Protein AF-A0A177NKU0-F1 (afdb_monomer_lite)

Organism: NCBI:txid980561

Secondary structure (DSSP, 8-state):
--------------SEEBTTBTT--EEEESS--SS-SSTTS--EEEEEEEEE-SS-EE-B-TTSPBTT--S-GGG-TTEEEETTS-EEEE-SEE--EEEEEEEE-EE--TTS----EE--EEEEEEEBSTTSS-EEEES---TT--S-SSSS---B-TT-GGGGGGTTB----EEEEEEEEETTEEEEEEEES--S-S--GGGTS-TT--HHHHHHHHHHHHHHT--TTS--GGGGGT--SS---S---EEEHHHH-SSGGGGGG-EEEPPEEEEEEEEEEES--TT-SSS--SEEEEEPPPEE---SSSEEEEEEEEEETTTEEEEEEEEETT-PPPP--SSTT-STTTSS--TT-EEEEEEEEGGGTTEEE-TT-TT--SEEEHHHHHHHHTTT--SPPPBSSPPPPPEE----SPP-SSS--GGG--GGGTTTS-GGGSPP-SSTT--GGGGT---TTSEEEEEEE-SSS-EEEEEEE-TTS-B-----EEEEEEEEEEEE-TT---TT----EEEEEEEEEEE-TTTT-EEETTS-B---STT--TTEEESS-SEEEEEEEEESSTT---TT-GGGSGGGGSS---EE-SPPPB-TTTSSBPPPEEGGGTT--EETTEE---EE----EEEEEE--B--GGGT-TTT---SS-EEE--EEEEESSSSSS-BEEEE--EE-GGGG---HHHH--TT-GGGB--S-EE-TT-TTSTT-EE-SPPEESS--EEEEEEETTT--EEPPP-EE-SSSTT-EESS-S---STTS----EEEEEEE-SS--EEEEEE-TTPPP--TTT-S-SS---GGG--TTSSTT-EEEEEEEEEETTEEEEEEEEES-HHHHTTTSS-PEEEEEEESSTTS--BSPPTTEE---SS--PEE----EEEEEE---SS--SSS-----EEEEEE-TT-B---EE-S--S-TTEEEEEEEEEESS-TT-------TTSS-S-SSSTTS--TT-EEEEEEEEEGGGTTTSSPEEEEEEEEEEETTTTEEESS--S-GGG-TBTS-TT---TTTS--TTTTTS-BBB--EESS---TTEEEEEEEEEE-TTSSEEEEEEEEEEE-TTT--EEEEEEEEEEEE--TT---TTTTT--TTTTSSSS----

Radius of gyration: 29.18 Å; chains: 1; bounding box: 82×63×85 Å

Sequence (1133 aa):
MTTALALGINQALADDGSNGEAGKPILKSTSKLPSPTVAGYLDEAEHAFIGQMKFYVPMQAASGAESGTDPDANSDGSLYFDIDGNKKDTRTLAKPLVDVHMYGPMIEVPGVGFIGHGKRDAYASVSLDDGITWKKTNLSDSASETSCDNANCNVTRTDVPLFANTAYKYPGDVTNLFHSIMGNKVLVAWQSRYCGSGQPNYSLDNPQASDEQKARRAAIAAFLGIDLTTATPDDLYLIDMYGVGGSQGSVNYAEEDDYEPNQAVGEVPYNCLWTARGVLNKGDDPRTTDVTESSYMRWFNPERLTSGVRDVNRIETVCVAGAGCGITWQEDPDGLRGGQGEGPGEGWSGAVANSQTDVWYTYIDAEHFDVVQDPSKEDGSLPMTLANYELAATGDITQKPKPFVPFAMPMQLTDNAKCNVTNPKPYCYGSAILGTVAEENKPVFPVANATPMSYGLKDMCKYTVTVMTGKQNPKETVLCVTQDGLPLVGNTAATRPRLAMYGYDSTGKVRDAVIDSAFVAVVAEEDKGLGAFTFDANGQSCVQENNSDPDCFTFDEGKNIKYFTFSMSIKDTVGGKSQDGLLANLTQPGHQLNQPEVDWQSGDFYPARNTSEFWNFVDDSGNYNFNIYNTEIARRGSWLGQDIYKVHLATSKAAFGLLALPTWKQGIMNQGGPADVMSRRIVIPNRGNWSLTNDGNPYAFRNMACNNLAEKDNPYYPGGLCMDSAINLSATIPDTCTDSDSGEAVDCPMVTIGSTPFGTTTTNPVLQGSSVEPNKTKVLSWHQCPASFSTVKSTDGTVLYNCDNDTRTNDASTLADQSWYNPLDVAKGHRGFLDGDMVMMLYAWSPNWRLNVKGNDRYELYIRRSFAGATSWTTLPAKYKYWDSNDRNRYVGDGTVTCETFRSAETQASGDLLEPRVCNKYAAGAAEQARNVTQHQSMRITTLDPRFAITGSPQGVGNTLNPFGYGINPYGEDVRNPSRFFVVYETGDNTTAAEGEPEPLDLFYSRAVNFGDDYQVWAENDLSTCYPSDPHEDTDPDKGVPAEHIGSGFCNEFDQFDQGTPGLEASEASLAANPGGQFLYGVWAQLEHDKDSGELLGSDAMARRVWWIDGYISDTWGWDFGQGSGDGTPATP

InterPro domains:
  IPR061494 Choice-of-anchor O protein [NF040591] (119-1086)

Foldseek 3Di:
DDDDDPDDDQFWFFFFAQLLDARDFLWDFQDDDPDAPDPPFFKFKAQKFKDWAQAKDFAAALLQHGAPPDPDSSLRLQFTGTNRSHTDGGHGIDIKMKMKIKMHGFDDQPPAPDPGQTLIFIKMWIGGSHRSHTHIDGQGVWSQAAPCPVFFRPDFCPVGPSCVNVVRGRTKDWDHKDWEDARQKIKIKTKILHQHDFLALVQLQDPPRDPLSVLLLVLLCVVVVHDLQAQALQCLQRHQQPCLDDGWAKAACLPPPPDNSSNSVGIGIAIWMKMKMKGKDAWAQLLDDPHTHRIDIAIARMHTQGRNCWHWDQKDKYAYHQFWIKMKTKTANNHQHAAPFLDDCRGSNSQDGAFPIFMKMWTDGPVQRQWFFDPVDPSSSDIDGNVVVSVVSNPDDVDHTYRSRHIGRIFTLAQRHFADLAQGRQLQQADANVPVHDPVRDDDGSHPPDGNVSHVAWRQQPDWFWWFDDDPDTDTDIFGATPLLRTNPRQKHKHNKDKDKFFAALVFDLPVGSGNWIKMKIKIKMFFSQQSWKAFPLRHGDDDDVVPDPRIGGFAGAIFIFMDMAIRDQPRDQLPPVCRHPRVSTHANGATDFAADADQAFRHGDDWDKCCVPTQRDDPRGGSIDTDGGGFHKDDKDKAFFYLLQQAPVFWPQQFQFGIKIWTWTDNENDLFFTFIFTWTQGAPPRRPDTRNPHTDSRDPLRIDAPDFADCSGRNRPNGGGNAFTFTQGFKDQDWKAQQPPLHTDDAWAWAPDPHPQTHTPDPLHQDDPVDDHRRIDGFDIDFPDFDWDWPFWDPPDDDDHLVPPPRPHDRGRRRHDSSRLSAKHKAQWHWYDGRQKTKIKIWMWSGSVCLLQLNIATFIWIWMTSGSPPATFAAAQFRARIGSLDRDTFGFAWAKAKDFGADSDRPPDAFDATIMIIITDGHGTGHRTGGQLNQGGSQKHWDNKDKEFQDDSNSDQQPDHVPPPDSCPPVQQRADRQKMKIKIWMFGSNCSNVHPGHTAFMKMWIGGRNNSATDSFDAPDLCCAPPCNQPVQPDPQWGRDPRSHVSSHHRDMATPDGQDPQKGWDDKHWYAHRNNFKIKIWTKIWHADPPPRDTPHIGIMMGIHGHDHPDADPVSGSLGQSIGSPSHGPDD

pLDDT: mean 86.44, std 13.09, range [23.44, 98.56]

Structure (mmCIF, N/CA/C/O backbone):
data_AF-A0A177NKU0-F1
#
_entry.id   AF-A0A177NKU0-F1
#
loop_
_atom_site.group_PDB
_atom_site.id
_atom_site.type_symbol
_atom_site.label_atom_id
_atom_site.label_alt_id
_atom_site.label_comp_id
_atom_site.label_asym_id
_atom_site.label_entity_id
_atom_site.label_seq_id
_atom_site.pdbx_PDB_ins_code
_atom_site.Cartn_x
_atom_site.Cartn_y
_atom_site.Cartn_z
_atom_site.occupancy
_atom_site.B_iso_or_equiv
_atom_site.auth_seq_id
_atom_site.auth_comp_id
_atom_site.auth_asym_id
_atom_site.auth_atom_id
_atom_site.pdbx_PDB_model_num
ATOM 1 N N . MET A 1 1 ? -22.211 30.690 -26.805 1.00 26.36 1 MET A N 1
ATOM 2 C CA . MET A 1 1 ? -21.938 31.037 -28.216 1.00 26.36 1 MET A CA 1
ATOM 3 C C . MET A 1 1 ? -20.813 30.124 -28.649 1.00 26.36 1 MET A C 1
ATOM 5 O O . MET A 1 1 ? -19.789 30.106 -27.989 1.00 26.36 1 MET A O 1
ATOM 9 N N . THR A 1 2 ? -21.083 29.290 -29.643 1.00 29.88 2 THR A N 1
ATOM 10 C CA . THR A 1 2 ? -20.203 28.267 -30.213 1.00 29.88 2 THR A CA 1
ATOM 11 C C . THR A 1 2 ? -18.952 28.874 -30.842 1.00 29.88 2 THR A C 1
ATOM 13 O O . THR A 1 2 ? -19.068 29.618 -31.816 1.00 29.88 2 THR A O 1
ATOM 16 N N . THR A 1 3 ? -17.780 28.478 -30.355 1.00 23.44 3 THR A N 1
ATOM 17 C CA . THR A 1 3 ? -16.523 28.550 -31.106 1.00 23.44 3 THR A CA 1
ATOM 18 C C . THR A 1 3 ? -15.827 27.211 -30.942 1.00 23.44 3 THR A C 1
ATOM 20 O O . THR A 1 3 ? -15.314 26.891 -29.878 1.00 23.44 3 THR A O 1
ATOM 23 N N . ALA A 1 4 ? -15.916 26.408 -31.998 1.00 28.75 4 ALA A N 1
ATOM 24 C CA . ALA A 1 4 ? -15.155 25.188 -32.168 1.00 28.75 4 ALA A CA 1
ATOM 25 C C . ALA A 1 4 ? -13.670 25.552 -32.299 1.00 28.75 4 ALA A C 1
ATOM 27 O O . ALA A 1 4 ? -13.295 26.238 -33.252 1.00 28.75 4 ALA A O 1
ATOM 28 N N . LEU A 1 5 ? -12.843 25.094 -31.360 1.00 23.44 5 LEU A N 1
ATOM 29 C CA . LEU A 1 5 ? -11.432 24.840 -31.622 1.00 23.44 5 LEU A CA 1
ATOM 30 C C . LEU A 1 5 ? -11.332 23.385 -32.082 1.00 23.44 5 LEU A C 1
ATOM 32 O O . LEU A 1 5 ? -11.406 22.463 -31.281 1.00 23.44 5 LEU A O 1
ATOM 36 N N . ALA A 1 6 ? -11.217 23.193 -33.392 1.00 26.83 6 ALA A N 1
ATOM 37 C CA . ALA A 1 6 ? -10.617 21.994 -33.952 1.00 26.83 6 ALA A CA 1
ATOM 38 C C . ALA A 1 6 ? -9.125 22.307 -34.126 1.00 26.83 6 ALA A C 1
ATOM 40 O O . ALA A 1 6 ? -8.731 22.919 -35.118 1.00 26.83 6 ALA A O 1
ATOM 41 N N . LEU A 1 7 ? -8.322 21.963 -33.123 1.00 25.45 7 LEU A N 1
ATOM 42 C CA . LEU A 1 7 ? -6.893 21.723 -33.295 1.00 25.45 7 LEU A CA 1
ATOM 43 C C . LEU A 1 7 ? -6.747 20.204 -33.271 1.00 25.45 7 LEU A C 1
ATOM 45 O O . LEU A 1 7 ? -7.183 19.567 -32.317 1.00 25.45 7 LEU A O 1
ATOM 49 N N . GLY A 1 8 ? -6.250 19.634 -34.369 1.00 28.80 8 GLY A N 1
ATOM 50 C CA . GLY A 1 8 ? -5.916 18.218 -34.430 1.00 28.80 8 GLY A CA 1
ATOM 51 C C . GLY A 1 8 ? -4.759 17.966 -33.478 1.00 28.80 8 GLY A C 1
ATOM 52 O O . GLY A 1 8 ? -3.640 18.379 -33.760 1.00 28.80 8 GLY A O 1
ATOM 53 N N . ILE A 1 9 ? -5.075 17.368 -32.337 1.00 34.44 9 ILE A N 1
ATOM 54 C CA . ILE A 1 9 ? -4.122 16.732 -31.438 1.00 34.44 9 ILE A CA 1
ATOM 55 C C . ILE A 1 9 ? -4.230 15.256 -31.821 1.00 34.44 9 ILE A C 1
ATOM 57 O O . ILE A 1 9 ? -5.325 14.696 -31.709 1.00 34.44 9 ILE A O 1
ATOM 61 N N . ASN A 1 10 ? -3.169 14.665 -32.377 1.00 38.34 10 ASN A N 1
ATOM 62 C CA . ASN A 1 10 ? -3.115 13.213 -32.532 1.00 38.34 10 ASN A CA 1
ATOM 63 C C . ASN A 1 10 ? -3.112 12.649 -31.112 1.00 38.34 10 ASN A C 1
ATOM 65 O O . ASN A 1 10 ? -2.172 12.869 -30.356 1.00 38.34 10 ASN A O 1
ATOM 69 N N . GLN A 1 11 ? -4.228 12.048 -30.712 1.00 43.56 11 GLN A N 1
ATOM 70 C CA . GLN A 1 11 ? -4.292 11.311 -29.460 1.00 43.56 11 GLN A CA 1
ATOM 71 C C . GLN A 1 11 ? -3.530 10.003 -29.666 1.00 43.56 11 GLN A C 1
ATOM 73 O O . GLN A 1 11 ? -3.563 9.449 -30.759 1.00 43.56 11 GLN A O 1
ATOM 78 N N . ALA A 1 12 ? -2.851 9.544 -28.625 1.00 44.62 12 ALA A N 1
ATOM 79 C CA . ALA A 1 12 ? -2.280 8.210 -28.513 1.00 44.62 12 ALA A CA 1
ATOM 80 C C . ALA A 1 12 ? -3.390 7.158 -28.369 1.00 44.62 12 ALA A C 1
ATOM 82 O O . ALA A 1 12 ? -4.335 7.344 -27.588 1.00 44.62 12 ALA A O 1
ATOM 83 N N . LEU A 1 13 ? -3.321 6.076 -29.144 1.00 57.19 13 LEU A N 1
ATOM 84 C CA . LEU A 1 13 ? -4.451 5.176 -29.362 1.00 57.19 13 LEU A CA 1
ATOM 85 C C . LEU A 1 13 ? -4.054 3.716 -29.140 1.00 57.19 13 LEU A C 1
ATOM 87 O O . LEU A 1 13 ? -3.010 3.257 -29.581 1.00 57.19 13 LEU A O 1
ATOM 91 N N . ALA A 1 14 ? -4.944 2.970 -28.490 1.00 60.09 14 ALA A N 1
ATOM 92 C CA . ALA A 1 14 ? -4.985 1.516 -28.612 1.00 60.09 14 ALA A CA 1
ATOM 93 C C . ALA A 1 14 ? -6.001 1.139 -29.694 1.00 60.09 14 ALA A C 1
ATOM 95 O O . ALA A 1 14 ? -6.596 2.002 -30.340 1.00 60.09 14 ALA A O 1
ATOM 96 N N . ASP A 1 15 ? -6.287 -0.154 -29.834 1.00 65.56 15 ASP A N 1
ATOM 97 C CA . ASP A 1 15 ? -7.324 -0.634 -30.742 1.00 65.56 15 ASP A CA 1
ATOM 98 C C . ASP A 1 15 ? -8.742 -0.148 -30.388 1.00 65.56 15 ASP A C 1
ATOM 100 O O . ASP A 1 15 ? -9.665 -0.434 -31.148 1.00 65.56 15 ASP A O 1
ATOM 104 N N . ASP A 1 16 ? -8.971 0.547 -29.266 1.00 72.75 16 ASP A N 1
ATOM 105 C CA . ASP A 1 16 ? -10.307 0.919 -28.795 1.00 72.75 16 ASP A CA 1
ATOM 106 C C . ASP A 1 16 ? -10.824 2.247 -29.374 1.00 72.75 16 ASP A C 1
ATOM 108 O O . ASP A 1 16 ? -10.216 3.303 -29.226 1.00 72.75 16 ASP A O 1
ATOM 112 N N . GLY A 1 17 ? -11.998 2.201 -30.013 1.00 68.88 17 GLY A N 1
ATOM 113 C CA . GLY A 1 17 ? -12.690 3.390 -30.516 1.00 68.88 17 GLY A CA 1
ATOM 114 C C . GLY A 1 17 ? -13.842 3.845 -29.620 1.00 68.88 17 GLY A C 1
ATOM 115 O O . GLY A 1 17 ? -14.653 3.042 -29.148 1.00 68.88 17 GLY A O 1
ATOM 116 N N . SER A 1 18 ? -13.978 5.159 -29.449 1.00 69.88 18 SER A N 1
ATOM 117 C CA . SER A 1 18 ? -15.042 5.821 -28.694 1.00 69.88 18 SER A CA 1
ATOM 118 C C . SER A 1 18 ? -16.351 5.777 -29.463 1.00 69.88 18 SER A C 1
ATOM 120 O O . SER A 1 18 ? -16.693 6.705 -30.198 1.00 69.88 18 SER A O 1
ATOM 122 N N . ASN A 1 19 ? -17.120 4.714 -29.244 1.00 70.56 19 ASN A N 1
ATOM 123 C CA . ASN A 1 19 ? -18.510 4.593 -29.681 1.00 70.56 19 ASN A CA 1
ATOM 124 C C . ASN A 1 19 ? -18.723 4.946 -31.173 1.00 70.56 19 ASN A C 1
ATOM 126 O O . ASN A 1 19 ? -19.717 5.568 -31.534 1.00 70.56 19 ASN A O 1
ATOM 130 N N . GLY A 1 20 ? -17.773 4.561 -32.037 1.00 70.38 20 GLY A N 1
ATOM 131 C CA . GLY A 1 20 ? -17.830 4.766 -33.491 1.00 70.38 20 GLY A CA 1
ATOM 132 C C . GLY A 1 20 ? -17.175 6.053 -34.002 1.00 70.38 20 GLY A C 1
ATOM 133 O O . GLY A 1 20 ? -17.142 6.272 -35.214 1.00 70.38 20 GLY A O 1
ATOM 134 N N . GLU A 1 21 ? -16.627 6.894 -33.122 1.00 79.38 21 GLU A N 1
ATOM 135 C CA . GLU A 1 21 ? -15.802 8.040 -33.509 1.00 79.38 21 GLU A CA 1
ATOM 136 C C . GLU A 1 21 ? -14.347 7.598 -33.708 1.00 79.38 21 GLU A C 1
ATOM 138 O O . GLU A 1 21 ? -13.652 7.270 -32.747 1.00 79.38 21 GLU A O 1
ATOM 143 N N . ALA A 1 22 ? -13.895 7.581 -34.965 1.00 81.69 22 ALA A N 1
ATOM 144 C CA . ALA A 1 22 ? -12.527 7.203 -35.307 1.00 81.69 22 ALA A CA 1
ATOM 145 C C . ALA A 1 22 ? -11.497 8.127 -34.633 1.00 81.69 22 ALA A C 1
ATOM 147 O O . ALA A 1 22 ? -11.677 9.349 -34.625 1.00 81.69 22 ALA A O 1
ATOM 148 N N . GLY A 1 23 ? -10.417 7.543 -34.109 1.00 76.62 23 GLY A N 1
ATOM 149 C CA . GLY A 1 23 ? -9.308 8.279 -33.494 1.00 76.62 23 GLY A CA 1
ATOM 150 C C . GLY A 1 23 ? -9.604 8.867 -32.111 1.00 76.62 23 GLY A C 1
ATOM 151 O O . GLY A 1 23 ? -8.924 9.802 -31.701 1.00 76.62 23 GLY A O 1
ATOM 152 N N . LYS A 1 24 ? -10.636 8.385 -31.406 1.00 80.62 24 LYS A N 1
ATOM 153 C CA . LYS A 1 24 ? -10.955 8.831 -30.042 1.00 80.62 24 LYS A CA 1
ATOM 154 C C . LYS A 1 24 ? -11.041 7.644 -29.085 1.00 80.62 24 LYS A C 1
ATOM 156 O O . LYS A 1 24 ? -11.804 6.733 -29.390 1.00 80.62 24 LYS A O 1
ATOM 161 N N . PRO A 1 25 ? -10.366 7.661 -27.926 1.00 83.12 25 PRO A N 1
ATOM 162 C CA . PRO A 1 25 ? -10.441 6.592 -26.936 1.00 83.12 25 PRO A CA 1
ATOM 163 C C . PRO A 1 25 ? -11.687 6.717 -26.052 1.00 83.12 25 PRO A C 1
ATOM 165 O O . PRO A 1 25 ? -12.302 7.786 -25.937 1.00 83.12 25 PRO A O 1
ATOM 168 N N . ILE A 1 26 ? -12.047 5.636 -25.355 1.00 85.44 26 ILE A N 1
ATOM 169 C CA . ILE A 1 26 ? -13.112 5.687 -24.344 1.00 85.44 26 ILE A CA 1
ATOM 170 C C . ILE A 1 26 ? -12.566 6.318 -23.071 1.00 85.44 26 ILE A C 1
ATOM 172 O O . ILE A 1 26 ? -11.995 5.646 -22.215 1.00 85.44 26 ILE A O 1
ATOM 176 N N . LEU A 1 27 ? -12.790 7.624 -22.961 1.00 87.75 27 LEU A N 1
ATOM 177 C CA . LEU A 1 27 ? -12.349 8.460 -21.855 1.00 87.75 27 LEU A CA 1
ATOM 178 C C . LEU A 1 27 ? -13.533 9.251 -21.281 1.00 87.75 27 LEU A C 1
ATOM 180 O O . LEU A 1 27 ? -14.187 10.011 -22.002 1.00 87.75 27 LEU A O 1
ATOM 184 N N . LYS A 1 28 ? -13.852 9.049 -19.997 1.00 90.75 28 LYS A N 1
ATOM 185 C CA . LYS A 1 28 ? -15.054 9.601 -19.345 1.00 90.75 28 LYS A CA 1
ATOM 186 C C . LYS A 1 28 ? -14.740 10.230 -17.991 1.00 90.75 28 LYS A C 1
ATOM 188 O O . LYS A 1 28 ? -14.015 9.653 -17.195 1.00 90.75 28 LYS A O 1
ATOM 193 N N . SER A 1 29 ? -15.380 11.362 -17.709 1.00 92.56 29 SER A N 1
ATOM 194 C CA . SER A 1 29 ? -15.417 11.952 -16.367 1.00 92.56 29 SER A CA 1
ATOM 195 C C . SER A 1 29 ? -16.260 11.100 -15.419 1.00 92.56 29 SER A C 1
ATOM 197 O O . SER A 1 29 ? -17.422 10.789 -15.719 1.00 92.56 29 SER A O 1
ATOM 199 N N . THR A 1 30 ? -15.713 10.789 -14.247 1.00 94.25 30 THR A N 1
ATOM 200 C CA . THR A 1 30 ? -16.402 10.071 -13.173 1.00 94.25 30 THR A CA 1
ATOM 201 C C . THR A 1 30 ? -16.742 10.950 -11.977 1.00 94.25 30 THR A C 1
ATOM 203 O O . THR A 1 30 ? -17.599 10.522 -11.201 1.00 94.25 30 THR A O 1
ATOM 206 N N . SER A 1 31 ? -16.213 12.179 -11.859 1.00 94.06 31 SER A N 1
ATOM 207 C CA . SER A 1 31 ? -16.513 13.078 -10.728 1.00 94.06 31 SER A CA 1
ATOM 208 C C . SER A 1 31 ? -17.337 14.319 -11.089 1.00 94.06 31 SER A C 1
ATOM 210 O O . SER A 1 31 ? -18.283 14.619 -10.360 1.00 94.06 31 SER A O 1
ATOM 212 N N . LYS A 1 32 ? -17.098 14.988 -12.234 1.00 88.12 32 LYS A N 1
ATOM 213 C CA . LYS A 1 32 ? -17.721 16.301 -12.540 1.00 88.12 32 LYS A CA 1
ATOM 214 C C . LYS A 1 32 ? -19.227 16.364 -12.292 1.00 88.12 32 LYS A C 1
ATOM 216 O O . LYS A 1 32 ? -20.013 15.596 -12.863 1.00 88.12 32 LYS A O 1
ATOM 221 N N . LEU A 1 33 ? -19.639 17.336 -11.484 1.00 88.69 33 LEU A N 1
ATOM 222 C CA . LEU A 1 33 ? -21.040 17.634 -11.202 1.00 88.69 33 LEU A CA 1
ATOM 223 C C . LEU A 1 33 ? -21.579 18.725 -12.149 1.00 88.69 33 LEU A C 1
ATOM 225 O O . LEU A 1 33 ? -20.802 19.492 -12.714 1.00 88.69 33 LEU A O 1
ATOM 229 N N . PRO A 1 34 ? -22.911 18.838 -12.336 1.00 87.81 34 PRO A N 1
ATOM 230 C CA . PRO A 1 34 ? -23.496 19.870 -13.203 1.00 87.81 34 PRO A CA 1
ATOM 231 C C . PRO A 1 34 ? -23.235 21.313 -12.747 1.00 87.81 34 PRO A C 1
ATOM 233 O O . PRO A 1 34 ? -23.345 22.239 -13.549 1.00 87.81 34 PRO A O 1
ATOM 236 N N . SER A 1 35 ? -22.938 21.495 -11.460 1.00 88.25 35 SER A N 1
ATOM 237 C CA . SER A 1 35 ? -22.634 22.773 -10.822 1.00 88.25 35 SER A CA 1
ATOM 238 C C . SER A 1 35 ? -21.567 22.548 -9.749 1.00 88.25 35 SER A C 1
ATOM 240 O O . SER A 1 35 ? -21.592 21.476 -9.138 1.00 88.25 35 SER A O 1
ATOM 242 N N . PRO A 1 36 ? -20.718 23.551 -9.456 1.00 89.44 36 PRO A N 1
ATOM 243 C CA . PRO A 1 36 ? -19.782 23.478 -8.340 1.00 89.44 36 PRO A CA 1
ATOM 244 C C . PRO A 1 36 ? -20.495 23.228 -7.008 1.00 89.44 36 PRO A C 1
ATOM 246 O O . PRO A 1 36 ? -21.583 23.775 -6.778 1.00 89.44 36 PRO A O 1
ATOM 249 N N . THR A 1 37 ? -19.881 22.455 -6.111 1.00 90.88 37 THR A N 1
ATOM 250 C CA . THR A 1 37 ? -20.449 22.162 -4.785 1.00 90.88 37 THR A CA 1
ATOM 251 C C . THR A 1 37 ? -20.535 23.415 -3.908 1.00 90.88 37 THR A C 1
ATOM 253 O O . THR A 1 37 ? -21.469 23.560 -3.112 1.00 90.88 37 THR A O 1
ATOM 256 N N . VAL A 1 38 ? -19.618 24.372 -4.096 1.00 91.69 38 VAL A N 1
ATOM 257 C CA . VAL A 1 38 ? -19.664 25.701 -3.477 1.00 91.69 38 VAL A CA 1
ATOM 258 C C . VAL A 1 38 ? -19.522 26.773 -4.552 1.00 91.69 38 VAL A C 1
ATOM 260 O O . VAL A 1 38 ? -18.535 26.843 -5.276 1.00 91.69 38 VAL A O 1
ATOM 263 N N . ALA A 1 39 ? -20.519 27.654 -4.652 1.00 90.50 39 ALA A N 1
ATOM 264 C CA . ALA A 1 39 ? -20.524 28.708 -5.660 1.00 90.50 39 ALA A CA 1
ATOM 265 C C . ALA A 1 39 ? -19.298 29.634 -5.530 1.00 90.50 39 ALA A C 1
ATOM 267 O O . ALA A 1 39 ? -19.070 30.215 -4.469 1.00 90.50 39 ALA A O 1
ATOM 268 N N . GLY A 1 40 ? -18.568 29.815 -6.634 1.00 89.31 40 GLY A N 1
ATOM 269 C CA . GLY A 1 40 ? -17.377 30.669 -6.700 1.00 89.31 40 GLY A CA 1
ATOM 270 C C . GLY A 1 40 ? -16.059 29.965 -6.372 1.00 89.31 40 GLY A C 1
ATOM 271 O O . GLY A 1 40 ? -15.026 30.622 -6.428 1.00 89.31 40 GLY A O 1
ATOM 272 N N . TYR A 1 41 ? -16.094 28.666 -6.071 1.00 91.81 41 TYR A N 1
ATOM 273 C CA . TYR A 1 41 ? -14.914 27.827 -5.873 1.00 91.81 41 TYR A CA 1
ATOM 274 C C . TYR A 1 41 ? -14.892 26.706 -6.913 1.00 91.81 41 TYR A C 1
ATOM 276 O O . TYR A 1 41 ? -15.952 26.265 -7.368 1.00 91.81 41 TYR A O 1
ATOM 284 N N . LEU A 1 42 ? -13.691 26.284 -7.305 1.00 91.75 42 LEU A N 1
ATOM 285 C CA . LEU A 1 42 ? -13.483 25.114 -8.149 1.00 91.75 42 LEU A CA 1
ATOM 286 C C . LEU A 1 42 ? -13.527 23.858 -7.273 1.00 91.75 42 LEU A C 1
ATOM 288 O O . LEU A 1 42 ? -12.977 23.866 -6.176 1.00 91.75 42 LEU A O 1
ATOM 292 N N . ASP A 1 43 ? -14.200 22.809 -7.743 1.00 93.50 43 ASP A N 1
ATOM 293 C CA . ASP A 1 43 ? -14.154 21.500 -7.095 1.00 93.50 43 ASP A CA 1
ATOM 294 C C . ASP A 1 43 ? -12.967 20.704 -7.636 1.00 93.50 43 ASP A C 1
ATOM 296 O O . ASP A 1 43 ? -12.784 20.621 -8.853 1.00 93.50 43 ASP A O 1
ATOM 300 N N . GLU A 1 44 ? -12.220 20.076 -6.735 1.00 92.00 44 GLU A N 1
ATOM 301 C CA . GLU A 1 44 ? -11.049 19.267 -7.049 1.00 92.00 44 GLU A CA 1
ATOM 302 C C . GLU A 1 44 ? -11.319 17.790 -6.790 1.00 92.00 44 GLU A C 1
ATOM 304 O O . GLU A 1 44 ? -11.960 17.428 -5.799 1.00 92.00 44 GLU A O 1
ATOM 309 N N . ALA A 1 45 ? -10.863 16.945 -7.713 1.00 92.19 45 ALA A N 1
ATOM 310 C CA . ALA A 1 45 ? -10.896 15.499 -7.609 1.00 92.19 45 ALA A CA 1
ATOM 311 C C . ALA A 1 45 ? -9.502 14.960 -7.295 1.00 92.19 45 ALA A C 1
ATOM 313 O O . ALA A 1 45 ? -8.551 15.252 -8.011 1.00 92.19 45 ALA A O 1
ATOM 314 N N . GLU A 1 46 ? -9.404 14.118 -6.273 1.00 90.75 46 GLU A N 1
ATOM 315 C CA . GLU A 1 46 ? -8.159 13.452 -5.882 1.00 90.75 46 GLU A CA 1
ATOM 316 C C . GLU A 1 46 ? -8.449 12.014 -5.430 1.00 90.75 46 GLU A C 1
ATOM 318 O O . GLU A 1 46 ? -9.611 11.628 -5.234 1.00 90.75 46 GLU A O 1
ATOM 323 N N . HIS A 1 47 ? -7.389 11.220 -5.234 1.00 90.00 47 HIS A N 1
ATOM 324 C CA . HIS A 1 47 ? -7.470 9.863 -4.683 1.00 90.00 47 HIS A CA 1
ATOM 325 C C . HIS A 1 47 ? -8.515 8.986 -5.397 1.00 90.00 47 HIS A C 1
ATOM 327 O O . HIS A 1 47 ? -9.399 8.398 -4.767 1.00 90.00 47 HIS A O 1
ATOM 333 N N . ALA A 1 48 ? -8.431 8.941 -6.729 1.00 93.81 48 ALA A N 1
ATOM 334 C CA . ALA A 1 48 ? -9.364 8.208 -7.571 1.00 93.81 48 ALA A CA 1
ATOM 335 C C . ALA A 1 48 ? -8.937 6.736 -7.732 1.00 93.81 48 ALA A C 1
ATOM 337 O O . ALA A 1 48 ? -7.826 6.432 -8.172 1.00 93.81 48 ALA A O 1
ATOM 338 N N . PHE A 1 49 ? -9.817 5.798 -7.375 1.00 95.25 49 PHE A N 1
ATOM 339 C CA . PHE A 1 49 ? -9.515 4.367 -7.367 1.00 95.25 49 PHE A CA 1
ATOM 340 C C . PHE A 1 49 ? -10.594 3.531 -8.049 1.00 95.25 49 PHE A C 1
ATOM 342 O O . PHE A 1 49 ? -11.769 3.624 -7.709 1.00 95.25 49 PHE A O 1
ATOM 349 N N . ILE A 1 50 ? -10.185 2.600 -8.918 1.00 95.62 50 ILE A N 1
ATOM 350 C CA . ILE A 1 50 ? -11.097 1.693 -9.626 1.00 95.62 50 ILE A CA 1
ATOM 351 C C . ILE A 1 50 ? -11.048 0.260 -9.088 1.00 95.62 50 ILE A C 1
ATOM 353 O O . ILE A 1 50 ? -10.004 -0.264 -8.709 1.00 95.62 50 ILE A O 1
ATOM 357 N N . GLY A 1 51 ? -12.199 -0.411 -9.098 1.00 94.00 51 GLY A N 1
ATOM 358 C CA . GLY A 1 51 ? -12.322 -1.849 -8.891 1.00 94.00 51 GLY A CA 1
ATOM 359 C C . GLY A 1 51 ? -13.359 -2.466 -9.829 1.00 94.00 51 GLY A C 1
ATOM 360 O O . GLY A 1 51 ? -14.381 -1.855 -10.133 1.00 94.00 51 GLY A O 1
ATOM 361 N N . GLN A 1 52 ? -13.114 -3.701 -10.272 1.00 92.31 52 GLN A N 1
ATOM 362 C CA . GLN A 1 52 ? -14.037 -4.463 -11.117 1.00 92.31 52 GLN A CA 1
ATOM 363 C C . GLN A 1 52 ? -14.673 -5.614 -10.325 1.00 92.31 52 GLN A C 1
ATOM 365 O O . GLN A 1 52 ? -13.979 -6.441 -9.723 1.00 92.31 52 GLN A O 1
ATOM 370 N N . MET A 1 53 ? -16.001 -5.719 -10.368 1.00 92.06 53 MET A N 1
ATOM 371 C CA . MET A 1 53 ? -16.708 -6.894 -9.861 1.00 92.06 53 MET A CA 1
ATOM 372 C C . MET A 1 53 ? -16.501 -8.093 -10.789 1.00 92.06 53 MET A C 1
ATOM 374 O O . MET A 1 53 ? -16.574 -7.997 -12.010 1.00 92.06 53 MET A O 1
ATOM 378 N N . LYS A 1 54 ? -16.286 -9.275 -10.209 1.00 87.44 54 LYS A N 1
ATOM 379 C CA . LYS A 1 54 ? -15.922 -10.484 -10.964 1.00 87.44 54 LYS A CA 1
ATOM 380 C C . LYS A 1 54 ? -17.132 -11.245 -11.541 1.00 87.44 54 LYS A C 1
ATOM 382 O O . LYS A 1 54 ? -17.034 -12.441 -11.733 1.00 87.44 54 LYS A O 1
ATOM 387 N N . PHE A 1 55 ? -18.278 -10.623 -11.809 1.00 90.56 55 PHE A N 1
ATOM 388 C CA . PHE A 1 55 ? -19.447 -11.306 -12.395 1.00 90.56 55 PHE A CA 1
ATOM 389 C C . PHE A 1 55 ? -20.181 -10.399 -13.381 1.00 90.56 55 PHE A C 1
ATOM 391 O O . PHE A 1 55 ? -20.016 -9.184 -13.345 1.00 90.56 55 PHE A O 1
ATOM 398 N N . TYR A 1 56 ? -21.003 -10.997 -14.243 1.00 92.69 56 TYR A N 1
ATOM 399 C CA . TYR A 1 56 ? -21.727 -10.274 -15.286 1.00 92.69 56 TYR A CA 1
ATOM 400 C C . TYR A 1 56 ? -23.124 -9.832 -14.844 1.00 92.69 56 TYR A C 1
ATOM 402 O O . TYR A 1 56 ? -23.863 -10.591 -14.204 1.00 92.69 56 TYR A O 1
ATOM 410 N N . VAL A 1 57 ? -23.498 -8.628 -15.270 1.00 93.75 57 VAL A N 1
ATOM 411 C CA . VAL A 1 57 ? -24.851 -8.060 -15.202 1.00 93.75 57 VAL A CA 1
ATOM 412 C C . VAL A 1 57 ? -25.294 -7.602 -16.594 1.00 93.75 57 VAL A C 1
ATOM 414 O O . VAL A 1 57 ? -24.432 -7.421 -17.456 1.00 93.75 57 VAL A O 1
ATOM 417 N N . PRO A 1 58 ? -26.603 -7.429 -16.856 1.00 92.69 58 PRO A N 1
ATOM 418 C CA . PRO A 1 58 ? -27.075 -6.804 -18.086 1.00 92.69 58 PRO A CA 1
ATOM 419 C C . PRO A 1 58 ? -26.526 -5.389 -18.212 1.00 92.69 58 PRO A C 1
ATOM 421 O O . PRO A 1 58 ? -26.447 -4.671 -17.215 1.00 92.69 58 PRO A O 1
ATOM 424 N N . MET A 1 59 ? -26.134 -5.011 -19.428 1.00 91.88 59 MET A N 1
ATOM 425 C CA . MET A 1 59 ? -25.608 -3.671 -19.664 1.00 91.88 59 MET A CA 1
ATOM 426 C C . MET A 1 59 ? -26.707 -2.630 -19.499 1.00 91.88 59 MET A C 1
ATOM 428 O O . MET A 1 59 ? -27.796 -2.756 -20.067 1.00 91.88 59 MET A O 1
ATOM 432 N N . GLN A 1 60 ? -26.404 -1.616 -18.700 1.00 89.00 60 GLN A N 1
ATOM 433 C CA . GLN A 1 60 ? -27.345 -0.570 -18.347 1.00 89.00 60 GLN A CA 1
ATOM 434 C C . GLN A 1 60 ? -26.602 0.753 -18.201 1.00 89.00 60 GLN A C 1
ATOM 436 O O . GLN A 1 60 ? -25.581 0.825 -17.514 1.00 89.00 60 GLN A O 1
ATOM 441 N N . ALA A 1 61 ? -27.140 1.801 -18.817 1.00 88.44 61 ALA A N 1
ATOM 442 C CA . ALA A 1 61 ? -26.622 3.148 -18.656 1.00 88.44 61 ALA A CA 1
ATOM 443 C C . ALA A 1 61 ? -26.865 3.666 -17.227 1.00 88.44 61 ALA A C 1
ATOM 445 O O . ALA A 1 61 ? -27.767 3.217 -16.514 1.00 88.44 61 ALA A O 1
ATOM 446 N N . ALA A 1 62 ? -26.123 4.696 -16.824 1.00 87.81 62 ALA A N 1
ATOM 447 C CA . ALA A 1 62 ? -26.253 5.361 -15.528 1.00 87.81 62 ALA A CA 1
ATOM 448 C C . ALA A 1 62 ? -27.659 5.941 -15.275 1.00 87.81 62 ALA A C 1
ATOM 450 O O . ALA A 1 62 ? -28.044 6.141 -14.123 1.00 87.81 62 ALA A O 1
ATOM 451 N N . SER A 1 63 ? -28.426 6.190 -16.343 1.00 83.75 63 SER A N 1
ATOM 452 C CA . SER A 1 63 ? -29.831 6.613 -16.301 1.00 83.75 63 SER A CA 1
ATOM 453 C C . SER A 1 63 ? -30.810 5.502 -15.913 1.00 83.75 63 SER A C 1
ATOM 455 O O . SER A 1 63 ? -31.971 5.798 -15.646 1.00 83.75 63 SER A O 1
ATOM 457 N N . GLY A 1 64 ? -30.374 4.242 -15.921 1.00 82.00 64 GLY A N 1
ATOM 458 C CA . GLY A 1 64 ? -31.241 3.083 -15.739 1.00 82.00 64 GLY A CA 1
ATOM 459 C C . GLY A 1 64 ? -31.619 2.367 -17.037 1.00 82.00 64 GLY A C 1
ATOM 460 O O . GLY A 1 64 ? -32.122 1.249 -16.989 1.00 82.00 64 GLY A O 1
ATOM 461 N N . ALA A 1 65 ? -31.388 2.988 -18.199 1.00 81.75 65 ALA A N 1
ATOM 462 C CA . ALA A 1 65 ? -31.827 2.450 -19.486 1.00 81.75 65 ALA A CA 1
ATOM 463 C C . ALA A 1 65 ? -31.001 1.226 -19.912 1.00 81.75 65 ALA A C 1
ATOM 465 O O . ALA A 1 65 ? -29.772 1.244 -19.825 1.00 81.75 65 ALA A O 1
ATOM 466 N N . GLU A 1 66 ? -31.668 0.179 -20.409 1.00 77.88 66 GLU A N 1
ATOM 467 C CA . GLU A 1 66 ? -30.990 -0.978 -21.005 1.00 77.88 66 GLU A CA 1
ATOM 468 C C . GLU A 1 66 ? -30.175 -0.545 -22.231 1.00 77.88 66 GLU A C 1
ATOM 470 O O . GLU A 1 66 ? -30.691 0.126 -23.137 1.00 77.88 66 GLU A O 1
ATOM 475 N N . SER A 1 67 ? -28.908 -0.960 -22.287 1.00 70.94 67 SER A N 1
ATOM 476 C CA . SER A 1 67 ? -28.068 -0.741 -23.468 1.00 70.94 67 SER A CA 1
ATOM 477 C C . SER A 1 67 ? -28.683 -1.438 -24.694 1.00 70.94 67 SER A C 1
ATOM 479 O O . SER A 1 67 ? -29.296 -2.500 -24.581 1.00 70.94 67 SER A O 1
ATOM 481 N N . GLY A 1 68 ? -28.564 -0.831 -25.875 1.00 64.38 68 GLY A N 1
ATOM 482 C CA . GLY A 1 68 ? -29.229 -1.272 -27.109 1.00 64.38 68 GLY A CA 1
ATOM 483 C C . GLY A 1 68 ? -30.596 -0.635 -27.379 1.00 64.38 68 GLY A C 1
ATOM 484 O O . GLY A 1 68 ? -31.183 -0.885 -28.435 1.00 64.38 68 GLY A O 1
ATOM 485 N N . THR A 1 69 ? -31.118 0.178 -26.453 1.00 63.06 69 THR A N 1
ATOM 486 C CA . THR A 1 69 ? -32.393 0.905 -26.623 1.00 63.06 69 THR A CA 1
ATOM 487 C C . THR A 1 69 ? -32.220 2.405 -26.866 1.00 63.06 69 THR A C 1
ATOM 489 O O . THR A 1 69 ? -33.196 3.076 -27.219 1.00 63.06 69 THR A O 1
ATOM 492 N N . ASP A 1 70 ? -30.994 2.922 -26.731 1.00 58.88 70 ASP A N 1
ATOM 493 C CA . ASP A 1 70 ? -30.687 4.328 -26.980 1.00 58.88 70 ASP A CA 1
ATOM 494 C C . ASP A 1 70 ? -30.707 4.621 -28.495 1.00 58.88 70 ASP A C 1
ATOM 496 O O . ASP A 1 70 ? -30.048 3.918 -29.269 1.00 58.88 70 ASP A O 1
ATOM 500 N N . PRO A 1 71 ? -31.479 5.618 -28.968 1.00 54.91 71 PRO A N 1
ATOM 501 C CA . PRO A 1 71 ? -31.439 6.034 -30.367 1.00 54.91 71 PRO A CA 1
ATOM 502 C C . PRO A 1 71 ? -30.080 6.612 -30.797 1.00 54.91 71 PRO A C 1
ATOM 504 O O . PRO A 1 71 ? -29.836 6.687 -32.005 1.00 54.91 71 PRO A O 1
ATOM 507 N N . ASP A 1 72 ? -29.219 7.022 -29.860 1.00 59.88 72 ASP A N 1
ATOM 508 C CA . ASP A 1 72 ? -27.850 7.448 -30.132 1.00 59.88 72 ASP A CA 1
ATOM 509 C C . ASP A 1 72 ? -26.856 6.292 -29.929 1.00 59.88 72 ASP A C 1
ATOM 511 O O . ASP A 1 72 ? -26.442 5.972 -28.810 1.00 59.88 72 ASP A O 1
ATOM 515 N N . ALA A 1 73 ? -26.421 5.698 -31.046 1.00 57.09 73 ALA A N 1
ATOM 516 C CA . ALA A 1 73 ? -25.404 4.646 -31.070 1.00 57.09 73 ALA A CA 1
ATOM 517 C C . ALA A 1 73 ? -24.084 5.073 -30.397 1.00 57.09 73 ALA A C 1
ATOM 519 O O . ALA A 1 73 ? -23.341 4.209 -29.934 1.00 57.09 73 ALA A O 1
ATOM 520 N N . ASN A 1 74 ? -23.820 6.383 -30.282 1.00 55.16 74 ASN A N 1
ATOM 521 C CA . ASN A 1 74 ? -22.619 6.921 -29.647 1.00 55.16 74 ASN A CA 1
ATOM 522 C C . ASN A 1 74 ? -22.684 6.893 -28.107 1.00 55.16 74 ASN A C 1
ATOM 524 O O . ASN A 1 74 ? -21.725 7.277 -27.436 1.00 55.16 74 ASN A O 1
ATOM 528 N N . SER A 1 75 ? -23.803 6.457 -27.529 1.00 64.75 75 SER A N 1
ATOM 529 C CA . SER A 1 75 ? -24.010 6.303 -26.081 1.00 64.75 75 SER A CA 1
ATOM 530 C C . SER A 1 75 ? -24.426 4.883 -25.683 1.00 64.75 75 SER A C 1
ATOM 532 O O . SER A 1 75 ? -24.599 4.584 -24.502 1.00 64.75 75 SER A O 1
ATOM 534 N N . ASP A 1 76 ? -24.534 3.986 -26.665 1.00 75.06 76 ASP A N 1
ATOM 535 C CA . ASP A 1 76 ? -24.917 2.602 -26.452 1.00 75.06 76 ASP A CA 1
ATOM 536 C C . ASP A 1 76 ? -23.710 1.748 -26.046 1.00 75.06 76 ASP A C 1
ATOM 538 O O . ASP A 1 76 ? -22.922 1.309 -26.887 1.00 75.06 76 ASP A O 1
ATOM 542 N N . GLY A 1 77 ? -23.602 1.448 -24.750 1.00 79.75 77 GLY A N 1
ATOM 543 C CA . GLY A 1 77 ? -22.537 0.590 -24.231 1.00 79.75 77 GLY A CA 1
ATOM 544 C C . GLY A 1 77 ? -22.506 -0.826 -24.810 1.00 79.75 77 GLY A C 1
ATOM 545 O O . GLY A 1 77 ? -21.486 -1.500 -24.697 1.00 79.75 77 GLY A O 1
ATOM 546 N N . SER A 1 78 ? -23.569 -1.288 -25.481 1.00 84.50 78 SER A N 1
ATOM 547 C CA . SER A 1 78 ? -23.577 -2.610 -26.111 1.00 84.50 78 SER A CA 1
ATOM 548 C C . SER A 1 78 ? -22.633 -2.718 -27.314 1.00 84.50 78 SER A C 1
ATOM 550 O O . SER A 1 78 ? -22.265 -3.829 -27.700 1.00 84.50 78 SER A O 1
ATOM 552 N N . LEU A 1 79 ? -22.226 -1.601 -27.922 1.00 86.88 79 LEU A N 1
ATOM 553 C CA . LEU A 1 79 ? -21.463 -1.574 -29.169 1.00 86.88 79 LEU A CA 1
ATOM 554 C C . LEU A 1 79 ? -19.970 -1.346 -28.907 1.00 86.88 79 LEU A C 1
ATOM 556 O O . LEU A 1 79 ? -19.578 -0.395 -28.241 1.00 86.88 79 LEU A O 1
ATOM 560 N N . TYR A 1 80 ? -19.126 -2.210 -29.473 1.00 88.69 80 TYR A N 1
ATOM 561 C CA . TYR A 1 80 ? -17.672 -2.146 -29.313 1.00 88.69 80 TYR A CA 1
ATOM 562 C C . TYR A 1 80 ? -17.036 -1.873 -30.669 1.00 88.69 80 TYR A C 1
ATOM 564 O O . TYR A 1 80 ? -17.289 -2.600 -31.637 1.00 88.69 80 TYR A O 1
ATOM 572 N N . PHE A 1 81 ? -16.218 -0.828 -30.735 1.00 88.00 81 PHE A N 1
ATOM 573 C CA . PHE A 1 81 ? -15.605 -0.332 -31.960 1.00 88.00 81 PHE A CA 1
ATOM 574 C C . PHE A 1 81 ? -14.088 -0.462 -31.890 1.00 88.00 81 PHE A C 1
ATOM 576 O O . PHE A 1 81 ? -13.515 -0.356 -30.805 1.00 88.00 81 PHE A O 1
ATOM 583 N N . ASP A 1 82 ? -13.467 -0.691 -33.046 1.00 89.31 82 ASP A N 1
ATOM 584 C CA . ASP A 1 82 ? -12.041 -0.430 -33.184 1.00 89.31 82 ASP A CA 1
ATOM 585 C C . ASP A 1 82 ? -11.765 1.072 -33.260 1.00 89.31 82 ASP A C 1
ATOM 587 O O . ASP A 1 82 ? -12.677 1.887 -33.448 1.00 89.31 82 ASP A O 1
ATOM 591 N N . ILE A 1 83 ? -10.491 1.427 -33.161 1.00 86.62 83 ILE A N 1
ATOM 592 C CA . ILE A 1 83 ? -10.031 2.805 -33.266 1.00 86.62 83 ILE A CA 1
ATOM 593 C C . ILE A 1 83 ? -10.354 3.480 -34.608 1.00 86.62 83 ILE A C 1
ATOM 595 O O . ILE A 1 83 ? -10.495 4.701 -34.678 1.00 86.62 83 ILE A O 1
ATOM 599 N N . ASP A 1 84 ? -10.550 2.700 -35.673 1.00 88.00 84 ASP A N 1
ATOM 600 C CA . ASP A 1 84 ? -10.970 3.195 -36.988 1.00 88.00 84 ASP A CA 1
ATOM 601 C C . ASP A 1 84 ? -12.481 3.522 -37.034 1.00 88.00 84 ASP A C 1
ATOM 603 O O . ASP A 1 84 ? -13.003 3.957 -38.065 1.00 88.00 84 ASP A O 1
ATOM 607 N N . GLY A 1 85 ? -13.209 3.321 -35.929 1.00 87.19 85 GLY A N 1
ATOM 608 C CA . GLY A 1 85 ? -14.650 3.554 -35.814 1.00 87.19 85 GLY A CA 1
ATOM 609 C C . GLY A 1 85 ? -15.507 2.419 -36.386 1.00 87.19 85 GLY A C 1
ATOM 610 O O . GLY A 1 85 ? -16.727 2.558 -36.518 1.00 87.19 85 GLY A O 1
ATOM 611 N N . ASN A 1 86 ? -14.914 1.273 -36.723 1.00 89.19 86 ASN A N 1
ATOM 612 C CA . ASN A 1 86 ? -15.635 0.101 -37.202 1.00 89.19 86 ASN A CA 1
ATOM 613 C C . ASN A 1 86 ? -16.111 -0.751 -36.032 1.00 89.19 86 ASN A C 1
ATOM 615 O O . ASN A 1 86 ? -15.349 -1.145 -35.153 1.00 89.19 86 ASN A O 1
ATOM 619 N N . LYS A 1 87 ? -17.386 -1.139 -36.058 1.00 89.81 87 LYS A N 1
ATOM 620 C CA . LYS A 1 87 ? -17.925 -2.044 -35.044 1.00 89.81 87 LYS A CA 1
ATOM 621 C C . LYS A 1 87 ? -17.272 -3.428 -35.141 1.00 89.81 87 LYS A C 1
ATOM 623 O O . LYS A 1 87 ? -17.361 -4.078 -36.185 1.00 89.81 87 LYS A O 1
ATOM 628 N N . LYS A 1 88 ? -16.705 -3.904 -34.033 1.00 90.56 88 LYS A N 1
ATOM 629 C CA . LYS A 1 88 ? -16.064 -5.221 -33.900 1.00 90.56 88 LYS A CA 1
ATOM 630 C C . LYS A 1 88 ? -16.896 -6.225 -33.129 1.00 90.56 88 LYS A C 1
ATOM 632 O O . LYS A 1 88 ? -16.880 -7.402 -33.476 1.00 90.56 88 LYS A O 1
ATOM 637 N N . ASP A 1 89 ? -17.638 -5.771 -32.124 1.00 88.88 89 ASP A N 1
ATOM 638 C CA . ASP A 1 89 ? -18.418 -6.664 -31.270 1.00 88.88 89 ASP A CA 1
ATOM 639 C C . ASP A 1 89 ? -19.728 -6.009 -30.801 1.00 88.88 89 ASP A C 1
ATOM 641 O O . ASP A 1 89 ? -19.964 -4.805 -30.961 1.00 88.88 89 ASP A O 1
ATOM 645 N N . THR A 1 90 ? -20.643 -6.825 -30.288 1.00 89.50 90 THR A N 1
ATOM 646 C CA . THR A 1 90 ? -21.872 -6.374 -29.636 1.00 89.50 90 THR A CA 1
ATOM 647 C C . THR A 1 90 ? -22.134 -7.234 -28.407 1.00 89.50 90 THR A C 1
ATOM 649 O O . THR A 1 90 ? -22.293 -8.450 -28.518 1.00 89.50 90 THR A O 1
ATOM 652 N N . ARG A 1 91 ? -22.208 -6.600 -27.236 1.00 90.25 91 ARG A N 1
ATOM 653 C CA . ARG A 1 91 ? -22.328 -7.256 -25.931 1.00 90.25 91 ARG A CA 1
ATOM 654 C C . ARG A 1 91 ? -23.601 -6.820 -25.224 1.00 90.25 91 ARG A C 1
ATOM 656 O O . ARG A 1 91 ? -24.024 -5.683 -25.335 1.00 90.25 91 ARG A O 1
ATOM 663 N N . THR A 1 92 ? -24.217 -7.723 -24.473 1.00 91.19 92 THR A N 1
ATOM 664 C CA . THR A 1 92 ? -25.445 -7.439 -23.703 1.00 91.19 92 THR A CA 1
ATOM 665 C C . THR A 1 92 ? -25.224 -7.514 -22.195 1.00 91.19 92 THR A C 1
ATOM 667 O O . THR A 1 92 ? -26.154 -7.351 -21.412 1.00 91.19 92 THR A O 1
ATOM 670 N N . LEU A 1 93 ? -23.998 -7.829 -21.784 1.00 92.56 93 LEU A N 1
ATOM 671 C CA . LEU A 1 93 ? -23.579 -8.032 -20.402 1.00 92.56 93 LEU A CA 1
ATOM 672 C C . LEU A 1 93 ? -22.233 -7.343 -20.185 1.00 92.56 93 LEU A C 1
ATOM 674 O O . LEU A 1 93 ? -21.378 -7.430 -21.066 1.00 92.56 93 LEU A O 1
ATOM 678 N N . ALA A 1 94 ? -22.028 -6.771 -19.004 1.00 92.62 94 ALA A N 1
ATOM 679 C CA . ALA A 1 94 ? -20.760 -6.190 -18.575 1.00 92.62 94 ALA A CA 1
ATOM 680 C C . ALA A 1 94 ? -20.422 -6.604 -17.142 1.00 92.62 94 ALA A C 1
ATOM 682 O O . ALA A 1 94 ? -21.280 -7.074 -16.387 1.00 92.62 94 ALA A O 1
ATOM 683 N N . LYS A 1 95 ? -19.155 -6.426 -16.772 1.00 93.12 95 LYS A N 1
ATOM 684 C CA . LYS A 1 95 ? -18.727 -6.498 -15.379 1.00 93.12 95 LYS A CA 1
ATOM 685 C C . LYS A 1 95 ? -18.858 -5.117 -14.743 1.00 93.12 95 LYS A C 1
ATOM 687 O O . LYS A 1 95 ? -18.308 -4.170 -15.298 1.00 93.12 95 LYS A O 1
ATOM 692 N N . PRO A 1 96 ? -19.538 -4.988 -13.593 1.00 95.44 96 PRO A N 1
ATOM 693 C CA . PRO A 1 96 ? -19.642 -3.709 -12.905 1.00 95.44 96 PRO A CA 1
ATOM 694 C C . PRO A 1 96 ? -18.266 -3.124 -12.568 1.00 95.44 96 PRO A C 1
ATOM 696 O O . PRO A 1 96 ? -17.417 -3.822 -12.001 1.00 95.44 96 PRO A O 1
ATOM 699 N N . LEU A 1 97 ? -18.079 -1.842 -12.872 1.00 96.88 97 LEU A N 1
ATOM 700 C CA . LEU A 1 97 ? -16.923 -1.049 -12.459 1.00 96.88 97 LEU A CA 1
ATOM 701 C C . LEU A 1 97 ? -17.343 -0.099 -11.339 1.00 96.88 97 LEU A C 1
ATOM 703 O O . LEU A 1 97 ? -18.433 0.476 -11.376 1.00 96.88 97 LEU A O 1
ATOM 707 N N . VAL A 1 98 ? -16.479 0.056 -10.342 1.00 97.56 98 VAL A N 1
ATOM 708 C CA . VAL A 1 98 ? -16.680 0.960 -9.210 1.00 97.56 98 VAL A CA 1
ATOM 709 C C . VAL A 1 98 ? -15.454 1.842 -9.078 1.00 97.56 98 VAL A C 1
ATOM 711 O O . VAL A 1 98 ? -14.368 1.347 -8.783 1.00 97.56 98 VAL A O 1
ATOM 714 N N . ASP A 1 99 ? -15.664 3.129 -9.298 1.00 97.19 99 ASP A N 1
ATOM 715 C CA . ASP A 1 99 ? -14.728 4.205 -9.024 1.00 97.19 99 ASP A CA 1
ATOM 716 C C . ASP A 1 99 ? -15.080 4.856 -7.678 1.00 97.19 99 ASP A C 1
ATOM 718 O O . ASP A 1 99 ? -16.260 5.023 -7.358 1.00 97.19 99 ASP A O 1
ATOM 722 N N . VAL A 1 100 ? -14.077 5.208 -6.884 1.00 97.31 100 VAL A N 1
ATOM 723 C CA . VAL A 1 100 ? -14.222 6.025 -5.676 1.00 97.31 100 VAL A CA 1
ATOM 724 C C . VAL A 1 100 ? -13.207 7.153 -5.719 1.00 97.31 100 VAL A C 1
ATOM 726 O O . VAL A 1 100 ? -12.070 6.934 -6.116 1.00 97.31 100 VAL A O 1
ATOM 729 N N . HIS A 1 101 ? -13.609 8.348 -5.309 1.00 96.31 101 HIS A N 1
ATOM 730 C CA . HIS A 1 101 ? -12.762 9.540 -5.350 1.00 96.31 101 HIS A CA 1
ATOM 731 C C . HIS A 1 101 ? -13.238 10.552 -4.307 1.00 96.31 101 HIS A C 1
ATOM 733 O O . HIS A 1 101 ? -14.384 10.489 -3.845 1.00 96.31 101 HIS A O 1
ATOM 739 N N . MET A 1 102 ? -12.371 11.490 -3.929 1.00 95.12 102 MET A N 1
ATOM 740 C CA . MET A 1 102 ? -12.807 12.665 -3.177 1.00 95.12 102 MET A CA 1
ATOM 741 C C . MET A 1 102 ? -13.144 13.778 -4.150 1.00 95.12 102 MET A C 1
ATOM 743 O O . MET A 1 102 ? -12.535 13.870 -5.213 1.00 95.12 102 MET A O 1
ATOM 747 N N . TYR A 1 103 ? -14.141 14.587 -3.808 1.00 95.81 103 TYR A N 1
ATOM 748 C CA . TYR A 1 103 ? -14.535 15.717 -4.637 1.00 95.81 103 TYR A CA 1
ATOM 749 C C . TYR A 1 103 ? -15.032 16.886 -3.797 1.00 95.81 103 TYR A C 1
ATOM 751 O O . TYR A 1 103 ? -15.865 16.708 -2.900 1.00 95.81 103 TYR A O 1
ATOM 759 N N . GLY A 1 104 ? -14.538 18.081 -4.098 1.00 95.31 104 GLY A N 1
ATOM 760 C CA . GLY A 1 104 ? -14.983 19.333 -3.493 1.00 95.31 104 GLY A CA 1
ATOM 761 C C . GLY A 1 104 ? -13.885 20.394 -3.499 1.00 95.31 104 GLY A C 1
ATOM 762 O O . GLY A 1 104 ? -12.760 20.110 -3.898 1.00 95.31 104 GLY A O 1
ATOM 763 N N . PRO A 1 105 ? -14.188 21.626 -3.073 1.00 94.69 105 PRO A N 1
ATOM 764 C CA . PRO A 1 105 ? -13.255 22.731 -3.151 1.00 94.69 105 PRO A CA 1
ATOM 765 C C . PRO A 1 105 ? -12.302 22.710 -1.966 1.00 94.69 105 PRO A C 1
ATOM 767 O O . PRO A 1 105 ? -12.671 22.304 -0.855 1.00 94.69 105 PRO A O 1
ATOM 770 N N . MET A 1 106 ? -11.110 23.252 -2.174 1.00 93.25 106 MET A N 1
ATOM 771 C CA . MET A 1 106 ? -10.158 23.523 -1.108 1.00 93.25 106 MET A CA 1
ATOM 772 C C . MET A 1 106 ? -9.502 24.894 -1.284 1.00 93.25 106 MET A C 1
ATOM 774 O O . MET A 1 106 ? -9.638 25.549 -2.317 1.00 93.25 106 MET A O 1
ATOM 778 N N . ILE A 1 107 ? -8.877 25.382 -0.215 1.00 91.88 107 ILE A N 1
ATOM 779 C CA . ILE A 1 107 ? -7.960 26.520 -0.271 1.00 91.88 107 ILE A CA 1
ATOM 780 C C . ILE A 1 107 ? -6.593 26.015 0.170 1.00 91.88 107 ILE A C 1
ATOM 782 O O . ILE A 1 107 ? -6.434 25.589 1.319 1.00 91.88 107 ILE A O 1
ATOM 786 N N . GLU A 1 108 ? -5.629 26.074 -0.742 1.00 88.31 108 GLU A N 1
ATOM 787 C CA . GLU A 1 108 ? -4.251 25.675 -0.486 1.00 88.31 108 GLU A CA 1
ATOM 788 C C . GLU A 1 108 ? -3.618 26.591 0.568 1.00 88.31 108 GLU A C 1
ATOM 790 O O . GLU A 1 108 ? -3.955 27.775 0.686 1.00 88.31 108 GLU A O 1
ATOM 795 N N . VAL A 1 109 ? -2.680 26.044 1.338 1.00 87.19 109 VAL A N 1
ATOM 796 C CA . VAL A 1 109 ? -1.797 26.831 2.198 1.00 87.19 109 VAL A CA 1
ATOM 797 C C . VAL A 1 109 ? -0.448 26.923 1.478 1.00 87.19 109 VAL A C 1
ATOM 799 O O . VAL A 1 109 ? 0.250 25.914 1.403 1.00 87.19 109 VAL A O 1
ATOM 802 N N . PRO A 1 110 ? -0.069 28.093 0.928 1.00 80.75 110 PRO A N 1
ATOM 803 C CA . PRO A 1 110 ? 1.108 28.193 0.073 1.00 80.75 110 PRO A CA 1
ATOM 804 C C . PRO A 1 110 ? 2.401 27.781 0.779 1.00 80.75 110 PRO A C 1
ATOM 806 O O . PRO A 1 110 ? 2.654 28.193 1.913 1.00 80.75 110 PRO A O 1
ATOM 809 N N . GLY A 1 111 ? 3.256 27.038 0.074 1.00 72.56 111 GLY A N 1
ATOM 810 C CA . GLY A 1 111 ? 4.607 26.705 0.537 1.00 72.56 111 GLY A CA 1
ATOM 811 C C . GLY A 1 111 ? 4.671 25.630 1.626 1.00 72.56 111 GLY A C 1
ATOM 812 O O . GLY A 1 111 ? 5.730 25.443 2.224 1.00 72.56 111 GLY A O 1
ATOM 813 N N . VAL A 1 112 ? 3.571 24.917 1.885 1.00 76.50 112 VAL A N 1
ATOM 814 C CA . VAL A 1 112 ? 3.547 23.737 2.757 1.00 76.50 112 VAL A CA 1
ATOM 815 C C . VAL A 1 112 ? 2.847 22.580 2.057 1.00 76.50 112 VAL A C 1
ATOM 817 O O . VAL A 1 112 ? 1.845 22.768 1.383 1.00 76.50 112 VAL A O 1
ATOM 820 N N . GLY A 1 113 ? 3.318 21.349 2.267 1.00 74.00 113 GLY A N 1
ATOM 821 C CA . GLY A 1 113 ? 2.691 20.147 1.694 1.00 74.00 113 GLY A CA 1
ATOM 822 C C . GLY A 1 113 ? 1.378 19.730 2.375 1.00 74.00 113 GLY A C 1
ATOM 823 O O . GLY A 1 113 ? 1.109 18.532 2.471 1.00 74.00 113 GLY A O 1
ATOM 824 N N . PHE A 1 114 ? 0.637 20.674 2.963 1.00 86.31 114 PHE A N 1
ATOM 825 C CA . PHE A 1 114 ? -0.661 20.432 3.590 1.00 86.31 114 PHE A CA 1
ATOM 826 C C . PHE A 1 114 ? -1.733 20.357 2.504 1.00 86.31 114 PHE A C 1
ATOM 828 O O . PHE A 1 114 ? -1.757 21.188 1.607 1.00 86.31 114 PHE A O 1
ATOM 835 N N . ILE A 1 115 ? -2.671 19.419 2.628 1.00 85.50 115 ILE A N 1
ATOM 836 C CA . ILE A 1 115 ? -3.710 19.119 1.621 1.00 85.50 115 ILE A CA 1
ATOM 837 C C . ILE A 1 115 ? -4.788 20.223 1.455 1.00 85.50 115 ILE A C 1
ATOM 839 O O . ILE A 1 115 ? -5.874 19.981 0.927 1.00 85.50 115 ILE A O 1
ATOM 843 N N . GLY A 1 116 ? -4.535 21.423 1.978 1.00 91.00 116 GLY A N 1
ATOM 844 C CA . GLY A 1 116 ? -5.452 22.556 1.960 1.00 91.00 116 GLY A CA 1
ATOM 845 C C . GLY A 1 116 ? -6.622 22.451 2.944 1.00 91.00 116 GLY A C 1
ATOM 846 O O . GLY A 1 116 ? -6.969 21.392 3.473 1.00 91.00 116 GLY A O 1
ATOM 847 N N . HIS A 1 117 ? -7.252 23.596 3.203 1.00 95.25 117 HIS A N 1
ATOM 848 C CA . HIS A 1 117 ? -8.490 23.683 3.971 1.00 95.25 117 HIS A CA 1
ATOM 849 C C . HIS A 1 117 ? -9.681 23.414 3.049 1.00 95.25 117 HIS A C 1
ATOM 851 O O . HIS A 1 117 ? -10.094 24.296 2.293 1.00 95.25 117 HIS A O 1
ATOM 857 N N . GLY A 1 118 ? -10.210 22.189 3.097 1.00 94.94 118 GLY A N 1
ATOM 858 C CA . GLY A 1 118 ? -11.204 21.702 2.147 1.00 94.94 118 GLY A CA 1
ATOM 859 C C . GLY A 1 118 ? -12.639 21.629 2.659 1.00 94.94 118 GLY A C 1
ATOM 860 O O . GLY A 1 118 ? -12.928 21.720 3.853 1.00 94.94 118 GLY A O 1
ATOM 861 N N . LYS A 1 119 ? -13.548 21.444 1.700 1.00 95.81 119 LYS A N 1
ATOM 862 C CA . LYS A 1 119 ? -14.933 20.991 1.876 1.00 95.81 119 LYS A CA 1
ATOM 863 C C . LYS A 1 119 ? -15.188 19.799 0.954 1.00 95.81 119 LYS A C 1
ATOM 865 O O . LYS A 1 119 ? -16.083 19.841 0.112 1.00 95.81 119 LYS A O 1
ATOM 870 N N . ARG A 1 120 ? -14.355 18.765 1.072 1.00 96.31 120 ARG A N 1
ATOM 871 C CA . ARG A 1 120 ? -14.407 17.579 0.210 1.00 96.31 120 ARG A CA 1
ATOM 872 C C . ARG A 1 120 ? -15.283 16.488 0.803 1.00 96.31 120 ARG A C 1
ATOM 874 O O . ARG A 1 120 ? -15.278 16.264 2.014 1.00 96.31 120 ARG A O 1
ATOM 881 N N . ASP A 1 121 ? -15.982 15.778 -0.072 1.00 97.62 121 ASP A N 1
ATOM 882 C CA . ASP A 1 121 ? -16.755 14.580 0.246 1.00 97.62 121 ASP A CA 1
ATOM 883 C C . ASP A 1 121 ? -16.174 13.338 -0.440 1.00 97.62 121 ASP A C 1
ATOM 885 O O . ASP A 1 121 ? -15.493 13.435 -1.459 1.00 97.62 121 ASP A O 1
ATOM 889 N N . ALA A 1 122 ? -16.474 12.161 0.110 1.00 97.75 122 ALA A N 1
ATOM 890 C CA . ALA A 1 122 ? -16.183 10.872 -0.501 1.00 97.75 122 ALA A CA 1
ATOM 891 C C . ALA A 1 122 ? -17.321 10.481 -1.454 1.00 97.75 122 ALA A C 1
ATOM 893 O O . ALA A 1 122 ? -18.482 10.381 -1.043 1.00 97.75 122 ALA A O 1
ATOM 894 N N . TYR A 1 123 ? -16.986 10.200 -2.709 1.00 97.75 123 TYR A N 1
ATOM 895 C CA . TYR A 1 123 ? -17.923 9.778 -3.745 1.00 97.75 123 TYR A CA 1
ATOM 896 C C . TYR A 1 123 ? -17.641 8.349 -4.210 1.00 97.75 123 TYR A C 1
ATOM 898 O O . TYR A 1 123 ? -16.515 7.858 -4.150 1.00 97.75 123 TYR A O 1
ATOM 906 N N . ALA A 1 124 ? -18.687 7.692 -4.708 1.00 97.69 124 ALA A N 1
ATOM 907 C CA . ALA A 1 124 ? -18.570 6.494 -5.528 1.00 97.69 124 ALA A CA 1
ATOM 908 C C . ALA A 1 124 ? -19.317 6.666 -6.850 1.00 97.69 124 ALA A C 1
ATOM 910 O O . ALA A 1 124 ? -20.470 7.106 -6.876 1.00 97.69 124 ALA A O 1
ATOM 911 N N . SER A 1 125 ? -18.686 6.229 -7.930 1.00 97.25 125 SER A N 1
ATOM 912 C CA . SER A 1 125 ? -19.216 6.202 -9.285 1.00 97.25 125 SER A CA 1
ATOM 913 C C . SER A 1 125 ? -19.279 4.761 -9.777 1.00 97.25 125 SER A C 1
ATOM 915 O O . SER A 1 125 ? -18.282 4.047 -9.782 1.00 97.25 125 SER A O 1
ATOM 917 N N . VAL A 1 126 ? -20.463 4.305 -10.188 1.00 97.12 126 VAL A N 1
ATOM 918 C CA . VAL A 1 126 ? -20.672 2.924 -10.659 1.00 97.12 126 VAL A CA 1
ATOM 919 C C . VAL A 1 126 ? -21.029 2.921 -12.139 1.00 97.12 126 VAL A C 1
ATOM 921 O O . VAL A 1 126 ? -21.956 3.626 -12.541 1.00 97.12 126 VAL A O 1
ATOM 924 N N . SER A 1 127 ? -20.340 2.098 -12.928 1.00 95.94 127 SER A N 1
ATOM 925 C CA . SER A 1 127 ? -20.699 1.806 -14.319 1.00 95.94 127 SER A CA 1
ATOM 926 C C . SER A 1 127 ? -21.167 0.358 -14.458 1.00 95.94 127 SER A C 1
ATOM 928 O O . SER A 1 127 ? -20.531 -0.572 -13.951 1.00 95.94 127 SER A O 1
ATOM 930 N N . LEU A 1 128 ? -22.296 0.175 -15.148 1.00 94.88 128 LEU A N 1
ATOM 931 C CA . LEU A 1 128 ? -22.876 -1.128 -15.498 1.00 94.88 128 LEU A CA 1
ATOM 932 C C . LEU A 1 128 ? -22.851 -1.378 -17.016 1.00 94.88 128 LEU A C 1
ATOM 934 O O . LEU A 1 128 ? -23.402 -2.366 -17.488 1.00 94.88 128 LEU A O 1
ATOM 938 N N . ASP A 1 129 ? -22.198 -0.503 -17.778 1.00 92.00 129 ASP A N 1
ATOM 939 C CA . ASP A 1 129 ? -22.083 -0.530 -19.237 1.00 92.00 129 ASP A CA 1
ATOM 940 C C . ASP A 1 129 ? -20.616 -0.469 -19.699 1.00 92.00 129 ASP A C 1
ATOM 942 O O . ASP A 1 129 ? -20.304 0.049 -20.766 1.00 92.00 129 ASP A O 1
ATOM 946 N N . ASP A 1 130 ? -19.722 -1.047 -18.890 1.00 91.06 130 ASP A N 1
ATOM 947 C CA . ASP A 1 130 ? -18.287 -1.189 -19.166 1.00 91.06 130 ASP A CA 1
ATOM 948 C C . ASP A 1 130 ? -17.536 0.144 -19.354 1.00 91.06 130 ASP A C 1
ATOM 950 O O . ASP A 1 130 ? -16.637 0.272 -20.182 1.00 91.06 130 ASP A O 1
ATOM 954 N N . GLY A 1 131 ? -17.903 1.147 -18.554 1.00 91.25 131 GLY A N 1
ATOM 955 C CA . GLY A 1 131 ? -17.211 2.432 -18.447 1.00 91.25 131 GLY A CA 1
ATOM 956 C C . GLY A 1 131 ? -17.759 3.543 -19.342 1.00 91.25 131 GLY A C 1
ATOM 957 O O . GLY A 1 131 ? -17.214 4.646 -19.311 1.00 91.25 131 GLY A O 1
ATOM 958 N N . ILE A 1 132 ? -18.829 3.299 -20.111 1.00 89.31 132 ILE A N 1
ATOM 959 C CA . ILE A 1 132 ? -19.417 4.306 -21.012 1.00 89.31 132 ILE A CA 1
ATOM 960 C C . ILE A 1 132 ? -20.171 5.389 -20.238 1.00 89.31 132 ILE A C 1
ATOM 962 O O . ILE A 1 132 ? -20.035 6.575 -20.561 1.00 89.31 132 ILE A O 1
ATOM 966 N N . THR A 1 133 ? -20.923 5.008 -19.203 1.00 91.00 133 THR A N 1
ATOM 967 C CA . THR A 1 133 ? -21.622 5.942 -18.316 1.00 91.00 133 THR A CA 1
ATOM 968 C C . THR A 1 133 ? -21.438 5.582 -16.838 1.00 91.00 133 THR A C 1
ATOM 970 O O . THR A 1 133 ? -21.236 4.424 -16.474 1.00 91.00 133 THR A O 1
ATOM 973 N N . TRP A 1 134 ? -21.509 6.594 -15.963 1.00 93.69 134 TRP A N 1
ATOM 974 C CA . TRP A 1 134 ? -21.197 6.466 -14.533 1.00 93.69 134 TRP A CA 1
ATOM 975 C C . TRP A 1 134 ? -22.277 7.105 -13.647 1.00 93.69 134 TRP A C 1
ATOM 977 O O . TRP A 1 134 ? -22.590 8.290 -13.786 1.00 93.69 134 TRP A O 1
ATOM 987 N N . LYS A 1 135 ? -22.840 6.327 -12.711 1.00 92.94 135 LYS A N 1
ATOM 988 C CA . LYS A 1 135 ? -23.825 6.779 -11.710 1.00 92.94 135 LYS A CA 1
ATOM 989 C C . LYS A 1 135 ? -23.100 7.189 -10.424 1.00 92.94 135 LYS A C 1
ATOM 991 O O . LYS A 1 135 ? -22.629 6.330 -9.681 1.00 92.94 135 LYS A O 1
ATOM 996 N N . LYS A 1 136 ? -23.024 8.500 -10.182 1.00 94.62 136 LYS A N 1
ATOM 997 C CA . LYS A 1 136 ? -22.341 9.147 -9.044 1.00 94.62 136 LYS A CA 1
ATOM 998 C C . LYS A 1 136 ? -23.202 9.124 -7.778 1.00 94.62 136 LYS A C 1
ATOM 1000 O O . LYS A 1 136 ? -24.404 9.373 -7.844 1.00 94.62 136 LYS A O 1
ATOM 1005 N N . THR A 1 137 ? -22.603 8.859 -6.620 1.00 95.19 137 THR A N 1
ATOM 1006 C CA . THR A 1 137 ? -23.250 8.918 -5.298 1.00 95.19 137 THR A CA 1
ATOM 1007 C C . THR A 1 137 ? -22.304 9.543 -4.275 1.00 95.19 137 THR A C 1
ATOM 1009 O O . THR A 1 137 ? -21.200 9.039 -4.092 1.00 95.19 137 THR A O 1
ATOM 1012 N N . ASN A 1 138 ? -22.752 10.585 -3.567 1.00 96.19 138 ASN A N 1
ATOM 1013 C CA . ASN A 1 138 ? -22.058 11.090 -2.379 1.00 96.19 138 ASN A CA 1
ATOM 1014 C C . ASN A 1 138 ? -22.277 10.111 -1.208 1.00 96.19 138 ASN A C 1
ATOM 1016 O O . ASN A 1 138 ? -23.419 9.757 -0.869 1.00 96.19 138 ASN A O 1
ATOM 1020 N N . LEU A 1 139 ? -21.179 9.603 -0.649 1.00 96.88 139 LEU A N 1
ATOM 1021 C CA . LEU A 1 139 ? -21.189 8.630 0.441 1.00 96.88 139 LEU A CA 1
ATOM 1022 C C . LEU A 1 139 ? -21.148 9.306 1.810 1.00 96.88 139 LEU A C 1
ATOM 1024 O O . LEU A 1 139 ? -21.811 8.821 2.730 1.00 96.88 139 LEU A O 1
ATOM 1028 N N . SER A 1 140 ? -20.372 10.384 1.946 1.00 96.56 140 SER A N 1
ATOM 1029 C CA . SER A 1 140 ? -20.121 11.043 3.230 1.00 96.56 140 SER A CA 1
ATOM 1030 C C . SER A 1 140 ? -21.163 12.096 3.584 1.00 96.56 140 SER A C 1
ATOM 1032 O O . SER A 1 140 ? -21.497 12.205 4.762 1.00 96.56 140 SER A O 1
ATOM 1034 N N . ASP A 1 141 ? -21.670 12.846 2.597 1.00 93.81 141 ASP A N 1
ATOM 1035 C CA . ASP A 1 141 ? -22.611 13.963 2.784 1.00 93.81 141 ASP A CA 1
ATOM 1036 C C . ASP A 1 141 ? -22.168 14.901 3.942 1.00 93.81 141 ASP A C 1
ATOM 1038 O O . ASP A 1 141 ? -22.965 15.309 4.787 1.00 93.81 141 ASP A O 1
ATOM 1042 N N . SER A 1 142 ? -20.862 15.181 4.033 1.00 94.69 142 SER A N 1
ATOM 1043 C CA . SER A 1 142 ? -20.193 15.770 5.203 1.00 94.69 142 SER A CA 1
ATOM 1044 C C . SER A 1 142 ? -19.634 17.171 4.965 1.00 94.69 142 SER A C 1
ATOM 1046 O O . SER A 1 142 ? -19.473 17.924 5.925 1.00 94.69 142 SER A O 1
ATOM 1048 N N . ALA A 1 143 ? -19.389 17.558 3.709 1.00 93.81 143 ALA A N 1
ATOM 1049 C CA . ALA A 1 143 ? -18.757 18.828 3.358 1.00 93.81 143 ALA A CA 1
ATOM 1050 C C . ALA A 1 143 ? -19.515 20.062 3.882 1.00 93.81 143 ALA A C 1
ATOM 1052 O O . ALA A 1 143 ? -18.921 21.102 4.160 1.00 93.81 143 ALA A O 1
ATOM 1053 N N . SER A 1 144 ? -20.841 19.990 4.027 1.00 91.56 144 SER A N 1
ATOM 1054 C CA . SER A 1 144 ? -21.658 21.080 4.584 1.00 91.56 144 SER A CA 1
ATOM 1055 C C . SER A 1 144 ? -21.828 21.037 6.102 1.00 91.56 144 SER A C 1
ATOM 1057 O O . SER A 1 144 ? -22.358 21.990 6.674 1.00 91.56 144 SER A O 1
ATOM 1059 N N . GLU A 1 145 ? -21.402 19.957 6.747 1.00 93.19 145 GLU A N 1
ATOM 1060 C CA . GLU A 1 145 ? -21.613 19.706 8.168 1.00 93.19 145 GLU A CA 1
ATOM 1061 C C . GLU A 1 145 ? -20.388 20.104 8.995 1.00 93.19 145 GLU A C 1
ATOM 1063 O O . GLU A 1 145 ? -19.288 20.273 8.480 1.00 93.19 145 GLU A O 1
ATOM 1068 N N . THR A 1 146 ? -20.561 20.262 10.307 1.00 92.75 146 THR A N 1
ATOM 1069 C CA . THR A 1 146 ? -19.452 20.490 11.243 1.00 92.75 146 THR A CA 1
ATOM 1070 C C . THR A 1 146 ? -19.737 19.802 12.571 1.00 92.75 146 THR A C 1
ATOM 1072 O O . THR A 1 146 ? -20.869 19.810 13.056 1.00 92.75 146 THR A O 1
ATOM 1075 N N . SER A 1 147 ? -18.710 19.209 13.177 1.00 93.06 147 SER A N 1
ATOM 1076 C CA . SER A 1 147 ? -18.750 18.732 14.564 1.00 93.06 147 SER A CA 1
ATOM 1077 C C . SER A 1 147 ? -18.328 19.809 15.565 1.00 93.06 147 SER A C 1
ATOM 1079 O O . SER A 1 147 ? -18.418 19.582 16.766 1.00 93.06 147 SER A O 1
ATOM 1081 N N . CYS A 1 148 ? -17.902 20.996 15.121 1.00 89.44 148 CYS A N 1
ATOM 1082 C CA . CYS A 1 148 ? -17.393 22.036 16.013 1.00 89.44 148 CYS A CA 1
ATOM 1083 C C . CYS A 1 148 ? -18.528 22.867 16.642 1.00 89.44 148 CYS A C 1
ATOM 1085 O O . CYS A 1 148 ? -18.753 24.039 16.333 1.00 89.44 148 CYS A O 1
ATOM 1087 N N . ASP A 1 149 ? -19.324 22.236 17.505 1.00 81.06 149 ASP A N 1
ATOM 1088 C CA . ASP A 1 149 ? -20.550 22.763 18.114 1.00 81.06 149 ASP A CA 1
ATOM 1089 C C . ASP A 1 149 ? -20.401 23.307 19.551 1.00 81.06 149 ASP A C 1
ATOM 1091 O O . ASP A 1 149 ? -21.412 23.588 20.195 1.00 81.06 149 ASP A O 1
ATOM 1095 N N . ASN A 1 150 ? -19.173 23.535 20.026 1.00 73.62 150 ASN A N 1
ATOM 1096 C CA . ASN A 1 150 ? -18.797 23.856 21.413 1.00 73.62 150 ASN A CA 1
ATOM 1097 C C . ASN A 1 150 ? -18.756 22.667 22.390 1.00 73.62 150 ASN A C 1
ATOM 1099 O O . ASN A 1 150 ? -18.122 22.769 23.441 1.00 73.62 150 ASN A O 1
ATOM 1103 N N . ALA A 1 151 ? -19.457 21.570 22.092 1.00 71.19 151 ALA A N 1
ATOM 1104 C CA . ALA A 1 151 ? -19.500 20.381 22.943 1.00 71.19 151 ALA A CA 1
ATOM 1105 C C . ALA A 1 151 ? -18.519 19.302 22.466 1.00 71.19 151 ALA A C 1
ATOM 1107 O O . ALA A 1 151 ? -17.946 18.583 23.286 1.00 71.19 151 ALA A O 1
ATOM 1108 N N . ASN A 1 152 ? -18.330 19.201 21.150 1.00 69.62 152 ASN A N 1
ATOM 1109 C CA . ASN A 1 152 ? -17.509 18.170 20.523 1.00 69.62 152 ASN A CA 1
ATOM 1110 C C . ASN A 1 152 ? -16.173 18.705 19.994 1.00 69.62 152 ASN A C 1
ATOM 1112 O O . ASN A 1 152 ? -15.158 18.056 20.203 1.00 69.62 152 ASN A O 1
ATOM 1116 N N . CYS A 1 153 ? -16.180 19.869 19.340 1.00 82.31 153 CYS A N 1
ATOM 1117 C CA . CYS A 1 153 ? -15.008 20.573 18.807 1.00 82.31 153 CYS A CA 1
ATOM 1118 C C . CYS A 1 153 ? -15.242 22.099 18.872 1.00 82.31 153 CYS A C 1
ATOM 1120 O O . CYS A 1 153 ? -16.392 22.554 18.831 1.00 82.31 153 CYS A O 1
ATOM 1122 N N . ASN A 1 154 ? -14.164 22.895 18.944 1.00 87.25 154 ASN A N 1
ATOM 1123 C CA . ASN A 1 154 ? -14.225 24.364 19.048 1.00 87.25 154 ASN A CA 1
ATOM 1124 C C . ASN A 1 154 ? -13.468 25.118 17.936 1.00 87.25 154 ASN A C 1
ATOM 1126 O O . ASN A 1 154 ? -13.372 26.344 17.993 1.00 87.25 154 ASN A O 1
ATOM 1130 N N . VAL A 1 155 ? -12.959 24.421 16.917 1.00 93.62 155 VAL A N 1
ATOM 1131 C CA . VAL A 1 155 ? -12.107 25.019 15.880 1.00 93.62 155 VAL A CA 1
ATOM 1132 C C . VAL A 1 155 ? -12.908 25.955 14.971 1.00 93.62 155 VAL A C 1
ATOM 1134 O O . VAL A 1 155 ? -13.882 25.553 14.324 1.00 93.62 155 VAL A O 1
ATOM 1137 N N . THR A 1 156 ? -12.478 27.216 14.906 1.00 93.44 156 THR A N 1
ATOM 1138 C CA . THR A 1 156 ? -13.058 28.263 14.050 1.00 93.44 156 THR A CA 1
ATOM 1139 C C . THR A 1 156 ? -11.956 28.939 13.239 1.00 93.44 156 THR A C 1
ATOM 1141 O O . THR A 1 156 ? -10.958 29.375 13.802 1.00 93.44 156 THR A O 1
ATOM 1144 N N . ARG A 1 157 ? -12.156 29.072 11.925 1.00 94.19 157 ARG A N 1
ATOM 1145 C CA . ARG A 1 157 ? -11.175 29.594 10.963 1.00 94.19 157 ARG A CA 1
ATOM 1146 C C . ARG A 1 157 ? -11.756 30.740 10.146 1.00 94.19 157 ARG A C 1
ATOM 1148 O O . ARG A 1 157 ? -12.202 30.579 9.014 1.00 94.19 157 ARG A O 1
ATOM 1155 N N . THR A 1 158 ? -11.802 31.926 10.754 1.00 94.06 158 THR A N 1
ATOM 1156 C CA . THR A 1 158 ? -12.311 33.151 10.102 1.00 94.06 158 THR A CA 1
ATOM 1157 C C . THR A 1 158 ? -11.424 33.648 8.963 1.00 94.06 158 THR A C 1
ATOM 1159 O O . THR A 1 158 ? -11.858 34.458 8.149 1.00 94.06 158 THR A O 1
ATOM 1162 N N . ASP A 1 159 ? -10.179 33.186 8.942 1.00 92.62 159 ASP A N 1
ATOM 1163 C CA . ASP A 1 159 ? -9.170 33.423 7.917 1.00 92.62 159 ASP A CA 1
ATOM 1164 C C . ASP A 1 159 ? -9.397 32.603 6.639 1.00 92.62 159 ASP A C 1
ATOM 1166 O O . ASP A 1 159 ? -8.834 32.959 5.610 1.00 92.62 159 ASP A O 1
ATOM 1170 N N . VAL A 1 160 ? -10.255 31.573 6.672 1.00 94.69 160 VAL A N 1
ATOM 1171 C CA . VAL A 1 160 ? -10.580 30.714 5.523 1.00 94.69 160 VAL A CA 1
ATOM 1172 C C . VAL A 1 160 ? -11.960 31.100 4.959 1.00 94.69 160 VAL A C 1
ATOM 1174 O O . VAL A 1 160 ? -12.994 30.703 5.510 1.00 94.69 160 VAL A O 1
ATOM 1177 N N . PRO A 1 161 ? -12.041 31.862 3.847 1.00 94.44 161 PRO A N 1
ATOM 1178 C CA . PRO A 1 161 ? -13.316 32.368 3.329 1.00 94.44 161 PRO A CA 1
ATOM 1179 C C . PRO A 1 161 ? -14.289 31.268 2.887 1.00 94.44 161 PRO A C 1
ATOM 1181 O O . PRO A 1 161 ? -15.503 31.457 2.985 1.00 94.44 161 PRO A O 1
ATOM 1184 N N . LEU A 1 162 ? -13.765 30.108 2.469 1.00 95.50 162 LEU A N 1
ATOM 1185 C CA . LEU A 1 162 ? -14.551 28.937 2.064 1.00 95.50 162 LEU A CA 1
ATOM 1186 C C . LEU A 1 162 ? -15.518 28.464 3.169 1.00 95.50 162 LEU A C 1
ATOM 1188 O O . LEU A 1 162 ? -16.570 27.892 2.879 1.00 95.50 162 LEU A O 1
ATOM 1192 N N . PHE A 1 163 ? -15.212 28.750 4.439 1.00 94.88 163 PHE A N 1
ATOM 1193 C CA . PHE A 1 163 ? -15.996 28.311 5.599 1.00 94.88 163 PHE A CA 1
ATOM 1194 C C . PHE A 1 163 ? -17.060 29.325 6.045 1.00 94.88 163 PHE A C 1
ATOM 1196 O O . PHE A 1 163 ? -17.733 29.135 7.059 1.00 94.88 163 PHE A O 1
ATOM 1203 N N . ALA A 1 164 ? -17.273 30.413 5.299 1.00 91.19 164 ALA A N 1
ATOM 1204 C CA . ALA A 1 164 ? -18.247 31.438 5.677 1.00 91.19 164 ALA A CA 1
ATOM 1205 C C . ALA A 1 164 ? -19.674 30.877 5.870 1.00 91.19 164 ALA A C 1
ATOM 1207 O O . ALA A 1 164 ? -20.419 31.349 6.732 1.00 91.19 164 ALA A O 1
ATOM 1208 N N . ASN A 1 165 ? -20.059 29.842 5.112 1.00 86.12 165 ASN A N 1
ATOM 1209 C CA . ASN A 1 165 ? -21.389 29.228 5.206 1.00 86.12 165 ASN A CA 1
ATOM 1210 C C . ASN A 1 165 ? -21.580 28.282 6.403 1.00 86.12 165 ASN A C 1
ATOM 1212 O O . ASN A 1 165 ? -22.723 27.990 6.746 1.00 86.12 165 ASN A O 1
ATOM 1216 N N . THR A 1 166 ? -20.507 27.872 7.080 1.00 87.75 166 THR A N 1
ATOM 1217 C CA . THR A 1 166 ? -20.547 27.129 8.352 1.00 87.75 166 THR A CA 1
ATOM 1218 C C . THR A 1 166 ? -20.311 28.047 9.554 1.00 87.75 166 THR A C 1
ATOM 1220 O O . THR A 1 166 ? -19.934 27.594 10.634 1.00 87.75 166 THR A O 1
ATOM 1223 N N . ALA A 1 167 ? -20.523 29.360 9.385 1.00 91.38 167 ALA A N 1
ATOM 1224 C CA . ALA A 1 167 ? -20.169 30.382 10.371 1.00 91.38 167 ALA A CA 1
ATOM 1225 C C . ALA A 1 167 ? -18.696 30.279 10.816 1.00 91.38 167 ALA A C 1
ATOM 1227 O O . ALA A 1 167 ? -18.383 30.497 11.986 1.00 91.38 167 ALA A O 1
ATOM 1228 N N . TYR A 1 168 ? -17.813 29.939 9.868 1.00 93.81 168 TYR A N 1
ATOM 1229 C CA . TYR A 1 168 ? -16.371 29.740 10.042 1.00 93.81 168 TYR A CA 1
ATOM 1230 C C . TYR A 1 168 ? -15.967 28.556 10.924 1.00 93.81 168 TYR A C 1
ATOM 1232 O O . TYR A 1 168 ? -14.786 28.397 11.224 1.00 93.81 168 TYR A O 1
ATOM 1240 N N . LYS A 1 169 ? -16.908 27.701 11.325 1.00 94.88 169 LYS A N 1
ATOM 1241 C CA . LYS A 1 169 ? -16.588 26.428 11.978 1.00 94.88 169 LYS A CA 1
ATOM 1242 C C . LYS A 1 169 ? -15.969 25.479 10.965 1.00 94.88 169 LYS A C 1
ATOM 1244 O O . LYS A 1 169 ? -16.456 25.413 9.833 1.00 94.88 169 LYS A O 1
ATOM 1249 N N . TYR A 1 170 ? -14.943 24.737 11.381 1.00 95.12 170 TYR A N 1
ATOM 1250 C CA . TYR A 1 170 ? -14.262 23.798 10.491 1.00 95.12 170 TYR A CA 1
ATOM 1251 C C . TYR A 1 170 ? -15.270 22.752 9.961 1.00 95.12 170 TYR A C 1
ATOM 1253 O O . TYR A 1 170 ? -15.924 22.085 10.776 1.00 95.12 170 TYR A O 1
ATOM 1261 N N . PRO A 1 171 ? -15.485 22.656 8.637 1.00 95.25 171 PRO A N 1
ATOM 1262 C CA . PRO A 1 171 ? -16.463 21.747 8.050 1.00 95.25 171 PRO A CA 1
ATOM 1263 C C . PRO A 1 171 ? -15.947 20.303 7.996 1.00 95.25 171 PRO A C 1
ATOM 1265 O O . PRO A 1 171 ? -14.786 20.026 8.294 1.00 95.25 171 PRO A O 1
ATOM 1268 N N . GLY A 1 172 ? -16.803 19.368 7.591 1.00 95.12 172 GLY A N 1
ATOM 1269 C CA . GLY A 1 172 ? -16.335 18.076 7.114 1.00 95.12 172 GLY A CA 1
ATOM 1270 C C . GLY A 1 172 ? -15.403 18.254 5.922 1.00 95.12 172 GLY A C 1
ATOM 1271 O O . GLY A 1 172 ? -15.684 19.024 5.006 1.00 95.12 172 GLY A O 1
ATOM 1272 N N . ASP A 1 173 ? -14.284 17.547 5.967 1.00 96.50 173 ASP A N 1
ATOM 1273 C CA . ASP A 1 173 ? -13.285 17.542 4.908 1.00 96.50 173 ASP A CA 1
ATOM 1274 C C . ASP A 1 173 ? -12.687 16.141 4.835 1.00 96.50 173 ASP A C 1
ATOM 1276 O O . ASP A 1 173 ? -12.061 15.677 5.796 1.00 96.50 173 ASP A O 1
ATOM 1280 N N . VAL A 1 174 ? -12.967 15.437 3.741 1.00 97.12 174 VAL A N 1
ATOM 1281 C CA . VAL A 1 174 ? -12.381 14.129 3.446 1.00 97.12 174 VAL A CA 1
ATOM 1282 C C . VAL A 1 174 ? -10.982 14.335 2.880 1.00 97.12 174 VAL A C 1
ATOM 1284 O O . VAL A 1 174 ? -10.817 15.049 1.901 1.00 97.12 174 VAL A O 1
ATOM 1287 N N . THR A 1 175 ? -9.979 13.699 3.490 1.00 93.31 175 THR A N 1
ATOM 1288 C CA . THR A 1 175 ? -8.560 13.908 3.125 1.00 93.31 175 THR A CA 1
ATOM 1289 C C . THR A 1 175 ? -7.851 12.650 2.628 1.00 93.31 175 THR A C 1
ATOM 1291 O O . THR A 1 175 ? -6.712 12.729 2.187 1.00 93.31 175 THR A O 1
ATOM 1294 N N . ASN A 1 176 ? -8.500 11.481 2.697 1.00 92.44 176 ASN A N 1
ATOM 1295 C CA . ASN A 1 176 ? -8.066 10.243 2.040 1.00 92.44 176 ASN A CA 1
ATOM 1296 C C . ASN A 1 176 ? -9.209 9.210 2.033 1.00 92.44 176 ASN A C 1
ATOM 1298 O O . ASN A 1 176 ? -10.065 9.249 2.925 1.00 92.44 176 ASN A O 1
ATOM 1302 N N . LEU A 1 177 ? -9.213 8.274 1.080 1.00 95.19 177 LEU A N 1
ATOM 1303 C CA . LEU A 1 177 ? -10.200 7.194 0.966 1.00 95.19 177 LEU A CA 1
ATOM 1304 C C . LEU A 1 177 ? -9.629 5.943 0.283 1.00 95.19 177 LEU A C 1
ATOM 1306 O O . LEU A 1 177 ? -8.713 6.034 -0.520 1.00 95.19 177 LEU A O 1
ATOM 1310 N N . PHE A 1 178 ? -10.190 4.775 0.588 1.00 95.25 178 PHE A N 1
ATOM 1311 C CA . PHE A 1 178 ? -9.830 3.486 -0.011 1.00 95.25 178 PHE A CA 1
ATOM 1312 C C . PHE A 1 178 ? -11.078 2.612 -0.158 1.00 95.25 178 PHE A C 1
ATOM 1314 O O . PHE A 1 178 ? -12.020 2.728 0.632 1.00 95.25 178 PHE A O 1
ATOM 1321 N N . HIS A 1 179 ? -11.086 1.688 -1.121 1.00 96.88 179 HIS A N 1
ATOM 1322 C CA . HIS A 1 179 ? -12.168 0.714 -1.268 1.00 96.88 179 HIS A CA 1
ATOM 1323 C C . HIS A 1 179 ? -11.683 -0.709 -1.519 1.00 96.88 179 HIS A C 1
ATOM 1325 O O . HIS A 1 179 ? -10.558 -0.968 -1.938 1.00 96.88 179 HIS A O 1
ATOM 1331 N N . SER A 1 180 ? -12.579 -1.661 -1.272 1.00 95.44 180 SER A N 1
ATOM 1332 C CA . SER A 1 180 ? -12.381 -3.060 -1.629 1.00 95.44 180 SER A CA 1
ATOM 1333 C C . SER A 1 180 ? -13.700 -3.722 -2.023 1.00 95.44 180 SER A C 1
ATOM 1335 O O . SER A 1 180 ? -14.785 -3.276 -1.642 1.00 95.44 180 SER A O 1
ATOM 1337 N N . ILE A 1 181 ? -13.616 -4.798 -2.809 1.00 93.06 181 ILE A N 1
ATOM 1338 C CA . ILE A 1 181 ? -14.771 -5.494 -3.388 1.00 93.06 181 ILE A CA 1
ATOM 1339 C C . ILE A 1 181 ? -14.750 -6.965 -2.969 1.00 93.06 181 ILE A C 1
ATOM 1341 O O . ILE A 1 181 ? -13.751 -7.659 -3.154 1.00 93.06 181 ILE A O 1
ATOM 1345 N N . MET A 1 182 ? -15.889 -7.477 -2.491 1.00 91.31 182 MET A N 1
ATOM 1346 C CA . MET A 1 182 ? -16.121 -8.913 -2.317 1.00 91.31 182 MET A CA 1
ATOM 1347 C C . MET A 1 182 ? -17.438 -9.349 -2.961 1.00 91.31 182 MET A C 1
ATOM 1349 O O . MET A 1 182 ? -18.530 -8.991 -2.529 1.00 91.31 182 MET A O 1
ATOM 1353 N N . GLY A 1 183 ? -17.355 -10.160 -4.016 1.00 89.75 183 GLY A N 1
ATOM 1354 C CA . GLY A 1 183 ? -18.543 -10.563 -4.768 1.00 89.75 183 GLY A CA 1
ATOM 1355 C C . GLY A 1 183 ? -19.314 -9.346 -5.287 1.00 89.75 183 GLY A C 1
ATOM 1356 O O . GLY A 1 183 ? -18.740 -8.526 -5.995 1.00 89.75 183 GLY A O 1
ATOM 1357 N N . ASN A 1 184 ? -20.597 -9.237 -4.931 1.00 94.12 184 ASN A N 1
ATOM 1358 C CA . ASN A 1 184 ? -21.474 -8.108 -5.268 1.00 94.12 184 ASN A CA 1
ATOM 1359 C C . ASN A 1 184 ? -21.479 -6.984 -4.216 1.00 94.12 184 ASN A C 1
ATOM 1361 O O . ASN A 1 184 ? -22.379 -6.147 -4.231 1.00 94.12 184 ASN A O 1
ATOM 1365 N N . LYS A 1 185 ? -20.523 -6.986 -3.285 1.00 95.81 185 LYS A N 1
ATOM 1366 C CA . LYS A 1 185 ? -20.436 -6.044 -2.168 1.00 95.81 185 LYS A CA 1
ATOM 1367 C C . LYS A 1 185 ? -19.191 -5.165 -2.296 1.00 95.81 185 LYS A C 1
ATOM 1369 O O . LYS A 1 185 ? -18.143 -5.647 -2.727 1.00 95.81 185 LYS A O 1
ATOM 1374 N N . VAL A 1 186 ? -19.307 -3.904 -1.893 1.00 97.75 186 VAL A N 1
ATOM 1375 C CA . VAL A 1 186 ? -18.234 -2.898 -1.909 1.00 97.75 186 VAL A CA 1
ATOM 1376 C C . VAL A 1 186 ? -18.126 -2.259 -0.534 1.00 97.75 186 VAL A C 1
ATOM 1378 O O . VAL A 1 186 ? -19.138 -1.838 0.023 1.00 97.75 186 VAL A O 1
ATOM 1381 N N . LEU A 1 187 ? -16.912 -2.159 -0.007 1.00 98.25 187 LEU A N 1
ATOM 1382 C CA . LEU A 1 187 ? -16.606 -1.388 1.190 1.00 98.25 187 LEU A CA 1
ATOM 1383 C C . LEU A 1 187 ? -15.778 -0.171 0.793 1.00 98.25 187 LEU A C 1
ATOM 1385 O O . LEU A 1 187 ? -14.785 -0.328 0.090 1.00 98.25 187 LEU A O 1
ATOM 1389 N N . VAL A 1 188 ? -16.170 1.010 1.259 1.00 98.50 188 VAL A N 1
ATOM 1390 C CA . VAL A 1 188 ? -15.388 2.246 1.126 1.00 98.50 188 VAL A CA 1
ATOM 1391 C C . VAL A 1 188 ? -15.066 2.743 2.527 1.00 98.50 188 VAL A C 1
ATOM 1393 O O . VAL A 1 188 ? -15.960 2.782 3.370 1.00 98.50 188 VAL A O 1
ATOM 1396 N N . ALA A 1 189 ? -13.817 3.099 2.796 1.00 98.31 189 ALA A N 1
ATOM 1397 C CA . ALA A 1 189 ? -13.373 3.700 4.049 1.00 98.31 189 ALA A CA 1
ATOM 1398 C C . ALA A 1 189 ? -12.705 5.045 3.757 1.00 98.31 189 ALA A C 1
ATOM 1400 O O . ALA A 1 189 ? -12.015 5.175 2.750 1.00 98.31 189 ALA A O 1
ATOM 1401 N N . TRP A 1 190 ? -12.910 6.042 4.613 1.00 98.19 190 TRP A N 1
ATOM 1402 C CA . TRP A 1 190 ? -12.288 7.361 4.473 1.00 98.19 190 TRP A CA 1
ATOM 1403 C C . TRP A 1 190 ? -12.027 7.997 5.830 1.00 98.19 190 TRP A C 1
ATOM 1405 O O . TRP A 1 190 ? -12.657 7.656 6.834 1.00 98.19 190 TRP A O 1
ATOM 1415 N N . GLN A 1 191 ? -11.107 8.953 5.844 1.00 96.25 191 GLN A N 1
ATOM 1416 C CA . GLN A 1 191 ? -10.865 9.805 6.999 1.00 96.25 191 GLN A CA 1
ATOM 1417 C C . GLN A 1 191 ? -11.492 11.179 6.755 1.00 96.25 191 GLN A C 1
ATOM 1419 O O . GLN A 1 191 ? -11.389 11.729 5.656 1.00 96.25 191 GLN A O 1
ATOM 1424 N N . SER A 1 192 ? -12.176 11.719 7.760 1.00 96.44 192 SER A N 1
ATOM 1425 C CA . SER A 1 192 ? -12.870 13.003 7.654 1.00 96.44 192 SER A CA 1
ATOM 1426 C C . SER A 1 192 ? -12.725 13.824 8.921 1.00 96.44 192 SER A C 1
ATOM 1428 O O . SER A 1 192 ? -12.851 13.299 10.027 1.00 96.44 192 SER A O 1
ATOM 1430 N N . ARG A 1 193 ? -12.586 15.140 8.757 1.00 95.81 193 ARG A N 1
ATOM 1431 C CA . ARG A 1 193 ? -12.618 16.123 9.851 1.00 95.81 193 ARG A CA 1
ATOM 1432 C C . ARG A 1 193 ? -14.001 16.248 10.523 1.00 95.81 193 ARG A C 1
ATOM 1434 O O . ARG A 1 193 ? -14.128 16.920 11.545 1.00 95.81 193 ARG A O 1
ATOM 1441 N N . TYR A 1 194 ? -15.037 15.581 10.002 1.00 95.50 194 TYR A N 1
ATOM 1442 C CA . TYR A 1 194 ? -16.365 15.517 10.616 1.00 95.50 194 TYR A CA 1
ATOM 1443 C C . TYR A 1 194 ? -16.530 14.307 11.549 1.00 95.50 194 TYR A C 1
ATOM 1445 O O . TYR A 1 194 ? -16.454 13.151 11.131 1.00 95.50 194 TYR A O 1
ATOM 1453 N N . CYS A 1 195 ? -16.863 14.578 12.813 1.00 94.56 195 CYS A N 1
ATOM 1454 C CA . CYS A 1 195 ? -17.035 13.575 13.870 1.00 94.56 195 CYS A CA 1
ATOM 1455 C C . CYS A 1 195 ? -18.402 13.693 14.578 1.00 94.56 195 CYS A C 1
ATOM 1457 O O . CYS A 1 195 ? -18.525 13.439 15.777 1.00 94.56 195 CYS A O 1
ATOM 1459 N N . GLY A 1 196 ? -19.448 14.122 13.862 1.00 89.88 196 GLY A N 1
ATOM 1460 C CA . GLY A 1 196 ? -20.740 14.472 14.473 1.00 89.88 196 GLY A CA 1
ATOM 1461 C C . GLY A 1 196 ? -21.793 13.357 14.538 1.00 89.88 196 GLY A C 1
ATOM 1462 O O . GLY A 1 196 ? -22.684 13.418 15.383 1.00 89.88 196 GLY A O 1
ATOM 1463 N N . SER A 1 197 ? -21.731 12.333 13.675 1.00 90.19 197 SER A N 1
ATOM 1464 C CA . SER A 1 197 ? -22.837 11.368 13.504 1.00 90.19 197 SER A CA 1
ATOM 1465 C C . SER A 1 197 ? -22.366 9.904 13.334 1.00 90.19 197 SER A C 1
ATOM 1467 O O . SER A 1 197 ? -21.378 9.505 13.954 1.00 90.19 197 SER A O 1
ATOM 1469 N N . GLY A 1 198 ? -23.110 9.066 12.597 1.00 87.69 198 GLY A N 1
ATOM 1470 C CA . GLY A 1 198 ? -22.682 7.710 12.197 1.00 87.69 198 GLY A CA 1
ATOM 1471 C C . GLY A 1 198 ? -22.959 6.546 13.163 1.00 87.69 198 GLY A C 1
ATOM 1472 O O . GLY A 1 198 ? -22.506 5.441 12.894 1.00 87.69 198 GLY A O 1
ATOM 1473 N N . GLN A 1 199 ? -23.680 6.764 14.274 1.00 89.12 199 GLN A N 1
ATOM 1474 C CA . GLN A 1 199 ? -24.046 5.746 15.289 1.00 89.12 199 GLN A CA 1
ATOM 1475 C C . GLN A 1 199 ? -22.939 4.705 15.629 1.00 89.12 199 GLN A C 1
ATOM 1477 O O . GLN A 1 199 ? -23.206 3.496 15.570 1.00 89.12 199 GLN A O 1
ATOM 1482 N N . PRO A 1 200 ? -21.725 5.158 15.996 1.00 92.44 200 PRO A N 1
ATOM 1483 C CA . PRO A 1 200 ? -20.539 4.312 16.135 1.00 92.44 200 PRO A CA 1
ATOM 1484 C C . PRO A 1 200 ? -20.671 3.269 17.253 1.00 92.44 200 PRO A C 1
ATOM 1486 O O . PRO A 1 200 ? -21.338 3.516 18.263 1.00 92.44 200 PRO A O 1
ATOM 1489 N N . ASN A 1 201 ? -19.977 2.136 17.115 1.00 94.50 201 ASN A N 1
ATOM 1490 C CA . ASN A 1 201 ? -20.035 1.018 18.067 1.00 94.50 201 ASN A CA 1
ATOM 1491 C C . ASN A 1 201 ? -19.648 1.439 19.502 1.00 94.50 201 ASN A C 1
ATOM 1493 O O . ASN A 1 201 ? -20.386 1.155 20.442 1.00 94.50 201 ASN A O 1
ATOM 1497 N N . TYR A 1 202 ? -18.581 2.232 19.676 1.00 93.00 202 TYR A N 1
ATOM 1498 C CA . TYR A 1 202 ? -18.149 2.723 20.997 1.00 93.00 202 TYR A CA 1
ATOM 1499 C C . TYR A 1 202 ? -19.226 3.548 21.723 1.00 93.00 202 TYR A C 1
ATOM 1501 O O . TYR A 1 202 ? -19.264 3.585 22.948 1.00 93.00 202 TYR A O 1
ATOM 1509 N N . SER A 1 203 ? -20.153 4.191 20.997 1.00 91.62 203 SER A N 1
ATOM 1510 C CA . SER A 1 203 ? -21.241 4.953 21.630 1.00 91.62 203 SER A CA 1
ATOM 1511 C C . SER A 1 203 ? -22.280 4.060 22.314 1.00 91.62 203 SER A C 1
ATOM 1513 O O . SER A 1 203 ? -23.051 4.546 23.142 1.00 91.62 203 SER A O 1
ATOM 1515 N N . LEU A 1 204 ? -22.302 2.767 21.973 1.00 91.81 204 LEU A N 1
ATOM 1516 C CA . LEU A 1 204 ? -23.158 1.757 22.588 1.00 91.81 204 LEU A CA 1
ATOM 1517 C C . LEU A 1 204 ? -22.583 1.254 23.922 1.00 91.81 204 LEU A C 1
ATOM 1519 O O . LEU A 1 204 ? -23.350 0.880 24.811 1.00 91.81 204 LEU A O 1
ATOM 1523 N N . ASP A 1 205 ? -21.257 1.261 24.080 1.00 88.31 205 ASP A N 1
ATOM 1524 C CA . ASP A 1 205 ? -20.548 0.890 25.312 1.00 88.31 205 ASP A CA 1
ATOM 1525 C C . ASP A 1 205 ? -20.177 2.124 26.144 1.00 88.31 205 ASP A C 1
ATOM 1527 O O . ASP A 1 205 ? -19.021 2.393 26.451 1.00 88.31 205 ASP A O 1
ATOM 1531 N N . ASN A 1 206 ? -21.193 2.911 26.487 1.00 82.56 206 ASN A N 1
ATOM 1532 C CA . ASN A 1 206 ? -21.035 4.162 27.218 1.00 82.56 206 ASN A CA 1
ATOM 1533 C C . ASN A 1 206 ? -21.804 4.105 28.556 1.00 82.56 206 ASN A C 1
ATOM 1535 O O . ASN A 1 206 ? -22.997 3.780 28.550 1.00 82.56 206 ASN A O 1
ATOM 1539 N N . PRO A 1 207 ? -21.199 4.475 29.705 1.00 77.31 207 PRO A N 1
ATOM 1540 C CA . PRO A 1 207 ? -21.924 4.623 30.971 1.00 77.31 207 PRO A CA 1
ATOM 1541 C C . PRO A 1 207 ? -23.131 5.576 30.897 1.00 77.31 207 PRO A C 1
ATOM 1543 O O . PRO A 1 207 ? -24.094 5.412 31.647 1.00 77.31 207 PRO A O 1
ATOM 1546 N N . GLN A 1 208 ? -23.102 6.555 29.987 1.00 84.06 208 GLN A N 1
ATOM 1547 C CA . GLN A 1 208 ? -24.190 7.499 29.711 1.00 84.06 208 GLN A CA 1
ATOM 1548 C C . GLN A 1 208 ? -25.060 7.104 28.501 1.00 84.06 208 GLN A C 1
ATOM 1550 O O . GLN A 1 208 ? -25.812 7.939 28.000 1.00 84.06 208 GLN A O 1
ATOM 1555 N N . ALA A 1 209 ? -24.990 5.853 28.030 1.00 86.75 209 ALA A N 1
ATOM 1556 C CA . ALA A 1 209 ? -25.820 5.374 26.927 1.00 86.75 209 ALA A CA 1
ATOM 1557 C C . ALA A 1 209 ? -27.326 5.541 27.219 1.00 86.75 209 ALA A C 1
ATOM 1559 O O . ALA A 1 209 ? -27.804 5.239 28.323 1.00 86.75 209 ALA A O 1
ATOM 1560 N N . SER A 1 210 ? -28.080 5.983 26.209 1.00 90.75 210 SER A N 1
ATOM 1561 C CA . SER A 1 210 ? -29.542 6.053 26.245 1.00 90.75 210 SER A CA 1
ATOM 1562 C C . SER A 1 210 ? -30.165 4.656 26.338 1.00 90.75 210 SER A C 1
ATOM 1564 O O . SER A 1 210 ? -29.506 3.638 26.101 1.00 90.75 210 SER A O 1
ATOM 1566 N N . ASP A 1 211 ? -31.448 4.578 26.691 1.00 91.38 211 ASP A N 1
ATOM 1567 C CA . ASP A 1 211 ? -32.138 3.288 26.780 1.00 91.38 211 ASP A CA 1
ATOM 1568 C C . ASP A 1 211 ? -32.265 2.617 25.401 1.00 91.38 211 ASP A C 1
ATOM 1570 O O . ASP A 1 211 ? -32.137 1.396 25.301 1.00 91.38 211 ASP A O 1
ATOM 1574 N N . GLU A 1 212 ? -32.386 3.406 24.329 1.00 90.69 212 GLU A N 1
ATOM 1575 C CA . GLU A 1 212 ? -32.333 2.928 22.944 1.00 90.69 212 GLU A CA 1
ATOM 1576 C C . GLU A 1 212 ? -30.951 2.356 22.601 1.00 90.69 212 GLU A C 1
ATOM 1578 O O . GLU A 1 212 ? -30.855 1.268 22.035 1.00 90.69 212 GLU A O 1
ATOM 1583 N N . GLN A 1 213 ? -29.863 3.034 22.990 1.00 92.19 213 GLN A N 1
ATOM 1584 C CA . GLN A 1 213 ? -28.499 2.540 22.762 1.00 92.19 213 GLN A CA 1
ATOM 1585 C C . GLN A 1 213 ? -28.243 1.222 23.505 1.00 92.19 213 GLN A C 1
ATOM 1587 O O . GLN A 1 213 ? -27.673 0.291 22.931 1.00 92.19 213 GLN A O 1
ATOM 1592 N N . LYS A 1 214 ? -28.718 1.100 24.752 1.00 91.81 214 LYS A N 1
ATOM 1593 C CA . LYS A 1 214 ? -28.639 -0.150 25.528 1.00 91.81 214 LYS A CA 1
ATOM 1594 C C . LYS A 1 214 ? -29.442 -1.274 24.875 1.00 91.81 214 LYS A C 1
ATOM 1596 O O . LYS A 1 214 ? -28.939 -2.393 24.774 1.00 91.81 214 LYS A O 1
ATOM 1601 N N . ALA A 1 215 ? -30.662 -0.987 24.415 1.00 92.94 215 ALA A N 1
ATOM 1602 C CA . ALA A 1 215 ? -31.504 -1.958 23.719 1.00 92.94 215 ALA A CA 1
ATOM 1603 C C . ALA A 1 215 ? -30.852 -2.433 22.412 1.00 92.94 215 ALA A C 1
ATOM 1605 O O . ALA A 1 215 ? -30.788 -3.637 22.158 1.00 92.94 215 ALA A O 1
ATOM 1606 N N . ARG A 1 216 ? -30.289 -1.505 21.628 1.00 94.31 216 ARG A N 1
ATOM 1607 C CA . ARG A 1 216 ? -29.548 -1.814 20.401 1.00 94.31 216 ARG A CA 1
ATOM 1608 C C . ARG A 1 216 ? -28.326 -2.684 20.680 1.00 94.31 216 ARG A C 1
ATOM 1610 O O . ARG A 1 216 ? -28.159 -3.709 20.027 1.00 94.31 216 ARG A O 1
ATOM 1617 N N . ARG A 1 217 ? -27.507 -2.338 21.681 1.00 94.94 217 ARG A N 1
ATOM 1618 C CA . ARG A 1 217 ? -26.343 -3.151 22.073 1.00 94.94 217 ARG A CA 1
ATOM 1619 C C . ARG A 1 217 ? -26.744 -4.566 22.475 1.00 94.94 217 ARG A C 1
ATOM 1621 O O . ARG A 1 217 ? -26.130 -5.522 22.014 1.00 94.94 217 ARG A O 1
ATOM 1628 N N . ALA A 1 218 ? -27.777 -4.703 23.307 1.00 94.38 218 ALA A N 1
ATOM 1629 C CA . ALA A 1 218 ? -28.270 -6.005 23.748 1.00 94.38 218 ALA A CA 1
ATOM 1630 C C . ALA A 1 218 ? -28.778 -6.854 22.571 1.00 94.38 218 ALA A C 1
ATOM 1632 O O . ALA A 1 218 ? -28.523 -8.056 22.527 1.00 94.38 218 ALA A O 1
ATOM 1633 N N . ALA A 1 219 ? -29.449 -6.231 21.598 1.00 96.56 219 ALA A N 1
ATOM 1634 C CA . ALA A 1 219 ? -29.896 -6.907 20.387 1.00 96.56 219 ALA A CA 1
ATOM 1635 C C . ALA A 1 219 ? -28.728 -7.370 19.502 1.00 96.56 219 ALA A C 1
ATOM 1637 O O . ALA A 1 219 ? -28.752 -8.499 19.018 1.00 96.56 219 ALA A O 1
ATOM 1638 N N . ILE A 1 220 ? -27.697 -6.536 19.324 1.00 96.81 220 ILE A N 1
ATOM 1639 C CA . ILE A 1 220 ? -26.489 -6.904 18.569 1.00 96.81 220 ILE A CA 1
ATOM 1640 C C . ILE A 1 220 ? -25.756 -8.053 19.269 1.00 96.81 220 ILE A C 1
ATOM 1642 O O . ILE A 1 220 ? -25.428 -9.043 18.624 1.00 96.81 220 ILE A O 1
ATOM 1646 N N . ALA A 1 221 ? -25.557 -7.969 20.588 1.00 96.38 221 ALA A N 1
ATOM 1647 C CA . ALA A 1 221 ? -24.924 -9.032 21.366 1.00 96.38 221 ALA A CA 1
ATOM 1648 C C . ALA A 1 221 ? -25.687 -10.359 21.230 1.00 96.38 221 ALA A C 1
ATOM 1650 O O . ALA A 1 221 ? -25.090 -11.387 20.921 1.00 96.38 221 ALA A O 1
ATOM 1651 N N . ALA A 1 222 ? -27.018 -10.327 21.359 1.00 96.81 222 ALA A N 1
ATOM 1652 C CA . ALA A 1 222 ? -27.859 -11.505 21.166 1.00 96.81 222 ALA A CA 1
ATOM 1653 C C . ALA A 1 222 ? -27.768 -12.068 19.737 1.00 96.81 222 ALA A C 1
ATOM 1655 O O . ALA A 1 222 ? -27.731 -13.285 19.567 1.00 96.81 222 ALA A O 1
ATOM 1656 N N . PHE A 1 223 ? -27.711 -11.201 18.720 1.00 96.88 223 PHE A N 1
ATOM 1657 C CA . PHE A 1 223 ? -27.570 -11.603 17.320 1.00 96.88 223 PHE A CA 1
ATOM 1658 C C . PHE A 1 223 ? -26.218 -12.275 17.042 1.00 96.88 223 PHE A C 1
ATOM 1660 O O . PHE A 1 223 ? -26.177 -13.306 16.379 1.00 96.88 223 PHE A O 1
ATOM 1667 N N . LEU A 1 224 ? -25.131 -11.730 17.594 1.00 95.88 224 LEU A N 1
ATOM 1668 C CA . LEU A 1 224 ? -23.768 -12.253 17.448 1.00 95.88 224 LEU A CA 1
ATOM 1669 C C . LEU A 1 224 ? -23.448 -13.419 18.402 1.00 95.88 224 LEU A C 1
ATOM 1671 O O . LEU A 1 224 ? -22.340 -13.960 18.360 1.00 95.88 224 LEU A O 1
ATOM 1675 N N . GLY A 1 225 ? -24.380 -13.784 19.290 1.00 95.38 225 GLY A N 1
ATOM 1676 C CA . GLY A 1 225 ? -24.180 -14.819 20.307 1.00 95.38 225 GLY A CA 1
ATOM 1677 C C . GLY A 1 225 ? -23.172 -14.445 21.401 1.00 95.38 225 GLY A C 1
ATOM 1678 O O . GLY A 1 225 ? -22.539 -15.335 21.958 1.00 95.38 225 GLY A O 1
ATOM 1679 N N . ILE A 1 226 ? -23.003 -13.153 21.690 1.00 95.06 226 ILE A N 1
ATOM 1680 C CA . ILE A 1 226 ? -22.086 -12.626 22.711 1.00 95.06 226 ILE A CA 1
ATOM 1681 C C . ILE A 1 226 ? -22.816 -12.547 24.061 1.00 95.06 226 ILE A C 1
ATOM 1683 O O . ILE A 1 226 ? -23.858 -11.893 24.173 1.00 95.06 226 ILE A O 1
ATOM 1687 N N . ASP A 1 227 ? -22.266 -13.190 25.095 1.00 92.19 227 ASP A N 1
ATOM 1688 C CA . ASP A 1 227 ? -22.780 -13.128 26.469 1.00 92.19 227 ASP A CA 1
ATOM 1689 C C . ASP A 1 227 ? -22.044 -12.066 27.296 1.00 92.19 227 ASP A C 1
ATOM 1691 O O . ASP A 1 227 ? -21.101 -12.363 28.021 1.00 92.19 227 ASP A O 1
ATOM 1695 N N . LEU A 1 228 ? -22.567 -10.839 27.285 1.00 90.25 228 LEU A N 1
ATOM 1696 C CA . LEU A 1 228 ? -22.008 -9.719 28.054 1.00 90.25 228 LEU A CA 1
ATOM 1697 C C . LEU A 1 228 ? -22.108 -9.886 29.587 1.00 90.25 228 LEU A C 1
ATOM 1699 O O . LEU A 1 228 ? -21.686 -8.994 30.326 1.00 90.25 228 LEU A O 1
ATOM 1703 N N . THR A 1 229 ? -22.703 -10.974 30.097 1.00 90.50 229 THR A N 1
ATOM 1704 C CA . THR A 1 229 ? -22.764 -11.249 31.544 1.00 90.50 229 THR A CA 1
ATOM 1705 C C . THR A 1 229 ? -21.537 -11.994 32.064 1.00 90.50 229 THR A C 1
ATOM 1707 O O . THR A 1 229 ? -21.263 -11.946 33.268 1.00 90.50 229 THR A O 1
ATOM 1710 N N . THR A 1 230 ? -20.777 -12.632 31.171 1.00 92.19 230 THR A N 1
ATOM 1711 C CA . THR A 1 230 ? -19.569 -13.390 31.492 1.00 92.19 230 THR A CA 1
ATOM 1712 C C . THR A 1 230 ? -18.419 -12.863 30.649 1.00 92.19 230 THR A C 1
ATOM 1714 O O . THR A 1 230 ? -18.474 -12.956 29.434 1.00 92.19 230 THR A O 1
ATOM 1717 N N . ALA A 1 231 ? -17.360 -12.356 31.286 1.00 94.06 231 ALA A N 1
ATOM 1718 C CA . ALA A 1 231 ? -16.232 -11.784 30.557 1.00 94.06 231 ALA A CA 1
ATOM 1719 C C . ALA A 1 231 ? -15.562 -12.857 29.684 1.00 94.06 231 ALA A C 1
ATOM 1721 O O . ALA A 1 231 ? -15.084 -13.871 30.204 1.00 94.06 231 ALA A O 1
ATOM 1722 N N . THR A 1 232 ? -15.549 -12.634 28.371 1.00 94.81 232 THR A N 1
ATOM 1723 C CA . THR A 1 232 ? -14.938 -13.513 27.368 1.00 94.81 232 THR A CA 1
ATOM 1724 C C . THR A 1 232 ? -14.282 -12.697 26.248 1.00 94.81 232 THR A C 1
ATOM 1726 O O . THR A 1 232 ? -14.633 -11.534 26.058 1.00 94.81 232 THR A O 1
ATOM 1729 N N . PRO A 1 233 ? -13.336 -13.267 25.477 1.00 94.00 233 PRO A N 1
ATOM 1730 C CA . PRO A 1 233 ? -12.712 -12.547 24.363 1.00 94.00 233 PRO A CA 1
ATOM 1731 C C . PRO A 1 233 ? -13.697 -11.974 23.342 1.00 94.00 233 PRO A C 1
ATOM 1733 O O . PRO A 1 233 ? -13.458 -10.896 22.805 1.00 94.00 233 PRO A O 1
ATOM 1736 N N . ASP A 1 234 ? -14.826 -12.647 23.120 1.00 94.06 234 ASP A N 1
ATOM 1737 C CA . ASP A 1 234 ? -15.852 -12.239 22.157 1.00 94.06 234 ASP A CA 1
ATOM 1738 C C . ASP A 1 234 ? -16.470 -10.873 22.488 1.00 94.06 234 ASP A C 1
ATOM 1740 O O . ASP A 1 234 ? -16.918 -10.156 21.588 1.00 94.06 234 ASP A O 1
ATOM 1744 N N . ASP A 1 235 ? -16.453 -10.477 23.763 1.00 94.81 235 ASP A N 1
ATOM 1745 C CA . ASP A 1 235 ? -16.990 -9.194 24.208 1.00 94.81 235 ASP A CA 1
ATOM 1746 C C . ASP A 1 235 ? -16.205 -8.009 23.630 1.00 94.81 235 ASP A C 1
ATOM 1748 O O . ASP A 1 235 ? -16.768 -6.924 23.480 1.00 94.81 235 ASP A O 1
ATOM 1752 N N . LEU A 1 236 ? -14.937 -8.207 23.239 1.00 95.50 236 LEU A N 1
ATOM 1753 C CA . LEU A 1 236 ? -14.104 -7.175 22.606 1.00 95.50 236 LEU A CA 1
ATOM 1754 C C . LEU A 1 236 ? -14.707 -6.654 21.294 1.00 95.50 236 LEU A C 1
ATOM 1756 O O . LEU A 1 236 ? -14.374 -5.555 20.865 1.00 95.50 236 LEU A O 1
ATOM 1760 N N . TYR A 1 237 ? -15.642 -7.385 20.679 1.00 96.81 237 TYR A N 1
ATOM 1761 C CA . TYR A 1 237 ? -16.404 -6.877 19.538 1.00 96.81 237 TYR A CA 1
ATOM 1762 C C . TYR A 1 237 ? -17.259 -5.648 19.900 1.00 96.81 237 TYR A C 1
ATOM 1764 O O . TYR A 1 237 ? -17.491 -4.783 19.056 1.00 96.81 237 TYR A O 1
ATOM 1772 N N . LEU A 1 238 ? -17.747 -5.570 21.143 1.00 95.69 238 LEU A N 1
ATOM 1773 C CA . LEU A 1 238 ? -18.709 -4.570 21.626 1.00 95.69 238 LEU A CA 1
ATOM 1774 C C . LEU A 1 238 ? -18.214 -3.787 22.851 1.00 95.69 238 LEU A C 1
ATOM 1776 O O . LEU A 1 238 ? -19.011 -3.054 23.441 1.00 95.69 238 LEU A O 1
ATOM 1780 N N . ILE A 1 239 ? -16.964 -3.972 23.280 1.00 93.88 239 ILE A N 1
ATOM 1781 C CA . ILE A 1 239 ? -16.374 -3.273 24.428 1.00 93.88 239 ILE A CA 1
ATOM 1782 C C . ILE A 1 239 ? -15.303 -2.305 23.953 1.00 93.88 239 ILE A C 1
ATOM 1784 O O . ILE A 1 239 ? -14.369 -2.710 23.264 1.00 93.88 239 ILE A O 1
ATOM 1788 N N . ASP A 1 240 ? -15.394 -1.049 24.391 1.00 94.62 240 ASP A N 1
ATOM 1789 C CA . ASP A 1 240 ? -14.373 -0.036 24.126 1.00 94.62 240 ASP A CA 1
ATOM 1790 C C . ASP A 1 240 ? -13.170 -0.200 25.070 1.00 94.62 240 ASP A C 1
ATOM 1792 O O . ASP A 1 240 ? -12.942 0.558 26.014 1.00 94.62 240 ASP A O 1
ATOM 1796 N N . MET A 1 241 ? -12.393 -1.252 24.819 1.00 94.75 241 MET A N 1
ATOM 1797 C CA . MET A 1 241 ? -11.244 -1.636 25.640 1.00 94.75 241 MET A CA 1
ATOM 1798 C C . MET A 1 241 ? -10.055 -0.668 25.498 1.00 94.75 241 MET A C 1
ATOM 1800 O O . MET A 1 241 ? -9.240 -0.526 26.417 1.00 94.75 241 MET A O 1
ATOM 1804 N N . TYR A 1 242 ? -9.966 0.015 24.357 1.00 94.62 242 TYR A N 1
ATOM 1805 C CA . TYR A 1 242 ? -8.847 0.887 23.993 1.00 94.62 242 TYR A CA 1
ATOM 1806 C C . TYR A 1 242 ? -9.151 2.382 24.168 1.00 94.62 242 TYR A C 1
ATOM 1808 O O . TYR A 1 242 ? -8.236 3.204 24.133 1.00 94.62 242 TYR A O 1
ATOM 1816 N N . GLY A 1 243 ? -10.402 2.749 24.461 1.00 92.25 243 GLY A N 1
ATOM 1817 C CA . GLY A 1 243 ? -10.807 4.133 24.699 1.00 92.25 243 GLY A CA 1
ATOM 1818 C C . GLY A 1 243 ? -10.925 4.939 23.408 1.00 92.25 243 GLY A C 1
ATOM 1819 O O . GLY A 1 243 ? -10.424 6.062 23.347 1.00 92.25 243 GLY A O 1
ATOM 1820 N N . VAL A 1 244 ? -11.565 4.340 22.405 1.00 93.81 244 VAL A N 1
ATOM 1821 C CA . VAL A 1 244 ? -11.920 4.912 21.103 1.00 93.81 244 VAL A CA 1
ATOM 1822 C C . VAL A 1 244 ? -12.949 6.029 21.264 1.00 93.81 244 VAL A C 1
ATOM 1824 O O . VAL A 1 244 ? -12.951 6.972 20.478 1.00 93.81 244 VAL A O 1
ATOM 1827 N N . GLY A 1 245 ? -13.840 5.938 22.253 1.00 91.81 245 GLY A N 1
ATOM 1828 C CA . GLY A 1 245 ? -14.874 6.928 22.527 1.00 91.81 245 GLY A CA 1
ATOM 1829 C C . GLY A 1 245 ? -14.369 8.170 23.269 1.00 91.81 245 GLY A C 1
ATOM 1830 O O . GLY A 1 245 ? -13.595 8.086 24.222 1.00 91.81 245 GLY A O 1
ATOM 1831 N N . GLY A 1 246 ? -14.872 9.339 22.869 1.00 90.25 246 GLY A N 1
ATOM 1832 C CA . GLY A 1 246 ? -14.626 10.623 23.526 1.00 90.25 246 GLY A CA 1
ATOM 1833 C C . GLY A 1 246 ? -14.999 11.810 22.637 1.00 90.25 246 GLY A C 1
ATOM 1834 O O . GLY A 1 246 ? -15.683 11.638 21.625 1.00 90.25 246 GLY A O 1
ATOM 1835 N N . SER A 1 247 ? -14.584 13.010 23.046 1.00 91.44 247 SER A N 1
ATOM 1836 C CA . SER A 1 247 ? -14.727 14.239 22.254 1.00 91.44 247 SER A CA 1
ATOM 1837 C C . SER A 1 247 ? -13.614 14.348 21.213 1.00 91.44 247 SER A C 1
ATOM 1839 O O . SER A 1 247 ? -12.502 13.877 21.446 1.00 91.44 247 SER A O 1
ATOM 1841 N N . GLN A 1 248 ? -13.914 14.994 20.088 1.00 94.62 248 GLN A N 1
ATOM 1842 C CA . GLN A 1 248 ? -12.949 15.226 19.019 1.00 94.62 248 GLN A CA 1
ATOM 1843 C C . GLN A 1 248 ? -11.866 16.213 19.486 1.00 94.62 248 GLN A C 1
ATOM 1845 O O . GLN A 1 248 ? -12.181 17.271 20.031 1.00 94.62 248 GLN A O 1
ATOM 1850 N N . GLY A 1 249 ? -10.600 15.862 19.277 1.00 94.81 249 GLY A N 1
ATOM 1851 C CA . GLY A 1 249 ? -9.454 16.735 19.517 1.00 94.81 249 GLY A CA 1
ATOM 1852 C C . GLY A 1 249 ? -9.172 17.684 18.350 1.00 94.81 249 GLY A C 1
ATOM 1853 O O . GLY A 1 249 ? -9.834 17.649 17.309 1.00 94.81 249 GLY A O 1
ATOM 1854 N N . SER A 1 250 ? -8.166 18.528 18.530 1.00 94.81 250 SER A N 1
ATOM 1855 C CA . SER A 1 250 ? -7.584 19.393 17.506 1.00 94.81 250 SER A CA 1
ATOM 1856 C C . SER A 1 250 ? -6.086 19.538 17.757 1.00 94.81 250 SER A C 1
ATOM 1858 O O . SER A 1 250 ? -5.623 19.307 18.871 1.00 94.81 250 SER A O 1
ATOM 1860 N N . VAL A 1 251 ? -5.351 19.908 16.713 1.00 93.00 251 VAL A N 1
ATOM 1861 C CA . VAL A 1 251 ? -3.930 20.283 16.761 1.00 93.00 251 VAL A CA 1
ATOM 1862 C C . VAL A 1 251 ? -3.808 21.707 16.249 1.00 93.00 251 VAL A C 1
ATOM 1864 O O . VAL A 1 251 ? -4.465 22.076 15.266 1.00 93.00 251 VAL A O 1
ATOM 1867 N N . ASN A 1 252 ? -2.994 22.514 16.926 1.00 93.69 252 ASN A N 1
ATOM 1868 C CA . ASN A 1 252 ? -2.759 23.901 16.555 1.00 93.69 252 ASN A CA 1
ATOM 1869 C C . ASN A 1 252 ? -1.321 24.095 16.082 1.00 93.69 252 ASN A C 1
ATOM 1871 O O . ASN A 1 252 ? -0.438 24.460 16.859 1.00 93.69 252 ASN A O 1
ATOM 1875 N N . TYR A 1 253 ? -1.100 23.931 14.777 1.00 91.38 253 TYR A N 1
ATOM 1876 C CA . TYR A 1 253 ? 0.237 24.050 14.192 1.00 91.38 253 TYR A CA 1
ATOM 1877 C C . TYR A 1 253 ? 0.862 25.427 14.399 1.00 91.38 253 TYR A C 1
ATOM 1879 O O . TYR A 1 253 ? 2.080 25.524 14.467 1.00 91.38 253 TYR A O 1
ATOM 1887 N N . ALA A 1 254 ? 0.059 26.486 14.561 1.00 89.06 254 ALA A N 1
ATOM 1888 C CA . ALA A 1 254 ? 0.581 27.826 14.826 1.00 89.06 254 ALA A CA 1
ATOM 1889 C C . ALA A 1 254 ? 1.273 27.958 16.196 1.00 89.06 254 ALA A C 1
ATOM 1891 O O . ALA A 1 254 ? 2.049 28.890 16.400 1.00 89.06 254 ALA A O 1
ATOM 1892 N N . GLU A 1 255 ? 0.981 27.056 17.134 1.00 86.75 255 GLU A N 1
ATOM 1893 C CA . GLU A 1 255 ? 1.535 27.065 18.492 1.00 86.75 255 GLU A CA 1
ATOM 1894 C C . GLU A 1 255 ? 2.440 25.859 18.775 1.00 86.75 255 GLU A C 1
ATOM 1896 O O . GLU A 1 255 ? 3.346 25.961 19.602 1.00 86.75 255 GLU A O 1
ATOM 1901 N N . GLU A 1 256 ? 2.185 24.732 18.109 1.00 80.00 256 GLU A N 1
ATOM 1902 C CA . GLU A 1 256 ? 2.752 23.424 18.449 1.00 80.00 256 GLU A CA 1
ATOM 1903 C C . GLU A 1 256 ? 3.791 22.921 17.434 1.00 80.00 256 GLU A C 1
ATOM 1905 O O . GLU A 1 256 ? 4.553 22.013 17.766 1.00 80.00 256 GLU A O 1
ATOM 1910 N N . ASP A 1 257 ? 3.855 23.488 16.220 1.00 77.94 257 ASP A N 1
ATOM 1911 C CA . ASP A 1 257 ? 4.813 23.054 15.196 1.00 77.94 257 ASP A CA 1
ATOM 1912 C C . ASP A 1 257 ? 6.132 23.842 15.274 1.00 77.94 257 ASP A C 1
ATOM 1914 O O . ASP A 1 257 ? 6.177 25.075 15.167 1.00 77.94 257 ASP A O 1
ATOM 1918 N N . ASP A 1 258 ? 7.227 23.099 15.437 1.00 76.38 258 ASP A N 1
ATOM 1919 C CA . ASP A 1 258 ? 8.588 23.631 15.488 1.00 76.38 258 ASP A CA 1
ATOM 1920 C C . ASP A 1 258 ? 9.097 24.100 14.107 1.00 76.38 258 ASP A C 1
ATOM 1922 O O . ASP A 1 258 ? 10.087 24.835 14.029 1.00 76.38 258 ASP A O 1
ATOM 1926 N N . TYR A 1 259 ? 8.454 23.686 13.009 1.00 79.56 259 TYR A N 1
ATOM 1927 C CA . TYR A 1 259 ? 8.767 24.117 11.649 1.00 79.56 259 TYR A CA 1
ATOM 1928 C C . TYR A 1 259 ? 7.892 25.314 11.256 1.00 79.56 259 TYR A C 1
ATOM 1930 O O . TYR A 1 259 ? 6.721 25.163 10.911 1.00 79.56 259 TYR A O 1
ATOM 1938 N N . GLU A 1 260 ? 8.484 26.516 11.281 1.00 83.81 260 GLU A N 1
ATOM 1939 C CA . GLU A 1 260 ? 7.791 27.797 11.046 1.00 83.81 260 GLU A CA 1
ATOM 1940 C C . GLU A 1 260 ? 6.834 27.786 9.834 1.00 83.81 260 GLU A C 1
ATOM 1942 O O . GLU A 1 260 ? 5.709 28.261 9.994 1.00 83.81 260 GLU A O 1
ATOM 1947 N N . PRO A 1 261 ? 7.177 27.218 8.657 1.00 82.38 261 PRO A N 1
ATOM 1948 C CA . PRO A 1 261 ? 6.246 27.198 7.527 1.00 82.38 261 PRO A CA 1
ATOM 1949 C C . PRO A 1 261 ? 4.908 26.507 7.830 1.00 82.38 261 PRO A C 1
ATOM 1951 O O . PRO A 1 261 ? 3.859 27.019 7.440 1.00 82.38 261 PRO A O 1
ATOM 1954 N N . ASN A 1 262 ? 4.908 25.407 8.593 1.00 85.62 262 ASN A N 1
ATOM 1955 C CA . ASN A 1 262 ? 3.681 24.679 8.943 1.00 85.62 262 ASN A CA 1
ATOM 1956 C C . ASN A 1 262 ? 2.734 25.499 9.832 1.00 85.62 262 ASN A C 1
ATOM 1958 O O . ASN A 1 262 ? 1.531 25.236 9.851 1.00 85.62 262 ASN A O 1
ATOM 1962 N N . GLN A 1 263 ? 3.230 26.528 10.526 1.00 88.62 263 GLN A N 1
ATOM 1963 C CA . GLN A 1 263 ? 2.422 27.369 11.416 1.00 88.62 263 GLN A CA 1
ATOM 1964 C C . GLN A 1 263 ? 1.299 28.107 10.670 1.00 88.62 263 GLN A C 1
ATOM 1966 O O . GLN A 1 263 ? 0.261 28.411 11.261 1.00 88.62 263 GLN A O 1
ATOM 1971 N N . ALA A 1 264 ? 1.457 28.339 9.359 1.00 89.12 264 ALA A N 1
ATOM 1972 C CA . ALA A 1 264 ? 0.432 28.941 8.504 1.00 89.12 264 ALA A CA 1
ATOM 1973 C C . ALA A 1 264 ? -0.847 28.089 8.380 1.00 89.12 264 ALA A C 1
ATOM 1975 O O . ALA A 1 264 ? -1.909 28.629 8.067 1.00 89.12 264 ALA A O 1
ATOM 1976 N N . VAL A 1 265 ? -0.770 26.782 8.659 1.00 91.81 265 VAL A N 1
ATOM 1977 C CA . VAL A 1 265 ? -1.931 25.879 8.640 1.00 91.81 265 VAL A CA 1
ATOM 1978 C C . VAL A 1 265 ? -2.918 26.207 9.760 1.00 91.81 265 VAL A C 1
ATOM 1980 O O . VAL A 1 265 ? -4.117 26.010 9.582 1.00 91.81 265 VAL A O 1
ATOM 1983 N N . GLY A 1 266 ? -2.459 26.745 10.894 1.00 93.50 266 GLY A N 1
ATOM 1984 C CA . GLY A 1 266 ? -3.313 27.079 12.038 1.00 93.50 266 GLY A CA 1
ATOM 1985 C C . GLY A 1 266 ? -3.937 25.858 12.723 1.00 93.50 266 GLY A C 1
ATOM 1986 O O . GLY A 1 266 ? -3.413 24.752 12.649 1.00 93.50 266 GLY A O 1
ATOM 1987 N N . GLU A 1 267 ? -5.062 26.051 13.415 1.00 94.62 267 GLU A N 1
ATOM 1988 C CA . GLU A 1 267 ? -5.747 24.960 14.120 1.00 94.62 267 GLU A CA 1
ATOM 1989 C C . GLU A 1 267 ? -6.646 24.142 13.180 1.00 94.62 267 GLU A C 1
ATOM 1991 O O . GLU A 1 267 ? -7.413 24.705 12.384 1.00 94.62 267 GLU A O 1
ATOM 1996 N N . VAL A 1 268 ? -6.575 22.813 13.306 1.00 95.06 268 VAL A N 1
ATOM 1997 C CA . VAL A 1 268 ? -7.437 21.851 12.603 1.00 95.06 268 VAL A CA 1
ATOM 1998 C C . VAL A 1 268 ? -7.955 20.779 13.573 1.00 95.06 268 VAL A C 1
ATOM 2000 O O . VAL A 1 268 ? -7.227 20.351 14.470 1.00 95.06 268 VAL A O 1
ATOM 2003 N N . PRO A 1 269 ? -9.205 20.310 13.426 1.00 96.25 269 PRO A N 1
ATOM 2004 C CA . PRO A 1 269 ? -9.727 19.218 14.245 1.00 96.25 269 PRO A CA 1
ATOM 2005 C C . PRO A 1 269 ? -9.144 17.869 13.806 1.00 96.25 269 PRO A C 1
ATOM 2007 O O . PRO A 1 269 ? -8.790 17.704 12.647 1.00 96.25 269 PRO A O 1
ATOM 2010 N N . TYR A 1 270 ? -9.081 16.868 14.678 1.00 96.62 270 TYR A N 1
ATOM 2011 C CA . TYR A 1 270 ? -8.630 15.514 14.321 1.00 96.62 270 TYR A CA 1
ATOM 2012 C C . TYR A 1 270 ? -9.592 14.817 13.348 1.00 96.62 270 TYR A C 1
ATOM 2014 O O . TYR A 1 270 ? -10.804 15.028 13.396 1.00 96.62 270 TYR A O 1
ATOM 2022 N N . ASN A 1 271 ? -9.072 13.969 12.465 1.00 96.75 271 ASN A N 1
ATOM 2023 C CA . ASN A 1 271 ? -9.870 13.123 11.589 1.00 96.75 271 ASN A CA 1
ATOM 2024 C C . ASN A 1 271 ? -10.522 11.972 12.367 1.00 96.75 271 ASN A C 1
ATOM 2026 O O . ASN A 1 271 ? -9.892 11.323 13.201 1.00 96.75 271 ASN A O 1
ATOM 2030 N N . CYS A 1 272 ? -11.762 11.654 12.004 1.00 96.50 272 CYS A N 1
ATOM 2031 C CA . CYS A 1 272 ? -12.433 10.399 12.316 1.00 96.50 272 CYS A CA 1
ATOM 2032 C C . CYS A 1 272 ? -12.348 9.419 11.148 1.00 96.50 272 CYS A C 1
ATOM 2034 O O . CYS A 1 272 ? -12.373 9.823 9.984 1.00 96.50 272 CYS A O 1
ATOM 2036 N N . LEU A 1 273 ? -12.362 8.125 11.463 1.00 98.00 273 LEU A N 1
ATOM 2037 C CA . LEU A 1 273 ? -12.505 7.051 10.490 1.00 98.00 273 LEU A CA 1
ATOM 2038 C C . LEU A 1 273 ? -13.985 6.770 10.223 1.00 98.00 273 LEU A C 1
ATOM 2040 O O . LEU A 1 273 ? -14.780 6.588 11.152 1.00 98.00 273 LEU A O 1
ATOM 2044 N N . TRP A 1 274 ? -14.324 6.671 8.945 1.00 98.25 274 TRP A N 1
ATOM 2045 C CA . TRP A 1 274 ? -15.658 6.384 8.443 1.00 98.25 274 TRP A CA 1
ATOM 2046 C C . TRP A 1 274 ? -15.636 5.253 7.427 1.00 98.25 274 TRP A C 1
ATOM 2048 O O . TRP A 1 274 ? -14.622 4.991 6.780 1.00 98.25 274 TRP A O 1
ATOM 2058 N N . THR A 1 275 ? -16.783 4.603 7.257 1.00 97.88 275 THR A N 1
ATOM 2059 C CA . THR A 1 275 ? -16.979 3.616 6.203 1.00 97.88 275 THR A CA 1
ATOM 2060 C C . THR A 1 275 ? -18.404 3.613 5.654 1.00 97.88 275 THR A C 1
ATOM 2062 O O . THR A 1 275 ? -19.353 3.955 6.354 1.00 97.88 275 THR A O 1
ATOM 2065 N N . ALA A 1 276 ? -18.569 3.209 4.396 1.00 97.38 276 ALA A N 1
ATOM 2066 C CA . ALA A 1 276 ? -19.852 2.940 3.763 1.00 97.38 276 ALA A CA 1
ATOM 2067 C C . ALA A 1 276 ? -19.831 1.583 3.059 1.00 97.38 276 ALA A C 1
ATOM 2069 O O . ALA A 1 276 ? -18.827 1.160 2.482 1.00 97.38 276 ALA A O 1
ATOM 2070 N N . ARG A 1 277 ? -20.989 0.923 3.076 1.00 97.00 277 ARG A N 1
ATOM 2071 C CA . ARG A 1 277 ? -21.219 -0.376 2.441 1.00 97.00 277 ARG A CA 1
ATOM 2072 C C . ARG A 1 277 ? -22.098 -0.202 1.209 1.00 97.00 277 ARG A C 1
ATOM 2074 O O . ARG A 1 277 ? -23.090 0.525 1.255 1.00 97.00 277 ARG A O 1
ATOM 2081 N N . GLY A 1 278 ? -21.757 -0.893 0.132 1.00 97.06 278 GLY A N 1
ATOM 2082 C CA . GLY A 1 278 ? -22.536 -0.981 -1.097 1.00 97.06 278 GLY A CA 1
ATOM 2083 C C . GLY A 1 278 ? -22.858 -2.432 -1.431 1.00 97.06 278 GLY A C 1
ATOM 2084 O O . GLY A 1 278 ? -22.002 -3.304 -1.282 1.00 97.06 278 GLY A O 1
ATOM 2085 N N . VAL A 1 279 ? -24.079 -2.704 -1.887 1.00 96.56 279 VAL A N 1
ATOM 2086 C CA . VAL A 1 279 ? -24.479 -4.016 -2.415 1.00 96.56 279 VAL A CA 1
ATOM 2087 C C . VAL A 1 279 ? -25.149 -3.832 -3.770 1.00 96.56 279 VAL A C 1
ATOM 2089 O O . VAL A 1 279 ? -26.132 -3.100 -3.885 1.00 96.56 279 VAL A O 1
ATOM 2092 N N . LEU A 1 280 ? -24.634 -4.508 -4.799 1.00 95.69 280 LEU A N 1
ATOM 2093 C CA . LEU A 1 280 ? -25.278 -4.558 -6.107 1.00 95.69 280 LEU A CA 1
ATOM 2094 C C . LEU A 1 280 ? -26.422 -5.576 -6.067 1.00 95.69 280 LEU A C 1
ATOM 2096 O O . LEU A 1 280 ? -26.193 -6.782 -5.905 1.00 95.69 280 LEU A O 1
ATOM 2100 N N . ASN A 1 281 ? -27.646 -5.078 -6.216 1.00 93.00 281 ASN A N 1
ATOM 2101 C CA . ASN A 1 281 ? -28.881 -5.847 -6.173 1.00 93.00 281 ASN A CA 1
ATOM 2102 C C . ASN A 1 281 ? -29.373 -6.194 -7.580 1.00 93.00 281 ASN A C 1
ATOM 2104 O O . ASN A 1 281 ? -29.150 -5.460 -8.542 1.00 93.00 281 ASN A O 1
ATOM 2108 N N . LYS A 1 282 ? -30.071 -7.328 -7.685 1.00 90.50 282 LYS A N 1
ATOM 2109 C CA . LYS A 1 282 ? -30.767 -7.751 -8.903 1.00 90.50 282 LYS A CA 1
ATOM 2110 C C . LYS A 1 282 ? -32.205 -7.245 -8.892 1.00 90.50 282 LYS A C 1
ATOM 2112 O O . LYS A 1 282 ? -32.908 -7.464 -7.908 1.00 90.50 282 LYS A O 1
ATOM 2117 N N . GLY A 1 283 ? -32.654 -6.707 -10.021 1.00 87.12 283 GLY A N 1
ATOM 2118 C CA . GLY A 1 283 ? -34.007 -6.192 -10.207 1.00 87.12 283 GLY A CA 1
ATOM 2119 C C . GLY A 1 283 ? -34.045 -4.672 -10.321 1.00 87.12 283 GLY A C 1
ATOM 2120 O O . GLY A 1 283 ? -33.002 -4.028 -10.393 1.00 87.12 283 GLY A O 1
ATOM 2121 N N . ASP A 1 284 ? -35.266 -4.151 -10.344 1.00 86.38 284 ASP A N 1
ATOM 2122 C CA . ASP A 1 284 ? -35.565 -2.730 -10.507 1.00 86.38 284 ASP A CA 1
ATOM 2123 C C . ASP A 1 284 ? -35.271 -1.946 -9.223 1.00 86.38 284 ASP A C 1
ATOM 2125 O O . ASP A 1 284 ? -35.563 -2.435 -8.126 1.00 86.38 284 ASP A O 1
ATOM 2129 N N . ASP A 1 285 ? -34.704 -0.743 -9.349 1.00 85.06 285 ASP A N 1
ATOM 2130 C CA . ASP A 1 285 ? -34.469 0.127 -8.198 1.00 85.06 285 ASP A CA 1
ATOM 2131 C C . ASP A 1 285 ? -35.810 0.739 -7.769 1.00 85.06 285 ASP A C 1
ATOM 2133 O O . ASP A 1 285 ? -36.387 1.540 -8.504 1.00 85.06 285 ASP A O 1
ATOM 2137 N N . PRO A 1 286 ? -36.322 0.444 -6.559 1.00 75.94 286 PRO A N 1
ATOM 2138 C CA . PRO A 1 286 ? -37.603 0.985 -6.106 1.00 75.94 286 PRO A CA 1
ATOM 2139 C C . PRO A 1 286 ? -37.621 2.521 -6.000 1.00 75.94 286 PRO A C 1
ATOM 2141 O O . PRO A 1 286 ? -38.682 3.110 -5.797 1.00 75.94 286 PRO A O 1
ATOM 2144 N N . ARG A 1 287 ? -36.460 3.183 -6.094 1.00 75.12 287 ARG A N 1
ATOM 2145 C CA . ARG A 1 287 ? -36.324 4.646 -6.065 1.00 75.12 287 ARG A CA 1
ATOM 2146 C C . ARG A 1 287 ? -36.452 5.292 -7.445 1.00 75.12 287 ARG A C 1
ATOM 2148 O O . ARG A 1 287 ? -36.650 6.506 -7.508 1.00 75.12 287 ARG A O 1
ATOM 2155 N N . THR A 1 288 ? -36.324 4.532 -8.531 1.00 72.62 288 THR A N 1
ATOM 2156 C CA . THR A 1 288 ? -36.472 5.034 -9.901 1.00 72.62 288 THR A CA 1
ATOM 2157 C C . THR A 1 288 ? -37.854 4.674 -10.427 1.00 72.62 288 THR A C 1
ATOM 2159 O O . THR A 1 288 ? -38.263 3.523 -10.384 1.00 72.62 288 THR A O 1
ATOM 2162 N N . THR A 1 289 ? -38.611 5.669 -10.896 1.00 73.06 289 THR A N 1
ATOM 2163 C CA . THR A 1 289 ? -39.998 5.458 -11.366 1.00 73.06 289 THR A CA 1
ATOM 2164 C C . THR A 1 289 ? -40.168 5.639 -12.873 1.00 73.06 289 THR A C 1
ATOM 2166 O O . THR A 1 289 ? -41.171 5.195 -13.429 1.00 73.06 289 THR A O 1
ATOM 2169 N N . ASP A 1 290 ? -39.184 6.251 -13.535 1.00 76.75 290 ASP A N 1
ATOM 2170 C CA . ASP A 1 290 ? -39.242 6.597 -14.958 1.00 76.75 290 ASP A CA 1
ATOM 2171 C C . ASP A 1 290 ? -38.596 5.539 -15.869 1.00 76.75 290 ASP A C 1
ATOM 2173 O O . ASP A 1 290 ? -38.845 5.527 -17.076 1.00 76.75 290 ASP A O 1
ATOM 2177 N N . VAL A 1 291 ? -37.775 4.646 -15.306 1.00 81.12 291 VAL A N 1
ATOM 2178 C CA . VAL A 1 291 ? -37.054 3.585 -16.021 1.00 81.12 291 VAL A CA 1
ATOM 2179 C C . VAL A 1 291 ? -37.035 2.331 -15.152 1.00 81.12 291 VAL A C 1
ATOM 2181 O O . VAL A 1 291 ? -36.887 2.438 -13.939 1.00 81.12 291 VAL A O 1
ATOM 2184 N N . THR A 1 292 ? -37.198 1.162 -15.774 1.00 83.88 292 THR A N 1
ATOM 2185 C CA . THR A 1 292 ? -37.053 -0.136 -15.106 1.00 83.88 292 THR A CA 1
ATOM 2186 C C . THR A 1 292 ? -35.608 -0.599 -15.221 1.00 83.88 292 THR A C 1
ATOM 2188 O O . THR A 1 292 ? -35.142 -0.882 -16.324 1.00 83.88 292 THR A O 1
ATOM 2191 N N . GLU A 1 293 ? -34.916 -0.688 -14.090 1.00 87.38 293 GLU A N 1
ATOM 2192 C CA . GLU A 1 293 ? -33.533 -1.153 -14.010 1.00 87.38 293 GLU A CA 1
ATOM 2193 C C . GLU A 1 293 ? -33.467 -2.697 -13.931 1.00 87.38 293 GLU A C 1
ATOM 2195 O O . GLU A 1 293 ? -34.361 -3.382 -13.428 1.00 87.38 293 GLU A O 1
ATOM 2200 N N . SER A 1 294 ? -32.380 -3.280 -14.436 1.00 89.00 294 SER A N 1
ATOM 2201 C CA . SER A 1 294 ? -32.085 -4.719 -14.342 1.00 89.00 294 SER A CA 1
ATOM 2202 C C . SER A 1 294 ? -31.255 -5.070 -13.098 1.00 89.00 294 SER A C 1
ATOM 2204 O O . SER A 1 294 ? -31.301 -6.200 -12.586 1.00 89.00 294 SER A O 1
ATOM 2206 N N . SER A 1 295 ? -30.479 -4.095 -12.622 1.00 91.88 295 SER A N 1
ATOM 2207 C CA . SER A 1 295 ? -29.676 -4.146 -11.407 1.00 91.88 295 SER A CA 1
ATOM 2208 C C . SER A 1 295 ? -29.342 -2.734 -10.932 1.00 91.88 295 SER A C 1
ATOM 2210 O O . SER A 1 295 ? -29.234 -1.822 -11.750 1.00 91.88 295 SER A O 1
ATOM 2212 N N . TYR A 1 296 ? -29.138 -2.564 -9.624 1.00 91.94 296 TYR A N 1
ATOM 2213 C CA . TYR A 1 296 ? -28.827 -1.265 -9.024 1.00 91.94 296 TYR A CA 1
ATOM 2214 C C . TYR A 1 296 ? -27.916 -1.393 -7.806 1.00 91.94 296 TYR A C 1
ATOM 2216 O O . TYR A 1 296 ? -27.957 -2.380 -7.066 1.00 91.94 296 TYR A O 1
ATOM 2224 N N . MET A 1 297 ? -27.087 -0.373 -7.577 1.00 94.12 297 MET A N 1
ATOM 2225 C CA . MET A 1 297 ? -26.244 -0.286 -6.386 1.00 94.12 297 MET A CA 1
ATOM 2226 C C . MET A 1 297 ? -27.028 0.320 -5.216 1.00 94.12 297 MET A C 1
ATOM 2228 O O . MET A 1 297 ? -27.519 1.454 -5.289 1.00 94.12 297 MET A O 1
ATOM 2232 N N . ARG A 1 298 ? -27.109 -0.415 -4.103 1.00 93.69 298 ARG A N 1
ATOM 2233 C CA . ARG A 1 298 ? -27.645 0.081 -2.833 1.00 93.69 298 ARG A CA 1
ATOM 2234 C C . ARG A 1 298 ? -26.503 0.441 -1.888 1.00 93.69 298 ARG A C 1
ATOM 2236 O O . ARG A 1 298 ? -25.871 -0.438 -1.311 1.00 93.69 298 ARG A O 1
ATOM 2243 N N . TRP A 1 299 ? -26.296 1.741 -1.698 1.00 95.38 299 TRP A N 1
ATOM 2244 C CA . TRP A 1 299 ? -25.400 2.293 -0.681 1.00 95.38 299 TRP A CA 1
ATOM 2245 C C . TRP A 1 299 ? -26.108 2.448 0.664 1.00 95.38 299 TRP A C 1
ATOM 2247 O O . TRP A 1 299 ? -27.267 2.870 0.724 1.00 95.38 299 TRP A O 1
ATOM 2257 N N . PHE A 1 300 ? -25.409 2.093 1.736 1.00 95.12 300 PHE A N 1
ATOM 2258 C CA . PHE A 1 300 ? -25.895 2.175 3.109 1.00 95.12 300 PHE A CA 1
ATOM 2259 C C . PHE A 1 300 ? -25.554 3.551 3.694 1.00 95.12 300 PHE A C 1
ATOM 2261 O O . PHE A 1 300 ? -24.725 4.281 3.151 1.00 95.12 300 PHE A O 1
ATOM 2268 N N . ASN A 1 301 ? -26.201 3.921 4.800 1.00 94.62 301 ASN A N 1
ATOM 2269 C CA . ASN A 1 301 ? -25.754 5.074 5.575 1.00 94.62 301 ASN A CA 1
ATOM 2270 C C . ASN A 1 301 ? -24.328 4.834 6.087 1.00 94.62 301 ASN A C 1
ATOM 2272 O O . ASN A 1 301 ? -24.032 3.711 6.510 1.00 94.62 301 ASN A O 1
ATOM 2276 N N . PRO A 1 302 ? -23.477 5.872 6.077 1.00 95.69 302 PRO A N 1
ATOM 2277 C CA . PRO A 1 302 ? -22.105 5.745 6.526 1.00 95.69 302 PRO A CA 1
ATOM 2278 C C . PRO A 1 302 ? -22.042 5.471 8.034 1.00 95.69 302 PRO A C 1
ATOM 2280 O O . PRO A 1 302 ? -22.818 6.011 8.829 1.00 95.69 302 PRO A O 1
ATOM 2283 N N . GLU A 1 303 ? -21.100 4.622 8.423 1.00 95.38 303 GLU A N 1
ATOM 2284 C CA . GLU A 1 303 ? -20.793 4.266 9.803 1.00 95.38 303 GLU A CA 1
ATOM 2285 C C . GLU A 1 303 ? -19.520 4.980 10.228 1.00 95.38 303 GLU A C 1
ATOM 2287 O O . GLU A 1 303 ? -18.494 4.901 9.550 1.00 95.38 303 GLU A O 1
ATOM 2292 N N . ARG A 1 304 ? -19.567 5.646 11.380 1.00 96.62 304 ARG A N 1
ATOM 2293 C CA . ARG A 1 304 ? -18.358 6.171 12.010 1.00 96.62 304 ARG A CA 1
ATOM 2294 C C . ARG A 1 304 ? -17.726 5.080 12.865 1.00 96.62 304 ARG A C 1
ATOM 2296 O O . ARG A 1 304 ? -18.441 4.382 13.583 1.00 96.62 304 ARG A O 1
ATOM 2303 N N . LEU A 1 305 ? -16.405 4.950 12.812 1.00 97.25 305 LEU A N 1
ATOM 2304 C CA . LEU A 1 305 ? -15.663 3.933 13.561 1.00 97.25 305 LEU A CA 1
ATOM 2305 C C . LEU A 1 305 ? -14.909 4.526 14.755 1.00 97.25 305 LEU A C 1
ATOM 2307 O O . LEU A 1 305 ? -14.869 3.901 15.812 1.00 97.25 305 LEU A O 1
ATOM 2311 N N . THR A 1 306 ? -14.381 5.746 14.624 1.00 96.88 306 THR A N 1
ATOM 2312 C CA . THR A 1 306 ? -13.571 6.406 15.664 1.00 96.88 306 THR A CA 1
ATOM 2313 C C . THR A 1 306 ? -14.146 7.776 16.028 1.00 96.88 306 THR A C 1
ATOM 2315 O O . THR A 1 306 ? -14.945 8.346 15.284 1.00 96.88 306 THR A O 1
ATOM 2318 N N . SER A 1 307 ? -13.818 8.291 17.215 1.00 94.81 307 SER A N 1
ATOM 2319 C CA . SER A 1 307 ? -14.404 9.540 17.732 1.00 94.81 307 SER A CA 1
ATOM 2320 C C . SER A 1 307 ? -13.611 10.806 17.415 1.00 94.81 307 SER A C 1
ATOM 2322 O O . SER A 1 307 ? -14.137 11.903 17.607 1.00 94.81 307 SER A O 1
ATOM 2324 N N . GLY A 1 308 ? -12.375 10.657 16.930 1.00 94.75 308 GLY A N 1
ATOM 2325 C CA . GLY A 1 308 ? -11.443 11.765 16.752 1.00 94.75 308 GLY A CA 1
ATOM 2326 C C . GLY A 1 308 ? -10.768 12.192 18.057 1.00 94.75 308 GLY A C 1
ATOM 2327 O O . GLY A 1 308 ? -10.268 13.304 18.129 1.00 94.75 308 GLY A O 1
ATOM 2328 N N . VAL A 1 309 ? -10.750 11.348 19.099 1.00 94.94 309 VAL A N 1
ATOM 2329 C CA . VAL A 1 309 ? -9.879 11.540 20.284 1.00 94.94 309 VAL A CA 1
ATOM 2330 C C . VAL A 1 309 ? -8.396 11.463 19.905 1.00 94.94 309 VAL A C 1
ATOM 2332 O O . VAL A 1 309 ? -7.551 12.028 20.592 1.00 94.94 309 VAL A O 1
ATOM 2335 N N . ARG A 1 310 ? -8.091 10.765 18.810 1.00 95.69 310 ARG A N 1
ATOM 2336 C CA . ARG A 1 310 ? -6.782 10.669 18.167 1.00 95.69 310 ARG A CA 1
ATOM 2337 C C . ARG A 1 310 ? -6.975 10.908 16.669 1.00 95.69 310 ARG A C 1
ATOM 2339 O O . ARG A 1 310 ? -8.055 10.624 16.148 1.00 95.69 310 ARG A O 1
ATOM 2346 N N . ASP A 1 311 ? -5.967 11.449 16.000 1.00 96.56 311 ASP A N 1
ATOM 2347 C CA . ASP A 1 311 ? -6.044 11.846 14.595 1.00 96.56 311 ASP A CA 1
ATOM 2348 C C . ASP A 1 311 ? -5.782 10.659 13.666 1.00 96.56 311 ASP A C 1
ATOM 2350 O O . ASP A 1 311 ? -4.687 10.093 13.649 1.00 96.56 311 ASP A O 1
ATOM 2354 N N . VAL A 1 312 ? -6.805 10.271 12.901 1.00 96.81 312 VAL A N 1
ATOM 2355 C CA . VAL A 1 312 ? -6.730 9.183 11.919 1.00 96.81 312 VAL A CA 1
ATOM 2356 C C . VAL A 1 312 ? -5.905 9.607 10.705 1.00 96.81 312 VAL A C 1
ATOM 2358 O O . VAL A 1 312 ? -6.156 10.650 10.096 1.00 96.81 312 VAL A O 1
ATOM 2361 N N . ASN A 1 313 ? -4.977 8.743 10.293 1.00 94.50 313 ASN A N 1
ATOM 2362 C CA . ASN A 1 313 ? -4.324 8.833 8.992 1.00 94.50 313 ASN A CA 1
ATOM 2363 C C . ASN A 1 313 ? -4.074 7.439 8.379 1.00 94.50 313 ASN A C 1
ATOM 2365 O O . ASN A 1 313 ? -4.199 6.419 9.057 1.00 94.50 313 ASN A O 1
ATOM 2369 N N . ARG A 1 314 ? -3.663 7.388 7.104 1.00 91.25 314 ARG A N 1
ATOM 2370 C CA . ARG A 1 314 ? -3.151 6.180 6.415 1.00 91.25 314 ARG A CA 1
ATOM 2371 C C . ARG A 1 314 ? -4.032 4.941 6.581 1.00 91.25 314 ARG A C 1
ATOM 2373 O O . ARG A 1 314 ? -3.598 3.918 7.104 1.00 91.25 314 ARG A O 1
ATOM 2380 N N . ILE A 1 315 ? -5.267 5.060 6.117 1.00 95.31 315 ILE A N 1
ATOM 2381 C CA . ILE A 1 315 ? -6.238 3.968 6.115 1.00 95.31 315 ILE A CA 1
ATOM 2382 C C . ILE A 1 315 ? -5.947 2.977 4.973 1.00 95.31 315 ILE A C 1
ATOM 2384 O O . ILE A 1 315 ? -5.449 3.365 3.924 1.00 95.31 315 ILE A O 1
ATOM 2388 N N . GLU A 1 316 ? -6.299 1.711 5.161 1.00 95.50 316 GLU A N 1
ATOM 2389 C CA . GLU A 1 316 ? -6.267 0.652 4.147 1.00 95.50 316 GLU A CA 1
ATOM 2390 C C . GLU A 1 316 ? -7.457 -0.281 4.381 1.00 95.50 316 GLU A C 1
ATOM 2392 O O . GLU A 1 316 ? -7.824 -0.542 5.531 1.00 95.50 316 GLU A O 1
ATOM 2397 N N . THR A 1 317 ? -8.045 -0.832 3.317 1.00 97.06 317 THR A N 1
ATOM 2398 C CA . THR A 1 317 ? -9.114 -1.831 3.446 1.00 97.06 317 THR A CA 1
ATOM 2399 C C . THR A 1 317 ? -8.991 -2.956 2.428 1.00 97.06 317 THR A C 1
ATOM 2401 O O . THR A 1 317 ? -8.674 -2.738 1.262 1.00 97.06 317 THR A O 1
ATOM 2404 N N . VAL A 1 318 ? -9.263 -4.184 2.873 1.00 96.00 318 VAL A N 1
ATOM 2405 C CA . VAL A 1 318 ? -9.275 -5.380 2.026 1.00 96.00 318 VAL A CA 1
ATOM 2406 C C . VAL A 1 318 ? -10.498 -6.223 2.370 1.00 96.00 318 VAL A C 1
ATOM 2408 O O . VAL A 1 318 ? -10.805 -6.435 3.541 1.00 96.00 318 VAL A O 1
ATOM 2411 N N . CYS A 1 319 ? -11.182 -6.732 1.347 1.00 94.50 319 CYS A N 1
ATOM 2412 C CA . CYS A 1 319 ? -12.281 -7.678 1.482 1.00 94.50 319 CYS A CA 1
ATOM 2413 C C . CYS A 1 319 ? -11.965 -9.002 0.775 1.00 94.50 319 CYS A C 1
ATOM 2415 O O . CYS A 1 319 ? -11.386 -9.038 -0.313 1.00 94.50 319 CYS A O 1
ATOM 2417 N N . VAL A 1 320 ? -12.408 -10.106 1.372 1.00 93.06 320 VAL A N 1
ATOM 2418 C CA . VAL A 1 320 ? -12.302 -11.461 0.826 1.00 93.06 320 VAL A CA 1
ATOM 2419 C C . VAL A 1 320 ? -13.690 -12.092 0.816 1.00 93.06 320 VAL A C 1
ATOM 2421 O O . VAL A 1 320 ? -14.353 -12.194 1.847 1.00 93.06 320 VAL A O 1
ATOM 2424 N N . ALA A 1 321 ? -14.139 -12.541 -0.359 1.00 89.94 321 ALA A N 1
ATOM 2425 C CA . ALA A 1 321 ? -15.441 -13.185 -0.507 1.00 89.94 321 ALA A CA 1
ATOM 2426 C C . ALA A 1 321 ? -15.544 -14.447 0.365 1.00 89.94 321 ALA A C 1
ATOM 2428 O O . ALA A 1 321 ? -14.678 -15.315 0.305 1.00 89.94 321 ALA A O 1
ATOM 2429 N N . GLY A 1 322 ? -16.617 -14.537 1.154 1.00 90.88 322 GLY A N 1
ATOM 2430 C CA . GLY A 1 322 ? -16.849 -15.621 2.113 1.00 90.88 322 GLY A CA 1
ATOM 2431 C C . GLY A 1 322 ? -16.333 -15.323 3.523 1.00 90.88 322 GLY A C 1
ATOM 2432 O O . GLY A 1 322 ? -17.014 -15.668 4.478 1.00 90.88 322 GLY A O 1
ATOM 2433 N N . ALA A 1 323 ? -15.214 -14.603 3.654 1.00 94.50 323 ALA A N 1
ATOM 2434 C CA . ALA A 1 323 ? -14.639 -14.232 4.950 1.00 94.50 323 ALA A CA 1
ATOM 2435 C C . ALA A 1 323 ? -15.196 -12.900 5.479 1.00 94.50 323 ALA A C 1
ATOM 2437 O O . ALA A 1 323 ? -15.813 -12.854 6.536 1.00 94.50 323 ALA A O 1
ATOM 2438 N N . GLY A 1 324 ? -15.044 -11.813 4.718 1.00 96.25 324 GLY A N 1
ATOM 2439 C CA . GLY A 1 324 ? -15.465 -10.471 5.121 1.00 96.25 324 GLY A CA 1
ATOM 2440 C C . GLY A 1 324 ? -14.419 -9.414 4.795 1.00 96.25 324 GLY A C 1
ATOM 2441 O O . GLY A 1 324 ? -13.650 -9.580 3.847 1.00 96.25 324 GLY A O 1
ATOM 2442 N N . CYS A 1 325 ? -14.407 -8.318 5.551 1.00 98.00 325 CYS A N 1
ATOM 2443 C CA . CYS A 1 325 ? -13.532 -7.173 5.306 1.00 98.00 325 CYS A CA 1
ATOM 2444 C C . CYS A 1 325 ? -12.777 -6.749 6.565 1.00 98.00 325 CYS A C 1
ATOM 2446 O O . CYS A 1 325 ? -13.336 -6.786 7.661 1.00 98.00 325 CYS A O 1
ATOM 2448 N N . GLY A 1 326 ? -11.541 -6.287 6.388 1.00 97.94 326 GLY A N 1
ATOM 2449 C CA . GLY A 1 326 ? -10.721 -5.656 7.420 1.00 97.94 326 GLY A CA 1
ATOM 2450 C C . GLY A 1 326 ? -10.334 -4.226 7.040 1.00 97.94 326 GLY A C 1
ATOM 2451 O O . GLY A 1 326 ? -10.269 -3.883 5.854 1.00 97.94 326 GLY A O 1
ATOM 2452 N N . ILE A 1 327 ? -10.076 -3.399 8.051 1.00 98.56 327 ILE A N 1
ATOM 2453 C CA . ILE A 1 327 ? -9.566 -2.031 7.901 1.00 98.56 327 ILE A CA 1
ATOM 2454 C C . ILE A 1 327 ? -8.397 -1.842 8.873 1.00 98.56 327 ILE A C 1
ATOM 2456 O O . ILE A 1 327 ? -8.512 -2.212 10.043 1.00 98.56 327 ILE A O 1
ATOM 2460 N N . THR A 1 328 ? -7.295 -1.255 8.400 1.00 98.25 328 THR A N 1
ATOM 2461 C CA . THR A 1 328 ? -6.180 -0.789 9.246 1.00 98.25 328 THR A CA 1
ATOM 2462 C C . THR A 1 328 ? -5.914 0.687 9.032 1.00 98.25 328 THR A C 1
ATOM 2464 O O . THR A 1 328 ? -6.109 1.182 7.927 1.00 98.25 328 THR A O 1
ATOM 2467 N N . TRP A 1 329 ? -5.447 1.380 10.065 1.00 97.94 329 TRP A N 1
ATOM 2468 C CA . TRP A 1 329 ? -5.061 2.791 9.993 1.00 97.94 329 TRP A CA 1
ATOM 2469 C C . TRP A 1 329 ? -4.064 3.136 11.099 1.00 97.94 329 TRP A C 1
ATOM 2471 O O . TRP A 1 329 ? -3.863 2.331 12.009 1.00 97.94 329 TRP A O 1
ATOM 2481 N N . GLN A 1 330 ? -3.441 4.312 11.024 1.00 95.62 330 GLN A N 1
ATOM 2482 C CA . GLN A 1 330 ? -2.671 4.871 12.140 1.00 95.62 330 GLN A CA 1
ATOM 2483 C C . GLN A 1 330 ? -3.501 5.932 12.876 1.00 95.62 330 GLN A C 1
ATOM 2485 O O . GLN A 1 330 ? -4.238 6.684 12.234 1.00 95.62 330 GLN A O 1
ATOM 2490 N N . GLU A 1 331 ? -3.362 6.022 14.201 1.00 95.69 331 GLU A N 1
ATOM 2491 C CA . GLU A 1 331 ? -3.907 7.142 14.981 1.00 95.69 331 GLU A CA 1
ATOM 2492 C C . GLU A 1 331 ? -2.850 7.829 15.832 1.00 95.69 331 GLU A C 1
ATOM 2494 O O . GLU A 1 331 ? -2.270 7.223 16.746 1.00 95.69 331 GLU A O 1
ATOM 2499 N N . ASP A 1 332 ? -2.680 9.123 15.585 1.00 95.38 332 ASP A N 1
ATOM 2500 C CA . ASP A 1 332 ? -1.759 9.984 16.315 1.00 95.38 332 ASP A CA 1
ATOM 2501 C C . ASP A 1 332 ? -2.470 10.624 17.524 1.00 95.38 332 ASP A C 1
ATOM 2503 O O . ASP A 1 332 ? -3.540 11.216 17.358 1.00 95.38 332 ASP A O 1
ATOM 2507 N N . PRO A 1 333 ? -1.952 10.480 18.757 1.00 94.31 333 PRO A N 1
ATOM 2508 C CA . PRO A 1 333 ? -2.599 11.054 19.935 1.00 94.31 333 PRO A CA 1
ATOM 2509 C C . PRO A 1 333 ? -2.570 12.590 19.966 1.00 94.31 333 PRO A C 1
ATOM 2511 O O . PRO A 1 333 ? -3.477 13.192 20.544 1.00 94.31 333 PRO A O 1
ATOM 2514 N N . ASP A 1 334 ? -1.569 13.202 19.335 1.00 92.69 334 ASP A N 1
ATOM 2515 C CA . ASP A 1 334 ? -1.276 14.636 19.416 1.00 92.69 334 ASP A CA 1
ATOM 2516 C C . ASP A 1 334 ? -1.486 15.341 18.055 1.00 92.69 334 ASP A C 1
ATOM 2518 O O . ASP A 1 334 ? -1.056 16.472 17.850 1.00 92.69 334 ASP A O 1
ATOM 2522 N N . GLY A 1 335 ? -2.178 14.680 17.119 1.00 91.38 335 GLY A N 1
ATOM 2523 C CA . GLY A 1 335 ? -2.485 15.219 15.795 1.00 91.38 335 GLY A CA 1
ATOM 2524 C C . GLY A 1 335 ? -1.442 14.868 14.742 1.00 91.38 335 GLY A C 1
ATOM 2525 O O . GLY A 1 335 ? -0.292 14.569 15.048 1.00 91.38 335 GLY A O 1
ATOM 2526 N N . LEU A 1 336 ? -1.836 14.883 13.467 1.00 89.88 336 LEU A N 1
ATOM 2527 C CA . LEU A 1 336 ? -0.916 14.605 12.366 1.00 89.88 336 LEU A CA 1
ATOM 2528 C C . LEU A 1 336 ? 0.311 15.524 12.429 1.00 89.88 336 LEU A C 1
ATOM 2530 O O . LEU A 1 336 ? 0.180 16.739 12.365 1.00 89.88 336 LEU A O 1
ATOM 2534 N N . ARG A 1 337 ? 1.518 14.968 12.479 1.00 83.44 337 ARG A N 1
ATOM 2535 C CA . ARG A 1 337 ? 2.731 15.786 12.478 1.00 83.44 337 ARG A CA 1
ATOM 2536 C C . ARG A 1 337 ? 3.109 16.225 11.062 1.00 83.44 337 ARG A C 1
ATOM 2538 O O . ARG A 1 337 ? 3.294 15.388 10.174 1.00 83.44 337 ARG A O 1
ATOM 2545 N N . GLY A 1 338 ? 3.238 17.535 10.853 1.00 74.12 338 GLY A N 1
ATOM 2546 C CA . GLY A 1 338 ? 3.796 18.093 9.625 1.00 74.12 338 GLY A CA 1
ATOM 2547 C C . GLY A 1 338 ? 5.286 17.761 9.531 1.00 74.12 338 GLY A C 1
ATOM 2548 O O . GLY A 1 338 ? 6.023 17.884 10.508 1.00 74.12 338 GLY A O 1
ATOM 2549 N N . GLY A 1 339 ? 5.743 17.285 8.375 1.00 68.00 339 GLY A N 1
ATOM 2550 C CA . GLY A 1 339 ? 7.173 17.090 8.130 1.00 68.00 339 GLY A CA 1
ATOM 2551 C C . GLY A 1 339 ? 7.789 18.253 7.351 1.00 68.00 339 GLY A C 1
ATOM 2552 O O . GLY A 1 339 ? 7.077 19.131 6.871 1.00 68.00 339 GLY A O 1
ATOM 2553 N N . GLN A 1 340 ? 9.119 18.262 7.237 1.00 61.72 340 GLN A N 1
ATOM 2554 C CA . GLN A 1 340 ? 9.897 19.378 6.671 1.00 61.72 340 GLN A CA 1
ATOM 2555 C C . GLN A 1 340 ? 10.009 19.353 5.135 1.00 61.72 340 GLN A C 1
ATOM 2557 O O . GLN A 1 340 ? 10.667 20.207 4.555 1.00 61.72 340 GLN A O 1
ATOM 2562 N N . GLY A 1 341 ? 9.392 18.374 4.462 1.00 46.81 341 GLY A N 1
ATOM 2563 C CA . GLY A 1 341 ? 9.294 18.351 2.998 1.00 46.81 341 GLY A CA 1
ATOM 2564 C C . GLY A 1 341 ? 10.561 17.955 2.223 1.00 46.81 341 GLY A C 1
ATOM 2565 O O . GLY A 1 341 ? 10.489 17.886 1.004 1.00 46.81 341 GLY A O 1
ATOM 2566 N N . GLU A 1 342 ? 11.689 17.617 2.864 1.00 38.72 342 GLU A N 1
ATOM 2567 C CA . GLU A 1 342 ? 12.967 17.322 2.168 1.00 38.72 342 GLU A CA 1
ATOM 2568 C C . GLU A 1 342 ? 13.031 15.954 1.437 1.00 38.72 342 GLU A C 1
ATOM 2570 O O . GLU A 1 342 ? 14.102 15.393 1.190 1.00 38.72 342 GLU A O 1
ATOM 2575 N N . GLY A 1 343 ? 11.887 15.389 1.050 1.00 36.59 343 GLY A N 1
ATOM 2576 C CA . GLY A 1 343 ? 11.824 14.196 0.214 1.00 36.59 343 GLY A CA 1
ATOM 2577 C C . GLY A 1 343 ? 10.392 13.778 -0.135 1.00 36.59 343 GLY A C 1
ATOM 2578 O O . GLY A 1 343 ? 9.459 14.067 0.623 1.00 36.59 343 GLY A O 1
ATOM 2579 N N . PRO A 1 344 ? 10.189 13.042 -1.249 1.00 30.41 344 PRO A N 1
ATOM 2580 C CA . PRO A 1 344 ? 8.862 12.605 -1.681 1.00 30.41 344 PRO A CA 1
ATOM 2581 C C . PRO A 1 344 ? 8.217 11.804 -0.559 1.00 30.41 344 PRO A C 1
ATOM 2583 O O . PRO A 1 344 ? 8.761 10.782 -0.153 1.00 30.41 344 PRO A O 1
ATOM 2586 N N . GLY A 1 345 ? 7.087 12.253 -0.013 1.00 42.50 345 GLY A N 1
ATOM 2587 C CA . GLY A 1 345 ? 6.387 11.620 1.109 1.00 42.50 345 GLY A CA 1
ATOM 2588 C C . GLY A 1 345 ? 6.991 11.841 2.505 1.00 42.50 345 GLY A C 1
ATOM 2589 O O . GLY A 1 345 ? 6.811 10.972 3.353 1.00 42.50 345 GLY A O 1
ATOM 2590 N N . GLU A 1 346 ? 7.696 12.938 2.763 1.00 42.56 346 GLU A N 1
ATOM 2591 C CA . GLU A 1 346 ? 8.002 13.425 4.124 1.00 42.56 346 GLU A CA 1
ATOM 2592 C C . GLU A 1 346 ? 7.219 14.697 4.494 1.00 42.56 346 GLU A C 1
ATOM 2594 O O . GLU A 1 346 ? 7.438 15.258 5.557 1.00 42.56 346 GLU A O 1
ATOM 2599 N N . GLY A 1 347 ? 6.254 15.122 3.669 1.00 58.50 347 GLY A N 1
ATOM 2600 C CA . GLY A 1 347 ? 5.237 16.111 4.051 1.00 58.50 347 GLY A CA 1
ATOM 2601 C C . GLY A 1 347 ? 4.160 15.520 4.973 1.00 58.50 347 GLY A C 1
ATOM 2602 O O . GLY A 1 347 ? 4.393 14.526 5.668 1.00 58.50 347 GLY A O 1
ATOM 2603 N N . TRP A 1 348 ? 2.934 16.044 4.888 1.00 74.44 348 TRP A N 1
ATOM 2604 C CA . TRP A 1 348 ? 1.721 15.693 5.667 1.00 74.44 348 TRP A CA 1
ATOM 2605 C C . TRP A 1 348 ? 1.157 14.281 5.406 1.00 74.44 348 TRP A C 1
ATOM 2607 O O . TRP A 1 348 ? -0.001 13.939 5.617 1.00 74.44 348 TRP A O 1
ATOM 2617 N N . SER A 1 349 ? 2.041 13.410 4.958 1.00 74.62 349 SER A N 1
ATOM 2618 C CA . SER A 1 349 ? 1.856 12.043 4.527 1.00 74.62 349 SER A CA 1
ATOM 2619 C C . SER A 1 349 ? 1.743 11.037 5.683 1.00 74.62 349 SER A C 1
ATOM 2621 O O . SER A 1 349 ? 1.713 9.836 5.412 1.00 74.62 349 SER A O 1
ATOM 2623 N N . GLY A 1 350 ? 1.802 11.473 6.946 1.00 77.56 350 GLY A N 1
ATOM 2624 C CA . GLY A 1 350 ? 1.794 10.603 8.130 1.00 77.56 350 GLY A CA 1
ATOM 2625 C C . GLY A 1 350 ? 3.026 9.713 8.293 1.00 77.56 350 GLY A C 1
ATOM 2626 O O . GLY A 1 350 ? 2.955 8.735 9.026 1.00 77.56 350 GLY A O 1
ATOM 2627 N N . ALA A 1 351 ? 4.127 9.998 7.581 1.00 79.56 351 ALA A N 1
ATOM 2628 C CA . ALA A 1 351 ? 5.388 9.287 7.793 1.00 79.56 351 ALA A CA 1
ATOM 2629 C C . ALA A 1 351 ? 5.977 9.637 9.160 1.00 79.56 351 ALA A C 1
ATOM 2631 O O . ALA A 1 351 ? 6.377 8.745 9.892 1.00 79.56 351 ALA A O 1
ATOM 2632 N N . VAL A 1 352 ? 6.063 10.923 9.479 1.00 81.31 352 VAL A N 1
ATOM 2633 C CA . VAL A 1 352 ? 6.478 11.375 10.804 1.00 81.31 352 VAL A CA 1
ATOM 2634 C C . VAL A 1 352 ? 5.225 11.447 11.665 1.00 81.31 352 VAL A C 1
ATOM 2636 O O . VAL A 1 352 ? 4.186 11.916 11.199 1.00 81.31 352 VAL A O 1
ATOM 2639 N N . ALA A 1 353 ? 5.313 10.956 12.894 1.00 88.06 353 ALA A N 1
ATOM 2640 C CA . ALA A 1 353 ? 4.208 10.966 13.840 1.00 88.06 353 ALA A CA 1
ATOM 2641 C C . ALA A 1 353 ? 4.713 11.302 15.247 1.00 88.06 353 ALA A C 1
ATOM 2643 O O . ALA A 1 353 ? 5.922 11.340 15.506 1.00 88.06 353 ALA A O 1
ATOM 2644 N N . ASN A 1 354 ? 3.793 11.586 16.160 1.00 89.12 354 ASN A N 1
ATOM 2645 C CA . ASN A 1 354 ? 4.129 11.773 17.563 1.00 89.12 354 ASN A CA 1
ATOM 2646 C C . ASN A 1 354 ? 4.354 10.424 18.246 1.00 89.12 354 ASN A C 1
ATOM 2648 O O . ASN A 1 354 ? 3.792 9.391 17.860 1.00 89.12 354 ASN A O 1
ATOM 2652 N N . SER A 1 355 ? 5.179 10.425 19.295 1.00 89.00 355 SER A N 1
ATOM 2653 C CA . SER A 1 355 ? 5.366 9.238 20.128 1.00 89.00 355 SER A CA 1
ATOM 2654 C C . SER A 1 355 ? 4.022 8.741 20.659 1.00 89.00 355 SER A C 1
ATOM 2656 O O . SER A 1 355 ? 3.161 9.539 21.018 1.00 89.00 355 SER A O 1
ATOM 2658 N N . GLN A 1 356 ? 3.883 7.423 20.791 1.00 93.44 356 GLN A N 1
ATOM 2659 C CA . GLN A 1 356 ? 2.643 6.722 21.140 1.00 93.44 356 GLN A CA 1
ATOM 2660 C C . GLN A 1 356 ? 1.619 6.623 20.002 1.00 93.44 356 GLN A C 1
ATOM 2662 O O . GLN A 1 356 ? 0.507 6.174 20.263 1.00 93.44 356 GLN A O 1
ATOM 2667 N N . THR A 1 357 ? 1.949 7.007 18.763 1.00 95.56 357 THR A N 1
ATOM 2668 C CA . THR A 1 357 ? 1.111 6.699 17.589 1.00 95.56 357 THR A CA 1
ATOM 2669 C C . THR A 1 357 ? 1.039 5.192 17.373 1.00 95.56 357 THR A C 1
ATOM 2671 O O . THR A 1 357 ? 2.063 4.506 17.379 1.00 95.56 357 THR A O 1
ATOM 2674 N N . ASP A 1 358 ? -0.172 4.679 17.167 1.00 96.69 358 ASP A N 1
ATOM 2675 C CA . ASP A 1 358 ? -0.440 3.247 17.050 1.00 96.69 358 ASP A CA 1
ATOM 2676 C C . ASP A 1 358 ? -1.135 2.902 15.736 1.00 96.69 358 ASP A C 1
ATOM 2678 O O . ASP A 1 358 ? -1.882 3.713 15.182 1.00 96.69 358 ASP A O 1
ATOM 2682 N N . VAL A 1 359 ? -0.928 1.666 15.280 1.00 97.88 359 VAL A N 1
ATOM 2683 C CA . VAL A 1 359 ? -1.702 1.049 14.201 1.00 97.88 359 VAL A CA 1
ATOM 2684 C C . VAL A 1 359 ? -2.897 0.309 14.794 1.00 97.88 359 VAL A C 1
ATOM 2686 O O . VAL A 1 359 ? -2.776 -0.427 15.775 1.00 97.88 359 VAL A O 1
ATOM 2689 N N . TRP A 1 360 ? -4.052 0.476 14.161 1.00 98.12 360 TRP A N 1
ATOM 2690 C CA . TRP A 1 360 ? -5.335 -0.067 14.592 1.00 98.12 360 TRP A CA 1
ATOM 2691 C C . TRP A 1 360 ? -5.910 -1.047 13.577 1.00 98.12 360 TRP A C 1
ATOM 2693 O O . TRP A 1 360 ? -5.544 -1.034 12.401 1.00 98.12 360 TRP A O 1
ATOM 2703 N N . TYR A 1 361 ? -6.829 -1.890 14.045 1.00 98.38 361 TYR A N 1
ATOM 2704 C CA . TYR A 1 361 ? -7.546 -2.868 13.240 1.00 98.38 361 TYR A CA 1
ATOM 2705 C C . TYR A 1 361 ? -9.023 -2.956 13.628 1.00 98.38 361 TYR A C 1
ATOM 2707 O O . TYR A 1 361 ? -9.390 -2.882 14.801 1.00 98.38 361 TYR A O 1
ATOM 2715 N N . THR A 1 362 ? -9.874 -3.160 12.629 1.00 98.31 362 THR A N 1
ATOM 2716 C CA . THR A 1 362 ? -11.275 -3.565 12.789 1.00 98.31 362 THR A CA 1
ATOM 2717 C C . THR A 1 362 ? -11.695 -4.443 11.613 1.00 98.31 362 THR A C 1
ATOM 2719 O O . THR A 1 362 ? -11.054 -4.438 10.559 1.00 98.31 362 THR A O 1
ATOM 2722 N N . TYR A 1 363 ? -12.768 -5.210 11.787 1.00 98.19 363 TYR A N 1
ATOM 2723 C CA . TYR A 1 363 ? -13.271 -6.133 10.781 1.00 98.19 363 TYR A CA 1
ATOM 2724 C C . TYR A 1 363 ? -14.791 -6.291 10.841 1.00 98.19 363 TYR A C 1
ATOM 2726 O O . TYR A 1 363 ? -15.448 -5.940 11.826 1.00 98.19 363 TYR A O 1
ATOM 2734 N N . ILE A 1 364 ? -15.339 -6.860 9.769 1.00 97.56 364 ILE A N 1
ATOM 2735 C CA . ILE A 1 364 ? -16.703 -7.374 9.715 1.00 97.56 364 ILE A CA 1
ATOM 2736 C C . ILE A 1 364 ? -16.761 -8.660 8.893 1.00 97.56 364 ILE A C 1
ATOM 2738 O O . ILE A 1 364 ? -16.213 -8.723 7.790 1.00 97.56 364 ILE A O 1
ATOM 2742 N N . ASP A 1 365 ? -17.456 -9.669 9.412 1.00 96.50 365 ASP A N 1
ATOM 2743 C CA . ASP A 1 365 ? -17.670 -10.938 8.719 1.00 96.50 365 ASP A CA 1
ATOM 2744 C C . ASP A 1 365 ? -18.625 -10.779 7.523 1.00 96.50 365 ASP A C 1
ATOM 2746 O O . ASP A 1 365 ? -19.572 -9.983 7.542 1.00 96.50 365 ASP A O 1
ATOM 2750 N N . ALA A 1 366 ? -18.397 -11.555 6.459 1.00 95.00 366 ALA A N 1
ATOM 2751 C CA . ALA A 1 366 ? -19.152 -11.442 5.208 1.00 95.00 366 ALA A CA 1
ATOM 2752 C C . ALA A 1 366 ? -20.665 -11.651 5.392 1.00 95.00 366 ALA A C 1
ATOM 2754 O O . ALA A 1 366 ? -21.461 -11.023 4.687 1.00 95.00 366 ALA A O 1
ATOM 2755 N N . GLU A 1 367 ? -21.064 -12.509 6.335 1.00 94.00 367 GLU A N 1
ATOM 2756 C CA . GLU A 1 367 ? -22.468 -12.794 6.658 1.00 94.00 367 GLU A CA 1
ATOM 2757 C C . GLU A 1 367 ? -23.188 -11.650 7.389 1.00 94.00 367 GLU A C 1
ATOM 2759 O O . GLU A 1 367 ? -24.417 -11.624 7.445 1.00 94.00 367 GLU A O 1
ATOM 2764 N N . HIS A 1 368 ? -22.446 -10.691 7.944 1.00 96.06 368 HIS A N 1
ATOM 2765 C CA . HIS A 1 368 ? -22.993 -9.545 8.675 1.00 96.06 368 HIS A CA 1
ATOM 2766 C C . HIS A 1 368 ? -22.990 -8.253 7.849 1.00 96.06 368 HIS A C 1
ATOM 2768 O O . HIS A 1 368 ? -23.580 -7.248 8.251 1.00 96.06 368 HIS A O 1
ATOM 2774 N N . PHE A 1 369 ? -22.352 -8.275 6.677 1.00 96.62 369 PHE A N 1
ATOM 2775 C CA . PHE A 1 369 ? -22.122 -7.094 5.852 1.00 96.62 369 PHE A CA 1
ATOM 2776 C C . PHE A 1 369 ? -23.419 -6.401 5.405 1.00 96.62 369 PHE A C 1
ATOM 2778 O O . PHE A 1 369 ? -23.502 -5.173 5.440 1.00 96.62 369 PHE A O 1
ATOM 2785 N N . ASP A 1 370 ? -24.430 -7.172 5.003 1.00 95.56 370 ASP A N 1
ATOM 2786 C CA . ASP A 1 370 ? -25.699 -6.696 4.437 1.00 95.56 370 ASP A CA 1
ATOM 2787 C C . ASP A 1 370 ? -26.903 -6.873 5.384 1.00 95.56 370 ASP A C 1
ATOM 2789 O O . ASP A 1 370 ? -28.061 -6.794 4.963 1.00 95.56 370 ASP A O 1
ATOM 2793 N N . VAL A 1 371 ? -26.646 -7.065 6.683 1.00 96.31 371 VAL A N 1
ATOM 2794 C CA . VAL A 1 371 ? -27.692 -7.062 7.715 1.00 96.31 371 VAL A CA 1
ATOM 2795 C C . VAL A 1 371 ? -27.991 -5.620 8.124 1.00 96.31 371 VAL A C 1
ATOM 2797 O O . VAL A 1 371 ? -27.114 -4.885 8.586 1.00 96.31 371 VAL A O 1
ATOM 2800 N N . VAL A 1 372 ? -29.248 -5.209 7.973 1.00 95.44 372 VAL A N 1
ATOM 2801 C CA . VAL A 1 372 ? -29.695 -3.823 8.160 1.00 95.44 372 VAL A CA 1
ATOM 2802 C C . VAL A 1 372 ? -30.694 -3.710 9.307 1.00 95.44 372 VAL A C 1
ATOM 2804 O O . VAL A 1 372 ? -31.299 -4.696 9.723 1.00 95.44 372 VAL A O 1
ATOM 2807 N N . GLN A 1 373 ? -30.854 -2.510 9.857 1.00 94.62 373 GLN A N 1
ATOM 2808 C CA . GLN A 1 373 ? -31.867 -2.228 10.874 1.00 94.62 373 GLN A CA 1
ATOM 2809 C C . GLN A 1 373 ? -33.261 -2.253 10.242 1.00 94.62 373 GLN A C 1
ATOM 2811 O O . GLN A 1 373 ? -33.455 -1.706 9.154 1.00 94.62 373 GLN A O 1
ATOM 2816 N N . ASP A 1 374 ? -34.240 -2.832 10.939 1.00 92.31 374 ASP A N 1
ATOM 2817 C CA . ASP A 1 374 ? -35.647 -2.708 10.570 1.00 92.31 374 ASP A CA 1
ATOM 2818 C C . ASP A 1 374 ? -36.100 -1.248 10.775 1.00 92.31 374 ASP A C 1
ATOM 2820 O O . ASP A 1 374 ? -36.167 -0.776 11.913 1.00 92.31 374 ASP A O 1
ATOM 2824 N N . PRO A 1 375 ? -36.444 -0.516 9.703 1.00 87.94 375 PRO A N 1
ATOM 2825 C CA . PRO A 1 375 ? -36.859 0.883 9.793 1.00 87.94 375 PRO A CA 1
ATOM 2826 C C . PRO A 1 375 ? -38.165 1.102 10.577 1.00 87.94 375 PRO A C 1
ATOM 2828 O O . PRO A 1 375 ? -38.433 2.230 10.981 1.00 87.94 375 PRO A O 1
ATOM 2831 N N . SER A 1 376 ? -38.970 0.061 10.830 1.00 86.56 376 SER A N 1
ATOM 2832 C CA . SER A 1 376 ? -40.148 0.140 11.709 1.00 86.56 376 SER A CA 1
ATOM 2833 C C . SER A 1 376 ? -39.794 0.211 13.203 1.00 86.56 376 SER A C 1
ATOM 2835 O O . SER A 1 376 ? -40.674 0.433 14.043 1.00 86.56 376 SER A O 1
ATOM 2837 N N . LYS A 1 377 ? -38.514 0.023 13.550 1.00 88.88 377 LYS A N 1
ATOM 2838 C CA . LYS A 1 377 ? -37.968 0.111 14.906 1.00 88.88 377 LYS A CA 1
ATOM 2839 C C . LYS A 1 377 ? -36.935 1.227 14.990 1.00 88.88 377 LYS A C 1
ATOM 2841 O O . LYS A 1 377 ? -35.765 1.041 14.677 1.00 88.88 377 LYS A O 1
ATOM 2846 N N . GLU A 1 378 ? -37.379 2.391 15.461 1.00 84.00 378 GLU A N 1
ATOM 2847 C CA . GLU A 1 378 ? -36.550 3.603 15.541 1.00 84.00 378 GLU A CA 1
ATOM 2848 C C . GLU A 1 378 ? -35.308 3.453 16.439 1.00 84.00 378 GLU A C 1
ATOM 2850 O O . GLU A 1 378 ? -34.298 4.109 16.189 1.00 84.00 378 GLU A O 1
ATOM 2855 N N . ASP A 1 379 ? -35.353 2.568 17.442 1.00 87.25 379 ASP A N 1
ATOM 2856 C CA . ASP A 1 379 ? -34.218 2.273 18.329 1.00 87.25 379 ASP A CA 1
ATOM 2857 C C . ASP A 1 379 ? -33.123 1.407 17.672 1.00 87.25 379 ASP A C 1
ATOM 2859 O O . ASP A 1 379 ? -32.047 1.229 18.242 1.00 87.25 379 ASP A O 1
ATOM 2863 N N . GLY A 1 380 ? -33.371 0.872 16.469 1.00 89.69 380 GLY A N 1
ATOM 2864 C CA . GLY A 1 380 ? -32.430 0.027 15.735 1.00 89.69 380 GLY A CA 1
ATOM 2865 C C . GLY A 1 380 ? -32.190 -1.349 16.365 1.00 89.69 380 GLY A C 1
ATOM 2866 O O . GLY A 1 380 ? -31.214 -2.010 16.014 1.00 89.69 380 GLY A O 1
ATOM 2867 N N . SER A 1 381 ? -33.048 -1.792 17.292 1.00 93.19 381 SER A N 1
ATOM 2868 C CA . SER A 1 381 ? -32.896 -3.051 18.043 1.00 93.19 381 SER A CA 1
ATOM 2869 C C . SER A 1 381 ? -33.364 -4.308 17.297 1.00 93.19 381 SER A C 1
ATOM 2871 O O . SER A 1 381 ? -33.262 -5.414 17.826 1.00 93.19 381 SER A O 1
ATOM 2873 N N . LEU A 1 382 ? -33.873 -4.171 16.070 1.00 95.25 382 LEU A N 1
ATOM 2874 C CA . LEU A 1 382 ? -34.385 -5.288 15.279 1.00 95.25 382 LEU A CA 1
ATOM 2875 C C . LEU A 1 382 ? -33.607 -5.417 13.958 1.00 95.25 382 LEU A C 1
ATOM 2877 O O . LEU A 1 382 ? -33.602 -4.463 13.176 1.00 95.25 382 LEU A O 1
ATOM 2881 N N . PRO A 1 383 ? -32.961 -6.567 13.687 1.00 95.94 383 PRO A N 1
ATOM 2882 C CA . PRO A 1 383 ? -32.308 -6.817 12.409 1.00 95.94 383 PRO A CA 1
ATOM 2883 C C . PRO A 1 383 ? -33.306 -7.202 11.316 1.00 95.94 383 PRO A C 1
ATOM 2885 O O . PRO A 1 383 ? -34.334 -7.834 11.563 1.00 95.94 383 PRO A O 1
ATOM 2888 N N . MET A 1 384 ? -32.931 -6.909 10.077 1.00 94.38 384 MET A N 1
ATOM 2889 C CA . MET A 1 384 ? -33.616 -7.307 8.858 1.00 94.38 384 MET A CA 1
ATOM 2890 C C . MET A 1 384 ? -32.576 -7.660 7.784 1.00 94.38 384 MET A C 1
ATOM 2892 O O . MET A 1 384 ? -31.520 -7.041 7.681 1.00 94.38 384 MET A O 1
ATOM 2896 N N . THR A 1 385 ? -32.863 -8.664 6.956 1.00 94.44 385 THR A N 1
ATOM 2897 C CA . THR A 1 385 ? -32.050 -8.950 5.760 1.00 94.44 385 THR A CA 1
ATOM 2898 C C . THR A 1 385 ? -32.228 -7.840 4.727 1.00 94.44 385 THR A C 1
ATOM 2900 O O . THR A 1 385 ? -33.367 -7.400 4.539 1.00 94.44 385 THR A O 1
ATOM 2903 N N . LEU A 1 386 ? -31.192 -7.495 3.958 1.00 92.50 386 LEU A N 1
ATOM 2904 C CA . LEU A 1 386 ? -31.325 -6.516 2.873 1.00 92.50 386 LEU A CA 1
ATOM 2905 C C . LEU A 1 386 ? -32.478 -6.839 1.906 1.00 92.50 386 LEU A C 1
ATOM 2907 O O . LEU A 1 386 ? -33.258 -5.958 1.582 1.00 92.50 386 LEU A O 1
ATOM 2911 N N . ALA A 1 387 ? -32.679 -8.104 1.524 1.00 89.94 387 ALA A N 1
ATOM 2912 C CA . ALA A 1 387 ? -33.775 -8.488 0.624 1.00 89.94 387 ALA A CA 1
ATOM 2913 C C . ALA A 1 387 ? -35.171 -8.083 1.147 1.00 89.94 387 ALA A C 1
ATOM 2915 O O . ALA A 1 387 ? -35.989 -7.554 0.398 1.00 89.94 387 ALA A O 1
ATOM 2916 N N . ASN A 1 388 ? -35.442 -8.286 2.440 1.00 90.81 388 ASN A N 1
ATOM 2917 C CA . ASN A 1 388 ? -36.694 -7.846 3.066 1.00 90.81 388 ASN A CA 1
ATOM 2918 C C . ASN A 1 388 ? -36.797 -6.317 3.138 1.00 90.81 388 ASN A C 1
ATOM 2920 O O . ASN A 1 388 ? -37.891 -5.779 2.975 1.00 90.81 388 ASN A O 1
ATOM 2924 N N . TYR A 1 389 ? -35.672 -5.629 3.347 1.00 90.25 389 TYR A N 1
ATOM 2925 C CA . TYR A 1 389 ? -35.621 -4.170 3.316 1.00 90.25 389 TYR A CA 1
ATOM 2926 C C . TYR A 1 389 ? -35.989 -3.636 1.927 1.00 90.25 389 TYR A C 1
ATOM 2928 O O . TYR A 1 389 ? -36.837 -2.757 1.818 1.00 90.25 389 TYR A O 1
ATOM 2936 N N . GLU A 1 390 ? -35.434 -4.218 0.860 1.00 87.19 390 GLU A N 1
ATOM 2937 C CA . GLU A 1 390 ? -35.755 -3.837 -0.521 1.00 87.19 390 GLU A CA 1
ATOM 2938 C C . GLU A 1 390 ? -37.232 -4.088 -0.865 1.00 87.19 390 GLU A C 1
ATOM 2940 O O . GLU A 1 390 ? -37.872 -3.248 -1.496 1.00 87.19 390 GLU A O 1
ATOM 2945 N N . LEU A 1 391 ? -37.818 -5.192 -0.386 1.00 84.88 391 LEU A N 1
ATOM 2946 C CA . LEU A 1 391 ? -39.256 -5.441 -0.538 1.00 84.88 391 LEU A CA 1
ATOM 2947 C C . LEU A 1 391 ? -40.098 -4.364 0.162 1.00 84.88 391 LEU A C 1
ATOM 2949 O O . LEU A 1 391 ? -41.087 -3.906 -0.407 1.00 84.88 391 LEU A O 1
ATOM 2953 N N . ALA A 1 392 ? -39.706 -3.928 1.362 1.00 81.12 392 ALA A N 1
ATOM 2954 C CA . ALA A 1 392 ? -40.383 -2.845 2.080 1.00 81.12 392 ALA A CA 1
ATOM 2955 C C . ALA A 1 392 ? -40.165 -1.463 1.427 1.00 81.12 392 ALA A C 1
ATOM 2957 O O . ALA A 1 392 ? -41.039 -0.596 1.502 1.00 81.12 392 ALA A O 1
ATOM 2958 N N . ALA A 1 393 ? -39.030 -1.268 0.750 1.00 72.62 393 ALA A N 1
ATOM 2959 C CA . ALA A 1 393 ? -38.666 -0.022 0.079 1.00 72.62 393 ALA A CA 1
ATOM 2960 C C . ALA A 1 393 ? -39.528 0.303 -1.151 1.00 72.62 393 ALA A C 1
ATOM 2962 O O . ALA A 1 393 ? -39.644 1.471 -1.506 1.00 72.62 393 ALA A O 1
ATOM 2963 N N . THR A 1 394 ? -40.192 -0.687 -1.757 1.00 66.06 394 THR A N 1
ATOM 2964 C CA . THR A 1 394 ? -41.132 -0.477 -2.881 1.00 66.06 394 THR A CA 1
ATOM 2965 C C . THR A 1 394 ? -42.393 0.332 -2.522 1.00 66.06 394 THR A C 1
ATOM 2967 O O . THR A 1 394 ? -43.169 0.672 -3.414 1.00 66.06 394 THR A O 1
ATOM 2970 N N . GLY A 1 395 ? -42.617 0.639 -1.236 1.00 63.28 395 GLY A N 1
ATOM 2971 C CA . GLY A 1 395 ? -43.742 1.450 -0.753 1.00 63.28 395 GLY A CA 1
ATOM 2972 C C . GLY A 1 395 ? -43.316 2.736 -0.038 1.00 63.28 395 GLY A C 1
ATOM 2973 O O . GLY A 1 395 ? -43.444 3.821 -0.597 1.00 63.28 395 GLY A O 1
ATOM 2974 N N . ASP A 1 396 ? -42.833 2.609 1.206 1.00 56.59 396 ASP A N 1
ATOM 2975 C CA . ASP A 1 396 ? -42.762 3.722 2.177 1.00 56.59 396 ASP A CA 1
ATOM 2976 C C . ASP A 1 396 ? -41.333 4.073 2.652 1.00 56.59 396 ASP A C 1
ATOM 2978 O O . ASP A 1 396 ? -41.154 4.979 3.467 1.00 56.59 396 ASP A O 1
ATOM 2982 N N . ILE A 1 397 ? -40.303 3.349 2.197 1.00 62.75 397 ILE A N 1
ATOM 2983 C CA . ILE A 1 397 ? -38.957 3.360 2.806 1.00 62.75 397 ILE A CA 1
ATOM 2984 C C . ILE A 1 397 ? -37.906 3.648 1.734 1.00 62.75 397 ILE A C 1
ATOM 2986 O O . ILE A 1 397 ? -37.292 2.745 1.174 1.00 62.75 397 ILE A O 1
ATOM 2990 N N . THR A 1 398 ? -37.708 4.927 1.425 1.00 67.25 398 THR A N 1
ATOM 2991 C CA . THR A 1 398 ? -36.784 5.368 0.365 1.00 67.25 398 THR A CA 1
ATOM 2992 C C . THR A 1 398 ? -35.398 5.763 0.880 1.00 67.25 398 THR A C 1
ATOM 2994 O O . THR A 1 398 ? -34.503 6.034 0.077 1.00 67.25 398 THR A O 1
ATOM 2997 N N . GLN A 1 399 ? -35.196 5.797 2.202 1.00 79.81 399 GLN A N 1
ATOM 2998 C CA . GLN A 1 399 ? -33.925 6.183 2.815 1.00 79.81 399 GLN A CA 1
ATOM 2999 C C . GLN A 1 399 ? -32.788 5.182 2.535 1.00 79.81 399 GLN A C 1
ATOM 3001 O O . GLN A 1 399 ? -33.015 4.032 2.163 1.00 79.81 399 GLN A O 1
ATOM 3006 N N . LYS A 1 400 ? -31.536 5.613 2.740 1.00 88.75 400 LYS A N 1
ATOM 3007 C CA . LYS A 1 400 ? -30.379 4.704 2.787 1.00 88.75 400 LYS A CA 1
ATOM 3008 C C . LYS A 1 400 ? -30.556 3.742 3.990 1.00 88.75 400 LYS A C 1
ATOM 3010 O O . LYS A 1 400 ? -30.861 4.215 5.094 1.00 88.75 400 LYS A O 1
ATOM 3015 N N . PRO A 1 401 ? -30.381 2.415 3.827 1.00 92.19 401 PRO A N 1
ATOM 3016 C CA . PRO A 1 401 ? -30.455 1.472 4.941 1.00 92.19 401 PRO A CA 1
ATOM 3017 C C . PRO A 1 401 ? -29.365 1.759 5.977 1.00 92.19 401 PRO A C 1
ATOM 3019 O O . PRO A 1 401 ? -28.258 2.174 5.636 1.00 92.19 401 PRO A O 1
ATOM 3022 N N . LYS A 1 402 ? -29.670 1.528 7.257 1.00 93.44 402 LYS A N 1
ATOM 3023 C CA . LYS A 1 402 ? -28.690 1.618 8.347 1.00 93.44 402 LYS A CA 1
ATOM 3024 C C . LYS A 1 402 ? -28.143 0.224 8.663 1.00 93.44 402 LYS A C 1
ATOM 3026 O O . LYS A 1 402 ? -28.956 -0.685 8.833 1.00 93.44 402 LYS A O 1
ATOM 3031 N N . PRO A 1 403 ? -26.824 0.042 8.803 1.00 95.00 403 PRO A N 1
ATOM 3032 C CA . PRO A 1 403 ? -26.249 -1.227 9.248 1.00 95.00 403 PRO A CA 1
ATOM 3033 C C . PRO A 1 403 ? -26.762 -1.640 10.633 1.00 95.00 403 PRO A C 1
ATOM 3035 O O . PRO A 1 403 ? -26.860 -0.812 11.548 1.00 95.00 403 PRO A O 1
ATOM 3038 N N . PHE A 1 404 ? -27.115 -2.918 10.793 1.00 96.31 404 PHE A N 1
ATOM 3039 C CA . PHE A 1 404 ? -27.484 -3.467 12.101 1.00 96.31 404 PHE A CA 1
ATOM 3040 C C . PHE A 1 404 ? -26.245 -3.893 12.886 1.00 96.31 404 PHE A C 1
ATOM 3042 O O . PHE A 1 404 ? -26.022 -3.376 13.980 1.00 96.31 404 PHE A O 1
ATOM 3049 N N . VAL A 1 405 ? -25.438 -4.793 12.310 1.00 96.12 405 VAL A N 1
ATOM 3050 C CA . VAL A 1 405 ? -24.158 -5.219 12.887 1.00 96.12 405 VAL A CA 1
ATOM 3051 C C . VAL A 1 405 ? -23.099 -4.173 12.528 1.00 96.12 405 VAL A C 1
ATOM 3053 O O . VAL A 1 405 ? -22.813 -4.016 11.335 1.00 96.12 405 VAL A O 1
ATOM 3056 N N . PRO A 1 406 ? -22.543 -3.436 13.506 1.00 96.00 406 PRO A N 1
ATOM 3057 C CA . PRO A 1 406 ? -21.448 -2.511 13.244 1.00 96.00 406 PRO A CA 1
ATOM 3058 C C . PRO A 1 406 ? -20.163 -3.286 12.948 1.00 96.00 406 PRO A C 1
ATOM 3060 O O . PRO A 1 406 ? -20.077 -4.476 13.232 1.00 96.00 406 PRO A O 1
ATOM 3063 N N . PHE A 1 407 ? -19.139 -2.608 12.441 1.00 97.50 407 PHE A N 1
ATOM 3064 C CA . PHE A 1 407 ? -17.780 -3.147 12.509 1.00 97.50 407 PHE A CA 1
ATOM 3065 C C . PHE A 1 407 ? -17.385 -3.463 13.961 1.00 97.50 407 PHE A C 1
ATOM 3067 O O . PHE A 1 407 ? -17.854 -2.807 14.905 1.00 97.50 407 PHE A O 1
ATOM 3074 N N . ALA A 1 408 ? -16.503 -4.453 14.132 1.00 97.38 408 ALA A N 1
ATOM 3075 C CA . ALA A 1 408 ? -15.910 -4.764 15.428 1.00 97.38 408 ALA A CA 1
ATOM 3076 C C . ALA A 1 408 ? -15.321 -3.493 16.061 1.00 97.38 408 ALA A C 1
ATOM 3078 O O . ALA A 1 408 ? -14.863 -2.590 15.352 1.00 97.38 408 ALA A O 1
ATOM 3079 N N . MET A 1 409 ? -15.338 -3.391 17.390 1.00 97.62 409 MET A N 1
ATOM 3080 C CA . MET A 1 409 ? -14.703 -2.255 18.061 1.00 97.62 409 MET A CA 1
ATOM 3081 C C . MET A 1 409 ? -13.261 -2.086 17.555 1.00 97.62 409 MET A C 1
ATOM 3083 O O . MET A 1 409 ? -12.571 -3.098 17.440 1.00 97.62 409 MET A O 1
ATOM 3087 N N . PRO A 1 410 ? -12.792 -0.869 17.226 1.00 97.69 410 PRO A N 1
ATOM 3088 C CA . PRO A 1 410 ? -11.389 -0.660 16.893 1.00 97.69 410 PRO A CA 1
ATOM 3089 C C . PRO A 1 410 ? -10.442 -1.189 17.974 1.00 97.69 410 PRO A C 1
ATOM 3091 O O . PRO A 1 410 ? -10.625 -0.914 19.162 1.00 97.69 410 PRO A O 1
ATOM 3094 N N . MET A 1 411 ? -9.425 -1.943 17.554 1.00 96.56 411 MET A N 1
ATOM 3095 C CA . MET A 1 411 ? -8.441 -2.575 18.438 1.00 96.56 411 MET A CA 1
ATOM 3096 C C . MET A 1 411 ? -7.028 -2.135 18.063 1.00 96.56 411 MET A C 1
ATOM 3098 O O . MET A 1 411 ? -6.700 -2.051 16.880 1.00 96.56 411 MET A O 1
ATOM 3102 N N . GLN A 1 412 ? -6.183 -1.881 19.062 1.00 95.88 412 GLN A N 1
ATOM 3103 C CA . GLN A 1 412 ? -4.780 -1.528 18.836 1.00 95.88 412 GLN A CA 1
ATOM 3104 C C . GLN A 1 412 ? -3.957 -2.773 18.489 1.00 95.88 412 GLN A C 1
ATOM 3106 O O . GLN A 1 412 ? -3.943 -3.743 19.250 1.00 95.88 412 GLN A O 1
ATOM 3111 N N . LEU A 1 413 ? -3.253 -2.742 17.354 1.00 96.50 413 LEU A N 1
ATOM 3112 C CA . LEU A 1 413 ? -2.290 -3.778 16.970 1.00 96.50 413 LEU A CA 1
ATOM 3113 C C . LEU A 1 413 ? -0.931 -3.553 17.637 1.00 96.50 413 LEU A C 1
ATOM 3115 O O . LEU A 1 413 ? -0.336 -4.505 18.129 1.00 96.50 413 LEU A O 1
ATOM 3119 N N . THR A 1 414 ? -0.458 -2.308 17.680 1.00 96.44 414 THR A N 1
ATOM 3120 C CA . THR A 1 414 ? 0.853 -1.944 18.244 1.00 96.44 414 THR A CA 1
ATOM 3121 C C . THR A 1 414 ? 0.765 -1.558 19.718 1.00 96.44 414 THR A C 1
ATOM 3123 O O . THR A 1 414 ? -0.318 -1.278 20.230 1.00 96.44 414 THR A O 1
ATOM 3126 N N . ASP A 1 415 ? 1.899 -1.573 20.416 1.00 94.31 415 ASP A N 1
ATOM 3127 C CA . ASP A 1 415 ? 2.035 -1.248 21.841 1.00 94.31 415 ASP A CA 1
ATOM 3128 C C . ASP A 1 415 ? 2.858 0.027 22.097 1.00 94.31 415 ASP A C 1
ATOM 3130 O O . ASP A 1 415 ? 3.523 0.159 23.127 1.00 94.31 415 ASP A O 1
ATOM 3134 N N . ASN A 1 416 ? 2.793 1.003 21.186 1.00 93.69 416 ASN A N 1
ATOM 3135 C CA . ASN A 1 416 ? 3.556 2.244 21.324 1.00 93.69 416 ASN A CA 1
ATOM 3136 C C . ASN A 1 416 ? 2.986 3.151 22.416 1.00 93.69 416 ASN A C 1
ATOM 3138 O O . ASN A 1 416 ? 3.718 3.945 23.011 1.00 93.69 416 ASN A O 1
ATOM 3142 N N . ALA A 1 417 ? 1.683 3.077 22.698 1.00 92.50 417 ALA A N 1
ATOM 3143 C CA . ALA A 1 417 ? 1.090 3.808 23.808 1.00 92.50 417 ALA A CA 1
ATOM 3144 C C . ALA A 1 417 ? 1.550 3.270 25.172 1.00 92.50 417 ALA A C 1
ATOM 3146 O O . ALA A 1 417 ? 1.433 2.088 25.493 1.00 92.50 417 ALA A O 1
ATOM 3147 N N . LYS A 1 418 ? 2.017 4.177 26.039 1.00 91.88 418 LYS A N 1
ATOM 3148 C CA . LYS A 1 418 ? 2.373 3.824 27.418 1.00 91.88 418 LYS A CA 1
ATOM 3149 C C . LYS A 1 418 ? 1.125 3.579 28.263 1.00 91.88 418 LYS A C 1
ATOM 3151 O O . LYS A 1 418 ? 0.132 4.307 28.178 1.00 91.88 418 LYS A O 1
ATOM 3156 N N . CYS A 1 419 ? 1.233 2.653 29.207 1.00 94.62 419 CYS A N 1
ATOM 3157 C CA . CYS A 1 419 ? 0.210 2.478 30.228 1.00 94.62 419 CYS A CA 1
ATOM 3158 C C . CYS A 1 419 ? 0.397 3.457 31.393 1.00 94.62 419 CYS A C 1
ATOM 3160 O O . CYS A 1 419 ? 1.421 3.468 32.076 1.00 94.62 419 CYS A O 1
ATOM 3162 N N . ASN A 1 420 ? -0.621 4.283 31.645 1.00 93.25 420 ASN A N 1
ATOM 3163 C CA . ASN A 1 420 ? -0.639 5.199 32.781 1.00 93.25 420 ASN A CA 1
ATOM 3164 C C . ASN A 1 420 ? -1.015 4.446 34.068 1.00 93.25 420 ASN A C 1
ATOM 3166 O O . ASN A 1 420 ? -2.140 3.981 34.207 1.00 93.25 420 ASN A O 1
ATOM 3170 N N . VAL A 1 421 ? -0.096 4.366 35.032 1.00 93.81 421 VAL A N 1
ATOM 3171 C CA . VAL A 1 421 ? -0.305 3.625 36.292 1.00 93.81 421 VAL A CA 1
ATOM 3172 C C . VAL A 1 421 ? -1.284 4.291 37.270 1.00 93.81 421 VAL A C 1
ATOM 3174 O O . VAL A 1 421 ? -1.755 3.642 38.200 1.00 93.81 421 VAL A O 1
ATOM 3177 N N . THR A 1 422 ? -1.600 5.574 37.074 1.00 93.88 422 THR A N 1
ATOM 3178 C CA . THR A 1 422 ? -2.484 6.356 37.960 1.00 93.88 422 THR A CA 1
ATOM 3179 C C . THR A 1 422 ? -3.890 6.510 37.386 1.00 93.88 422 THR A C 1
ATOM 3181 O O . THR A 1 422 ? -4.864 6.555 38.139 1.00 93.88 422 THR A O 1
ATOM 3184 N N . ASN A 1 423 ? -3.991 6.618 36.061 1.00 94.38 423 ASN A N 1
ATOM 3185 C CA . ASN A 1 423 ? -5.242 6.720 35.314 1.00 94.38 423 ASN A CA 1
ATOM 3186 C C . ASN A 1 423 ? -5.186 5.810 34.072 1.00 94.38 423 ASN A C 1
ATOM 3188 O O . ASN A 1 423 ? -5.027 6.309 32.952 1.00 94.38 423 ASN A O 1
ATOM 3192 N N . PRO A 1 424 ? -5.198 4.479 34.264 1.00 95.06 424 PRO A N 1
ATOM 3193 C CA . PRO A 1 424 ? -5.029 3.531 33.172 1.00 95.06 424 PRO A CA 1
ATOM 3194 C C . PRO A 1 424 ? -6.241 3.538 32.241 1.00 95.06 424 PRO A C 1
ATOM 3196 O O . PRO A 1 424 ? -7.386 3.587 32.684 1.00 95.06 424 PRO A O 1
ATOM 3199 N N . LYS A 1 425 ? -5.989 3.400 30.937 1.00 93.81 425 LYS A N 1
ATOM 3200 C CA . LYS A 1 425 ? -7.020 2.953 29.989 1.00 93.81 425 LYS A CA 1
ATOM 3201 C C . LYS A 1 425 ? -7.432 1.508 30.318 1.00 93.81 425 LYS A C 1
ATOM 3203 O O . LYS A 1 425 ? -6.640 0.808 30.955 1.00 93.81 425 LYS A O 1
ATOM 3208 N N . PRO A 1 426 ? -8.620 1.034 29.889 1.00 94.38 426 PRO A N 1
ATOM 3209 C CA . PRO A 1 426 ? -9.103 -0.291 30.268 1.00 94.38 426 PRO A CA 1
ATOM 3210 C C . PRO A 1 426 ? -8.085 -1.399 29.978 1.00 94.38 426 PRO A C 1
ATOM 3212 O O . PRO A 1 426 ? -7.707 -2.086 30.920 1.00 94.38 426 PRO A O 1
ATOM 3215 N N . TYR A 1 427 ? -7.535 -1.488 28.759 1.00 95.50 427 TYR A N 1
ATOM 3216 C CA . TYR A 1 427 ? -6.517 -2.492 28.392 1.00 95.50 427 TYR A CA 1
ATOM 3217 C C . TYR A 1 427 ? -5.227 -2.454 29.242 1.00 95.50 427 TYR A C 1
ATOM 3219 O O . TYR A 1 427 ? -4.549 -3.468 29.388 1.00 95.50 427 TYR A O 1
ATOM 3227 N N . CYS A 1 428 ? -4.906 -1.306 29.846 1.00 95.94 428 CYS A N 1
ATOM 3228 C CA . CYS A 1 428 ? -3.738 -1.107 30.706 1.00 95.94 428 CYS A CA 1
ATOM 3229 C C . CYS A 1 428 ? -3.972 -1.489 32.173 1.00 95.94 428 CYS A C 1
ATOM 3231 O O . CYS A 1 428 ? -3.037 -1.408 32.973 1.00 95.94 428 CYS A O 1
ATOM 3233 N N . TYR A 1 429 ? -5.196 -1.868 32.559 1.00 96.50 429 TYR A N 1
ATOM 3234 C CA . TYR A 1 429 ? -5.548 -2.206 33.941 1.00 96.50 429 TYR A CA 1
ATOM 3235 C C . TYR A 1 429 ? -5.037 -3.596 34.357 1.00 96.50 429 TYR A C 1
ATOM 3237 O O . TYR A 1 429 ? -5.803 -4.529 34.603 1.00 96.50 429 TYR A O 1
ATOM 3245 N N . GLY A 1 430 ? -3.710 -3.721 34.381 1.00 95.62 430 GLY A N 1
ATOM 3246 C CA . GLY A 1 430 ? -2.965 -4.958 34.589 1.00 95.62 430 GLY A CA 1
ATOM 3247 C C . GLY A 1 430 ? -2.706 -5.322 36.051 1.00 95.62 430 GLY A C 1
ATOM 3248 O O . GLY A 1 430 ? -3.007 -4.556 36.971 1.00 95.62 430 GLY A O 1
ATOM 3249 N N . SER A 1 431 ? -2.117 -6.505 36.270 1.00 95.81 431 SER A N 1
ATOM 3250 C CA . SER A 1 431 ? -1.945 -7.102 37.608 1.00 95.81 431 SER A CA 1
ATOM 3251 C C . SER A 1 431 ? -1.186 -6.211 38.596 1.00 95.81 431 SER A C 1
ATOM 3253 O O . SER A 1 431 ? -1.498 -6.238 39.787 1.00 95.81 431 SER A O 1
ATOM 3255 N N . ALA A 1 432 ? -0.193 -5.445 38.132 1.00 94.88 432 ALA A N 1
ATOM 3256 C CA . ALA A 1 432 ? 0.680 -4.654 39.003 1.00 94.88 432 ALA A CA 1
ATOM 3257 C C . ALA A 1 432 ? -0.028 -3.463 39.661 1.00 94.88 432 ALA A C 1
ATOM 3259 O O . ALA A 1 432 ? 0.401 -2.994 40.714 1.00 94.88 432 ALA A O 1
ATOM 3260 N N . ILE A 1 433 ? -1.118 -2.982 39.056 1.00 94.75 433 ILE A N 1
ATOM 3261 C CA . ILE A 1 433 ? -1.847 -1.793 39.516 1.00 94.75 433 ILE A CA 1
ATOM 3262 C C . ILE A 1 433 ? -3.237 -2.120 40.085 1.00 94.75 433 ILE A C 1
ATOM 3264 O O . ILE A 1 433 ? -4.019 -1.232 40.445 1.00 94.75 433 ILE A O 1
ATOM 3268 N N . LEU A 1 434 ? -3.559 -3.410 40.223 1.00 92.75 434 LEU A N 1
ATOM 3269 C CA . LEU A 1 434 ? -4.796 -3.842 40.865 1.00 92.75 434 LEU A CA 1
ATOM 3270 C C . LEU A 1 434 ? -4.814 -3.409 42.335 1.00 92.75 434 LEU A C 1
ATOM 3272 O O . LEU A 1 434 ? -3.945 -3.757 43.131 1.00 92.75 434 LEU A O 1
ATOM 3276 N N . GLY A 1 435 ? -5.845 -2.649 42.704 1.00 89.25 435 GLY A N 1
ATOM 3277 C CA . GLY A 1 435 ? -6.022 -2.136 44.065 1.00 89.25 435 GLY A CA 1
ATOM 3278 C C . GLY A 1 435 ? -5.140 -0.938 44.437 1.00 89.25 435 GLY A C 1
ATOM 3279 O O . GLY A 1 435 ? -5.276 -0.449 45.557 1.00 89.25 435 GLY A O 1
ATOM 3280 N N . THR A 1 436 ? -4.287 -0.442 43.532 1.00 91.25 436 THR A N 1
ATOM 3281 C CA . THR A 1 436 ? -3.469 0.767 43.755 1.00 91.25 436 THR A CA 1
ATOM 3282 C C . THR A 1 436 ? -4.072 2.015 43.102 1.00 91.25 436 THR A C 1
ATOM 3284 O O . THR A 1 436 ? -3.873 3.122 43.597 1.00 91.25 436 THR A O 1
ATOM 3287 N N . VAL A 1 437 ? -4.851 1.838 42.030 1.00 93.75 437 VAL A N 1
ATOM 3288 C CA . VAL A 1 437 ? -5.564 2.915 41.324 1.00 93.75 437 VAL A CA 1
ATOM 3289 C C . VAL A 1 437 ? -6.724 3.446 42.174 1.00 93.75 437 VAL A C 1
ATOM 3291 O O . VAL A 1 437 ? -7.522 2.668 42.711 1.00 93.75 437 VAL A O 1
ATOM 3294 N N . ALA A 1 438 ? -6.820 4.776 42.280 1.00 93.31 438 ALA A N 1
ATOM 3295 C CA . ALA A 1 438 ? -7.906 5.469 42.975 1.00 93.31 438 ALA A CA 1
ATOM 3296 C C . ALA A 1 438 ? -9.272 5.121 42.357 1.00 93.31 438 ALA A C 1
ATOM 3298 O O . ALA A 1 438 ? -9.364 4.917 41.150 1.00 93.31 438 ALA A O 1
ATOM 3299 N N . GLU A 1 439 ? -10.327 5.038 43.172 1.00 90.56 439 GLU A N 1
ATOM 3300 C CA . GLU A 1 439 ? -11.647 4.545 42.741 1.00 90.56 439 GLU A CA 1
ATOM 3301 C C . GLU A 1 439 ? -12.212 5.336 41.553 1.00 90.56 439 GLU A C 1
ATOM 3303 O O . GLU A 1 439 ? -12.757 4.751 40.625 1.00 90.56 439 GLU A O 1
ATOM 3308 N N . GLU A 1 440 ? -12.015 6.652 41.552 1.00 90.31 440 GLU A N 1
ATOM 3309 C CA . GLU A 1 440 ? -12.422 7.575 40.491 1.00 90.31 440 GLU A CA 1
ATOM 3310 C C . GLU A 1 440 ? -11.708 7.357 39.146 1.00 90.31 440 GLU A C 1
ATOM 3312 O O . GLU A 1 440 ? -12.233 7.762 38.113 1.00 90.31 440 GLU A O 1
ATOM 3317 N N . ASN A 1 441 ? -10.542 6.704 39.154 1.00 91.75 441 ASN A N 1
ATOM 3318 C CA . ASN A 1 441 ? -9.721 6.434 37.972 1.00 91.75 441 ASN A CA 1
ATOM 3319 C C . ASN A 1 441 ? -9.791 4.964 37.535 1.00 91.75 441 ASN A C 1
ATOM 3321 O O . ASN A 1 441 ? -9.091 4.561 36.604 1.00 91.75 441 ASN A O 1
ATOM 3325 N N . LYS A 1 442 ? -10.571 4.124 38.228 1.00 90.62 442 LYS A N 1
ATOM 3326 C CA . LYS A 1 442 ? -10.708 2.716 37.853 1.00 90.62 442 LYS A CA 1
ATOM 3327 C C . LYS A 1 442 ? -11.512 2.601 36.558 1.00 90.62 442 LYS A C 1
ATOM 3329 O O . LYS A 1 442 ? -12.624 3.130 36.495 1.00 90.62 442 LYS A O 1
ATOM 3334 N N . PRO A 1 443 ? -11.009 1.863 35.552 1.00 90.44 443 PRO A N 1
ATOM 3335 C CA . PRO A 1 443 ? -11.798 1.548 34.373 1.00 90.44 443 PRO A CA 1
ATOM 3336 C C . PRO A 1 443 ? -13.076 0.800 34.745 1.00 90.44 443 PRO A C 1
ATOM 3338 O O . PRO A 1 443 ? -13.074 -0.088 35.603 1.00 90.44 443 PRO A O 1
ATOM 3341 N N . VAL A 1 444 ? -14.170 1.159 34.081 1.00 87.06 444 VAL A N 1
ATOM 3342 C CA . VAL A 1 444 ? -15.461 0.493 34.243 1.00 87.06 444 VAL A CA 1
ATOM 3343 C C . VAL A 1 444 ? -15.583 -0.575 33.167 1.00 87.06 444 VAL A C 1
ATOM 3345 O O . VAL A 1 444 ? -15.478 -0.280 31.982 1.00 87.06 444 VAL A O 1
ATOM 3348 N N . PHE A 1 445 ? -15.833 -1.810 33.591 1.00 88.38 445 PHE A N 1
ATOM 3349 C CA . PHE A 1 445 ? -16.087 -2.940 32.701 1.00 88.38 445 PHE A CA 1
ATOM 3350 C C . PHE A 1 445 ? -17.557 -3.374 32.792 1.00 88.38 445 PHE A C 1
ATOM 3352 O O . PHE A 1 445 ? -18.154 -3.238 33.866 1.00 88.38 445 PHE A O 1
ATOM 3359 N N . PRO A 1 446 ? -18.139 -3.956 31.724 1.00 84.50 446 PRO A N 1
ATOM 3360 C CA . PRO A 1 446 ? -19.496 -4.507 31.772 1.00 84.50 446 PRO A CA 1
ATOM 3361 C C . PRO A 1 446 ? -19.679 -5.577 32.857 1.00 84.50 446 PRO A C 1
ATOM 3363 O O . PRO A 1 446 ? -20.701 -5.605 33.545 1.00 84.50 446 PRO A O 1
ATOM 3366 N N . VAL A 1 447 ? -18.667 -6.427 33.054 1.00 87.19 447 VAL A N 1
ATOM 3367 C CA . VAL A 1 447 ? -18.659 -7.458 34.097 1.00 87.19 447 VAL A CA 1
ATOM 3368 C C . VAL A 1 447 ? -17.951 -6.935 35.346 1.00 87.19 447 VAL A C 1
ATOM 3370 O O . VAL A 1 447 ? -16.795 -6.510 35.307 1.00 87.19 447 VAL A O 1
ATOM 3373 N N . ALA A 1 448 ? -18.646 -6.980 36.484 1.00 86.75 448 ALA A N 1
ATOM 3374 C CA . ALA A 1 448 ? -18.129 -6.468 37.749 1.00 86.75 448 ALA A CA 1
ATOM 3375 C C . ALA A 1 448 ? -16.840 -7.191 38.183 1.00 86.75 448 ALA A C 1
ATOM 3377 O O . ALA A 1 448 ? -16.788 -8.420 38.220 1.00 86.75 448 ALA A O 1
ATOM 3378 N N . ASN A 1 449 ? -15.829 -6.416 38.590 1.00 85.69 449 ASN A N 1
ATOM 3379 C CA . ASN A 1 449 ? -14.487 -6.886 38.967 1.00 85.69 449 ASN A CA 1
ATOM 3380 C C . ASN A 1 449 ? -13.702 -7.591 37.844 1.00 85.69 449 ASN A C 1
ATOM 3382 O O . ASN A 1 449 ? -12.700 -8.247 38.134 1.00 85.69 449 ASN A O 1
ATOM 3386 N N . ALA A 1 450 ? -14.136 -7.480 36.585 1.00 92.06 450 ALA A N 1
ATOM 3387 C CA . ALA A 1 450 ? -13.345 -7.952 35.459 1.00 92.06 450 ALA A CA 1
ATOM 3388 C C . ALA A 1 450 ? -12.059 -7.126 35.299 1.00 92.06 450 ALA A C 1
ATOM 3390 O O . ALA A 1 450 ? -11.936 -5.998 35.775 1.00 92.06 450 ALA A O 1
ATOM 3391 N N . THR A 1 451 ? -11.099 -7.726 34.609 1.00 94.50 451 THR A N 1
ATOM 3392 C CA . THR A 1 451 ? -9.830 -7.118 34.187 1.00 94.50 451 THR A CA 1
ATOM 3393 C C . THR A 1 451 ? -9.634 -7.398 32.696 1.00 94.50 451 THR A C 1
ATOM 3395 O O . THR A 1 451 ? -10.313 -8.284 32.170 1.00 94.50 451 THR A O 1
ATOM 3398 N N . PRO A 1 452 ? -8.696 -6.738 32.000 1.00 95.06 452 PRO A N 1
ATOM 3399 C CA . PRO A 1 452 ? -8.400 -7.031 30.592 1.00 95.06 452 PRO A CA 1
ATOM 3400 C C . PRO A 1 452 ? -8.120 -8.516 30.338 1.00 95.06 452 PRO A C 1
ATOM 3402 O O . PRO A 1 452 ? -8.639 -9.101 29.392 1.00 95.06 452 PRO A O 1
ATOM 3405 N N . MET A 1 453 ? -7.405 -9.167 31.259 1.00 95.69 453 MET A N 1
ATOM 3406 C CA . MET A 1 453 ? -7.100 -10.598 31.196 1.00 95.69 453 MET A CA 1
ATOM 3407 C C . MET A 1 453 ? -8.347 -11.487 31.316 1.00 95.69 453 MET A C 1
ATOM 3409 O O . MET A 1 453 ? -8.331 -12.629 30.866 1.00 95.69 453 MET A O 1
ATOM 3413 N N . SER A 1 454 ? -9.446 -10.982 31.890 1.00 95.62 454 SER A N 1
ATOM 3414 C CA . SER A 1 454 ? -10.739 -11.692 31.906 1.00 95.62 454 SER A CA 1
ATOM 3415 C C . SER A 1 454 ? -11.347 -11.799 30.503 1.00 95.62 454 SER A C 1
ATOM 3417 O O . SER A 1 454 ? -12.068 -12.748 30.227 1.00 95.62 454 SER A O 1
ATOM 3419 N N . TYR A 1 455 ? -10.994 -10.872 29.609 1.00 95.19 455 TYR A N 1
ATOM 3420 C CA . TYR A 1 455 ? -11.340 -10.882 28.185 1.00 95.19 455 TYR A CA 1
ATOM 3421 C C . TYR A 1 455 ? -10.231 -11.524 27.326 1.00 95.19 455 TYR A C 1
ATOM 3423 O O . TYR A 1 455 ? -10.231 -11.408 26.108 1.00 95.19 455 TYR A O 1
ATOM 3431 N N . GLY A 1 456 ? -9.255 -12.194 27.950 1.00 93.50 456 GLY A N 1
ATOM 3432 C CA . GLY A 1 456 ? -8.174 -12.907 27.264 1.00 93.50 456 GLY A CA 1
ATOM 3433 C C . GLY A 1 456 ? -7.043 -12.035 26.709 1.00 93.50 456 GLY A C 1
ATOM 3434 O O . GLY A 1 456 ? -6.144 -12.574 26.065 1.00 93.50 456 GLY A O 1
ATOM 3435 N N . LEU A 1 457 ? -7.046 -10.723 26.971 1.00 95.12 457 LEU A N 1
ATOM 3436 C CA . LEU A 1 457 ? -5.932 -9.850 26.599 1.00 95.12 457 LEU A CA 1
ATOM 3437 C C . LEU A 1 457 ? -4.668 -10.161 27.404 1.00 95.12 457 LEU A C 1
ATOM 3439 O O . LEU A 1 457 ? -4.726 -10.629 28.547 1.00 95.12 457 LEU A O 1
ATOM 3443 N N . LYS A 1 458 ? -3.518 -9.845 26.803 1.00 94.38 458 LYS A N 1
ATOM 3444 C CA . LYS A 1 458 ? -2.228 -9.864 27.493 1.00 94.38 458 LYS A CA 1
ATOM 3445 C C . LYS A 1 458 ? -2.233 -8.865 28.646 1.00 94.38 458 LYS A C 1
ATOM 3447 O O . LYS A 1 458 ? -2.821 -7.789 28.556 1.00 94.38 458 LYS A O 1
ATOM 3452 N N . ASP A 1 459 ? -1.543 -9.208 29.728 1.00 96.81 459 ASP A N 1
ATOM 3453 C CA . ASP A 1 459 ? -1.357 -8.273 30.833 1.00 96.81 459 ASP A CA 1
ATOM 3454 C C . ASP A 1 459 ? -0.306 -7.215 30.454 1.00 96.81 459 ASP A C 1
ATOM 3456 O O . ASP A 1 459 ? 0.900 -7.451 30.557 1.00 96.81 459 ASP A O 1
ATOM 3460 N N . MET A 1 460 ? -0.772 -6.054 29.990 1.00 96.56 460 MET A N 1
ATOM 3461 C CA . MET A 1 460 ? 0.082 -4.938 29.556 1.00 96.56 460 MET A CA 1
ATOM 3462 C C . MET A 1 460 ? 0.750 -4.192 30.719 1.00 96.56 460 MET A C 1
ATOM 3464 O O . MET A 1 460 ? 1.654 -3.391 30.503 1.00 96.56 460 MET A O 1
ATOM 3468 N N . CYS A 1 461 ? 0.342 -4.468 31.961 1.00 96.69 461 CYS A N 1
ATOM 3469 C CA . CYS A 1 461 ? 0.965 -3.926 33.165 1.00 96.69 461 CYS A CA 1
ATOM 3470 C C . CYS A 1 461 ? 1.127 -5.035 34.208 1.00 96.69 461 CYS A C 1
ATOM 3472 O O . CYS A 1 461 ? 0.590 -4.975 35.322 1.00 96.69 461 CYS A O 1
ATOM 3474 N N . LYS A 1 462 ? 1.852 -6.089 33.814 1.00 96.31 462 LYS A N 1
ATOM 3475 C CA . LYS A 1 462 ? 2.089 -7.260 34.657 1.00 96.31 462 LYS A CA 1
ATOM 3476 C C . LYS A 1 462 ? 2.984 -6.924 35.837 1.00 96.31 462 LYS A C 1
ATOM 3478 O O . LYS A 1 462 ? 2.739 -7.391 36.952 1.00 96.31 462 LYS A O 1
ATOM 3483 N N . TYR A 1 463 ? 3.995 -6.113 35.558 1.00 95.44 463 TYR A N 1
ATOM 3484 C CA . TYR A 1 463 ? 4.929 -5.552 36.519 1.00 95.44 463 TYR A CA 1
ATOM 3485 C C . TYR A 1 463 ? 5.034 -4.043 36.297 1.00 95.44 463 TYR A C 1
ATOM 3487 O O . TYR A 1 463 ? 4.546 -3.508 35.300 1.00 95.44 463 TYR A O 1
ATOM 3495 N N . THR A 1 464 ? 5.688 -3.357 37.225 1.00 94.38 464 THR A N 1
ATOM 3496 C CA . THR A 1 464 ? 6.097 -1.963 37.053 1.00 94.38 464 THR A CA 1
ATOM 3497 C C . THR A 1 464 ? 7.593 -1.852 37.254 1.00 94.38 464 THR A C 1
ATOM 3499 O O . THR A 1 464 ? 8.146 -2.620 38.032 1.00 94.38 464 THR A O 1
ATOM 3502 N N . VAL A 1 465 ? 8.219 -0.885 36.593 1.00 94.44 465 VAL A N 1
ATOM 3503 C CA . VAL A 1 465 ? 9.617 -0.513 36.806 1.00 94.44 465 VAL A CA 1
ATOM 3504 C C . VAL A 1 465 ? 9.731 1.002 36.894 1.00 94.44 465 VAL A C 1
ATOM 3506 O O . VAL A 1 465 ? 9.046 1.719 36.166 1.00 94.44 465 VAL A O 1
ATOM 3509 N N . THR A 1 466 ? 10.568 1.511 37.794 1.00 92.12 466 THR A N 1
ATOM 3510 C CA . THR A 1 466 ? 10.816 2.956 37.900 1.00 92.12 466 THR A CA 1
ATOM 3511 C C . THR A 1 466 ? 12.133 3.301 37.230 1.00 92.12 466 THR A C 1
ATOM 3513 O O . THR A 1 466 ? 13.175 2.785 37.623 1.00 92.12 466 THR A O 1
ATOM 3516 N N . VAL A 1 467 ? 12.091 4.191 36.240 1.00 87.56 467 VAL A N 1
ATOM 3517 C CA . VAL A 1 467 ? 13.281 4.661 35.518 1.00 87.56 467 VAL A CA 1
ATOM 3518 C C . VAL A 1 467 ? 13.295 6.179 35.409 1.00 87.56 467 VAL A C 1
ATOM 3520 O O . VAL A 1 467 ? 12.273 6.845 35.589 1.00 87.56 467 VAL A O 1
ATOM 3523 N N . MET A 1 468 ? 14.453 6.743 35.078 1.00 83.31 468 MET A N 1
ATOM 3524 C CA . MET A 1 468 ? 14.552 8.154 34.711 1.00 83.31 468 MET A CA 1
ATOM 3525 C C . MET A 1 468 ? 14.127 8.333 33.251 1.00 83.31 468 MET A C 1
ATOM 3527 O O . MET A 1 468 ? 14.687 7.702 32.358 1.00 83.31 468 MET A O 1
ATOM 3531 N N . THR A 1 469 ? 13.152 9.208 32.997 1.00 77.69 469 THR A N 1
ATOM 3532 C CA . THR A 1 469 ? 12.735 9.593 31.638 1.00 77.69 469 THR A CA 1
ATOM 3533 C C . THR A 1 469 ? 12.846 11.104 31.435 1.00 77.69 469 THR A C 1
ATOM 3535 O O . THR A 1 469 ? 12.793 11.873 32.396 1.00 77.69 469 THR A O 1
ATOM 3538 N N . GLY A 1 470 ? 12.985 11.536 30.177 1.00 65.56 470 GLY A N 1
ATOM 3539 C CA . GLY A 1 470 ? 13.089 12.946 29.785 1.00 65.56 470 GLY A CA 1
ATOM 3540 C C . GLY A 1 470 ? 14.534 13.436 29.619 1.00 65.56 470 GLY A C 1
ATOM 3541 O O . GLY A 1 470 ? 15.333 13.362 30.547 1.00 65.56 470 GLY A O 1
ATOM 3542 N N . LYS A 1 471 ? 14.857 13.976 28.432 1.00 58.47 471 LYS A N 1
ATOM 3543 C CA . LYS A 1 471 ? 16.213 14.428 28.050 1.00 58.47 471 LYS A CA 1
ATOM 3544 C C . LYS A 1 471 ? 16.630 15.732 28.741 1.00 58.47 471 LYS A C 1
ATOM 3546 O O . LYS A 1 471 ? 17.730 15.832 29.267 1.00 58.47 471 LYS A O 1
ATOM 3551 N N . GLN A 1 472 ? 15.750 16.735 28.738 1.00 55.47 472 GLN A N 1
ATOM 3552 C CA . GLN A 1 472 ? 16.042 18.071 29.280 1.00 55.47 472 GLN A CA 1
ATOM 3553 C C . GLN A 1 472 ? 15.685 18.207 30.767 1.00 55.47 472 GLN A C 1
ATOM 3555 O O . GLN A 1 472 ? 16.313 18.981 31.480 1.00 55.47 472 GLN A O 1
ATOM 3560 N N . ASN A 1 473 ? 14.699 17.437 31.237 1.00 65.31 473 ASN A N 1
ATOM 3561 C CA . ASN A 1 473 ? 14.231 17.434 32.623 1.00 65.31 473 ASN A CA 1
ATOM 3562 C C . ASN A 1 473 ? 14.025 15.987 33.096 1.00 65.31 473 ASN A C 1
ATOM 3564 O O . ASN A 1 473 ? 12.886 15.507 33.090 1.00 65.31 473 ASN A O 1
ATOM 3568 N N . PRO A 1 474 ? 15.108 15.278 33.464 1.00 76.31 474 PRO A N 1
ATOM 3569 C CA . PRO A 1 474 ? 15.024 13.897 33.912 1.00 76.31 474 PRO A CA 1
ATOM 3570 C C . PRO A 1 474 ? 14.114 13.781 35.134 1.00 76.31 474 PRO A C 1
ATOM 3572 O O . PRO A 1 474 ? 14.308 14.478 36.133 1.00 76.31 474 PRO A O 1
ATOM 3575 N N . LYS A 1 475 ? 13.134 12.883 35.073 1.00 84.31 475 LYS A N 1
ATOM 3576 C CA . LYS A 1 475 ? 12.221 12.596 36.182 1.00 84.31 475 LYS A CA 1
ATOM 3577 C C . LYS A 1 475 ? 12.018 11.100 36.353 1.00 84.31 475 LYS A C 1
ATOM 3579 O O . LYS A 1 475 ? 11.940 10.359 35.371 1.00 84.31 475 LYS A O 1
ATOM 3584 N N . GLU A 1 476 ? 11.868 10.677 37.601 1.00 88.31 476 GLU A N 1
ATOM 3585 C CA . GLU A 1 476 ? 11.434 9.318 37.908 1.00 88.31 476 GLU A CA 1
ATOM 3586 C C . GLU A 1 476 ? 10.042 9.090 37.319 1.00 88.31 476 GLU A C 1
ATOM 3588 O O . GLU A 1 476 ? 9.118 9.887 37.503 1.00 88.31 476 GLU A O 1
ATOM 3593 N N . THR A 1 477 ? 9.911 8.018 36.551 1.00 89.38 477 THR A N 1
ATOM 3594 C CA . THR A 1 477 ? 8.674 7.618 35.892 1.00 89.38 477 THR A CA 1
ATOM 3595 C C . THR A 1 477 ? 8.463 6.140 36.136 1.00 89.38 477 THR A C 1
ATOM 3597 O O . THR A 1 477 ? 9.345 5.326 35.867 1.00 89.38 477 THR A O 1
ATOM 3600 N N . VAL A 1 478 ? 7.281 5.803 36.642 1.00 92.12 478 VAL A N 1
ATOM 3601 C CA . VAL A 1 478 ? 6.843 4.416 36.774 1.00 92.12 478 VAL A CA 1
ATOM 3602 C C . VAL A 1 478 ? 6.289 3.973 35.424 1.00 92.12 478 VAL A C 1
ATOM 3604 O O . VAL A 1 478 ? 5.336 4.568 34.920 1.00 92.12 478 VAL A O 1
ATOM 3607 N N . LEU A 1 479 ? 6.900 2.947 34.845 1.00 93.75 479 LEU A N 1
ATOM 3608 C CA . LEU A 1 479 ? 6.500 2.328 33.589 1.00 93.75 479 LEU A CA 1
ATOM 3609 C C . LEU A 1 479 ? 5.872 0.966 33.865 1.00 93.75 479 LEU A C 1
ATOM 3611 O O . LEU A 1 479 ? 6.324 0.234 34.745 1.00 93.75 479 LEU A O 1
ATOM 3615 N N . CYS A 1 480 ? 4.856 0.612 33.088 1.00 95.50 480 CYS A N 1
ATOM 3616 C CA . CYS A 1 480 ? 4.361 -0.756 33.039 1.00 95.50 480 CYS A CA 1
ATOM 3617 C C . CYS A 1 480 ? 5.317 -1.637 32.232 1.00 95.50 480 CYS A C 1
ATOM 3619 O O . CYS A 1 480 ? 5.857 -1.212 31.209 1.00 95.50 480 CYS A O 1
ATOM 3621 N N . VAL A 1 481 ? 5.485 -2.874 32.684 1.00 96.25 481 VAL A N 1
ATOM 3622 C CA . VAL A 1 481 ? 6.153 -3.941 31.941 1.00 96.25 481 VAL A CA 1
ATOM 3623 C C . VAL A 1 481 ? 5.106 -4.992 31.598 1.00 96.25 481 VAL A C 1
ATOM 3625 O O . VAL A 1 481 ? 4.367 -5.453 32.478 1.00 96.25 481 VAL A O 1
ATOM 3628 N N . THR A 1 482 ? 5.027 -5.354 30.320 1.00 96.06 482 THR A N 1
ATOM 3629 C CA . THR A 1 482 ? 4.084 -6.362 29.832 1.00 96.06 482 THR A CA 1
ATOM 3630 C C . THR A 1 482 ? 4.402 -7.738 30.417 1.00 96.06 482 THR A C 1
ATOM 3632 O O . THR A 1 482 ? 5.504 -8.001 30.903 1.00 96.06 482 THR A O 1
ATOM 3635 N N . GLN A 1 483 ? 3.448 -8.666 30.349 1.00 94.94 483 GLN A N 1
ATOM 3636 C CA . GLN A 1 483 ? 3.676 -10.067 30.724 1.00 94.94 483 GLN A CA 1
ATOM 3637 C C . GLN A 1 483 ? 4.814 -10.739 29.945 1.00 94.94 483 GLN A C 1
ATOM 3639 O O . GLN A 1 483 ? 5.397 -11.698 30.447 1.00 94.94 483 GLN A O 1
ATOM 3644 N N . ASP A 1 484 ? 5.110 -10.237 28.743 1.00 92.88 484 ASP A N 1
ATOM 3645 C CA . ASP A 1 484 ? 6.167 -10.747 27.873 1.00 92.88 484 ASP A CA 1
ATOM 3646 C C . ASP A 1 484 ? 7.537 -10.150 28.268 1.00 92.88 484 ASP A C 1
ATOM 3648 O O . ASP A 1 484 ? 8.562 -10.560 27.738 1.00 92.88 484 ASP A O 1
ATOM 3652 N N . GLY A 1 485 ? 7.576 -9.230 29.243 1.00 94.00 485 GLY A N 1
ATOM 3653 C CA . GLY A 1 485 ? 8.798 -8.629 29.777 1.00 94.00 485 GLY A CA 1
ATOM 3654 C C . GLY A 1 485 ? 9.225 -7.336 29.083 1.00 94.00 485 GLY A C 1
ATOM 3655 O O . GLY A 1 485 ? 10.337 -6.877 29.332 1.00 94.00 485 GLY A O 1
ATOM 3656 N N . LEU A 1 486 ? 8.370 -6.744 28.239 1.00 94.81 486 LEU A N 1
ATOM 3657 C CA . LEU A 1 486 ? 8.659 -5.498 27.525 1.00 94.81 486 LEU A CA 1
ATOM 3658 C C . LEU A 1 486 ? 8.223 -4.269 28.347 1.00 94.81 486 LEU A C 1
ATOM 3660 O O . LEU A 1 486 ? 7.038 -4.141 28.659 1.00 94.81 486 LEU A O 1
ATOM 3664 N N . PRO A 1 487 ? 9.128 -3.346 28.707 1.00 94.25 487 PRO A N 1
ATOM 3665 C CA . PRO A 1 487 ? 8.776 -2.061 29.308 1.00 94.25 487 PRO A CA 1
ATOM 3666 C C . PRO A 1 487 ? 8.161 -1.102 28.278 1.00 94.25 487 PRO A C 1
ATOM 3668 O O . PRO A 1 487 ? 8.766 -0.817 27.247 1.00 94.25 487 PRO A O 1
ATOM 3671 N N . LEU A 1 488 ? 6.986 -0.547 28.583 1.00 93.62 488 LEU A N 1
ATOM 3672 C CA . LEU A 1 488 ? 6.263 0.379 27.703 1.00 93.62 488 LEU A CA 1
ATOM 3673 C C . LEU A 1 488 ? 6.735 1.825 27.918 1.00 93.62 488 LEU A C 1
ATOM 3675 O O . LEU A 1 488 ? 6.128 2.592 28.670 1.00 93.62 488 LEU A O 1
ATOM 3679 N N . VAL A 1 489 ? 7.850 2.190 27.281 1.00 89.25 489 VAL A N 1
ATOM 3680 C CA . VAL A 1 489 ? 8.472 3.524 27.414 1.00 89.25 489 VAL A CA 1
ATOM 3681 C C . VAL A 1 489 ? 7.631 4.620 26.746 1.00 89.25 489 VAL A C 1
ATOM 3683 O O . VAL A 1 489 ? 7.557 5.740 27.257 1.00 89.25 489 VAL A O 1
ATOM 3686 N N . GLY A 1 490 ? 6.969 4.297 25.632 1.00 87.62 490 GLY A N 1
ATOM 3687 C CA . GLY A 1 490 ? 6.103 5.216 24.892 1.00 87.62 490 GLY A CA 1
ATOM 3688 C C . GLY A 1 490 ? 6.839 6.313 24.125 1.00 87.62 490 GLY A C 1
ATOM 3689 O O . GLY A 1 490 ? 6.378 7.452 24.100 1.00 87.62 490 GLY A O 1
ATOM 3690 N N . ASN A 1 491 ? 8.000 5.989 23.552 1.00 86.25 491 ASN A N 1
ATOM 3691 C CA . ASN A 1 491 ? 8.847 6.887 22.757 1.00 86.25 491 ASN A CA 1
ATOM 3692 C C . ASN A 1 491 ? 8.900 6.529 21.259 1.00 86.25 491 ASN A C 1
ATOM 3694 O O . ASN A 1 491 ? 9.580 7.216 20.504 1.00 86.25 491 ASN A O 1
ATOM 3698 N N . THR A 1 492 ? 8.211 5.472 20.837 1.00 89.81 492 THR A N 1
ATOM 3699 C CA . THR A 1 492 ? 8.110 5.006 19.446 1.00 89.81 492 THR A CA 1
ATOM 3700 C C . THR A 1 492 ? 6.773 5.420 18.829 1.00 89.81 492 THR A C 1
ATOM 3702 O O . THR A 1 492 ? 5.860 5.860 19.536 1.00 89.81 492 THR A O 1
ATOM 3705 N N . ALA A 1 493 ? 6.656 5.308 17.508 1.00 92.00 493 ALA A N 1
ATOM 3706 C CA . ALA A 1 493 ? 5.448 5.634 16.756 1.00 92.00 493 ALA A CA 1
ATOM 3707 C C . ALA A 1 493 ? 5.308 4.686 15.561 1.00 92.00 493 ALA A C 1
ATOM 3709 O O . ALA A 1 493 ? 6.255 4.549 14.791 1.00 92.00 493 ALA A O 1
ATOM 3710 N N . ALA A 1 494 ? 4.149 4.049 15.382 1.00 94.62 494 ALA A N 1
ATOM 3711 C CA . ALA A 1 494 ? 3.892 3.183 14.233 1.00 94.62 494 ALA A CA 1
ATOM 3712 C C . ALA A 1 494 ? 3.073 3.900 13.159 1.00 94.62 494 ALA A C 1
ATOM 3714 O O . ALA A 1 494 ? 2.055 4.525 13.450 1.00 94.62 494 ALA A O 1
ATOM 3715 N N . THR A 1 495 ? 3.504 3.794 11.904 1.00 94.06 495 THR A N 1
ATOM 3716 C CA . THR A 1 495 ? 2.929 4.534 10.777 1.00 94.06 495 THR A CA 1
ATOM 3717 C C . THR A 1 495 ? 2.800 3.674 9.520 1.00 94.06 495 THR A C 1
ATOM 3719 O O . THR A 1 495 ? 3.401 2.605 9.397 1.00 94.06 495 THR A O 1
ATOM 3722 N N . ARG A 1 496 ? 1.994 4.154 8.564 1.00 91.31 496 ARG A N 1
ATOM 3723 C CA . ARG A 1 496 ? 1.830 3.600 7.207 1.00 91.31 496 ARG A CA 1
ATOM 3724 C C . ARG A 1 496 ? 1.591 2.083 7.166 1.00 91.31 496 ARG A C 1
ATOM 3726 O O . ARG A 1 496 ? 2.333 1.371 6.482 1.00 91.31 496 ARG A O 1
ATOM 3733 N N . PRO A 1 497 ? 0.563 1.578 7.869 1.00 95.50 497 PRO A N 1
ATOM 3734 C CA . PRO A 1 497 ? 0.202 0.175 7.757 1.00 95.50 497 PRO A CA 1
ATOM 3735 C C . PRO A 1 497 ? -0.221 -0.159 6.320 1.00 95.50 497 PRO A C 1
ATOM 3737 O O . PRO A 1 497 ? -0.926 0.613 5.677 1.00 95.50 497 PRO A O 1
ATOM 3740 N N . ARG A 1 498 ? 0.196 -1.325 5.823 1.00 94.94 498 ARG A N 1
ATOM 3741 C CA . ARG A 1 498 ? -0.271 -1.941 4.574 1.00 94.94 498 ARG A CA 1
ATOM 3742 C C . ARG A 1 498 ? -0.984 -3.239 4.897 1.00 94.94 498 ARG A C 1
ATOM 3744 O O . ARG A 1 498 ? -0.361 -4.141 5.454 1.00 94.94 498 ARG A O 1
ATOM 3751 N N . LEU A 1 499 ? -2.260 -3.330 4.539 1.00 96.00 499 LEU A N 1
ATOM 3752 C CA . LEU A 1 499 ? -3.118 -4.470 4.851 1.00 96.00 499 LEU A CA 1
ATOM 3753 C C . LEU A 1 499 ? -3.171 -5.477 3.702 1.00 96.00 499 LEU A C 1
ATOM 3755 O O . LEU A 1 499 ? -3.323 -5.117 2.537 1.00 96.00 499 LEU A O 1
ATOM 3759 N N . ALA A 1 500 ? -3.155 -6.759 4.050 1.00 95.44 500 ALA A N 1
ATOM 3760 C CA . ALA A 1 500 ? -3.517 -7.844 3.156 1.00 95.44 500 ALA A CA 1
ATOM 3761 C C . ALA A 1 500 ? -4.364 -8.899 3.860 1.00 95.44 500 ALA A C 1
ATOM 3763 O O . ALA A 1 500 ? -4.222 -9.129 5.061 1.00 95.44 500 ALA A O 1
ATOM 3764 N N . MET A 1 501 ? -5.231 -9.564 3.093 1.00 95.12 501 MET A N 1
ATOM 3765 C CA . MET A 1 501 ? -6.100 -10.629 3.588 1.00 95.12 501 MET A CA 1
ATOM 3766 C C . MET A 1 501 ? -6.196 -11.779 2.582 1.00 95.12 501 MET A C 1
ATOM 3768 O O . MET A 1 501 ? -6.367 -11.545 1.384 1.00 95.12 501 MET A O 1
ATOM 3772 N N . TYR A 1 502 ? -6.131 -13.017 3.079 1.00 94.94 502 TYR A N 1
ATOM 3773 C CA . TYR A 1 502 ? -6.222 -14.245 2.280 1.00 94.94 502 TYR A CA 1
ATOM 3774 C C . TYR A 1 502 ? -7.208 -15.220 2.901 1.00 94.94 502 TYR A C 1
ATOM 3776 O O . TYR A 1 502 ? -7.080 -15.567 4.074 1.00 94.94 502 TYR A O 1
ATOM 3784 N N . GLY A 1 503 ? -8.192 -15.653 2.118 1.00 92.81 503 GLY A N 1
ATOM 3785 C CA . GLY A 1 503 ? -9.263 -16.516 2.600 1.00 92.81 503 GLY A CA 1
ATOM 3786 C C . GLY A 1 503 ? -8.766 -17.915 2.943 1.00 92.81 503 GLY A C 1
ATOM 3787 O O . GLY A 1 503 ? -7.918 -18.471 2.252 1.00 92.81 503 GLY A O 1
ATOM 3788 N N . TYR A 1 504 ? -9.334 -18.524 3.976 1.00 92.62 504 TYR A N 1
ATOM 3789 C CA . TYR A 1 504 ? -9.165 -19.947 4.238 1.00 92.62 504 TYR A CA 1
ATOM 3790 C C . TYR A 1 504 ? -10.493 -20.586 4.645 1.00 92.62 504 TYR A C 1
ATOM 3792 O O . TYR A 1 504 ? -11.440 -19.909 5.037 1.00 92.62 504 TYR A O 1
ATOM 3800 N N . ASP A 1 505 ? -10.555 -21.906 4.496 1.00 93.31 505 ASP A N 1
ATOM 3801 C CA . ASP A 1 505 ? -11.646 -22.744 4.990 1.00 93.31 505 ASP A CA 1
ATOM 3802 C C . ASP A 1 505 ? -11.264 -23.233 6.391 1.00 93.31 505 ASP A C 1
ATOM 3804 O O . ASP A 1 505 ? -10.232 -23.899 6.563 1.00 93.31 505 ASP A O 1
ATOM 3808 N N . SER A 1 506 ? -12.081 -22.912 7.394 1.00 91.81 506 SER A N 1
ATOM 3809 C CA . SER A 1 506 ? -11.865 -23.272 8.800 1.00 91.81 506 SER A CA 1
ATOM 3810 C C . SER A 1 506 ? -11.766 -24.787 9.046 1.00 91.81 506 SER A C 1
ATOM 3812 O O . SER A 1 506 ? -11.177 -25.228 10.036 1.00 91.81 506 SER A O 1
ATOM 3814 N N . THR A 1 507 ? -12.248 -25.620 8.115 1.00 91.00 507 THR A N 1
ATOM 3815 C CA . THR A 1 507 ? -12.071 -27.083 8.140 1.00 91.00 507 THR A CA 1
ATOM 3816 C C . THR A 1 507 ? -10.685 -27.538 7.664 1.00 91.00 507 THR A C 1
ATOM 3818 O O . THR A 1 507 ? -10.351 -28.723 7.753 1.00 91.00 507 THR A O 1
ATOM 3821 N N . GLY A 1 508 ? -9.856 -26.613 7.172 1.00 89.19 508 GLY A N 1
ATOM 3822 C CA . GLY A 1 508 ? -8.482 -26.841 6.727 1.00 89.19 508 GLY A CA 1
ATOM 3823 C C . GLY A 1 508 ? -8.346 -27.332 5.285 1.00 89.19 508 GLY A C 1
ATOM 3824 O O . GLY A 1 508 ? -7.264 -27.781 4.894 1.00 89.19 508 GLY A O 1
ATOM 3825 N N . LYS A 1 509 ? -9.415 -27.280 4.481 1.00 91.19 509 LYS A N 1
ATOM 3826 C CA . LYS A 1 509 ? -9.345 -27.616 3.052 1.00 91.19 509 LYS A CA 1
ATOM 3827 C C . LYS A 1 509 ? -8.710 -26.481 2.258 1.00 91.19 509 LYS A C 1
ATOM 3829 O O . LYS A 1 509 ? -9.003 -25.315 2.469 1.00 91.19 509 LYS A O 1
ATOM 3834 N N . VAL A 1 510 ? -7.883 -26.849 1.284 1.00 89.38 510 VAL A N 1
ATOM 3835 C CA . VAL A 1 510 ? -7.308 -25.897 0.314 1.00 89.38 510 VAL A CA 1
ATOM 3836 C C . VAL A 1 510 ? -7.901 -26.092 -1.080 1.00 89.38 510 VAL A C 1
ATOM 3838 O O . VAL A 1 510 ? -8.170 -25.137 -1.800 1.00 89.38 510 VAL A O 1
ATOM 3841 N N . ARG A 1 511 ? -8.143 -27.346 -1.478 1.00 87.25 511 ARG A N 1
ATOM 3842 C CA . ARG A 1 511 ? -8.886 -27.655 -2.703 1.00 87.25 511 ARG A CA 1
ATOM 3843 C C . ARG A 1 511 ? -10.378 -27.661 -2.389 1.00 87.25 511 ARG A C 1
ATOM 3845 O O . ARG A 1 511 ? -10.772 -28.299 -1.415 1.00 87.25 511 ARG A O 1
ATOM 3852 N N . ASP A 1 512 ? -11.171 -27.006 -3.238 1.00 85.06 512 ASP A N 1
ATOM 3853 C CA . ASP A 1 512 ? -12.627 -26.875 -3.076 1.00 85.06 512 ASP A CA 1
ATOM 3854 C C . ASP A 1 512 ? -13.001 -26.262 -1.711 1.00 85.06 512 ASP A C 1
ATOM 3856 O O . ASP A 1 512 ? -13.981 -26.660 -1.081 1.00 85.06 512 ASP A O 1
ATOM 3860 N N . ALA A 1 513 ? -12.153 -25.339 -1.245 1.00 87.88 513 ALA A N 1
ATOM 3861 C CA . ALA A 1 513 ? -12.291 -24.633 0.019 1.00 87.88 513 ALA A CA 1
ATOM 3862 C C . ALA A 1 513 ? -13.586 -23.808 0.036 1.00 87.88 513 ALA A C 1
ATOM 3864 O O . ALA A 1 513 ? -13.887 -23.095 -0.926 1.00 87.88 513 ALA A O 1
ATOM 3865 N N . VAL A 1 514 ? -14.337 -23.894 1.132 1.00 91.25 514 VAL A N 1
ATOM 3866 C CA . VAL A 1 514 ? -15.429 -22.963 1.425 1.00 91.25 514 VAL A CA 1
ATOM 3867 C C . VAL A 1 514 ? -14.850 -21.893 2.330 1.00 91.25 514 VAL A C 1
ATOM 3869 O O . VAL A 1 514 ? -14.659 -22.126 3.516 1.00 91.25 514 VAL A O 1
ATOM 3872 N N . ILE A 1 515 ? -14.510 -20.751 1.738 1.00 91.56 515 ILE A N 1
ATOM 3873 C CA . ILE A 1 515 ? -13.914 -19.640 2.476 1.00 91.56 515 ILE A CA 1
ATOM 3874 C C . ILE A 1 515 ? -14.943 -19.083 3.458 1.00 91.56 515 ILE A C 1
ATOM 3876 O O . ILE A 1 515 ? -16.011 -18.637 3.039 1.00 91.56 515 ILE A O 1
ATOM 3880 N N . ASP A 1 516 ? -14.599 -19.119 4.739 1.00 92.88 516 ASP A N 1
ATOM 3881 C CA . ASP A 1 516 ? -15.415 -18.639 5.858 1.00 92.88 516 ASP A CA 1
ATOM 3882 C C . ASP A 1 516 ? -14.624 -17.746 6.829 1.00 92.88 516 ASP A C 1
ATOM 3884 O O . ASP A 1 516 ? -15.214 -17.109 7.693 1.00 92.88 516 ASP A O 1
ATOM 3888 N N . SER A 1 517 ? -13.301 -17.648 6.663 1.00 93.38 517 SER A N 1
ATOM 3889 C CA . SER A 1 517 ? -12.426 -16.744 7.414 1.00 93.38 517 SER A CA 1
ATOM 3890 C C . SER A 1 517 ? -11.210 -16.342 6.563 1.00 93.38 517 SER A C 1
ATOM 3892 O O . SER A 1 517 ? -11.053 -16.786 5.421 1.00 93.38 517 SER A O 1
ATOM 3894 N N . ALA A 1 518 ? -10.356 -15.455 7.075 1.00 95.62 518 ALA A N 1
ATOM 3895 C CA . ALA A 1 518 ? -9.151 -14.995 6.395 1.00 95.62 518 ALA A CA 1
ATOM 3896 C C . ALA A 1 518 ? -7.950 -14.859 7.342 1.00 95.62 518 ALA A C 1
ATOM 3898 O O . ALA A 1 518 ? -8.091 -14.531 8.518 1.00 95.62 518 ALA A O 1
ATOM 3899 N N . PHE A 1 519 ? -6.750 -15.080 6.809 1.00 97.06 519 PHE A N 1
ATOM 3900 C CA . PHE A 1 519 ? -5.510 -14.627 7.427 1.00 97.06 519 PHE A CA 1
ATOM 3901 C C . PHE A 1 519 ? -5.252 -13.184 7.029 1.00 97.06 519 PHE A C 1
ATOM 3903 O O . PHE A 1 519 ? -5.286 -12.848 5.846 1.00 97.06 519 PHE A O 1
ATOM 3910 N N . VAL A 1 520 ? -4.961 -12.359 8.019 1.00 97.81 520 VAL A N 1
ATOM 3911 C CA . VAL A 1 520 ? -4.564 -10.965 7.887 1.00 97.81 520 VAL A CA 1
ATOM 3912 C C . VAL A 1 520 ? -3.046 -10.882 7.954 1.00 97.81 520 VAL A C 1
ATOM 3914 O O . VAL A 1 520 ? -2.410 -11.593 8.737 1.00 97.81 520 VAL A O 1
ATOM 3917 N N . ALA A 1 521 ? -2.458 -10.011 7.146 1.00 97.06 521 ALA A N 1
ATOM 3918 C CA . ALA A 1 521 ? -1.068 -9.606 7.257 1.00 97.06 521 ALA A CA 1
ATOM 3919 C C . ALA A 1 521 ? -0.975 -8.080 7.200 1.00 97.06 521 ALA A C 1
ATOM 3921 O O . ALA A 1 521 ? -1.676 -7.447 6.409 1.00 97.06 521 ALA A O 1
ATOM 3922 N N . VAL A 1 522 ? -0.115 -7.504 8.036 1.00 97.56 522 VAL A N 1
ATOM 3923 C CA . VAL A 1 522 ? 0.155 -6.066 8.070 1.00 97.56 522 VAL A CA 1
ATOM 3924 C C . VAL A 1 522 ? 1.659 -5.837 8.058 1.00 97.56 522 VAL A C 1
ATOM 3926 O O . VAL A 1 522 ? 2.390 -6.451 8.837 1.00 97.56 522 VAL A O 1
ATOM 3929 N N . VAL A 1 523 ? 2.117 -4.946 7.183 1.00 97.00 523 VAL A N 1
ATOM 3930 C CA . VAL A 1 523 ? 3.465 -4.364 7.244 1.00 97.00 523 VAL A CA 1
ATOM 3931 C C . VAL A 1 523 ? 3.321 -2.913 7.678 1.00 97.00 523 VAL A C 1
ATOM 3933 O O . VAL A 1 523 ? 2.515 -2.197 7.094 1.00 97.00 523 VAL A O 1
ATOM 3936 N N . ALA A 1 524 ? 4.075 -2.481 8.683 1.00 96.12 524 ALA A N 1
ATOM 3937 C CA . ALA A 1 524 ? 4.049 -1.107 9.182 1.00 96.12 524 ALA A CA 1
ATOM 3938 C C . ALA A 1 524 ? 5.469 -0.577 9.407 1.00 96.12 524 ALA A C 1
ATOM 3940 O O . ALA A 1 524 ? 6.414 -1.349 9.584 1.00 96.12 524 ALA A O 1
ATOM 3941 N N . GLU A 1 525 ? 5.613 0.743 9.392 1.00 94.75 525 GLU A N 1
ATOM 3942 C CA . GLU A 1 525 ? 6.827 1.434 9.819 1.00 94.75 525 GLU A CA 1
ATOM 3943 C C . GLU A 1 525 ? 6.752 1.689 11.332 1.00 94.75 525 GLU A C 1
ATOM 3945 O O . GLU A 1 525 ? 5.677 1.988 11.843 1.00 94.75 525 GLU A O 1
ATOM 3950 N N . GLU A 1 526 ? 7.873 1.605 12.045 1.00 92.69 526 GLU A N 1
ATOM 3951 C CA . GLU A 1 526 ? 7.981 2.032 13.446 1.00 92.69 526 GLU A CA 1
ATOM 3952 C C . GLU A 1 526 ? 9.195 2.942 13.626 1.00 92.69 526 GLU A C 1
ATOM 3954 O O . GLU A 1 526 ? 10.320 2.545 13.316 1.00 92.69 526 GLU A O 1
ATOM 3959 N N . ASP A 1 527 ? 8.967 4.148 14.135 1.00 89.31 527 ASP A N 1
ATOM 3960 C CA . ASP A 1 527 ? 10.014 5.104 14.475 1.00 89.31 527 ASP A CA 1
ATOM 3961 C C . ASP A 1 527 ? 10.834 4.599 15.664 1.00 89.31 527 ASP A C 1
ATOM 3963 O O . ASP A 1 527 ? 10.297 4.108 16.663 1.00 89.31 527 ASP A O 1
ATOM 3967 N N . LYS A 1 528 ? 12.151 4.769 15.582 1.00 83.94 528 LYS A N 1
ATOM 3968 C CA . LYS A 1 528 ? 13.081 4.351 16.626 1.00 83.94 528 LYS A CA 1
ATOM 3969 C C . LYS A 1 528 ? 13.196 5.452 17.675 1.00 83.94 528 LYS A C 1
ATOM 3971 O O . LYS A 1 528 ? 13.699 6.544 17.423 1.00 83.94 528 LYS A O 1
ATOM 3976 N N . GLY A 1 529 ? 12.734 5.173 18.889 1.00 69.62 529 GLY A N 1
ATOM 3977 C CA . GLY A 1 529 ? 12.693 6.161 19.972 1.00 69.62 529 GLY A CA 1
ATOM 3978 C C . GLY A 1 529 ? 14.040 6.440 20.664 1.00 69.62 529 GLY A C 1
ATOM 3979 O O . GLY A 1 529 ? 14.057 7.138 21.682 1.00 69.62 529 GLY A O 1
ATOM 3980 N N . LEU A 1 530 ? 15.148 5.860 20.186 1.00 67.56 530 LEU A N 1
ATOM 3981 C CA . LEU A 1 530 ? 16.455 5.816 20.859 1.00 67.56 530 LEU A CA 1
ATOM 3982 C C . LEU A 1 530 ? 17.490 6.826 20.356 1.00 67.56 530 LEU A C 1
ATOM 3984 O O . LEU A 1 530 ? 18.535 6.954 21.000 1.00 67.56 530 LEU A O 1
ATOM 3988 N N . GLY A 1 531 ? 17.156 7.634 19.342 1.00 58.25 531 GLY A N 1
ATOM 3989 C CA . GLY A 1 531 ? 18.022 8.671 18.756 1.00 58.25 531 GLY A CA 1
ATOM 3990 C C . GLY A 1 531 ? 18.506 9.792 19.703 1.00 58.25 531 GLY A C 1
ATOM 3991 O O . GLY A 1 531 ? 18.989 10.834 19.271 1.00 58.25 531 GLY A O 1
ATOM 3992 N N . ALA A 1 532 ? 18.360 9.621 21.018 1.00 57.75 532 ALA A N 1
ATOM 3993 C CA . ALA A 1 532 ? 18.904 10.472 22.068 1.00 57.75 532 ALA A CA 1
ATOM 3994 C C . ALA A 1 532 ? 20.225 9.956 22.673 1.00 57.75 532 ALA A C 1
ATOM 3996 O O . ALA A 1 532 ? 20.832 10.691 23.455 1.00 57.75 532 ALA A O 1
ATOM 3997 N N . PHE A 1 533 ? 20.650 8.728 22.359 1.00 69.44 533 PHE A N 1
ATOM 3998 C CA . PHE A 1 533 ? 21.883 8.132 22.878 1.00 69.44 533 PHE A CA 1
ATOM 3999 C C . PHE A 1 533 ? 22.954 8.062 21.796 1.00 69.44 533 PHE A C 1
ATOM 4001 O O . PHE A 1 533 ? 22.641 7.827 20.635 1.00 69.44 533 PHE A O 1
ATOM 4008 N N . THR A 1 534 ? 24.217 8.244 22.181 1.00 73.12 534 THR A N 1
ATOM 4009 C CA . THR A 1 534 ? 25.343 8.283 21.241 1.00 73.12 534 THR A CA 1
ATOM 4010 C C . THR A 1 534 ? 26.467 7.321 21.627 1.00 73.12 534 THR A C 1
ATOM 4012 O O . THR A 1 534 ? 26.691 7.070 22.819 1.00 73.12 534 THR A O 1
ATOM 4015 N N . PHE A 1 535 ? 27.165 6.771 20.630 1.00 70.31 535 PHE A N 1
ATOM 4016 C CA . PHE A 1 535 ? 28.217 5.761 20.778 1.00 70.31 535 PHE A CA 1
ATOM 4017 C C . PHE A 1 535 ? 29.388 5.974 19.807 1.00 70.31 535 PHE A C 1
ATOM 4019 O O . PHE A 1 535 ? 29.197 6.525 18.734 1.00 70.31 535 PHE A O 1
ATOM 4026 N N . ASP A 1 536 ? 30.596 5.553 20.177 1.00 74.56 536 ASP A N 1
ATOM 4027 C CA . ASP A 1 536 ? 31.779 5.647 19.323 1.00 74.56 536 ASP A CA 1
ATOM 4028 C C . ASP A 1 536 ? 31.942 4.434 18.392 1.00 74.56 536 ASP A C 1
ATOM 4030 O O . ASP A 1 536 ? 31.209 3.453 18.497 1.00 74.56 536 ASP A O 1
ATOM 4034 N N . ALA A 1 537 ? 32.936 4.448 17.500 1.00 67.62 537 ALA A N 1
ATOM 4035 C CA . ALA A 1 537 ? 33.212 3.322 16.594 1.00 67.62 537 ALA A CA 1
ATOM 4036 C C . ALA A 1 537 ? 33.511 1.982 17.312 1.00 67.62 537 ALA A C 1
ATOM 4038 O O . ALA A 1 537 ? 33.417 0.917 16.709 1.00 67.62 537 ALA A O 1
ATOM 4039 N N . ASN A 1 538 ? 33.850 2.008 18.606 1.00 70.25 538 ASN A N 1
ATOM 4040 C CA . ASN A 1 538 ? 34.052 0.811 19.429 1.00 70.25 538 ASN A CA 1
ATOM 4041 C C . ASN A 1 538 ? 32.790 0.424 20.221 1.00 70.25 538 ASN A C 1
ATOM 4043 O O . ASN A 1 538 ? 32.837 -0.476 21.067 1.00 70.25 538 ASN A O 1
ATOM 4047 N N . GLY A 1 539 ? 31.674 1.115 19.984 1.00 64.88 539 GLY A N 1
ATOM 4048 C CA . GLY A 1 539 ? 30.411 0.926 20.678 1.00 64.88 539 GLY A CA 1
ATOM 4049 C C . GLY A 1 539 ? 30.399 1.464 22.108 1.00 64.88 539 GLY A C 1
ATOM 4050 O O . GLY A 1 539 ? 29.537 1.042 22.872 1.00 64.88 539 GLY A O 1
ATOM 4051 N N . GLN A 1 540 ? 31.328 2.334 22.518 1.00 72.75 540 GLN A N 1
ATOM 4052 C CA . GLN A 1 540 ? 31.325 2.968 23.843 1.00 72.75 540 GLN A CA 1
ATOM 4053 C C . GLN A 1 540 ? 30.469 4.232 23.835 1.00 72.75 540 GLN A C 1
ATOM 4055 O O . GLN A 1 540 ? 30.469 4.963 22.857 1.00 72.75 540 GLN A O 1
ATOM 4060 N N . SER A 1 541 ? 29.756 4.534 24.924 1.00 70.12 541 SER A N 1
ATOM 4061 C CA . SER A 1 541 ? 29.001 5.792 24.994 1.00 70.12 541 SER A CA 1
ATOM 4062 C C . SER A 1 541 ? 29.933 7.001 24.859 1.00 70.12 541 SER A C 1
ATOM 4064 O O . SER A 1 541 ? 30.958 7.090 25.536 1.00 70.12 541 SER A O 1
ATOM 4066 N N . CYS A 1 542 ? 29.543 7.939 24.007 1.00 70.62 542 CYS A N 1
ATOM 4067 C CA . CYS A 1 542 ? 30.208 9.219 23.781 1.00 70.62 542 CYS A CA 1
ATOM 4068 C C . CYS A 1 542 ? 29.167 10.342 23.877 1.00 70.62 542 CYS A C 1
ATOM 4070 O O . CYS A 1 542 ? 27.980 10.070 24.059 1.00 70.62 542 CYS A O 1
ATOM 4072 N N . VAL A 1 543 ? 29.588 11.603 23.777 1.00 71.56 543 VAL A N 1
ATOM 4073 C CA . VAL A 1 543 ? 28.684 12.762 23.812 1.00 71.56 543 VAL A CA 1
ATOM 4074 C C . VAL A 1 543 ? 28.839 13.542 22.513 1.00 71.56 543 VAL A C 1
ATOM 4076 O O . VAL A 1 543 ? 29.897 14.117 22.281 1.00 71.56 543 VAL A O 1
ATOM 4079 N N . GLN A 1 544 ? 27.785 13.613 21.697 1.00 62.62 544 GLN A N 1
ATOM 4080 C CA . GLN A 1 544 ? 27.738 14.583 20.602 1.00 62.62 544 GLN A CA 1
ATOM 4081 C C . GLN A 1 544 ? 27.345 15.966 21.141 1.00 62.62 544 GLN A C 1
ATOM 4083 O O . GLN A 1 544 ? 26.212 16.179 21.575 1.00 62.62 544 GLN A O 1
ATOM 4088 N N . GLU A 1 545 ? 28.250 16.942 21.055 1.00 57.03 545 GLU A N 1
ATOM 4089 C CA . GLU A 1 545 ? 27.881 18.359 21.123 1.00 57.03 545 GLU A CA 1
ATOM 4090 C C . GLU A 1 545 ? 27.710 18.899 19.692 1.00 57.03 545 GLU A C 1
ATOM 4092 O O . GLU A 1 545 ? 28.680 18.994 18.942 1.00 57.03 545 GLU A O 1
ATOM 4097 N N . ASN A 1 546 ? 26.481 19.253 19.299 1.00 53.47 546 ASN A N 1
ATOM 4098 C CA . ASN A 1 546 ? 26.151 19.867 17.998 1.00 53.47 546 ASN A CA 1
ATOM 4099 C C . ASN A 1 546 ? 26.647 19.087 16.757 1.00 53.47 546 ASN A C 1
ATOM 4101 O O . ASN A 1 546 ? 27.127 19.707 15.810 1.00 53.47 546 ASN A O 1
ATOM 4105 N N . ASN A 1 547 ? 26.583 17.749 16.768 1.00 53.66 547 ASN A N 1
ATOM 4106 C CA . ASN A 1 547 ? 27.073 16.874 15.685 1.00 53.66 547 ASN A CA 1
ATOM 4107 C C . ASN A 1 547 ? 28.535 17.151 15.268 1.00 53.66 547 ASN A C 1
ATOM 4109 O O . ASN A 1 547 ? 28.907 16.955 14.114 1.00 53.66 547 ASN A O 1
ATOM 4113 N N . SER A 1 548 ? 29.364 17.664 16.186 1.00 55.12 548 SER A N 1
ATOM 4114 C CA . SER A 1 548 ? 30.737 18.089 15.872 1.00 55.12 548 SER A CA 1
ATOM 4115 C C . SER A 1 548 ? 31.797 17.000 16.049 1.00 55.12 548 SER A C 1
ATOM 4117 O O . SER A 1 548 ? 32.915 17.174 15.564 1.00 55.12 548 SER A O 1
ATOM 4119 N N . ASP A 1 549 ? 31.458 15.897 16.723 1.00 64.00 549 ASP A N 1
ATOM 4120 C CA . ASP A 1 549 ? 32.344 14.748 16.909 1.00 64.00 549 ASP A CA 1
ATOM 4121 C C . ASP A 1 549 ? 32.045 13.680 15.840 1.00 64.00 549 ASP A C 1
ATOM 4123 O O . ASP A 1 549 ? 31.004 13.022 15.923 1.00 64.00 549 ASP A O 1
ATOM 4127 N N . PRO A 1 550 ? 32.912 13.519 14.822 1.00 62.81 550 PRO A N 1
ATOM 4128 C CA . PRO A 1 550 ? 32.702 12.566 13.734 1.00 62.81 550 PRO A CA 1
ATOM 4129 C C . PRO A 1 550 ? 32.836 11.105 14.179 1.00 62.81 550 PRO A C 1
ATOM 4131 O O . PRO A 1 550 ? 32.388 10.221 13.455 1.00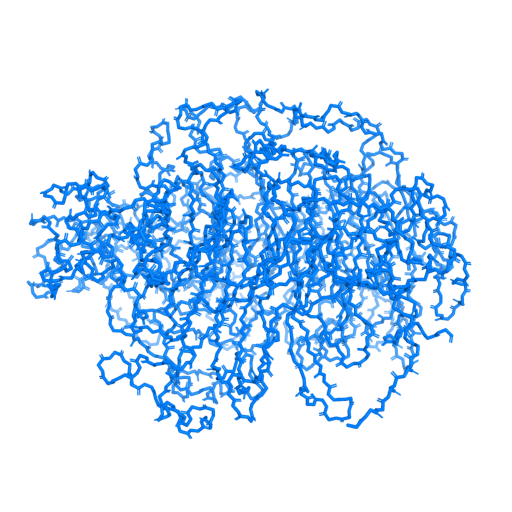 62.81 550 PRO A O 1
ATOM 4134 N N . ASP A 1 551 ? 33.433 10.855 15.348 1.00 69.25 551 ASP A N 1
ATOM 4135 C CA . ASP A 1 551 ? 33.649 9.511 15.880 1.00 69.25 551 ASP A CA 1
ATOM 4136 C C . ASP A 1 551 ? 32.534 9.091 16.850 1.00 69.25 551 ASP A C 1
ATOM 4138 O O . ASP A 1 551 ? 32.640 8.034 17.465 1.00 69.25 551 ASP A O 1
ATOM 4142 N N . CYS A 1 552 ? 31.481 9.905 17.000 1.00 72.25 552 CYS A N 1
ATOM 4143 C CA . CYS A 1 552 ? 30.359 9.686 17.903 1.00 72.25 552 CYS A CA 1
ATOM 4144 C C . CYS A 1 552 ? 29.041 9.658 17.113 1.00 72.25 552 CYS A C 1
ATOM 4146 O O . CYS A 1 552 ? 28.649 10.665 16.531 1.00 72.25 552 CYS A O 1
ATOM 4148 N N . PHE A 1 553 ? 28.342 8.526 17.097 1.00 71.81 553 PHE A N 1
ATOM 4149 C CA . PHE A 1 553 ? 27.157 8.239 16.282 1.00 71.81 553 PHE A CA 1
ATOM 4150 C C . PHE A 1 553 ? 25.892 8.158 17.134 1.00 71.81 553 PHE A C 1
ATOM 4152 O O . PHE A 1 553 ? 25.934 7.681 18.267 1.00 71.81 553 PHE A O 1
ATOM 4159 N N . THR A 1 554 ? 24.751 8.579 16.592 1.00 74.88 554 THR A N 1
ATOM 4160 C CA . THR A 1 554 ? 23.440 8.394 17.230 1.00 74.88 554 THR A CA 1
ATOM 4161 C C . THR A 1 554 ? 23.004 6.932 17.136 1.00 74.88 554 THR A C 1
ATOM 4163 O O . THR A 1 554 ? 23.031 6.345 16.060 1.00 74.88 554 THR A O 1
ATOM 4166 N N . PHE A 1 555 ? 22.602 6.334 18.259 1.00 75.94 555 PHE A N 1
ATOM 4167 C CA . PHE A 1 555 ? 22.139 4.949 18.321 1.00 75.94 555 PHE A CA 1
ATOM 4168 C C . PHE A 1 555 ? 20.682 4.814 17.880 1.00 75.94 555 PHE A C 1
ATOM 4170 O O . PHE A 1 555 ? 19.811 5.461 18.459 1.00 75.94 555 PHE A O 1
ATOM 4177 N N . ASP A 1 556 ? 20.444 3.911 16.923 1.00 75.56 556 ASP A N 1
ATOM 4178 C CA . ASP A 1 556 ? 19.130 3.439 16.484 1.00 75.56 556 ASP A CA 1
ATOM 4179 C C . ASP A 1 556 ? 18.171 4.605 16.187 1.00 75.56 556 ASP A C 1
ATOM 4181 O O . ASP A 1 556 ? 17.192 4.854 16.891 1.00 75.56 556 ASP A O 1
ATOM 4185 N N . GLU A 1 557 ? 18.501 5.356 15.131 1.00 78.12 557 GLU A N 1
ATOM 4186 C CA . GLU A 1 557 ? 17.713 6.469 14.592 1.00 78.12 557 GLU A CA 1
ATOM 4187 C C . GLU A 1 557 ? 17.030 6.078 13.267 1.00 78.12 557 GLU A C 1
ATOM 4189 O O . GLU A 1 557 ? 17.465 5.175 12.543 1.00 78.12 557 GLU A O 1
ATOM 4194 N N . GLY A 1 558 ? 15.895 6.712 12.968 1.00 83.62 558 GLY A N 1
ATOM 4195 C CA . GLY A 1 558 ? 15.088 6.430 11.784 1.00 83.62 558 GLY A CA 1
ATOM 4196 C C . GLY A 1 558 ? 13.948 5.460 12.083 1.00 83.62 558 GLY A C 1
ATOM 4197 O O . GLY A 1 558 ? 13.233 5.627 13.068 1.00 83.62 558 GLY A O 1
ATOM 4198 N N . LYS A 1 559 ? 13.753 4.461 11.216 1.00 90.12 559 LYS A N 1
ATOM 4199 C CA . LYS A 1 559 ? 12.578 3.576 11.236 1.00 90.12 559 LYS A CA 1
ATOM 4200 C C . LYS A 1 559 ? 12.912 2.116 10.997 1.00 90.12 559 LYS A C 1
ATOM 4202 O O . LYS A 1 559 ? 13.886 1.813 10.310 1.00 90.12 559 LYS A O 1
ATOM 4207 N N . ASN A 1 560 ? 12.084 1.240 11.545 1.00 93.62 560 ASN A N 1
ATOM 4208 C CA . ASN A 1 560 ? 12.094 -0.195 11.309 1.00 93.62 560 ASN A CA 1
ATOM 4209 C C . ASN A 1 560 ? 10.844 -0.625 10.547 1.00 93.62 560 ASN A C 1
ATOM 4211 O O . ASN A 1 560 ? 9.801 0.024 10.617 1.00 93.62 560 ASN A O 1
ATOM 4215 N N . ILE A 1 561 ? 10.934 -1.766 9.868 1.00 96.31 561 ILE A N 1
ATOM 4216 C CA . ILE A 1 561 ? 9.773 -2.408 9.254 1.00 96.31 561 ILE A CA 1
ATOM 4217 C C . ILE A 1 561 ? 9.299 -3.546 10.150 1.00 96.31 561 ILE A C 1
ATOM 4219 O O . ILE A 1 561 ? 10.027 -4.517 10.392 1.00 96.31 561 ILE A O 1
ATOM 4223 N N . LYS A 1 562 ? 8.053 -3.424 10.609 1.00 96.56 562 LYS A N 1
ATOM 4224 C CA . LYS A 1 562 ? 7.358 -4.396 11.450 1.00 96.56 562 LYS A CA 1
ATOM 4225 C C . LYS A 1 562 ? 6.350 -5.204 10.642 1.00 96.56 562 LYS A C 1
ATOM 4227 O O . LYS A 1 562 ? 5.751 -4.714 9.685 1.00 96.56 562 LYS A O 1
ATOM 4232 N N . TYR A 1 563 ? 6.157 -6.449 11.053 1.00 97.25 563 TYR A N 1
ATOM 4233 C CA . TYR A 1 563 ? 5.290 -7.427 10.418 1.00 97.25 563 TYR A CA 1
ATOM 4234 C C . TYR A 1 563 ? 4.344 -8.067 11.435 1.00 97.25 563 TYR A C 1
ATOM 4236 O O . TYR A 1 563 ? 4.780 -8.547 12.483 1.00 97.25 563 TYR A O 1
ATOM 4244 N N . PHE A 1 564 ? 3.061 -8.122 11.089 1.00 97.25 564 PHE A N 1
ATOM 4245 C CA . PHE A 1 564 ? 1.991 -8.706 11.896 1.00 97.25 564 PHE A CA 1
ATOM 4246 C C . PHE A 1 564 ? 1.191 -9.675 11.040 1.00 97.25 564 PHE A C 1
ATOM 4248 O O . PHE A 1 564 ? 0.941 -9.402 9.866 1.00 97.25 564 PHE A O 1
ATOM 4255 N N . THR A 1 565 ? 0.755 -10.796 11.610 1.00 97.06 565 THR A N 1
ATOM 4256 C CA . THR A 1 565 ? -0.162 -11.686 10.899 1.00 97.06 565 THR A CA 1
ATOM 4257 C C . THR A 1 565 ? -0.964 -12.570 11.839 1.00 97.06 565 THR A C 1
ATOM 4259 O O . THR A 1 565 ? -0.426 -13.194 12.750 1.00 97.06 565 THR A O 1
ATOM 4262 N N . PHE A 1 566 ? -2.267 -12.629 11.596 1.00 97.38 566 PHE A N 1
ATOM 4263 C CA . PHE A 1 566 ? -3.244 -13.211 12.507 1.00 97.38 566 PHE A CA 1
ATOM 4264 C C . PHE A 1 566 ? -4.514 -13.635 11.758 1.00 97.38 566 PHE A C 1
ATOM 4266 O O . PHE A 1 566 ? -4.664 -13.349 10.574 1.00 97.38 566 PHE A O 1
ATOM 4273 N N . SER A 1 567 ? -5.432 -14.343 12.411 1.00 96.94 567 SER A N 1
ATOM 4274 C CA . SER A 1 567 ? -6.779 -14.596 11.883 1.00 96.94 567 SER A CA 1
ATOM 4275 C C . SER A 1 567 ? -7.654 -13.347 11.941 1.00 96.94 567 SER A C 1
ATOM 4277 O O . SER A 1 567 ? -7.572 -12.597 12.904 1.00 96.94 567 SER A O 1
ATOM 4279 N N . MET A 1 568 ? -8.513 -13.138 10.949 1.00 96.69 568 MET A N 1
ATOM 4280 C CA . MET A 1 568 ? -9.350 -11.941 10.816 1.00 96.69 568 MET A CA 1
ATOM 4281 C C . MET A 1 568 ? -10.219 -11.656 12.048 1.00 96.69 568 MET A C 1
ATOM 4283 O O . MET A 1 568 ? -10.290 -10.510 12.483 1.00 96.69 568 MET A O 1
ATOM 4287 N N . SER A 1 569 ? -10.865 -12.676 12.613 1.00 95.19 569 SER A N 1
ATOM 4288 C CA . SER A 1 569 ? -11.816 -12.516 13.714 1.00 95.19 569 SER A CA 1
ATOM 4289 C C . SER A 1 569 ? -11.224 -12.923 15.065 1.00 95.19 569 SER A C 1
ATOM 4291 O O . SER A 1 569 ? -10.395 -13.832 15.160 1.00 95.19 569 SER A O 1
ATOM 4293 N N . ILE A 1 570 ? -11.699 -12.291 16.148 1.00 93.31 570 ILE A N 1
ATOM 4294 C CA . ILE A 1 570 ? -11.349 -12.672 17.534 1.00 93.31 570 ILE A CA 1
ATOM 4295 C C . ILE A 1 570 ? -11.848 -14.080 17.890 1.00 93.31 570 ILE A C 1
ATOM 4297 O O . ILE A 1 570 ? -11.300 -14.711 18.791 1.00 93.31 570 ILE A O 1
ATOM 4301 N N . LYS A 1 571 ? -12.871 -14.566 17.173 1.00 87.81 571 LYS A N 1
ATOM 4302 C CA . LYS A 1 571 ? -13.490 -15.886 17.367 1.00 87.81 571 LYS A CA 1
ATOM 4303 C C . LYS A 1 571 ? -12.785 -17.001 16.596 1.00 87.81 571 LYS A C 1
ATOM 4305 O O . LYS A 1 571 ? -13.055 -18.183 16.827 1.00 87.81 571 LYS A O 1
ATOM 4310 N N . ASP A 1 572 ? -11.901 -16.647 15.670 1.00 91.62 572 ASP A N 1
ATOM 4311 C CA . ASP A 1 572 ? -11.250 -17.623 14.809 1.00 91.62 572 ASP A CA 1
ATOM 4312 C C . ASP A 1 572 ? -10.307 -18.535 15.597 1.00 91.62 572 ASP A C 1
ATOM 4314 O O . ASP A 1 572 ? -9.550 -18.114 16.473 1.00 91.62 572 ASP A O 1
ATOM 4318 N N . THR A 1 573 ? -10.307 -19.818 15.235 1.00 85.25 573 THR A N 1
ATOM 4319 C CA . THR A 1 573 ? -9.385 -20.808 15.796 1.00 85.25 573 THR A CA 1
ATOM 4320 C C . THR A 1 573 ? -8.439 -21.321 14.717 1.00 85.25 573 THR A C 1
ATOM 4322 O O . THR A 1 573 ? -8.812 -22.118 13.858 1.00 85.25 573 THR A O 1
ATOM 4325 N N . VAL A 1 574 ? -7.164 -20.941 14.806 1.00 89.31 574 VAL A N 1
ATOM 4326 C CA . VAL A 1 574 ? -6.137 -21.306 13.818 1.00 89.31 574 VAL A CA 1
ATOM 4327 C C . VAL A 1 574 ? -5.444 -22.613 14.208 1.00 89.31 574 VAL A C 1
ATOM 4329 O O . VAL A 1 574 ? -4.313 -22.635 14.695 1.00 89.31 574 VAL A O 1
ATOM 4332 N N . GLY A 1 575 ? -6.155 -23.736 14.073 1.00 78.75 575 GLY A N 1
ATOM 4333 C CA . GLY A 1 575 ? -5.578 -25.071 14.293 1.00 78.75 575 GLY A CA 1
ATOM 4334 C C . GLY A 1 575 ? -5.003 -25.311 15.698 1.00 78.75 575 GLY A C 1
ATOM 4335 O O . GLY A 1 575 ? -4.122 -26.147 15.867 1.00 78.75 575 GLY A O 1
ATOM 4336 N N . GLY A 1 576 ? -5.462 -24.565 16.708 1.00 77.88 576 GLY A N 1
ATOM 4337 C CA . GLY A 1 576 ? -4.950 -24.641 18.081 1.00 77.88 576 GLY A CA 1
ATOM 4338 C C . GLY A 1 576 ? -3.670 -23.838 18.349 1.00 77.88 576 GLY A C 1
ATOM 4339 O O . GLY A 1 576 ? -3.137 -23.918 19.455 1.00 77.88 576 GLY A O 1
ATOM 4340 N N . LYS A 1 577 ? -3.178 -23.045 17.387 1.00 88.69 577 LYS A N 1
ATOM 4341 C CA . LYS A 1 577 ? -2.067 -22.102 17.592 1.00 88.69 577 LYS A CA 1
ATOM 4342 C C . LYS A 1 577 ? -2.609 -20.736 17.999 1.00 88.69 577 LYS A C 1
ATOM 4344 O O . LYS A 1 577 ? -2.855 -19.887 17.153 1.00 88.69 577 LYS A O 1
ATOM 4349 N N . SER A 1 578 ? -2.779 -20.514 19.300 1.00 90.06 578 SER A N 1
ATOM 4350 C CA . SER A 1 578 ? -3.337 -19.258 19.834 1.00 90.06 578 SER A CA 1
ATOM 4351 C C . SER A 1 578 ? -2.568 -18.006 19.398 1.00 90.06 578 SER A C 1
ATOM 4353 O O . SER A 1 578 ? -3.179 -16.971 19.170 1.00 90.06 578 SER A O 1
ATOM 4355 N N . GLN A 1 579 ? -1.249 -18.113 19.220 1.00 92.06 579 GLN A N 1
ATOM 4356 C CA . GLN A 1 579 ? -0.378 -17.039 18.720 1.00 92.06 579 GLN A CA 1
ATOM 4357 C C . GLN A 1 579 ? -0.712 -16.555 17.297 1.00 92.06 579 GLN A C 1
ATOM 4359 O O . GLN A 1 579 ? -0.279 -15.479 16.908 1.00 92.06 579 GLN A O 1
ATOM 4364 N N . ASP A 1 580 ? -1.457 -17.346 16.520 1.00 95.31 580 ASP A N 1
ATOM 4365 C CA . ASP A 1 580 ? -1.895 -16.982 15.170 1.00 95.31 580 ASP A CA 1
ATOM 4366 C C . ASP A 1 580 ? -3.279 -16.313 15.171 1.00 95.31 580 ASP A C 1
ATOM 4368 O O . ASP A 1 580 ? -3.768 -15.930 14.112 1.00 95.31 580 ASP A O 1
ATOM 4372 N N . GLY A 1 581 ? -3.938 -16.214 16.329 1.00 95.44 581 GLY A N 1
ATOM 4373 C CA . GLY A 1 581 ? -5.222 -15.534 16.472 1.00 95.44 581 GLY A CA 1
ATOM 4374 C C . GLY A 1 581 ? -5.063 -14.022 16.636 1.00 95.44 581 GLY A C 1
ATOM 4375 O O . GLY A 1 581 ? -4.042 -13.566 17.159 1.00 95.44 581 GLY A O 1
ATOM 4376 N N . LEU A 1 582 ? -6.089 -13.248 16.259 1.00 96.25 582 LEU A N 1
ATOM 4377 C CA . LEU A 1 582 ? -6.114 -11.786 16.435 1.00 96.25 582 LEU A CA 1
ATOM 4378 C C . LEU A 1 582 ? -5.750 -11.374 17.865 1.00 96.25 582 LEU A C 1
ATOM 4380 O O . LEU A 1 582 ? -4.866 -10.549 18.061 1.00 96.25 582 LEU A O 1
ATOM 4384 N N . LEU A 1 583 ? -6.358 -12.017 18.866 1.00 94.44 583 LEU A N 1
ATOM 4385 C CA . LEU A 1 583 ? -6.183 -11.678 20.281 1.00 94.44 583 LEU A CA 1
ATOM 4386 C C . LEU A 1 583 ? -4.716 -11.692 20.745 1.00 94.44 583 LEU A C 1
ATOM 4388 O O . LEU A 1 583 ? -4.313 -10.849 21.540 1.00 94.44 583 LEU A O 1
ATOM 4392 N N . ALA A 1 584 ? -3.906 -12.633 20.250 1.00 92.75 584 ALA A N 1
ATOM 4393 C CA . ALA A 1 584 ? -2.493 -12.731 20.619 1.00 92.75 584 ALA A CA 1
ATOM 4394 C C . ALA A 1 584 ? -1.611 -11.665 19.947 1.00 92.75 584 ALA A C 1
ATOM 4396 O O . ALA A 1 584 ? -0.479 -11.460 20.394 1.00 92.75 584 ALA A O 1
ATOM 4397 N N . ASN A 1 585 ? -2.138 -11.019 18.901 1.00 94.94 585 ASN A N 1
ATOM 4398 C CA . ASN A 1 585 ? -1.465 -10.014 18.083 1.00 94.94 585 ASN A CA 1
ATOM 4399 C C . ASN A 1 585 ? -1.977 -8.584 18.337 1.00 94.94 585 ASN A C 1
ATOM 4401 O O . ASN A 1 585 ? -1.542 -7.655 17.664 1.00 94.94 585 ASN A O 1
ATOM 4405 N N . LEU A 1 586 ? -2.886 -8.397 19.299 1.00 96.06 586 LEU A N 1
ATOM 4406 C CA . LEU A 1 586 ? -3.254 -7.073 19.796 1.00 96.06 586 LEU A CA 1
ATOM 4407 C C . LEU A 1 586 ? -2.183 -6.561 20.762 1.00 96.06 586 LEU A C 1
ATOM 4409 O O . LEU A 1 586 ? -1.662 -7.332 21.575 1.00 96.06 586 LEU A O 1
ATOM 4413 N N . THR A 1 587 ? -1.905 -5.256 20.715 1.00 94.31 587 THR A N 1
ATOM 4414 C CA . THR A 1 587 ? -0.894 -4.587 21.555 1.00 94.31 587 THR A CA 1
ATOM 4415 C C . THR A 1 587 ? 0.437 -5.343 21.587 1.00 94.31 587 THR A C 1
ATOM 4417 O O . THR A 1 587 ? 0.893 -5.807 22.633 1.00 94.31 587 THR A O 1
ATOM 4420 N N . GLN A 1 588 ? 1.022 -5.539 20.408 1.00 91.31 588 GLN A N 1
ATOM 4421 C CA . GLN A 1 588 ? 2.257 -6.282 20.189 1.00 91.31 588 GLN A CA 1
ATOM 4422 C C . GLN A 1 588 ? 3.294 -5.384 19.486 1.00 91.31 588 GLN A C 1
ATOM 4424 O O . GLN A 1 588 ? 2.920 -4.671 18.559 1.00 91.31 588 GLN A O 1
ATOM 4429 N N . PRO A 1 589 ? 4.602 -5.504 19.785 1.00 92.19 589 PRO A N 1
ATOM 4430 C CA . PRO A 1 589 ? 5.646 -4.707 19.115 1.00 92.19 589 PRO A CA 1
ATOM 4431 C C . PRO A 1 589 ? 5.923 -5.131 17.654 1.00 92.19 589 PRO A C 1
ATOM 4433 O O . PRO A 1 589 ? 6.751 -4.546 16.958 1.00 92.19 589 PRO A O 1
ATOM 4436 N N . GLY A 1 590 ? 5.252 -6.184 17.173 1.00 94.31 590 GLY A N 1
ATOM 4437 C CA . GLY A 1 590 ? 5.425 -6.748 15.833 1.00 94.31 590 GLY A CA 1
ATOM 4438 C C . GLY A 1 590 ? 6.746 -7.492 15.617 1.00 94.31 590 GLY A C 1
ATOM 4439 O O . GLY A 1 590 ? 7.655 -7.479 16.444 1.00 94.31 590 GLY A O 1
ATOM 4440 N N . HIS A 1 591 ? 6.852 -8.188 14.486 1.00 96.31 591 HIS A N 1
ATOM 4441 C CA . HIS A 1 591 ? 8.069 -8.896 14.082 1.00 96.31 591 HIS A CA 1
ATOM 4442 C C . HIS A 1 591 ? 8.947 -8.015 13.191 1.00 96.31 591 HIS A C 1
ATOM 4444 O O . HIS A 1 591 ? 8.439 -7.392 12.265 1.00 96.31 591 HIS A O 1
ATOM 4450 N N . GLN A 1 592 ? 10.261 -7.982 13.408 1.00 95.94 592 GLN A N 1
ATOM 4451 C CA . GLN A 1 592 ? 11.156 -7.126 12.622 1.00 95.94 592 GLN A CA 1
ATOM 4452 C C . GLN A 1 592 ? 11.635 -7.799 11.324 1.00 95.94 592 GLN A C 1
ATOM 4454 O O . GLN A 1 592 ? 12.096 -8.942 11.349 1.00 95.94 592 GLN A O 1
ATOM 4459 N N . LEU A 1 593 ? 11.551 -7.085 10.192 1.00 96.69 593 LEU A N 1
ATOM 4460 C CA . LEU A 1 593 ? 11.976 -7.593 8.875 1.00 96.69 593 LEU A CA 1
ATOM 4461 C C . LEU A 1 593 ? 13.391 -7.163 8.461 1.00 96.69 593 LEU A C 1
ATOM 4463 O O . LEU A 1 593 ? 14.129 -7.965 7.868 1.00 96.69 593 LEU A O 1
ATOM 4467 N N . ASN A 1 594 ? 13.761 -5.910 8.739 1.00 95.38 594 ASN A N 1
ATOM 4468 C CA . ASN A 1 594 ? 15.079 -5.373 8.411 1.00 95.38 594 ASN A CA 1
ATOM 4469 C C . ASN A 1 594 ? 16.142 -5.894 9.387 1.00 95.38 594 ASN A C 1
ATOM 4471 O O . ASN A 1 594 ? 15.892 -6.067 10.582 1.00 95.38 594 ASN A O 1
ATOM 4475 N N . GLN A 1 595 ? 17.322 -6.185 8.848 1.00 95.00 595 GLN A N 1
ATOM 4476 C CA . GLN A 1 595 ? 18.445 -6.710 9.622 1.00 95.00 595 GLN A CA 1
ATOM 4477 C C . GLN A 1 595 ? 19.166 -5.611 10.421 1.00 95.00 595 GLN A C 1
ATOM 4479 O O . GLN A 1 595 ? 18.982 -4.429 10.112 1.00 95.00 595 GLN A O 1
ATOM 4484 N N . PRO A 1 596 ? 20.015 -5.987 11.397 1.00 94.06 596 PRO A N 1
ATOM 4485 C CA . PRO A 1 596 ? 20.973 -5.069 12.007 1.00 94.06 596 PRO A CA 1
ATOM 4486 C C . PRO A 1 596 ? 21.859 -4.350 10.989 1.00 94.06 596 PRO A C 1
ATOM 4488 O O . PRO A 1 596 ? 22.171 -4.887 9.927 1.00 94.06 596 PRO A O 1
ATOM 4491 N N . GLU A 1 597 ? 22.282 -3.142 11.342 1.00 91.38 597 GLU A N 1
ATOM 4492 C CA . GLU A 1 597 ? 23.182 -2.326 10.533 1.00 91.38 597 GLU A CA 1
ATOM 4493 C C . GLU A 1 597 ? 24.597 -2.899 10.533 1.00 91.38 597 GLU A C 1
ATOM 4495 O O . GLU A 1 597 ? 25.156 -3.244 11.581 1.00 91.38 597 GLU A O 1
ATOM 4500 N N . VAL A 1 598 ? 25.166 -2.975 9.333 1.00 90.75 598 VAL A N 1
ATOM 4501 C CA . VAL A 1 598 ? 26.556 -3.350 9.100 1.00 90.75 598 VAL A CA 1
ATOM 4502 C C . VAL A 1 598 ? 27.391 -2.080 9.064 1.00 90.75 598 VAL A C 1
ATOM 4504 O O . VAL A 1 598 ? 27.126 -1.191 8.256 1.00 90.75 598 VAL A O 1
ATOM 4507 N N . ASP A 1 599 ? 28.433 -2.023 9.887 1.00 88.06 599 ASP A N 1
ATOM 4508 C CA . ASP A 1 599 ? 29.451 -0.987 9.774 1.00 88.06 599 ASP A CA 1
ATOM 4509 C C . ASP A 1 599 ? 30.224 -1.189 8.466 1.00 88.06 599 ASP A C 1
ATOM 4511 O O . ASP A 1 599 ? 30.963 -2.158 8.291 1.00 88.06 599 ASP A O 1
ATOM 4515 N N . TRP A 1 600 ? 30.065 -0.251 7.540 1.00 87.38 600 TRP A N 1
ATOM 4516 C CA . TRP A 1 600 ? 30.671 -0.284 6.213 1.00 87.38 600 TRP A CA 1
ATOM 4517 C C . TRP A 1 600 ? 32.210 -0.244 6.227 1.00 87.38 600 TRP A C 1
ATOM 4519 O O . TRP A 1 600 ? 32.840 -0.605 5.228 1.00 87.38 600 TRP A O 1
ATOM 4529 N N . GLN A 1 601 ? 32.836 0.172 7.336 1.00 86.81 601 GLN A N 1
ATOM 4530 C CA . GLN A 1 601 ? 34.295 0.193 7.485 1.00 86.81 601 GLN A CA 1
ATOM 4531 C C . GLN A 1 601 ? 34.856 -1.162 7.914 1.00 86.81 601 GLN A C 1
ATOM 4533 O O . GLN A 1 601 ? 35.889 -1.593 7.394 1.00 86.81 601 GLN A O 1
ATOM 4538 N N . SER A 1 602 ? 34.200 -1.821 8.872 1.00 88.06 602 SER A N 1
ATOM 4539 C CA . SER A 1 602 ? 34.645 -3.107 9.422 1.00 88.06 602 SER A CA 1
ATOM 4540 C C . SER A 1 602 ? 34.006 -4.317 8.748 1.00 88.06 602 SER A C 1
ATOM 4542 O O . SER A 1 602 ? 34.600 -5.390 8.759 1.00 88.06 602 SER A O 1
ATOM 4544 N N . GLY A 1 603 ? 32.836 -4.160 8.129 1.00 88.75 603 GLY A N 1
ATOM 4545 C CA . GLY A 1 603 ? 32.066 -5.239 7.513 1.00 88.75 603 GLY A CA 1
ATOM 4546 C C . GLY A 1 603 ? 31.424 -6.198 8.510 1.00 88.75 603 GLY A C 1
ATOM 4547 O O . GLY A 1 603 ? 31.017 -7.295 8.116 1.00 88.75 603 GLY A O 1
ATOM 4548 N N . ASP A 1 604 ? 31.361 -5.795 9.779 1.00 90.56 604 ASP A N 1
ATOM 4549 C CA . ASP A 1 604 ? 30.690 -6.482 10.876 1.00 90.56 604 ASP A CA 1
ATOM 4550 C C . ASP A 1 604 ? 29.449 -5.684 11.311 1.00 90.56 604 ASP A C 1
ATOM 4552 O O . ASP A 1 604 ? 29.300 -4.500 11.012 1.00 90.56 604 ASP A O 1
ATOM 4556 N N . PHE A 1 605 ? 28.531 -6.323 12.038 1.00 91.38 605 PHE A N 1
ATOM 4557 C CA . PHE A 1 605 ? 27.418 -5.598 12.651 1.00 91.38 605 PHE A CA 1
ATOM 4558 C C . PHE A 1 605 ? 27.903 -4.665 13.758 1.00 91.38 605 PHE A C 1
ATOM 4560 O O . PHE A 1 605 ? 28.785 -5.034 14.543 1.00 91.38 605 PHE A O 1
ATOM 4567 N N . TYR A 1 606 ? 27.234 -3.521 13.913 1.00 86.88 606 TYR A N 1
ATOM 4568 C CA . TYR A 1 606 ? 27.378 -2.745 15.140 1.00 86.88 606 TYR A CA 1
ATOM 4569 C C . TYR A 1 606 ? 27.001 -3.606 16.363 1.00 86.88 606 TYR A C 1
ATOM 4571 O O . TYR A 1 606 ? 26.006 -4.343 16.319 1.00 86.88 606 TYR A O 1
ATOM 4579 N N . PRO A 1 607 ? 27.767 -3.539 17.471 1.00 86.06 607 PRO A N 1
ATOM 4580 C CA . PRO A 1 607 ? 27.456 -4.308 18.667 1.00 86.06 607 PRO A CA 1
ATOM 4581 C C . PRO A 1 607 ? 26.062 -3.983 19.208 1.00 86.06 607 PRO A C 1
ATOM 4583 O O . PRO A 1 607 ? 25.686 -2.816 19.331 1.00 86.06 607 PRO A O 1
ATOM 4586 N N . ALA A 1 608 ? 25.316 -5.018 19.600 1.00 89.62 608 ALA A N 1
ATOM 4587 C CA . ALA A 1 608 ? 24.065 -4.820 20.316 1.00 89.62 608 ALA A CA 1
ATOM 4588 C C . ALA A 1 608 ? 24.319 -4.115 21.652 1.00 89.62 608 ALA A C 1
ATOM 4590 O O . ALA A 1 608 ? 25.282 -4.421 22.362 1.00 89.62 608 ALA A O 1
ATOM 4591 N N . ARG A 1 609 ? 23.427 -3.196 22.012 1.00 86.69 609 ARG A N 1
ATOM 4592 C CA . ARG A 1 609 ? 23.493 -2.423 23.251 1.00 86.69 609 ARG A CA 1
ATOM 4593 C C . ARG A 1 609 ? 22.437 -2.933 24.212 1.00 86.69 609 ARG A C 1
ATOM 4595 O O . ARG A 1 609 ? 21.303 -3.193 23.814 1.00 86.69 609 ARG A O 1
ATOM 4602 N N . ASN A 1 610 ? 22.799 -3.083 25.481 1.00 91.06 610 ASN A N 1
ATOM 4603 C CA . ASN A 1 610 ? 21.840 -3.514 26.485 1.00 91.06 610 ASN A CA 1
ATOM 4604 C C . ASN A 1 610 ? 21.105 -2.305 27.070 1.00 91.06 610 ASN A C 1
ATOM 4606 O O . ASN A 1 610 ? 21.727 -1.294 27.403 1.00 91.06 610 ASN A O 1
ATOM 4610 N N . THR A 1 611 ? 19.794 -2.414 27.277 1.00 89.75 611 THR A N 1
ATOM 4611 C CA . THR A 1 611 ? 18.997 -1.327 27.868 1.00 89.75 611 THR A CA 1
ATOM 4612 C C . THR A 1 611 ? 19.442 -0.937 29.281 1.00 89.75 611 THR A C 1
ATOM 4614 O O . THR A 1 611 ? 19.091 0.153 29.736 1.00 89.75 611 THR A O 1
ATOM 4617 N N . SER A 1 612 ? 20.270 -1.754 29.955 1.00 90.25 612 SER A N 1
ATOM 4618 C CA . SER A 1 612 ? 20.933 -1.400 31.218 1.00 90.25 612 SER A CA 1
ATOM 4619 C C . SER A 1 612 ? 21.832 -0.168 31.117 1.00 90.25 612 SER A C 1
ATOM 4621 O O . SER A 1 612 ? 22.107 0.475 32.124 1.00 90.25 612 SER A O 1
ATOM 4623 N N . GLU A 1 613 ? 22.306 0.147 29.912 1.00 83.56 613 GLU A N 1
ATOM 4624 C CA . GLU A 1 613 ? 23.193 1.283 29.647 1.00 83.56 613 GLU A CA 1
ATOM 4625 C C . GLU A 1 613 ? 22.426 2.581 29.357 1.00 83.56 613 GLU A C 1
ATOM 4627 O O . GLU A 1 613 ? 23.026 3.653 29.348 1.00 83.56 613 GLU A O 1
ATOM 4632 N N . PHE A 1 614 ? 21.110 2.491 29.138 1.00 79.12 614 PHE A N 1
ATOM 4633 C CA . PHE A 1 614 ? 20.250 3.618 28.782 1.00 79.12 614 PHE A CA 1
ATOM 4634 C C . PHE A 1 614 ? 19.258 3.921 29.910 1.00 79.12 614 PHE A C 1
ATOM 4636 O O . PHE A 1 614 ? 19.502 4.787 30.749 1.00 79.12 614 PHE A O 1
ATOM 4643 N N . TRP A 1 615 ? 18.149 3.182 29.961 1.00 85.56 615 TRP A N 1
ATOM 4644 C CA . TRP A 1 615 ? 17.098 3.364 30.964 1.00 85.56 615 TRP A CA 1
ATOM 4645 C C . TRP A 1 615 ? 17.345 2.572 32.240 1.00 85.56 615 TRP A C 1
ATOM 4647 O O . TRP A 1 615 ? 16.925 3.005 33.309 1.00 85.56 615 TRP A O 1
ATOM 4657 N N . ASN A 1 616 ? 18.013 1.423 32.113 1.00 89.38 616 ASN A N 1
ATOM 4658 C CA . ASN A 1 616 ? 18.178 0.423 33.156 1.00 89.38 616 ASN A CA 1
ATOM 4659 C C . ASN A 1 616 ? 16.860 0.002 33.819 1.00 89.38 616 ASN A C 1
ATOM 4661 O O . ASN A 1 616 ? 16.491 0.489 34.885 1.00 89.38 616 ASN A O 1
ATOM 4665 N N . PHE A 1 617 ? 16.183 -0.974 33.215 1.00 92.81 617 PHE A N 1
ATOM 4666 C CA . PHE A 1 617 ? 14.912 -1.515 33.700 1.00 92.81 617 PHE A CA 1
ATOM 4667 C C . PHE A 1 617 ? 15.098 -2.517 34.853 1.00 92.81 617 PHE A C 1
ATOM 4669 O O . PHE A 1 617 ? 14.644 -3.661 34.779 1.00 92.81 617 PHE A O 1
ATOM 4676 N N . VAL A 1 618 ? 15.794 -2.095 35.911 1.00 91.06 618 VAL A N 1
ATOM 4677 C CA . VAL A 1 618 ? 15.976 -2.867 37.147 1.00 91.06 618 VAL A CA 1
ATOM 4678 C C . VAL A 1 618 ? 15.326 -2.139 38.306 1.00 91.06 618 VAL A C 1
ATOM 4680 O O . VAL A 1 618 ? 15.663 -0.994 38.596 1.00 91.06 618 VAL A O 1
ATOM 4683 N N . ASP A 1 619 ? 14.464 -2.844 39.022 1.00 83.31 619 ASP A N 1
ATOM 4684 C CA . ASP A 1 619 ? 13.915 -2.403 40.296 1.00 83.31 619 ASP A CA 1
ATOM 4685 C C . ASP A 1 619 ? 13.644 -3.606 41.219 1.00 83.31 619 ASP A C 1
ATOM 4687 O O . ASP A 1 619 ? 14.064 -4.735 40.948 1.00 83.31 619 ASP A O 1
ATOM 4691 N N . ASP A 1 620 ? 12.936 -3.370 42.325 1.00 76.00 620 ASP A N 1
ATOM 4692 C CA . ASP A 1 620 ? 12.529 -4.429 43.256 1.00 76.00 620 ASP A CA 1
ATOM 4693 C C . ASP A 1 620 ? 11.623 -5.490 42.597 1.00 76.00 620 ASP A C 1
ATOM 4695 O O . ASP A 1 620 ? 11.513 -6.612 43.101 1.00 76.00 620 ASP A O 1
ATOM 4699 N N . SER A 1 621 ? 10.983 -5.154 41.472 1.00 72.19 621 SER A N 1
ATOM 4700 C CA . SER A 1 621 ? 10.078 -6.023 40.721 1.00 72.19 621 SER A CA 1
ATOM 4701 C C . SER A 1 621 ? 10.821 -6.972 39.779 1.00 72.19 621 SER A C 1
ATOM 4703 O O . SER A 1 621 ? 10.244 -7.990 39.395 1.00 72.19 621 SER A O 1
ATOM 4705 N N . GLY A 1 622 ? 12.068 -6.685 39.390 1.00 87.69 622 GLY A N 1
ATOM 4706 C CA . GLY A 1 622 ? 12.875 -7.571 38.546 1.00 87.69 622 GLY A CA 1
ATOM 4707 C C . GLY A 1 622 ? 13.930 -6.865 37.692 1.00 87.69 622 GLY A C 1
ATOM 4708 O O . GLY A 1 622 ? 14.202 -5.681 37.849 1.00 87.69 622 GLY A O 1
ATOM 4709 N N . ASN A 1 623 ? 14.539 -7.627 36.778 1.00 94.44 623 ASN A N 1
ATOM 4710 C CA . ASN A 1 623 ? 15.428 -7.114 35.734 1.00 94.44 623 ASN A CA 1
ATOM 4711 C C . ASN A 1 623 ? 14.790 -7.390 34.371 1.00 94.44 623 ASN A C 1
ATOM 4713 O O . ASN A 1 623 ? 14.702 -8.548 33.962 1.00 94.44 623 ASN A O 1
ATOM 4717 N N . TYR A 1 624 ? 14.373 -6.324 33.695 1.00 95.44 624 TYR A N 1
ATOM 4718 C CA . TYR A 1 624 ? 13.673 -6.355 32.410 1.00 95.44 624 TYR A CA 1
ATOM 4719 C C . TYR A 1 624 ? 14.526 -5.775 31.281 1.00 95.44 624 TYR A C 1
ATOM 4721 O O . TYR A 1 624 ? 14.002 -5.244 30.307 1.00 95.44 624 TYR A O 1
ATOM 4729 N N . ASN A 1 625 ? 15.853 -5.813 31.426 1.00 94.81 625 ASN A N 1
ATOM 4730 C CA . ASN A 1 625 ? 16.743 -5.338 30.381 1.00 94.81 625 ASN A CA 1
ATOM 4731 C C . ASN A 1 625 ? 16.908 -6.353 29.245 1.00 94.81 625 ASN A C 1
ATOM 4733 O O . ASN A 1 625 ? 16.991 -7.559 29.478 1.00 94.81 625 ASN A O 1
ATOM 4737 N N . PHE A 1 626 ? 17.045 -5.845 28.024 1.00 94.38 626 PHE A N 1
ATOM 4738 C CA . PHE A 1 626 ? 17.216 -6.624 26.798 1.00 94.38 626 PHE A CA 1
ATOM 4739 C C . PHE A 1 626 ? 18.223 -5.949 25.861 1.00 94.38 626 PHE A C 1
ATOM 4741 O O . PHE A 1 626 ? 18.672 -4.828 26.110 1.00 94.38 626 PHE A O 1
ATOM 4748 N N . ASN A 1 627 ? 18.624 -6.659 24.810 1.00 92.81 627 ASN A N 1
ATOM 4749 C CA . ASN A 1 627 ? 19.545 -6.140 23.805 1.00 92.81 627 ASN A CA 1
ATOM 4750 C C . ASN A 1 627 ? 18.777 -5.454 22.675 1.00 92.81 627 ASN A C 1
ATOM 4752 O O . ASN A 1 627 ? 17.733 -5.944 22.248 1.00 92.81 627 ASN A O 1
ATOM 4756 N N . ILE A 1 628 ? 19.328 -4.363 22.158 1.00 91.38 628 ILE A N 1
ATOM 4757 C CA . ILE A 1 628 ? 18.838 -3.666 20.970 1.00 91.38 628 ILE A CA 1
ATOM 4758 C C . ILE A 1 628 ? 19.993 -3.584 19.978 1.00 91.38 628 ILE A C 1
ATOM 4760 O O . ILE A 1 628 ? 21.120 -3.248 20.347 1.00 91.38 628 ILE A O 1
ATOM 4764 N N . TYR A 1 629 ? 19.719 -3.933 18.728 1.00 91.12 629 TYR A N 1
ATOM 4765 C CA . TYR A 1 629 ? 20.646 -3.800 17.614 1.00 91.12 629 TYR A CA 1
ATOM 4766 C C . TYR A 1 629 ? 20.397 -2.482 16.896 1.00 91.12 629 TYR A C 1
ATOM 4768 O O . TYR A 1 629 ? 19.247 -2.152 16.616 1.00 91.12 629 TYR A O 1
ATOM 4776 N N . ASN A 1 630 ? 21.480 -1.780 16.557 1.00 88.38 630 ASN A N 1
ATOM 4777 C CA . ASN A 1 630 ? 21.397 -0.667 15.624 1.00 88.38 630 ASN A CA 1
ATOM 4778 C C . ASN A 1 630 ? 20.952 -1.187 14.252 1.00 88.38 630 ASN A C 1
ATOM 4780 O O . ASN A 1 630 ? 21.306 -2.303 13.858 1.00 88.38 630 ASN A O 1
ATOM 4784 N N . THR A 1 631 ? 20.178 -0.390 13.532 1.00 90.81 631 THR A N 1
ATOM 4785 C CA . THR A 1 631 ? 19.615 -0.754 12.232 1.00 90.81 631 THR A CA 1
ATOM 4786 C C . THR A 1 631 ? 19.649 0.440 11.293 1.00 90.81 631 THR A C 1
ATOM 4788 O O . THR A 1 631 ? 19.450 1.570 11.729 1.00 90.81 631 THR A O 1
ATOM 4791 N N . GLU A 1 632 ? 19.803 0.186 9.994 1.00 90.19 632 GLU A N 1
ATOM 4792 C CA . GLU A 1 632 ? 19.618 1.212 8.963 1.00 90.19 632 GLU A CA 1
ATOM 4793 C C . GLU A 1 632 ? 18.166 1.719 8.972 1.00 90.19 632 GLU A C 1
ATOM 4795 O O . GLU A 1 632 ? 17.261 1.052 9.494 1.00 90.19 632 GLU A O 1
ATOM 4800 N N . ILE A 1 633 ? 17.896 2.890 8.390 1.00 89.56 633 ILE A N 1
ATOM 4801 C CA . ILE A 1 633 ? 16.510 3.337 8.239 1.00 89.56 633 ILE A CA 1
ATOM 4802 C C . ILE A 1 633 ? 15.799 2.472 7.191 1.00 89.56 633 ILE A C 1
ATOM 4804 O O . ILE A 1 633 ? 16.162 2.461 6.017 1.00 89.56 633 ILE A O 1
ATOM 4808 N N . ALA A 1 634 ? 14.744 1.775 7.609 1.00 93.12 634 ALA A N 1
ATOM 4809 C CA . ALA A 1 634 ? 13.875 0.957 6.774 1.00 93.12 634 ALA A CA 1
ATOM 4810 C C . ALA A 1 634 ? 12.446 1.528 6.786 1.00 93.12 634 ALA A C 1
ATOM 4812 O O . ALA A 1 634 ? 11.838 1.699 7.840 1.00 93.12 634 ALA A O 1
ATOM 4813 N N . ARG A 1 635 ? 11.908 1.859 5.609 1.00 91.81 635 ARG A N 1
ATOM 4814 C CA . ARG A 1 635 ? 10.651 2.613 5.447 1.00 91.81 635 ARG A CA 1
ATOM 4815 C C . ARG A 1 635 ? 9.926 2.265 4.149 1.00 91.81 635 ARG A C 1
ATOM 4817 O O . ARG A 1 635 ? 10.475 1.592 3.286 1.00 91.81 635 ARG A O 1
ATOM 4824 N N . ARG A 1 636 ? 8.708 2.774 3.964 1.00 88.81 636 ARG A N 1
ATOM 4825 C CA . ARG A 1 636 ? 7.838 2.547 2.797 1.00 88.81 636 ARG A CA 1
ATOM 4826 C C . ARG A 1 636 ? 7.569 1.069 2.558 1.00 88.81 636 ARG A C 1
ATOM 4828 O O . ARG A 1 636 ? 7.837 0.571 1.473 1.00 88.81 636 ARG A O 1
ATOM 4835 N N . GLY A 1 637 ? 7.058 0.379 3.574 1.00 93.12 637 GLY A N 1
ATOM 4836 C CA . GLY A 1 637 ? 6.644 -1.013 3.428 1.00 93.12 637 GLY A CA 1
ATOM 4837 C C . GLY A 1 637 ? 5.639 -1.189 2.283 1.00 93.12 637 GLY A C 1
ATOM 4838 O O . GLY A 1 637 ? 4.717 -0.384 2.118 1.00 93.12 637 GLY A O 1
ATOM 4839 N N . SER A 1 638 ? 5.820 -2.247 1.499 1.00 92.12 638 SER A N 1
ATOM 4840 C CA . SER A 1 638 ? 4.915 -2.682 0.437 1.00 92.12 638 SER A CA 1
ATOM 4841 C C . SER A 1 638 ? 4.705 -4.192 0.533 1.00 92.12 638 SER A C 1
ATOM 4843 O O . SER A 1 638 ? 5.575 -4.941 0.992 1.00 92.12 638 SER A O 1
ATOM 4845 N N . TRP A 1 639 ? 3.509 -4.639 0.155 1.00 91.44 639 TRP A N 1
ATOM 4846 C CA . TRP A 1 639 ? 3.081 -6.019 0.331 1.00 91.44 639 TRP A CA 1
ATOM 4847 C C . TRP A 1 639 ? 2.848 -6.708 -1.010 1.00 91.44 639 TRP A C 1
ATOM 4849 O O . TRP A 1 639 ? 1.914 -6.384 -1.740 1.00 91.44 639 TRP A O 1
ATOM 4859 N N . LEU A 1 640 ? 3.671 -7.715 -1.297 1.00 93.56 640 LEU A N 1
ATOM 4860 C CA . LEU A 1 640 ? 3.473 -8.634 -2.410 1.00 93.56 640 LEU A CA 1
ATOM 4861 C C . LEU A 1 640 ? 3.111 -9.990 -1.820 1.00 93.56 640 LEU A C 1
ATOM 4863 O O . LEU A 1 640 ? 3.938 -10.619 -1.164 1.00 93.56 640 LEU A O 1
ATOM 4867 N N . GLY A 1 641 ? 1.902 -10.481 -2.054 1.00 93.69 641 GLY A N 1
ATOM 4868 C CA . GLY A 1 641 ? 1.536 -11.816 -1.604 1.00 93.69 641 GLY A CA 1
ATOM 4869 C C . GLY A 1 641 ? 0.451 -12.456 -2.455 1.00 93.69 641 GLY A C 1
ATOM 4870 O O . GLY A 1 641 ? -0.132 -11.825 -3.334 1.00 93.69 641 GLY A O 1
ATOM 4871 N N . GLN A 1 642 ? 0.219 -13.738 -2.203 1.00 92.81 642 GLN A N 1
ATOM 4872 C CA . GLN A 1 642 ? -0.763 -14.550 -2.911 1.00 92.81 642 GLN A CA 1
ATOM 4873 C C . GLN A 1 642 ? -1.418 -15.561 -1.979 1.00 92.81 642 GLN A C 1
ATOM 4875 O O . GLN A 1 642 ? -0.870 -15.904 -0.931 1.00 92.81 642 GLN A O 1
ATOM 4880 N N . ASP A 1 643 ? -2.578 -16.062 -2.387 1.00 91.44 643 ASP A N 1
ATOM 4881 C CA . ASP A 1 643 ? -3.317 -17.081 -1.653 1.00 91.44 643 ASP A CA 1
ATOM 4882 C C . ASP A 1 643 ? -2.578 -18.423 -1.632 1.00 91.44 643 ASP A C 1
ATOM 4884 O O . ASP A 1 643 ? -1.912 -18.816 -2.598 1.00 91.44 643 ASP A O 1
ATOM 4888 N N . ILE A 1 644 ? -2.748 -19.172 -0.543 1.00 91.31 644 ILE A N 1
ATOM 4889 C CA . ILE A 1 644 ? -2.173 -20.507 -0.385 1.00 91.31 644 ILE A CA 1
ATOM 4890 C C . ILE A 1 644 ? -2.566 -21.453 -1.534 1.00 91.31 644 ILE A C 1
ATOM 4892 O O . ILE A 1 644 ? -1.772 -22.313 -1.927 1.00 91.31 644 ILE A O 1
ATOM 4896 N N . TYR A 1 645 ? -3.740 -21.261 -2.142 1.00 88.81 645 TYR A N 1
ATOM 4897 C CA . TYR A 1 645 ? -4.209 -21.985 -3.321 1.00 88.81 645 TYR A CA 1
ATOM 4898 C C . TYR A 1 645 ? -3.188 -21.975 -4.467 1.00 88.81 645 TYR A C 1
ATOM 4900 O O . TYR A 1 645 ? -3.039 -22.981 -5.169 1.00 88.81 645 TYR A O 1
ATOM 4908 N N . LYS A 1 646 ? -2.438 -20.879 -4.639 1.00 88.12 646 LYS A N 1
ATOM 4909 C CA . LYS A 1 646 ? -1.440 -20.719 -5.707 1.00 88.12 646 LYS A CA 1
ATOM 4910 C C . LYS A 1 646 ? -0.175 -21.550 -5.511 1.00 88.12 646 LYS A C 1
ATOM 4912 O O . LYS A 1 646 ? 0.558 -21.764 -6.477 1.00 88.12 646 LYS A O 1
ATOM 4917 N N . VAL A 1 647 ? 0.078 -22.061 -4.306 1.00 90.25 647 VAL A N 1
ATOM 4918 C CA . VAL A 1 647 ? 1.346 -22.735 -3.966 1.00 90.25 647 VAL A CA 1
ATOM 4919 C C . VAL A 1 647 ? 1.202 -24.059 -3.212 1.00 90.25 647 VAL A C 1
ATOM 4921 O O . VAL A 1 647 ? 2.165 -24.814 -3.097 1.00 90.25 647 VAL A O 1
ATOM 4924 N N . HIS A 1 648 ? 0.010 -24.393 -2.726 1.00 91.75 648 HIS A N 1
ATOM 4925 C CA . HIS A 1 648 ? -0.239 -25.643 -2.017 1.00 91.75 648 HIS A CA 1
ATOM 4926 C C . HIS A 1 648 ? -0.198 -26.861 -2.953 1.00 91.75 648 HIS A C 1
ATOM 4928 O O . HIS A 1 648 ? -0.795 -26.840 -4.027 1.00 91.75 648 HIS A O 1
ATOM 4934 N N . LEU A 1 649 ? 0.393 -27.987 -2.529 1.00 90.75 649 LEU A N 1
ATOM 4935 C CA . LEU A 1 649 ? 0.542 -29.194 -3.372 1.00 90.75 649 LEU A CA 1
ATOM 4936 C C . LEU A 1 649 ? -0.793 -29.809 -3.829 1.00 90.75 649 LEU A C 1
ATOM 4938 O O . LEU A 1 649 ? -0.854 -30.553 -4.811 1.00 90.75 649 LEU A O 1
ATOM 4942 N N . ALA A 1 650 ? -1.876 -29.531 -3.099 1.00 88.88 650 ALA A N 1
ATOM 4943 C CA . ALA A 1 650 ? -3.214 -29.977 -3.475 1.00 88.88 650 ALA A CA 1
ATOM 4944 C C . ALA A 1 650 ? -3.816 -29.168 -4.634 1.00 88.88 650 ALA A C 1
ATOM 4946 O O . ALA A 1 650 ? -4.741 -29.657 -5.271 1.00 88.88 650 ALA A O 1
ATOM 4947 N N . THR A 1 651 ? -3.353 -27.963 -4.934 1.00 86.56 651 THR A N 1
ATOM 4948 C CA . THR A 1 651 ? -3.993 -27.070 -5.923 1.00 86.56 651 THR A CA 1
ATOM 4949 C C . THR A 1 651 ? -3.006 -26.547 -6.958 1.00 86.56 651 THR A C 1
ATOM 4951 O O . THR A 1 651 ? -3.403 -26.251 -8.082 1.00 86.56 651 THR A O 1
ATOM 4954 N N . SER A 1 652 ? -1.718 -26.556 -6.627 1.00 85.12 652 SER A N 1
ATOM 4955 C CA . SER A 1 652 ? -0.621 -26.040 -7.428 1.00 85.12 652 SER A CA 1
ATOM 4956 C C . SER A 1 652 ? 0.541 -27.033 -7.519 1.00 85.12 652 SER A C 1
ATOM 4958 O O . SER A 1 652 ? 0.637 -28.021 -6.788 1.00 85.12 652 SER A O 1
ATOM 4960 N N . LYS A 1 653 ? 1.427 -26.771 -8.479 1.00 83.50 653 LYS A N 1
ATOM 4961 C CA . LYS A 1 653 ? 2.728 -27.430 -8.649 1.00 83.50 653 LYS A CA 1
ATOM 4962 C C . LYS A 1 653 ? 3.884 -26.428 -8.617 1.00 83.50 653 LYS A C 1
ATOM 4964 O O . LYS A 1 653 ? 4.981 -26.787 -9.044 1.00 83.50 653 LYS A O 1
ATOM 4969 N N . ALA A 1 654 ? 3.626 -25.211 -8.132 1.00 86.56 654 ALA A N 1
ATOM 4970 C CA . ALA A 1 654 ? 4.663 -24.241 -7.822 1.00 86.56 654 ALA A CA 1
ATOM 4971 C C . ALA A 1 654 ? 5.744 -24.916 -6.966 1.00 86.56 654 ALA A C 1
ATOM 4973 O O . ALA A 1 654 ? 5.440 -25.586 -5.975 1.00 86.56 654 ALA A O 1
ATOM 4974 N N . ALA A 1 655 ? 6.995 -24.824 -7.401 1.00 87.06 655 ALA A N 1
ATOM 4975 C CA . ALA A 1 655 ? 8.091 -25.590 -6.821 1.00 87.06 655 ALA A CA 1
ATOM 4976 C C . ALA A 1 655 ? 8.683 -24.917 -5.576 1.00 87.06 655 ALA A C 1
ATOM 4978 O O . ALA A 1 655 ? 9.283 -25.603 -4.745 1.00 87.06 655 ALA A O 1
ATOM 4979 N N . PHE A 1 656 ? 8.522 -23.596 -5.446 1.00 90.94 656 PHE A N 1
ATOM 4980 C CA . PHE A 1 656 ? 9.241 -22.800 -4.450 1.00 90.94 656 PHE A CA 1
ATOM 4981 C C . PHE A 1 656 ? 8.372 -22.335 -3.286 1.00 90.94 656 PHE A C 1
ATOM 4983 O O . PHE A 1 656 ? 8.904 -22.056 -2.213 1.00 90.94 656 PHE A O 1
ATOM 4990 N N . GLY A 1 657 ? 7.051 -22.291 -3.466 1.00 92.19 657 GLY A N 1
ATOM 4991 C CA . GLY A 1 657 ? 6.115 -22.114 -2.361 1.00 92.19 657 GLY A CA 1
ATOM 4992 C C . GLY A 1 657 ? 6.109 -20.725 -1.710 1.00 92.19 657 GLY A C 1
ATOM 4993 O O . GLY A 1 657 ? 5.736 -20.605 -0.546 1.00 92.19 657 GLY A O 1
ATOM 4994 N N . LEU A 1 658 ? 6.558 -19.684 -2.414 1.00 95.19 658 LEU A N 1
ATOM 4995 C CA . LEU A 1 658 ? 6.576 -18.313 -1.896 1.00 95.19 658 LEU A CA 1
ATOM 4996 C C . LEU A 1 658 ? 5.140 -17.814 -1.663 1.00 95.19 658 LEU A C 1
ATOM 4998 O O . LEU A 1 658 ? 4.355 -17.775 -2.600 1.00 95.19 658 LEU A O 1
ATOM 5002 N N . LEU A 1 659 ? 4.794 -17.423 -0.438 1.00 95.69 659 LEU A N 1
ATOM 5003 C CA . LEU A 1 659 ? 3.466 -16.896 -0.093 1.00 95.69 659 LEU A CA 1
ATOM 5004 C C . LEU A 1 659 ? 3.431 -15.374 -0.079 1.00 95.69 659 LEU A C 1
ATOM 5006 O O . LEU A 1 659 ? 2.453 -14.773 -0.519 1.00 95.69 659 LEU A O 1
ATOM 5010 N N . ALA A 1 660 ? 4.496 -14.767 0.440 1.00 96.69 660 ALA A N 1
ATOM 5011 C CA . ALA A 1 660 ? 4.639 -13.327 0.501 1.00 96.69 660 ALA A CA 1
ATOM 5012 C C . ALA A 1 660 ? 6.100 -12.907 0.343 1.00 96.69 660 ALA A C 1
ATOM 5014 O O . ALA A 1 660 ? 7.025 -13.628 0.730 1.00 96.69 660 ALA A O 1
ATOM 5015 N N . LEU A 1 661 ? 6.275 -11.722 -0.220 1.00 97.25 661 LEU A N 1
ATOM 5016 C CA . LEU A 1 661 ? 7.526 -11.016 -0.403 1.00 97.25 661 LEU A CA 1
ATOM 5017 C C . LEU A 1 661 ? 7.337 -9.570 0.089 1.00 97.25 661 LEU A C 1
ATOM 5019 O O . LEU A 1 661 ? 7.241 -8.667 -0.738 1.00 97.25 661 LEU A O 1
ATOM 5023 N N . PRO A 1 662 ? 7.195 -9.323 1.407 1.00 97.06 662 PRO A N 1
ATOM 5024 C CA . PRO A 1 662 ? 7.218 -7.961 1.926 1.00 97.06 662 PRO A CA 1
ATOM 5025 C C . PRO A 1 662 ? 8.503 -7.253 1.488 1.00 97.06 662 PRO A C 1
ATOM 5027 O O . PRO A 1 662 ? 9.604 -7.808 1.609 1.00 97.06 662 PRO A O 1
ATOM 5030 N N . THR A 1 663 ? 8.346 -6.033 0.982 1.00 96.88 663 THR A N 1
ATOM 5031 C CA . THR A 1 663 ? 9.437 -5.195 0.479 1.00 96.88 663 THR A CA 1
ATOM 5032 C C . THR A 1 663 ? 9.449 -3.843 1.177 1.00 96.88 663 THR A C 1
ATOM 5034 O O . THR A 1 663 ? 8.418 -3.391 1.674 1.00 96.88 663 THR A O 1
ATOM 5037 N N . TRP A 1 664 ? 10.604 -3.189 1.222 1.00 96.31 664 TRP A N 1
ATOM 5038 C CA . TRP A 1 664 ? 10.745 -1.856 1.804 1.00 96.31 664 TRP A CA 1
ATOM 5039 C C . TRP A 1 664 ? 11.933 -1.105 1.207 1.00 96.31 664 TRP A C 1
ATOM 5041 O O . TRP A 1 664 ? 12.804 -1.697 0.578 1.00 96.31 664 TRP A O 1
ATOM 5051 N N . LYS A 1 665 ? 11.977 0.208 1.424 1.00 94.06 665 LYS A N 1
ATOM 5052 C CA . LYS A 1 665 ? 13.115 1.070 1.098 1.00 94.06 665 LYS A CA 1
ATOM 5053 C C . LYS A 1 665 ? 14.082 1.125 2.285 1.00 94.06 665 LYS A C 1
ATOM 5055 O O . LYS A 1 665 ? 13.624 1.386 3.397 1.00 94.06 665 LYS A O 1
ATOM 5060 N N . GLN A 1 666 ? 15.381 0.926 2.070 1.00 94.00 666 GLN A N 1
ATOM 5061 C CA . GLN A 1 666 ? 16.398 0.922 3.131 1.00 94.00 666 GLN A CA 1
ATOM 5062 C C . GLN A 1 666 ? 17.649 1.712 2.743 1.00 94.00 666 GLN A C 1
ATOM 5064 O O . GLN A 1 666 ? 18.097 1.604 1.607 1.00 94.00 666 GLN A O 1
ATOM 5069 N N . GLY A 1 667 ? 18.217 2.475 3.677 1.00 91.06 667 GLY A N 1
ATOM 5070 C CA . GLY A 1 667 ? 19.484 3.183 3.479 1.00 91.06 667 GLY A CA 1
ATOM 5071 C C . GLY A 1 667 ? 20.134 3.590 4.800 1.00 91.06 667 GLY A C 1
ATOM 5072 O O . GLY A 1 667 ? 19.473 3.617 5.836 1.00 91.06 667 GLY A O 1
ATOM 5073 N N . ILE A 1 668 ? 21.424 3.929 4.766 1.00 84.31 668 ILE A N 1
ATOM 5074 C CA . ILE A 1 668 ? 22.183 4.351 5.958 1.00 84.31 668 ILE A CA 1
ATOM 5075 C C . ILE A 1 668 ? 21.916 5.816 6.357 1.00 84.31 668 ILE A C 1
ATOM 5077 O O . ILE A 1 668 ? 22.099 6.205 7.505 1.00 84.31 668 ILE A O 1
ATOM 5081 N N . MET A 1 669 ? 21.473 6.656 5.414 1.00 79.44 669 MET A N 1
ATOM 5082 C CA . MET A 1 669 ? 21.159 8.063 5.679 1.00 79.44 669 MET A CA 1
ATOM 5083 C C . MET A 1 669 ? 19.704 8.234 6.121 1.00 79.44 669 MET A C 1
ATOM 5085 O O . MET A 1 669 ? 18.780 7.877 5.389 1.00 79.44 669 MET A O 1
ATOM 5089 N N . ASN A 1 670 ? 19.504 8.866 7.280 1.00 65.75 670 ASN A N 1
ATOM 5090 C CA . ASN A 1 670 ? 18.183 9.039 7.896 1.00 65.75 670 ASN A CA 1
ATOM 5091 C C . ASN A 1 670 ? 17.186 9.833 7.033 1.00 65.75 670 ASN A C 1
ATOM 5093 O O . ASN A 1 670 ? 15.987 9.560 7.092 1.00 65.75 670 ASN A O 1
ATOM 5097 N N . GLN A 1 671 ? 17.653 10.771 6.201 1.00 62.88 671 GLN A N 1
ATOM 5098 C CA . GLN A 1 671 ? 16.788 11.615 5.374 1.00 62.88 671 GLN A CA 1
ATOM 5099 C C . GLN A 1 671 ? 17.406 11.920 4.006 1.00 62.88 671 GLN A C 1
ATOM 5101 O O . GLN A 1 671 ? 18.625 12.039 3.893 1.00 62.88 671 GLN A O 1
ATOM 5106 N N . GLY A 1 672 ? 16.556 12.007 2.971 1.00 65.44 672 GLY A N 1
ATOM 5107 C CA . GLY A 1 672 ? 16.903 12.500 1.627 1.00 65.44 672 GLY A CA 1
ATOM 5108 C C . GLY A 1 672 ? 18.005 11.761 0.849 1.00 65.44 672 GLY A C 1
ATOM 5109 O O . GLY A 1 672 ? 18.286 12.143 -0.280 1.00 65.44 672 GLY A O 1
ATOM 5110 N N . GLY A 1 673 ? 18.630 10.733 1.430 1.00 77.94 673 GLY A N 1
ATOM 5111 C CA . GLY A 1 673 ? 19.847 10.100 0.920 1.00 77.94 673 GLY A CA 1
ATOM 5112 C C . GLY A 1 673 ? 19.646 8.826 0.083 1.00 77.94 673 GLY A C 1
ATOM 5113 O O . GLY A 1 673 ? 18.510 8.485 -0.279 1.00 77.94 673 GLY A O 1
ATOM 5114 N N . PRO A 1 674 ? 20.753 8.115 -0.206 1.00 87.06 674 PRO A N 1
ATOM 5115 C CA . PRO A 1 674 ? 20.752 6.905 -1.015 1.00 87.06 674 PRO A CA 1
ATOM 5116 C C . PRO A 1 674 ? 19.974 5.797 -0.313 1.00 87.06 674 PRO A C 1
ATOM 5118 O O . PRO A 1 674 ? 19.962 5.717 0.921 1.00 87.06 674 PRO A O 1
ATOM 5121 N N . ALA A 1 675 ? 19.285 4.972 -1.098 1.00 91.69 675 ALA A N 1
ATOM 5122 C CA . ALA A 1 675 ? 18.507 3.870 -0.553 1.00 91.69 675 ALA A CA 1
ATOM 5123 C C . ALA A 1 675 ? 18.006 2.897 -1.621 1.00 91.69 675 ALA A C 1
ATOM 5125 O O . ALA A 1 675 ? 17.514 3.303 -2.677 1.00 91.69 675 ALA A O 1
ATOM 5126 N N . ASP A 1 676 ? 17.978 1.631 -1.226 1.00 95.75 676 ASP A N 1
ATOM 5127 C CA . ASP A 1 676 ? 17.626 0.472 -2.034 1.00 95.75 676 ASP A CA 1
ATOM 5128 C C . ASP A 1 676 ? 16.254 -0.117 -1.692 1.00 95.75 676 ASP A C 1
ATOM 5130 O O . ASP A 1 676 ? 15.674 0.166 -0.642 1.00 95.75 676 ASP A O 1
ATOM 5134 N N . VAL A 1 677 ? 15.737 -0.979 -2.570 1.00 96.75 677 VAL A N 1
ATOM 5135 C CA . VAL A 1 677 ? 14.546 -1.808 -2.351 1.00 96.75 677 VAL A CA 1
ATOM 5136 C C . VAL A 1 677 ? 14.963 -3.181 -1.828 1.00 96.75 677 VAL A C 1
ATOM 5138 O O . VAL A 1 677 ? 15.495 -4.014 -2.558 1.00 96.75 677 VAL A O 1
ATOM 5141 N N . MET A 1 678 ? 14.646 -3.446 -0.568 1.00 97.38 678 MET A N 1
ATOM 5142 C CA . MET A 1 678 ? 14.938 -4.689 0.142 1.00 97.38 678 MET A CA 1
ATOM 5143 C C . MET A 1 678 ? 13.704 -5.588 0.237 1.00 97.38 678 MET A C 1
ATOM 5145 O O . MET A 1 678 ? 12.571 -5.105 0.193 1.00 97.38 678 MET A O 1
ATOM 5149 N N . SER A 1 679 ? 13.898 -6.902 0.397 1.00 97.38 679 SER A N 1
ATOM 5150 C CA . SER A 1 679 ? 12.785 -7.847 0.564 1.00 97.38 679 SER A CA 1
ATOM 5151 C C . SER A 1 679 ? 13.095 -9.093 1.403 1.00 97.38 679 SER A C 1
ATOM 5153 O O . SER A 1 679 ? 14.242 -9.540 1.511 1.00 97.38 679 SER A O 1
ATOM 5155 N N . ARG A 1 680 ? 12.042 -9.695 1.984 1.00 97.25 680 ARG A N 1
ATOM 5156 C CA . ARG A 1 680 ? 12.090 -10.982 2.714 1.00 97.25 680 ARG A CA 1
ATOM 5157 C C . ARG A 1 680 ? 11.081 -11.962 2.157 1.00 97.25 680 ARG A C 1
ATOM 5159 O O . ARG A 1 680 ? 9.970 -11.587 1.818 1.00 97.25 680 ARG A O 1
ATOM 5166 N N . ARG A 1 681 ? 11.443 -13.243 2.120 1.00 97.62 681 ARG A N 1
ATOM 5167 C CA . ARG A 1 681 ? 10.573 -14.318 1.625 1.00 97.62 681 ARG A CA 1
ATOM 5168 C C . ARG A 1 681 ? 9.832 -14.975 2.786 1.00 97.62 681 ARG A C 1
ATOM 5170 O O . ARG A 1 681 ? 10.479 -15.503 3.686 1.00 97.62 681 ARG A O 1
ATOM 5177 N N . ILE A 1 682 ? 8.503 -15.027 2.726 1.00 97.44 682 ILE A N 1
ATOM 5178 C CA . ILE A 1 682 ? 7.665 -15.884 3.577 1.00 97.44 682 ILE A CA 1
ATOM 5179 C C . ILE A 1 682 ? 7.240 -17.093 2.746 1.00 97.44 682 ILE A C 1
ATOM 5181 O O . ILE A 1 682 ? 6.594 -16.943 1.707 1.00 97.44 682 ILE A O 1
ATOM 5185 N N . VAL A 1 683 ? 7.634 -18.294 3.165 1.00 96.38 683 VAL A N 1
ATOM 5186 C CA . VAL A 1 683 ? 7.503 -19.513 2.352 1.00 96.38 683 VAL A CA 1
ATOM 5187 C C . VAL A 1 683 ? 6.556 -20.496 3.025 1.00 96.38 683 VAL A C 1
ATOM 5189 O O . VAL A 1 683 ? 6.659 -20.744 4.222 1.00 96.38 683 VAL A O 1
ATOM 5192 N N . ILE A 1 684 ? 5.654 -21.102 2.253 1.00 94.25 684 ILE A N 1
ATOM 5193 C CA . ILE A 1 684 ? 4.743 -22.128 2.760 1.00 94.25 684 ILE A CA 1
ATOM 5194 C C . ILE A 1 684 ? 5.530 -23.269 3.437 1.00 94.25 684 ILE A C 1
ATOM 5196 O O . ILE A 1 684 ? 6.483 -23.806 2.853 1.00 94.25 684 ILE A O 1
ATOM 5200 N N . PRO A 1 685 ? 5.156 -23.683 4.660 1.00 89.06 685 PRO A N 1
ATOM 5201 C CA . PRO A 1 685 ? 5.879 -24.737 5.356 1.00 89.06 685 PRO A CA 1
ATOM 5202 C C . PRO A 1 685 ? 5.665 -26.104 4.687 1.00 89.06 685 PRO A C 1
ATOM 5204 O O . PRO A 1 685 ? 4.819 -26.291 3.807 1.00 89.06 685 PRO A O 1
ATOM 5207 N N . ASN A 1 686 ? 6.468 -27.089 5.101 1.00 85.94 686 ASN A N 1
ATOM 5208 C CA . ASN A 1 686 ? 6.362 -28.491 4.672 1.00 85.94 686 ASN A CA 1
ATOM 5209 C C . ASN A 1 686 ? 6.373 -28.699 3.146 1.00 85.94 686 ASN A C 1
ATOM 5211 O O . ASN A 1 686 ? 5.765 -29.645 2.642 1.00 85.94 686 ASN A O 1
ATOM 5215 N N . ARG A 1 687 ? 7.071 -27.824 2.403 1.00 83.62 687 ARG A N 1
ATOM 5216 C CA . ARG A 1 687 ? 7.177 -27.873 0.931 1.00 83.62 687 ARG A CA 1
ATOM 5217 C C . ARG A 1 687 ? 5.804 -27.914 0.249 1.00 83.62 687 ARG A C 1
ATOM 5219 O O . ARG A 1 687 ? 5.596 -28.671 -0.695 1.00 83.62 687 ARG A O 1
ATOM 5226 N N . GLY A 1 688 ? 4.859 -27.142 0.781 1.00 84.94 688 GLY A N 1
ATOM 5227 C CA . GLY A 1 688 ? 3.504 -27.022 0.251 1.00 84.94 688 GLY A CA 1
ATOM 5228 C C . GLY A 1 688 ? 2.530 -28.111 0.704 1.00 84.94 688 GLY A C 1
ATOM 5229 O O . GLY A 1 688 ? 1.381 -28.087 0.271 1.00 84.94 688 GLY A O 1
ATOM 5230 N N . ASN A 1 689 ? 2.947 -29.048 1.565 1.00 89.81 689 ASN A N 1
ATOM 5231 C CA . ASN A 1 689 ? 2.055 -29.991 2.248 1.00 89.81 689 ASN A CA 1
ATOM 5232 C C . ASN A 1 689 ? 1.551 -29.400 3.577 1.00 89.81 689 ASN A C 1
ATOM 5234 O O . ASN A 1 689 ? 1.797 -29.961 4.647 1.00 89.81 689 ASN A O 1
ATOM 5238 N N . TRP A 1 690 ? 0.932 -28.225 3.502 1.00 93.50 690 TRP A N 1
ATOM 5239 C CA . TRP A 1 690 ? 0.444 -27.487 4.664 1.00 93.50 690 TRP A CA 1
ATOM 5240 C C . TRP A 1 690 ? -0.918 -28.022 5.128 1.00 93.50 690 TRP A C 1
ATOM 5242 O O . TRP A 1 690 ? -1.708 -28.552 4.349 1.00 93.50 690 TRP A O 1
ATOM 5252 N N . SER A 1 691 ? -1.214 -27.880 6.415 1.00 92.44 691 SER A N 1
ATOM 5253 C CA . SER A 1 691 ? -2.555 -28.097 6.958 1.00 92.44 691 SER A CA 1
ATOM 5254 C C . SER A 1 691 ? -2.838 -27.129 8.097 1.00 92.44 691 SER A C 1
ATOM 5256 O O . SER A 1 691 ? -1.993 -26.950 8.974 1.00 92.44 691 SER A O 1
ATOM 5258 N N . LEU A 1 692 ? -4.053 -26.577 8.139 1.00 92.56 692 LEU A N 1
ATOM 5259 C CA . LEU A 1 692 ? -4.458 -25.621 9.173 1.00 92.56 692 LEU A CA 1
ATOM 5260 C C . LEU A 1 692 ? -4.200 -26.152 10.591 1.00 92.56 692 LEU A C 1
ATOM 5262 O O . LEU A 1 692 ? -3.614 -25.459 11.414 1.00 92.56 692 LEU A O 1
ATOM 5266 N N . THR A 1 693 ? -4.565 -27.410 10.860 1.00 90.81 693 THR A N 1
ATOM 5267 C CA . THR A 1 693 ? -4.445 -28.031 12.189 1.00 90.81 693 THR A CA 1
ATOM 5268 C C . THR A 1 693 ? -3.002 -28.190 12.677 1.00 90.81 693 THR A C 1
ATOM 5270 O O . THR A 1 693 ? -2.755 -28.055 13.868 1.00 90.81 693 THR A O 1
ATOM 5273 N N . ASN A 1 694 ? -2.041 -28.496 11.800 1.00 90.88 694 ASN A N 1
ATOM 5274 C CA . ASN A 1 694 ? -0.656 -28.747 12.231 1.00 90.88 694 ASN A CA 1
ATOM 5275 C C . ASN A 1 694 ? 0.228 -27.504 12.077 1.00 90.88 694 ASN A C 1
ATOM 5277 O O . ASN A 1 694 ? 1.110 -27.228 12.896 1.00 90.88 694 ASN A O 1
ATOM 5281 N N . ASP A 1 695 ? -0.008 -26.737 11.019 1.00 92.88 695 ASP A N 1
ATOM 5282 C CA . ASP A 1 695 ? 0.894 -25.680 10.580 1.00 92.88 695 ASP A CA 1
ATOM 5283 C C . ASP A 1 695 ? 0.389 -24.287 10.973 1.00 92.88 695 AS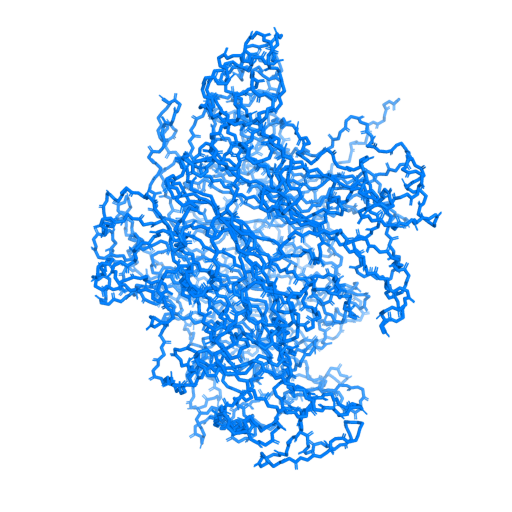P A C 1
ATOM 5285 O O . ASP A 1 695 ? 1.213 -23.387 11.170 1.00 92.88 695 ASP A O 1
ATOM 5289 N N . GLY A 1 696 ? -0.913 -24.140 11.237 1.00 94.69 696 GLY A N 1
ATOM 5290 C CA . GLY A 1 696 ? -1.557 -22.877 11.596 1.00 94.69 696 GLY A CA 1
ATOM 5291 C C . GLY A 1 696 ? -1.480 -21.859 10.464 1.00 94.69 696 GLY A C 1
ATOM 5292 O O . GLY A 1 696 ? -1.524 -22.233 9.295 1.00 94.69 696 GLY A O 1
ATOM 5293 N N . ASN A 1 697 ? -1.312 -20.582 10.797 1.00 95.81 697 ASN A N 1
ATOM 5294 C CA . ASN A 1 697 ? -1.207 -19.508 9.813 1.00 95.81 697 ASN A CA 1
ATOM 5295 C C . ASN A 1 697 ? 0.013 -19.720 8.880 1.00 95.81 697 ASN A C 1
ATOM 5297 O O . ASN A 1 697 ? 1.156 -19.757 9.357 1.00 95.81 697 ASN A O 1
ATOM 5301 N N . PRO A 1 698 ? -0.191 -19.872 7.555 1.00 95.50 698 PRO A N 1
ATOM 5302 C CA . PRO A 1 698 ? 0.891 -20.087 6.598 1.00 95.50 698 PRO A CA 1
ATOM 5303 C C . PRO A 1 698 ? 1.743 -18.826 6.370 1.00 95.50 698 PRO A C 1
ATOM 5305 O O . PRO A 1 698 ? 2.909 -18.955 6.001 1.00 95.50 698 PRO A O 1
ATOM 5308 N N . TYR A 1 699 ? 1.219 -17.631 6.654 1.00 96.56 699 TYR A N 1
ATOM 5309 C CA . TYR A 1 699 ? 1.929 -16.353 6.529 1.00 96.56 699 TYR A CA 1
ATOM 5310 C C . TYR A 1 699 ? 2.731 -15.982 7.785 1.00 96.56 699 TYR A C 1
ATOM 5312 O O . TYR A 1 699 ? 3.436 -14.978 7.787 1.00 96.56 699 TYR A O 1
ATOM 5320 N N . ALA A 1 700 ? 2.662 -16.773 8.858 1.00 96.06 700 ALA A N 1
ATOM 5321 C CA . ALA A 1 700 ? 3.323 -16.468 10.126 1.00 96.06 700 ALA A CA 1
ATOM 5322 C C . ALA A 1 700 ? 4.830 -16.180 9.994 1.00 96.06 700 ALA A C 1
ATOM 5324 O O . ALA A 1 700 ? 5.529 -16.859 9.244 1.00 96.06 700 ALA A O 1
ATOM 5325 N N . PHE A 1 701 ? 5.356 -15.249 10.802 1.00 95.75 701 PHE A N 1
ATOM 5326 C CA . PHE A 1 701 ? 6.774 -14.842 10.785 1.00 95.75 701 PHE A CA 1
ATOM 5327 C C . PHE A 1 701 ? 7.756 -16.012 10.942 1.00 95.75 701 PHE A C 1
ATOM 5329 O O . PHE A 1 701 ? 8.810 -16.039 10.316 1.00 95.75 701 PHE A O 1
ATOM 5336 N N . ARG A 1 702 ? 7.371 -17.051 11.692 1.00 94.31 702 ARG A N 1
ATOM 5337 C CA . ARG A 1 702 ? 8.127 -18.314 11.813 1.00 94.31 702 ARG A CA 1
ATOM 5338 C C . ARG A 1 702 ? 8.425 -19.015 10.474 1.00 94.31 702 ARG A C 1
ATOM 5340 O O . ARG A 1 702 ? 9.271 -19.901 10.444 1.00 94.31 702 ARG A O 1
ATOM 5347 N N . ASN A 1 703 ? 7.705 -18.667 9.406 1.00 96.00 703 ASN A N 1
ATOM 5348 C CA . ASN A 1 703 ? 7.871 -19.200 8.054 1.00 96.00 703 ASN A CA 1
ATOM 5349 C C . ASN A 1 703 ? 8.719 -18.273 7.156 1.00 96.00 703 ASN A C 1
ATOM 5351 O O . ASN A 1 703 ? 8.869 -18.538 5.959 1.00 96.00 703 ASN A O 1
ATOM 5355 N N . MET A 1 704 ? 9.267 -17.183 7.704 1.00 97.00 704 MET A N 1
ATOM 5356 C CA . MET A 1 704 ? 10.235 -16.340 7.010 1.00 97.00 704 MET A CA 1
ATOM 5357 C C . MET A 1 704 ? 11.512 -17.133 6.724 1.00 97.00 704 MET A C 1
ATOM 5359 O O . MET A 1 704 ? 12.071 -17.790 7.602 1.00 97.00 704 MET A O 1
ATOM 5363 N N . ALA A 1 705 ? 11.994 -17.055 5.487 1.00 95.81 705 ALA A N 1
ATOM 5364 C CA . ALA A 1 705 ? 13.273 -17.628 5.108 1.00 95.81 705 ALA A CA 1
ATOM 5365 C C . ALA A 1 705 ? 14.407 -16.838 5.777 1.00 95.81 705 ALA A C 1
ATOM 5367 O O . ALA A 1 705 ? 14.691 -15.705 5.394 1.00 95.81 705 ALA A O 1
ATOM 5368 N N . CYS A 1 706 ? 15.040 -17.455 6.772 1.00 95.56 706 CYS A N 1
ATOM 5369 C CA . CYS A 1 706 ? 16.208 -16.933 7.468 1.00 95.56 706 CYS A CA 1
ATOM 5370 C C . CYS A 1 706 ? 17.059 -18.106 7.969 1.00 95.56 706 CYS A C 1
ATOM 5372 O O . CYS A 1 706 ? 16.551 -18.986 8.666 1.00 95.56 706 CYS A O 1
ATOM 5374 N N . ASN A 1 707 ? 18.340 -18.136 7.610 1.00 94.50 707 ASN A N 1
ATOM 5375 C CA . ASN A 1 707 ? 19.282 -19.157 8.060 1.00 94.50 707 ASN A CA 1
ATOM 5376 C C . ASN A 1 707 ? 19.816 -18.833 9.459 1.00 94.50 707 ASN A C 1
ATOM 5378 O O . ASN A 1 707 ? 19.929 -19.737 10.290 1.00 94.50 707 ASN A O 1
ATOM 5382 N N . ASN A 1 708 ? 20.095 -17.555 9.736 1.00 94.88 708 ASN A N 1
ATOM 5383 C CA . ASN A 1 708 ? 20.655 -17.098 11.008 1.00 94.88 708 ASN A CA 1
ATOM 5384 C C . ASN A 1 708 ? 19.654 -16.228 11.783 1.00 94.88 708 ASN A C 1
ATOM 5386 O O . ASN A 1 708 ? 19.621 -15.009 11.642 1.00 94.88 708 ASN A O 1
ATOM 5390 N N . LEU A 1 709 ? 18.834 -16.868 12.621 1.00 95.12 709 LEU A N 1
ATOM 5391 C CA . LEU A 1 709 ? 17.839 -16.201 13.470 1.00 95.12 709 LEU A CA 1
ATOM 5392 C C . LEU A 1 709 ? 18.339 -16.102 14.925 1.00 95.12 709 LEU A C 1
ATOM 5394 O O . LEU A 1 709 ? 18.511 -17.135 15.583 1.00 95.12 709 LEU A O 1
ATOM 5398 N N . ALA A 1 710 ? 18.543 -14.878 15.418 1.00 95.62 710 ALA A N 1
ATOM 5399 C CA . ALA A 1 710 ? 19.037 -14.554 16.762 1.00 95.62 710 ALA A CA 1
ATOM 5400 C C . ALA A 1 710 ? 17.925 -13.998 17.680 1.00 95.62 710 ALA A C 1
ATOM 5402 O O . ALA A 1 710 ? 16.773 -13.901 17.265 1.00 95.62 710 ALA A O 1
ATOM 5403 N N . GLU A 1 711 ? 18.259 -13.670 18.937 1.00 95.12 711 GLU A N 1
ATOM 5404 C CA . GLU A 1 711 ? 17.398 -12.915 19.877 1.00 95.12 711 GLU A CA 1
ATOM 5405 C C . GLU A 1 711 ? 15.976 -13.481 20.102 1.00 95.12 711 GLU A C 1
ATOM 5407 O O . GLU A 1 711 ? 15.022 -12.746 20.317 1.00 95.12 711 GLU A O 1
ATOM 5412 N N . LYS A 1 712 ? 15.802 -14.808 20.068 1.00 92.38 712 LYS A N 1
ATOM 5413 C CA . LYS A 1 712 ? 14.466 -15.446 20.124 1.00 92.38 712 LYS A CA 1
ATOM 5414 C C . LYS A 1 712 ? 13.698 -15.224 21.430 1.00 92.38 712 LYS A C 1
ATOM 5416 O O . LYS A 1 712 ? 12.472 -15.238 21.406 1.00 92.38 712 LYS A O 1
ATOM 5421 N N . ASP A 1 713 ? 14.420 -15.063 22.536 1.00 92.31 713 ASP A N 1
ATOM 5422 C CA . ASP A 1 713 ? 13.854 -14.834 23.871 1.00 92.31 713 ASP A CA 1
ATOM 5423 C C . ASP A 1 713 ? 13.799 -13.334 24.225 1.00 92.31 713 ASP A C 1
ATOM 5425 O O . ASP A 1 713 ? 13.482 -12.972 25.356 1.00 92.31 713 ASP A O 1
ATOM 5429 N N . ASN A 1 714 ? 14.148 -12.454 23.280 1.00 95.31 714 ASN A N 1
ATOM 5430 C CA . ASN A 1 714 ? 14.162 -11.014 23.489 1.00 95.31 714 ASN A CA 1
ATOM 5431 C C . ASN A 1 714 ? 12.746 -10.440 23.301 1.00 95.31 714 ASN A C 1
ATOM 5433 O O . ASN A 1 714 ? 12.179 -10.586 22.215 1.00 95.31 714 ASN A O 1
ATOM 5437 N N . PRO A 1 715 ? 12.172 -9.757 24.309 1.00 94.06 715 PRO A N 1
ATOM 5438 C CA . PRO A 1 715 ? 10.812 -9.227 24.223 1.00 94.06 715 PRO A CA 1
ATOM 5439 C C . PRO A 1 715 ? 10.638 -8.142 23.151 1.00 94.06 715 PRO A C 1
ATOM 5441 O O . PRO A 1 715 ? 9.529 -7.960 22.655 1.00 94.06 715 PRO A O 1
ATOM 5444 N N . TYR A 1 716 ? 11.715 -7.449 22.767 1.00 93.50 716 TYR A N 1
ATOM 5445 C CA . TYR A 1 716 ? 11.705 -6.441 21.704 1.00 93.50 716 TYR A CA 1
ATOM 5446 C C . TYR A 1 716 ? 11.719 -7.058 20.293 1.00 93.50 716 TYR A C 1
ATOM 5448 O O . TYR A 1 716 ? 11.268 -6.436 19.333 1.00 93.50 716 TYR A O 1
ATOM 5456 N N . TYR A 1 717 ? 12.180 -8.308 20.168 1.00 95.38 717 TYR A N 1
ATOM 5457 C CA . TYR A 1 717 ? 12.204 -9.071 18.918 1.00 95.38 717 TYR A CA 1
ATOM 5458 C C . TYR A 1 717 ? 11.362 -10.347 19.052 1.00 95.38 717 TYR A C 1
ATOM 5460 O O . TYR A 1 717 ? 11.912 -11.454 19.020 1.00 95.38 717 TYR A O 1
ATOM 5468 N N . PRO A 1 718 ? 10.026 -10.250 19.198 1.00 93.44 718 PRO A N 1
ATOM 5469 C CA . PRO A 1 718 ? 9.196 -11.443 19.312 1.00 93.44 718 PRO A CA 1
ATOM 5470 C C . PRO A 1 718 ? 9.412 -12.340 18.087 1.00 93.44 718 PRO A C 1
ATOM 5472 O O . PRO A 1 718 ? 9.321 -11.897 16.945 1.00 93.44 718 PRO A O 1
ATOM 5475 N N . GLY A 1 719 ? 9.719 -13.619 18.306 1.00 91.94 719 GLY A N 1
ATOM 5476 C CA . GLY A 1 719 ? 10.031 -14.564 17.226 1.00 91.94 719 GLY A CA 1
ATOM 5477 C C . GLY A 1 719 ? 11.474 -14.511 16.697 1.00 91.94 719 GLY A C 1
ATOM 5478 O O . GLY A 1 719 ? 11.837 -15.386 15.912 1.00 91.94 719 GLY A O 1
ATOM 5479 N N . GLY A 1 720 ? 12.301 -13.574 17.169 1.00 95.75 720 GLY A N 1
ATOM 5480 C CA . GLY A 1 720 ? 13.720 -13.423 16.841 1.00 95.75 720 GLY A CA 1
ATOM 5481 C C . GLY A 1 720 ? 14.025 -12.397 15.743 1.00 95.75 720 GLY A C 1
ATOM 5482 O O . GLY A 1 720 ? 13.137 -11.922 15.039 1.00 95.75 720 GLY A O 1
ATOM 5483 N N . LEU A 1 721 ? 15.314 -12.090 15.584 1.00 96.31 721 LEU A N 1
ATOM 5484 C CA . LEU A 1 721 ? 15.858 -11.132 14.618 1.00 96.31 721 LEU A CA 1
ATOM 5485 C C . LEU A 1 721 ? 16.690 -11.855 13.551 1.00 96.31 721 LEU A C 1
ATOM 5487 O O . LEU A 1 721 ? 17.562 -12.663 13.880 1.00 96.31 721 LEU A O 1
ATOM 5491 N N . CYS A 1 722 ? 16.407 -11.603 12.270 1.00 96.75 722 CYS A N 1
ATOM 5492 C CA . CYS A 1 722 ? 17.142 -12.237 11.177 1.00 96.75 722 CYS A CA 1
ATOM 5493 C C . CYS A 1 722 ? 18.449 -11.498 10.882 1.00 96.75 722 CYS A C 1
ATOM 5495 O O . CYS A 1 722 ? 18.430 -10.310 10.568 1.00 96.75 722 CYS A O 1
ATOM 5497 N N . MET A 1 723 ? 19.560 -12.231 10.933 1.00 95.25 723 MET A N 1
ATOM 5498 C CA . MET A 1 723 ? 20.917 -11.711 10.731 1.00 95.25 723 MET A CA 1
ATOM 5499 C C . MET A 1 723 ? 21.423 -11.885 9.290 1.00 95.25 723 MET A C 1
ATOM 5501 O O . MET A 1 723 ? 22.557 -11.528 8.995 1.00 95.25 723 MET A O 1
ATOM 5505 N N . ASP A 1 724 ? 20.633 -12.494 8.403 1.00 94.19 724 ASP A N 1
ATOM 5506 C CA . ASP A 1 724 ? 20.992 -12.636 6.987 1.00 94.19 724 ASP A CA 1
ATOM 5507 C C . ASP A 1 724 ? 20.647 -11.355 6.221 1.00 94.19 724 ASP A C 1
ATOM 5509 O O . ASP A 1 724 ? 19.578 -10.791 6.474 1.00 94.19 724 ASP A O 1
ATOM 5513 N N . SER A 1 725 ? 21.434 -10.992 5.198 1.00 92.69 725 SER A N 1
ATOM 5514 C CA . SER A 1 725 ? 21.073 -9.931 4.243 1.00 92.69 725 SER A CA 1
ATOM 5515 C C . SER A 1 725 ? 19.647 -10.113 3.726 1.00 92.69 725 SER A C 1
ATOM 5517 O O . SER A 1 725 ? 19.221 -11.222 3.380 1.00 92.69 725 SER A O 1
ATOM 5519 N N . ALA A 1 726 ? 18.883 -9.021 3.693 1.00 95.62 726 ALA A N 1
ATOM 5520 C CA . ALA A 1 726 ? 17.657 -8.985 2.906 1.00 95.62 726 ALA A CA 1
ATOM 5521 C C . ALA A 1 726 ? 18.014 -9.093 1.415 1.00 95.62 726 ALA A C 1
ATOM 5523 O O . ALA A 1 726 ? 19.138 -8.790 1.019 1.00 95.62 726 ALA A O 1
ATOM 5524 N N . ILE A 1 727 ? 17.072 -9.544 0.586 1.00 96.31 727 ILE A N 1
ATOM 5525 C CA . ILE A 1 727 ? 17.304 -9.572 -0.860 1.00 96.31 727 ILE A CA 1
ATOM 5526 C C . ILE A 1 727 ? 17.254 -8.130 -1.359 1.00 96.31 727 ILE A C 1
ATOM 5528 O O . ILE A 1 727 ? 16.192 -7.507 -1.266 1.00 96.31 727 ILE A O 1
ATOM 5532 N N . ASN A 1 728 ? 18.362 -7.641 -1.904 1.00 96.75 728 ASN A N 1
ATOM 5533 C CA . ASN A 1 728 ? 18.457 -6.313 -2.487 1.00 96.75 728 ASN A CA 1
ATOM 5534 C C . ASN A 1 728 ? 18.037 -6.351 -3.964 1.00 96.75 728 ASN A C 1
ATOM 5536 O O . ASN A 1 728 ? 18.692 -6.955 -4.814 1.00 96.75 728 ASN A O 1
ATOM 5540 N N . LEU A 1 729 ? 16.876 -5.771 -4.256 1.00 96.38 729 LEU A N 1
ATOM 5541 C CA . LEU A 1 729 ? 16.234 -5.832 -5.566 1.00 96.38 729 LEU A CA 1
ATOM 5542 C C . LEU A 1 729 ? 16.736 -4.747 -6.517 1.00 96.38 729 LEU A C 1
ATOM 5544 O O . LEU A 1 729 ? 16.669 -4.971 -7.727 1.00 96.38 729 LEU A O 1
ATOM 5548 N N . SER A 1 730 ? 17.237 -3.628 -5.990 1.00 96.50 730 SER A N 1
ATOM 5549 C CA . SER A 1 730 ? 17.713 -2.484 -6.775 1.00 96.50 730 SER A CA 1
ATOM 5550 C C . SER A 1 730 ? 19.229 -2.343 -6.837 1.00 96.50 730 SER A C 1
ATOM 5552 O O . SER A 1 730 ? 19.680 -1.596 -7.696 1.00 96.50 730 SER A O 1
ATOM 5554 N N . ALA A 1 731 ? 19.996 -3.086 -6.028 1.00 94.31 731 ALA A N 1
ATOM 5555 C CA . ALA A 1 731 ? 21.455 -2.984 -5.992 1.00 94.31 731 ALA A CA 1
ATOM 5556 C C . ALA A 1 731 ? 22.108 -3.020 -7.378 1.00 94.31 731 ALA A C 1
ATOM 5558 O O . ALA A 1 731 ? 21.904 -3.956 -8.168 1.00 94.31 731 ALA A O 1
ATOM 5559 N N . THR A 1 732 ? 22.960 -2.027 -7.609 1.00 93.31 732 THR A N 1
ATOM 5560 C CA . THR A 1 732 ? 23.765 -1.835 -8.814 1.00 93.31 732 THR A CA 1
ATOM 5561 C C . THR A 1 732 ? 25.243 -1.687 -8.468 1.00 93.31 732 THR A C 1
ATOM 5563 O O . THR A 1 732 ? 25.608 -1.300 -7.360 1.00 93.31 732 THR A O 1
ATOM 5566 N N . ILE A 1 733 ? 26.107 -1.991 -9.432 1.00 92.56 733 ILE A N 1
ATOM 5567 C CA . ILE A 1 733 ? 27.545 -1.737 -9.366 1.00 92.56 733 ILE A CA 1
ATOM 5568 C C . ILE A 1 733 ? 27.827 -0.566 -10.310 1.00 92.56 733 ILE A C 1
ATOM 5570 O O . ILE A 1 733 ? 27.530 -0.693 -11.501 1.00 92.56 733 ILE A O 1
ATOM 5574 N N . PRO A 1 734 ? 28.363 0.567 -9.825 1.00 92.69 734 PRO A N 1
ATOM 5575 C CA . PRO A 1 734 ? 28.782 1.657 -10.697 1.00 92.69 734 PRO A CA 1
ATOM 5576 C C . PRO A 1 734 ? 30.070 1.277 -11.445 1.00 92.69 734 PRO A C 1
ATOM 5578 O O . PRO A 1 734 ? 31.057 0.873 -10.833 1.00 92.69 734 PRO A O 1
ATOM 5581 N N . ASP A 1 735 ? 30.067 1.432 -12.768 1.00 91.69 735 ASP A N 1
ATOM 5582 C CA . ASP A 1 735 ? 31.142 0.957 -13.649 1.00 91.69 735 ASP A CA 1
ATOM 5583 C C . ASP A 1 735 ? 32.127 2.051 -14.056 1.00 91.69 735 ASP A C 1
ATOM 5585 O O . ASP A 1 735 ? 33.347 1.892 -13.967 1.00 91.69 735 ASP A O 1
ATOM 5589 N N . THR A 1 736 ? 31.595 3.178 -14.529 1.00 93.06 736 THR A N 1
ATOM 5590 C CA . THR A 1 736 ? 32.385 4.337 -14.953 1.00 93.06 736 THR A CA 1
ATOM 5591 C C . THR A 1 736 ? 31.833 5.601 -14.325 1.00 93.06 736 THR A C 1
ATOM 5593 O O . THR A 1 736 ? 30.619 5.782 -14.236 1.00 93.06 736 THR A O 1
ATOM 5596 N N . CYS A 1 737 ? 32.732 6.475 -13.874 1.00 91.94 737 CYS A N 1
ATOM 5597 C CA . CYS A 1 737 ? 32.369 7.667 -13.127 1.00 91.94 737 CYS A CA 1
ATOM 5598 C C . CYS A 1 737 ? 33.206 8.876 -13.549 1.00 91.94 737 CYS A C 1
ATOM 5600 O O . CYS A 1 737 ? 34.360 8.751 -13.969 1.00 91.94 737 CYS A O 1
ATOM 5602 N N . THR A 1 738 ? 32.623 10.062 -13.405 1.00 91.88 738 THR A N 1
ATOM 5603 C CA . THR A 1 738 ? 33.294 11.350 -13.623 1.00 91.88 738 THR A CA 1
ATOM 5604 C C . THR A 1 738 ? 33.022 12.299 -12.468 1.00 91.88 738 THR A C 1
ATOM 5606 O O . THR A 1 738 ? 31.988 12.205 -11.813 1.00 91.88 738 THR A O 1
ATOM 5609 N N . ASP A 1 739 ? 33.910 13.254 -12.239 1.00 87.88 739 ASP A N 1
ATOM 5610 C CA . ASP A 1 739 ? 33.644 14.381 -11.352 1.00 87.88 739 ASP A CA 1
ATOM 5611 C C . ASP A 1 739 ? 32.727 15.391 -12.066 1.00 87.88 739 ASP A C 1
ATOM 5613 O O . ASP A 1 739 ? 33.022 15.848 -13.168 1.00 87.88 739 ASP A O 1
ATOM 5617 N N . SER A 1 740 ? 31.591 15.724 -11.456 1.00 81.44 740 SER A N 1
ATOM 5618 C CA . SER A 1 740 ? 30.536 16.547 -12.054 1.00 81.44 740 SER A CA 1
ATOM 5619 C C . SER A 1 740 ? 30.943 18.001 -12.293 1.00 81.44 740 SER A C 1
ATOM 5621 O O . SER A 1 740 ? 30.302 18.674 -13.096 1.00 81.44 740 SER A O 1
ATOM 5623 N N . ASP A 1 741 ? 31.978 18.495 -11.605 1.00 81.50 741 ASP A N 1
ATOM 5624 C CA . ASP A 1 741 ? 32.442 19.879 -11.736 1.00 81.50 741 ASP A CA 1
ATOM 5625 C C . ASP A 1 741 ? 33.510 20.005 -12.826 1.00 81.50 741 ASP A C 1
ATOM 5627 O O . ASP A 1 741 ? 33.491 20.939 -13.628 1.00 81.50 741 ASP A O 1
ATOM 5631 N N . SER A 1 742 ? 34.476 19.086 -12.828 1.00 84.50 742 SER A N 1
ATOM 5632 C CA . SER A 1 742 ? 35.614 19.105 -13.753 1.00 84.50 742 SER A CA 1
ATOM 5633 C C . SER A 1 742 ? 35.366 18.329 -15.046 1.00 84.50 742 SER A C 1
ATOM 5635 O O . SER A 1 742 ? 36.027 18.610 -16.044 1.00 84.50 742 SER A O 1
ATOM 5637 N N . GLY A 1 743 ? 34.433 17.373 -15.041 1.00 83.81 743 GLY A N 1
ATOM 5638 C CA . GLY A 1 743 ? 34.188 16.436 -16.141 1.00 83.81 743 GLY A CA 1
ATOM 5639 C C . GLY A 1 743 ? 35.258 15.348 -16.286 1.00 83.81 743 GLY A C 1
ATOM 5640 O O . GLY A 1 743 ? 35.196 14.548 -17.216 1.00 83.81 743 GLY A O 1
ATOM 5641 N N . GLU A 1 744 ? 36.250 15.307 -15.393 1.00 90.06 744 GLU A N 1
ATOM 5642 C CA . GLU A 1 744 ? 37.345 14.338 -15.448 1.00 90.06 744 GLU A CA 1
ATOM 5643 C C . GLU A 1 744 ? 36.896 12.964 -14.940 1.00 90.06 744 GLU A C 1
ATOM 5645 O O . GLU A 1 744 ? 36.074 12.858 -14.029 1.00 90.06 744 GLU A O 1
ATOM 5650 N N . ALA A 1 745 ? 37.464 11.897 -15.505 1.00 90.75 745 ALA A N 1
ATOM 5651 C CA . ALA A 1 745 ? 37.214 10.537 -15.039 1.00 90.75 745 ALA A CA 1
ATOM 5652 C C . ALA A 1 745 ? 37.723 10.343 -13.601 1.00 90.75 745 ALA A C 1
ATOM 5654 O O . ALA A 1 745 ? 38.840 10.748 -13.267 1.00 90.75 745 ALA A O 1
ATOM 5655 N N . VAL A 1 746 ? 36.918 9.682 -12.773 1.00 91.25 746 VAL A N 1
ATOM 5656 C CA . VAL A 1 746 ? 37.253 9.327 -11.387 1.00 91.25 746 VAL A CA 1
ATOM 5657 C C . VAL A 1 746 ? 36.922 7.864 -11.122 1.00 91.25 746 VAL A C 1
ATOM 5659 O O . VAL A 1 746 ? 36.100 7.267 -11.818 1.00 91.25 746 VAL A O 1
ATOM 5662 N N . ASP A 1 747 ? 37.554 7.285 -10.104 1.00 89.50 747 ASP A N 1
ATOM 5663 C CA . ASP A 1 747 ? 37.238 5.925 -9.677 1.00 89.50 747 ASP A CA 1
ATOM 5664 C C . ASP A 1 747 ? 35.815 5.874 -9.099 1.00 89.50 747 ASP A C 1
ATOM 5666 O O . ASP A 1 747 ? 35.445 6.688 -8.247 1.00 89.50 747 ASP A O 1
ATOM 5670 N N . CYS A 1 748 ? 35.017 4.906 -9.552 1.00 88.50 748 CYS A N 1
ATOM 5671 C CA . CYS A 1 748 ? 33.711 4.647 -8.961 1.00 88.50 748 CYS A CA 1
ATOM 5672 C C . CYS A 1 748 ? 33.839 4.075 -7.540 1.00 88.50 748 CYS A C 1
ATOM 5674 O O . CYS A 1 748 ? 34.842 3.428 -7.217 1.00 88.50 748 CYS A O 1
ATOM 5676 N N . PRO A 1 749 ? 32.820 4.260 -6.680 1.00 86.75 749 PRO A N 1
ATOM 5677 C CA . PRO A 1 749 ? 32.758 3.572 -5.399 1.00 86.75 749 PRO A CA 1
ATOM 5678 C C . PRO A 1 749 ? 32.822 2.055 -5.586 1.00 86.75 749 PRO A C 1
ATOM 5680 O O . PRO A 1 749 ? 32.058 1.488 -6.359 1.00 86.75 749 PRO A O 1
ATOM 5683 N N . MET A 1 750 ? 33.718 1.403 -4.848 1.00 83.69 750 MET A N 1
ATOM 5684 C CA . MET A 1 750 ? 33.885 -0.048 -4.869 1.00 83.69 750 MET A CA 1
ATOM 5685 C C . MET A 1 750 ? 33.836 -0.612 -3.450 1.00 83.69 750 MET A C 1
ATOM 5687 O O . MET A 1 750 ? 34.249 0.040 -2.483 1.00 83.69 750 MET A O 1
ATOM 5691 N N . VAL A 1 751 ? 33.375 -1.857 -3.334 1.00 86.25 751 VAL A N 1
ATOM 5692 C CA . VAL A 1 751 ? 33.362 -2.624 -2.083 1.00 86.25 751 VAL A CA 1
ATOM 5693 C C . VAL A 1 751 ? 34.399 -3.741 -2.163 1.00 86.25 751 VAL A C 1
ATOM 5695 O O . VAL A 1 751 ? 34.489 -4.474 -3.148 1.00 86.25 751 VAL A O 1
ATOM 5698 N N . THR A 1 752 ? 35.191 -3.883 -1.106 1.00 85.50 752 THR A N 1
ATOM 5699 C CA . THR A 1 752 ? 36.118 -4.997 -0.913 1.00 85.50 752 THR A CA 1
ATOM 5700 C C . THR A 1 752 ? 35.391 -6.128 -0.200 1.00 85.50 752 THR A C 1
ATOM 5702 O O . THR A 1 752 ? 35.075 -6.029 0.981 1.00 85.50 752 THR A O 1
ATOM 5705 N N . ILE A 1 753 ? 35.134 -7.224 -0.912 1.00 76.69 753 ILE A N 1
ATOM 5706 C CA . ILE A 1 753 ? 34.391 -8.377 -0.387 1.00 76.69 753 ILE A CA 1
ATOM 5707 C C . ILE A 1 753 ? 35.358 -9.534 -0.089 1.00 76.69 753 ILE A C 1
ATOM 5709 O O . ILE A 1 753 ? 36.367 -9.703 -0.776 1.00 76.69 753 ILE A O 1
ATOM 5713 N N . GLY A 1 754 ? 35.066 -10.346 0.933 1.00 69.50 754 GLY A N 1
ATOM 5714 C CA . GLY A 1 754 ? 35.768 -11.608 1.220 1.00 69.50 754 GLY A CA 1
ATOM 5715 C C . GLY A 1 754 ? 36.752 -11.586 2.396 1.00 69.50 754 GLY A C 1
ATOM 5716 O O . GLY A 1 754 ? 37.196 -12.651 2.825 1.00 69.50 754 GLY A O 1
ATOM 5717 N N . SER A 1 755 ? 37.079 -10.417 2.954 1.00 70.81 755 SER A N 1
ATOM 5718 C CA . SER A 1 755 ? 37.845 -10.299 4.210 1.00 70.81 755 SER A CA 1
ATOM 5719 C C . SER A 1 755 ? 36.968 -10.303 5.465 1.00 70.81 755 SER A C 1
ATOM 5721 O O . SER A 1 755 ? 37.463 -10.609 6.548 1.00 70.81 755 SER A O 1
ATOM 5723 N N . THR A 1 756 ? 35.692 -9.955 5.316 1.00 81.25 756 THR A N 1
ATOM 5724 C CA . THR A 1 756 ? 34.694 -9.751 6.377 1.00 81.25 756 THR A CA 1
ATOM 5725 C C . THR A 1 756 ? 33.352 -10.343 5.916 1.00 81.25 756 THR A C 1
ATOM 5727 O O . THR A 1 756 ? 33.195 -10.592 4.714 1.00 81.25 756 THR A O 1
ATOM 5730 N N . PRO A 1 757 ? 32.391 -10.606 6.822 1.00 80.31 757 PRO A N 1
ATOM 5731 C CA . PRO A 1 757 ? 31.109 -11.215 6.459 1.00 80.31 757 PRO A CA 1
ATOM 5732 C C . PRO A 1 757 ? 30.293 -10.417 5.430 1.00 80.31 757 PRO A C 1
ATOM 5734 O O . PRO A 1 757 ? 29.656 -11.034 4.578 1.00 80.31 757 PRO A O 1
ATOM 5737 N N . PHE A 1 758 ? 30.346 -9.079 5.484 1.00 88.62 758 PHE A N 1
ATOM 5738 C CA . PHE A 1 758 ? 29.535 -8.175 4.651 1.00 88.62 758 PHE A CA 1
ATOM 5739 C C . PHE A 1 758 ? 30.360 -7.170 3.828 1.00 88.62 758 PHE A C 1
ATOM 5741 O O . PHE A 1 758 ? 29.838 -6.150 3.395 1.00 88.62 758 PHE A O 1
ATOM 5748 N N . GLY A 1 759 ? 31.655 -7.429 3.624 1.00 88.06 759 GLY A N 1
ATOM 5749 C CA . GLY A 1 759 ? 32.537 -6.540 2.859 1.00 88.06 759 GLY A CA 1
ATOM 5750 C C . GLY A 1 759 ? 32.811 -5.190 3.532 1.00 88.06 759 GLY A C 1
ATOM 5751 O O . GLY A 1 759 ? 32.270 -4.878 4.586 1.00 88.06 759 GLY A O 1
ATOM 5752 N N . THR A 1 760 ? 33.713 -4.401 2.952 1.00 88.56 760 THR A N 1
ATOM 5753 C CA . THR A 1 760 ? 34.070 -3.061 3.448 1.00 88.56 760 THR A CA 1
ATOM 5754 C C . THR A 1 760 ? 34.260 -2.081 2.301 1.00 88.56 760 THR A C 1
ATOM 5756 O O . THR A 1 760 ? 34.601 -2.477 1.186 1.00 88.56 760 THR A O 1
ATOM 5759 N N . THR A 1 761 ? 34.086 -0.785 2.546 1.00 84.94 761 THR A N 1
ATOM 5760 C CA . THR A 1 761 ? 34.404 0.257 1.558 1.00 84.94 761 THR A CA 1
ATOM 5761 C C . THR A 1 761 ? 35.195 1.404 2.176 1.00 84.94 761 THR A C 1
ATOM 5763 O O . THR A 1 761 ? 35.164 1.638 3.381 1.00 84.94 761 THR A O 1
ATOM 5766 N N . THR A 1 762 ? 35.945 2.120 1.340 1.00 79.12 762 THR A N 1
ATOM 5767 C CA . THR A 1 762 ? 36.610 3.378 1.712 1.00 79.12 762 THR A CA 1
ATOM 5768 C C . THR A 1 762 ? 35.784 4.602 1.328 1.00 79.12 762 THR A C 1
ATOM 5770 O O . THR A 1 762 ? 36.099 5.708 1.765 1.00 79.12 762 THR A O 1
ATOM 5773 N N . THR A 1 763 ? 34.751 4.424 0.503 1.00 79.81 763 THR A N 1
ATOM 5774 C CA . THR A 1 763 ? 33.832 5.499 0.136 1.00 79.81 763 THR A CA 1
ATOM 5775 C C . THR A 1 763 ? 32.809 5.646 1.245 1.00 79.81 763 THR A C 1
ATOM 5777 O O . THR A 1 763 ? 31.994 4.755 1.443 1.00 79.81 763 THR A O 1
ATOM 5780 N N . ASN A 1 764 ? 32.842 6.767 1.965 1.00 79.81 764 ASN A N 1
ATOM 5781 C CA . ASN A 1 764 ? 31.869 7.028 3.020 1.00 79.81 764 ASN A CA 1
ATOM 5782 C C . ASN A 1 764 ? 30.446 7.079 2.417 1.00 79.81 764 ASN A C 1
ATOM 5784 O O . ASN A 1 764 ? 30.189 7.964 1.599 1.00 79.81 764 ASN A O 1
ATOM 5788 N N . PRO A 1 765 ? 29.527 6.176 2.801 1.00 76.06 765 PRO A N 1
ATOM 5789 C CA . PRO A 1 765 ? 28.160 6.172 2.291 1.00 76.06 765 PRO A CA 1
ATOM 5790 C C . PRO A 1 765 ? 27.274 7.231 2.962 1.00 76.06 765 PRO A C 1
ATOM 5792 O O . PRO A 1 765 ? 26.247 7.633 2.419 1.00 76.06 765 PRO A O 1
ATOM 5795 N N . VAL A 1 766 ? 27.700 7.744 4.119 1.00 73.56 766 VAL A N 1
ATOM 5796 C CA . VAL A 1 766 ? 27.068 8.842 4.853 1.00 73.56 766 VAL A CA 1
ATOM 5797 C C . VAL A 1 766 ? 27.604 10.165 4.299 1.00 73.56 766 VAL A C 1
ATOM 5799 O O . VAL A 1 766 ? 28.392 10.887 4.910 1.00 73.56 766 VAL A O 1
ATOM 5802 N N . LEU A 1 767 ? 27.199 10.475 3.070 1.00 63.34 767 LEU A N 1
ATOM 5803 C CA . LEU A 1 767 ? 27.575 11.688 2.352 1.00 63.34 767 LEU A CA 1
ATOM 5804 C C . LEU A 1 767 ? 26.758 12.883 2.891 1.00 63.34 767 LEU A C 1
ATOM 5806 O O . LEU A 1 767 ? 25.799 13.313 2.249 1.00 63.34 767 LEU A O 1
ATOM 5810 N N . GLN A 1 768 ? 27.080 13.421 4.072 1.00 50.84 768 GLN A N 1
ATOM 5811 C CA . GLN A 1 768 ? 26.286 14.484 4.721 1.00 50.84 768 GLN A CA 1
ATOM 5812 C C . GLN A 1 768 ? 26.700 15.924 4.351 1.00 50.84 768 GLN A C 1
ATOM 5814 O O . GLN A 1 768 ? 27.867 16.281 4.446 1.00 50.84 768 GLN A O 1
ATOM 5819 N N . GLY A 1 769 ? 25.705 16.768 4.032 1.00 43.12 769 GLY A N 1
ATOM 5820 C CA . GLY A 1 769 ? 25.692 18.232 4.229 1.00 43.12 769 GLY A CA 1
ATOM 5821 C C . GLY A 1 769 ? 26.673 19.122 3.442 1.00 43.12 769 GLY A C 1
ATOM 5822 O O . GLY A 1 769 ? 27.600 18.666 2.785 1.00 43.12 769 GLY A O 1
ATOM 5823 N N . SER A 1 770 ? 26.475 20.443 3.545 1.00 38.09 770 SER A N 1
ATOM 5824 C CA . SER A 1 770 ? 27.339 21.504 2.983 1.00 38.09 770 SER A CA 1
ATOM 5825 C C . SER A 1 770 ? 28.694 21.666 3.693 1.00 38.09 770 SER A C 1
ATOM 5827 O O . SER A 1 770 ? 29.483 22.533 3.322 1.00 38.09 770 SER A O 1
ATOM 5829 N N . SER A 1 771 ? 28.933 20.881 4.748 1.00 38.00 771 SER A N 1
ATOM 5830 C CA . SER A 1 771 ? 30.100 20.963 5.641 1.00 38.00 771 SER A CA 1
ATOM 5831 C C . SER A 1 771 ? 31.131 19.853 5.396 1.00 38.00 771 SER A C 1
ATOM 5833 O O . SER A 1 771 ? 32.224 19.905 5.956 1.00 38.00 771 SER A O 1
ATOM 5835 N N . VAL A 1 772 ? 30.795 18.864 4.564 1.00 49.81 772 VAL A N 1
ATOM 5836 C CA . VAL A 1 772 ? 31.717 17.859 4.020 1.00 49.81 772 VAL A CA 1
ATOM 5837 C C . VAL A 1 772 ? 31.917 18.201 2.545 1.00 49.81 772 VAL A C 1
ATOM 5839 O O . VAL A 1 772 ? 30.963 18.622 1.889 1.00 49.81 772 VAL A O 1
ATOM 5842 N N . GLU A 1 773 ? 33.137 18.056 2.016 1.00 53.34 773 GLU A N 1
ATOM 5843 C CA . GLU A 1 773 ? 33.374 18.218 0.574 1.00 53.34 773 GLU A CA 1
ATOM 5844 C C . GLU A 1 773 ? 32.362 17.349 -0.189 1.00 53.34 773 GLU A C 1
ATOM 5846 O O . GLU A 1 773 ? 32.325 16.130 0.024 1.00 53.34 773 GLU A O 1
ATOM 5851 N N . PRO A 1 774 ? 31.471 17.946 -1.001 1.00 59.84 774 PRO A N 1
ATOM 5852 C CA . PRO A 1 774 ? 30.394 17.195 -1.609 1.00 59.84 774 PRO A CA 1
ATOM 5853 C C . PRO A 1 774 ? 30.984 16.125 -2.523 1.00 59.84 774 PRO A C 1
ATOM 5855 O O . PRO A 1 774 ? 31.880 16.408 -3.315 1.00 59.84 774 PRO A O 1
ATOM 5858 N N . ASN A 1 775 ? 30.468 14.897 -2.432 1.00 69.44 775 ASN A N 1
ATOM 5859 C CA . ASN A 1 775 ? 30.786 13.881 -3.422 1.00 69.44 775 ASN A CA 1
ATOM 5860 C C . ASN A 1 775 ? 30.206 14.334 -4.769 1.00 69.44 775 ASN A C 1
ATOM 5862 O O . ASN A 1 775 ? 28.989 14.478 -4.903 1.00 69.44 775 ASN A O 1
ATOM 5866 N N . LYS A 1 776 ? 31.107 14.610 -5.711 1.00 79.06 776 LYS A N 1
ATOM 5867 C CA . LYS A 1 776 ? 30.841 15.097 -7.070 1.00 79.06 776 LYS A CA 1
ATOM 5868 C C . LYS A 1 776 ? 30.843 13.963 -8.090 1.00 79.06 776 LYS A C 1
ATOM 5870 O O . LYS A 1 776 ? 30.840 14.207 -9.287 1.00 79.06 776 LYS A O 1
ATOM 5875 N N . THR A 1 777 ? 30.883 12.716 -7.637 1.00 86.62 777 THR A N 1
ATOM 5876 C CA . THR A 1 777 ? 30.927 11.557 -8.526 1.00 86.62 777 THR A CA 1
ATOM 5877 C C . THR A 1 777 ? 29.586 11.403 -9.237 1.00 86.62 777 THR A C 1
ATOM 5879 O O . THR A 1 777 ? 28.582 11.064 -8.612 1.00 86.62 777 THR A O 1
ATOM 5882 N N . LYS A 1 778 ? 29.579 11.632 -10.548 1.00 88.69 778 LYS A N 1
ATOM 5883 C CA . LYS A 1 778 ? 28.502 11.280 -11.474 1.00 88.69 778 LYS A CA 1
ATOM 5884 C C . LYS A 1 778 ? 28.776 9.876 -12.008 1.00 88.69 778 LYS A C 1
ATOM 5886 O O . LYS A 1 778 ? 29.859 9.630 -12.540 1.00 88.69 778 LYS A O 1
ATOM 5891 N N . VAL A 1 779 ? 27.816 8.970 -11.864 1.00 92.19 779 VAL A N 1
ATOM 5892 C CA . VAL A 1 779 ? 27.891 7.616 -12.420 1.00 92.19 779 VAL A CA 1
ATOM 5893 C C . VAL A 1 779 ? 27.431 7.676 -13.872 1.00 92.19 779 VAL A C 1
ATOM 5895 O O . VAL A 1 779 ? 26.376 8.231 -14.178 1.00 92.19 779 VAL A O 1
ATOM 5898 N N . LEU A 1 780 ? 28.244 7.128 -14.771 1.00 91.88 780 LEU A N 1
ATOM 5899 C CA . LEU A 1 780 ? 27.966 7.107 -16.201 1.00 91.88 780 LEU A CA 1
ATOM 5900 C C . LEU A 1 780 ? 27.373 5.783 -16.668 1.00 91.88 780 LEU A C 1
ATOM 5902 O O . LEU A 1 780 ? 26.432 5.790 -17.451 1.00 91.88 780 LEU A O 1
ATOM 5906 N N . SER A 1 781 ? 27.880 4.658 -16.172 1.00 93.44 781 SER A N 1
ATOM 5907 C CA . SER A 1 781 ? 27.335 3.330 -16.470 1.00 93.44 781 SER A CA 1
ATOM 5908 C C . SER A 1 781 ? 27.309 2.446 -15.231 1.00 93.44 781 SER A C 1
ATOM 5910 O O . SER A 1 781 ? 27.991 2.736 -14.243 1.00 93.44 781 SER A O 1
ATOM 5912 N N . TRP A 1 782 ? 26.476 1.410 -15.268 1.00 94.38 782 TRP A N 1
ATOM 5913 C CA . TRP A 1 782 ? 26.247 0.488 -14.162 1.00 94.38 782 TRP A CA 1
ATOM 5914 C C . TRP A 1 782 ? 25.794 -0.883 -14.668 1.00 94.38 782 TRP A C 1
ATOM 5916 O O . TRP A 1 782 ? 25.241 -1.011 -15.765 1.00 94.38 782 TRP A O 1
ATOM 5926 N N . HIS A 1 783 ? 25.950 -1.900 -13.823 1.00 93.50 783 HIS A N 1
ATOM 5927 C CA . HIS A 1 783 ? 25.391 -3.226 -14.065 1.00 93.50 783 HIS A CA 1
ATOM 5928 C C . HIS A 1 783 ? 24.929 -3.912 -12.773 1.00 93.50 783 HIS A C 1
ATOM 5930 O O . HIS A 1 783 ? 25.217 -3.484 -11.655 1.00 93.50 783 HIS A O 1
ATOM 5936 N N . GLN A 1 784 ? 24.183 -5.003 -12.930 1.00 94.19 784 GLN A N 1
ATOM 5937 C CA . GLN A 1 784 ? 23.727 -5.880 -11.857 1.00 94.19 784 GLN A CA 1
ATOM 5938 C C . GLN A 1 784 ? 24.169 -7.323 -12.107 1.00 94.19 784 GLN A C 1
ATOM 5940 O O . GLN A 1 784 ? 24.218 -7.789 -13.248 1.00 94.19 784 GLN A O 1
ATOM 5945 N N . CYS A 1 785 ? 24.398 -8.062 -11.020 1.00 91.81 785 CYS A N 1
ATOM 5946 C CA . CYS A 1 785 ? 24.712 -9.487 -11.062 1.00 91.81 785 CYS A CA 1
ATOM 5947 C C . CYS A 1 785 ? 23.771 -10.303 -10.161 1.00 91.81 785 CYS A C 1
ATOM 5949 O O . CYS A 1 785 ? 23.318 -9.807 -9.132 1.00 91.81 785 CYS A O 1
ATOM 5951 N N . PRO A 1 786 ? 23.470 -11.569 -10.498 1.00 92.94 786 PRO A N 1
ATOM 5952 C CA . PRO A 1 786 ? 23.936 -12.301 -11.673 1.00 92.94 786 PRO A CA 1
ATOM 5953 C C . PRO A 1 786 ? 23.198 -11.878 -12.953 1.00 92.94 786 PRO A C 1
ATOM 5955 O O . PRO A 1 786 ? 21.987 -11.678 -12.942 1.00 92.94 786 PRO A O 1
ATOM 5958 N N . ALA A 1 787 ? 23.917 -11.826 -14.071 1.00 92.94 787 ALA A N 1
ATOM 5959 C CA . ALA A 1 787 ? 23.362 -11.578 -15.395 1.00 92.94 787 ALA A CA 1
ATOM 5960 C C . ALA A 1 787 ? 24.155 -12.348 -16.457 1.00 92.94 787 ALA A C 1
ATOM 5962 O O . ALA A 1 787 ? 25.373 -12.486 -16.351 1.00 92.94 787 ALA A O 1
ATOM 5963 N N . SER A 1 788 ? 23.474 -12.871 -17.479 1.00 94.88 788 SER A N 1
ATOM 5964 C CA . SER A 1 788 ? 24.113 -13.607 -18.574 1.00 94.88 788 SER A CA 1
ATOM 5965 C C . SER A 1 788 ? 23.510 -13.215 -19.918 1.00 94.88 788 SER A C 1
ATOM 5967 O O . SER A 1 788 ? 22.420 -13.656 -20.287 1.00 94.88 788 SER A O 1
ATOM 5969 N N . PHE A 1 789 ? 24.242 -12.381 -20.652 1.00 95.62 789 PHE A N 1
ATOM 5970 C CA . PHE A 1 789 ? 23.819 -11.819 -21.929 1.00 95.62 789 PHE A CA 1
ATOM 5971 C C . PHE A 1 789 ? 24.985 -11.663 -22.906 1.00 95.62 789 PHE A C 1
ATOM 5973 O O . PHE A 1 789 ? 26.156 -11.721 -22.535 1.00 95.62 789 PHE A O 1
ATOM 5980 N N . SER A 1 790 ? 24.644 -11.413 -24.168 1.00 95.38 790 SER A N 1
ATOM 5981 C CA . SER A 1 790 ? 25.561 -10.887 -25.180 1.00 95.38 790 SER A CA 1
ATOM 5982 C C . SER A 1 790 ? 25.061 -9.534 -25.673 1.00 95.38 790 SER A C 1
ATOM 5984 O O . SER A 1 790 ? 23.902 -9.436 -26.080 1.00 95.38 790 SER A O 1
ATOM 5986 N N . THR A 1 791 ? 25.914 -8.514 -25.694 1.00 95.88 791 THR A N 1
ATOM 5987 C CA . THR A 1 791 ? 25.572 -7.206 -26.269 1.00 95.88 791 THR A CA 1
ATOM 5988 C C . THR A 1 791 ? 25.372 -7.320 -27.778 1.00 95.88 791 THR A C 1
ATOM 5990 O O . THR A 1 791 ? 26.219 -7.872 -28.483 1.00 95.88 791 THR A O 1
ATOM 5993 N N . VAL A 1 792 ? 24.238 -6.822 -28.274 1.00 96.38 792 VAL A N 1
ATOM 5994 C CA . VAL A 1 792 ? 23.881 -6.843 -29.704 1.00 96.38 792 VAL A CA 1
ATOM 5995 C C . VAL A 1 792 ? 24.064 -5.484 -30.370 1.00 96.38 792 VAL A C 1
ATOM 5997 O O . VAL A 1 792 ? 24.416 -5.427 -31.549 1.00 96.38 792 VAL A O 1
ATOM 6000 N N . LYS A 1 793 ? 23.850 -4.401 -29.620 1.00 95.50 793 LYS A N 1
ATOM 6001 C CA . LYS A 1 793 ? 24.004 -3.010 -30.053 1.00 95.50 793 LYS A CA 1
ATOM 6002 C C . LYS A 1 793 ? 24.499 -2.174 -28.879 1.00 95.50 793 LYS A C 1
ATOM 6004 O O . LYS A 1 793 ? 24.136 -2.450 -27.738 1.00 95.50 793 LYS A O 1
ATOM 6009 N N . SER A 1 794 ? 25.308 -1.166 -29.161 1.00 94.62 794 SER A N 1
ATOM 6010 C CA . SER A 1 794 ? 25.761 -0.186 -28.178 1.00 94.62 794 SER A CA 1
ATOM 6011 C C . SER A 1 794 ? 26.155 1.104 -28.880 1.00 94.62 794 SER A C 1
ATOM 6013 O O . SER A 1 794 ? 26.640 1.042 -30.012 1.00 94.62 794 SER A O 1
ATOM 6015 N N . THR A 1 795 ? 26.018 2.234 -28.195 1.00 92.00 795 THR A N 1
ATOM 6016 C CA . THR A 1 795 ? 26.592 3.503 -28.645 1.00 92.00 795 THR A CA 1
ATOM 6017 C C . THR A 1 795 ? 28.113 3.376 -28.766 1.00 92.00 795 THR A C 1
ATOM 6019 O O . THR A 1 795 ? 28.779 2.724 -27.953 1.00 92.00 795 THR A O 1
ATOM 6022 N N . ASP A 1 796 ? 28.679 3.967 -29.818 1.00 89.19 796 ASP A N 1
ATOM 6023 C CA . ASP A 1 796 ? 30.118 3.918 -30.069 1.00 89.19 796 ASP A CA 1
ATOM 6024 C C . ASP A 1 796 ? 30.896 4.575 -28.918 1.00 89.19 796 ASP A C 1
ATOM 6026 O O . ASP A 1 796 ? 30.635 5.710 -28.526 1.00 89.19 796 ASP A O 1
ATOM 6030 N N . GLY A 1 797 ? 31.895 3.864 -28.390 1.00 84.62 797 GLY A N 1
ATOM 6031 C CA . GLY A 1 797 ? 32.728 4.347 -27.283 1.00 84.62 797 GLY A CA 1
ATOM 6032 C C . GLY A 1 797 ? 32.202 4.017 -25.883 1.00 84.62 797 GLY A C 1
ATOM 6033 O O . GLY A 1 797 ? 32.937 4.229 -24.919 1.00 84.62 797 GLY A O 1
ATOM 6034 N N . THR A 1 798 ? 31.003 3.438 -25.749 1.00 87.94 798 THR A N 1
ATOM 6035 C CA . THR A 1 798 ? 30.505 2.936 -24.461 1.00 87.94 798 THR A CA 1
ATOM 6036 C C . THR A 1 798 ? 31.326 1.734 -23.995 1.00 87.94 798 THR A C 1
ATOM 6038 O O . THR A 1 798 ? 31.528 0.765 -24.731 1.00 87.94 798 THR A O 1
ATOM 6041 N N . VAL A 1 799 ? 31.808 1.784 -22.752 1.00 86.31 799 VAL A N 1
ATOM 6042 C CA . VAL A 1 799 ? 32.497 0.651 -22.124 1.00 86.31 799 VAL A CA 1
ATOM 6043 C C . VAL A 1 799 ? 31.453 -0.373 -21.682 1.00 86.31 799 VAL A C 1
ATOM 6045 O O . VAL A 1 799 ? 30.470 -0.018 -21.041 1.00 86.31 799 VAL A O 1
ATOM 6048 N N . LEU A 1 800 ? 31.651 -1.641 -22.046 1.00 89.31 800 LEU A N 1
ATOM 6049 C CA . LEU A 1 800 ? 30.690 -2.712 -21.778 1.00 89.31 800 LEU A CA 1
ATOM 6050 C C . LEU A 1 800 ? 31.122 -3.549 -20.571 1.00 89.31 800 LEU A C 1
ATOM 6052 O O . LEU A 1 800 ? 32.155 -4.228 -20.616 1.00 89.31 800 LEU A O 1
ATOM 6056 N N . TYR A 1 801 ? 30.289 -3.542 -19.535 1.00 89.06 801 TYR A N 1
ATOM 6057 C CA . TYR A 1 801 ? 30.459 -4.341 -18.326 1.00 89.06 801 TYR A CA 1
ATOM 6058 C C . TYR A 1 801 ? 29.422 -5.464 -18.248 1.00 89.06 801 TYR A C 1
ATOM 6060 O O . TYR A 1 801 ? 28.300 -5.355 -18.748 1.00 89.06 801 TYR A O 1
ATOM 6068 N N . ASN A 1 802 ? 29.834 -6.587 -17.671 1.00 88.56 802 ASN A N 1
ATOM 6069 C CA . ASN A 1 802 ? 29.011 -7.747 -17.374 1.00 88.56 802 ASN A CA 1
ATOM 6070 C C . ASN A 1 802 ? 29.602 -8.514 -16.180 1.00 88.56 802 ASN A C 1
ATOM 6072 O O . ASN A 1 802 ? 30.704 -8.239 -15.720 1.00 88.56 802 ASN A O 1
ATOM 6076 N N . CYS A 1 803 ? 28.907 -9.548 -15.714 1.00 89.38 803 CYS A N 1
ATOM 6077 C CA . CYS A 1 803 ? 29.364 -10.307 -14.548 1.00 89.38 803 CYS A CA 1
ATOM 6078 C C . CYS A 1 803 ? 30.646 -11.133 -14.774 1.00 89.38 803 CYS A C 1
ATOM 6080 O O . CYS A 1 803 ? 31.223 -11.614 -13.804 1.00 89.38 803 CYS A O 1
ATOM 6082 N N . ASP A 1 804 ? 31.102 -11.319 -16.021 1.00 86.44 804 ASP A N 1
ATOM 6083 C CA . ASP A 1 804 ? 32.353 -12.033 -16.323 1.00 86.44 804 ASP A CA 1
ATOM 6084 C C . ASP A 1 804 ? 33.581 -11.111 -16.239 1.00 86.44 804 ASP A C 1
ATOM 6086 O O . ASP A 1 804 ? 34.700 -11.590 -16.029 1.00 86.44 804 ASP A O 1
ATOM 6090 N N . ASN A 1 805 ? 33.389 -9.804 -16.444 1.00 86.00 805 ASN A N 1
ATOM 6091 C CA . ASN A 1 805 ? 34.429 -8.783 -16.338 1.00 86.00 805 ASN A CA 1
ATOM 6092 C C . ASN A 1 805 ? 34.222 -7.819 -15.156 1.00 86.00 805 ASN A C 1
ATOM 6094 O O . ASN A 1 805 ? 34.997 -6.867 -15.031 1.00 86.00 805 ASN A O 1
ATOM 6098 N N . ASP A 1 806 ? 33.250 -8.106 -14.280 1.00 81.00 806 ASP A N 1
ATOM 6099 C CA . ASP A 1 806 ? 33.111 -7.462 -12.975 1.00 81.00 806 ASP A CA 1
ATOM 6100 C C . ASP A 1 806 ? 34.438 -7.590 -12.212 1.00 81.00 806 ASP A C 1
ATOM 6102 O O . ASP A 1 806 ? 35.066 -8.650 -12.113 1.00 81.00 806 ASP A O 1
ATOM 6106 N N . THR A 1 807 ? 34.895 -6.459 -11.693 1.00 71.81 807 THR A N 1
ATOM 6107 C CA . THR A 1 807 ? 36.145 -6.358 -10.946 1.00 71.81 807 THR A CA 1
ATOM 6108 C C . THR A 1 807 ? 35.985 -6.802 -9.487 1.00 71.81 807 THR A C 1
ATOM 6110 O O . THR A 1 807 ? 36.992 -7.016 -8.800 1.00 71.81 807 THR A O 1
ATOM 6113 N N . ARG A 1 808 ? 34.748 -7.021 -9.008 1.00 72.81 808 ARG A N 1
ATOM 6114 C CA . ARG A 1 808 ? 34.463 -7.647 -7.710 1.00 72.81 808 ARG A CA 1
ATOM 6115 C C . ARG A 1 808 ? 34.801 -9.139 -7.772 1.00 72.81 808 ARG A C 1
ATOM 6117 O O . ARG A 1 808 ? 34.069 -9.972 -8.284 1.00 72.81 808 ARG A O 1
ATOM 6124 N N . THR A 1 809 ? 35.954 -9.501 -7.218 1.00 57.97 809 THR A N 1
ATOM 6125 C CA . THR A 1 809 ? 36.520 -10.859 -7.353 1.00 57.97 809 THR A CA 1
ATOM 6126 C C . THR A 1 809 ? 35.906 -11.927 -6.436 1.00 57.97 809 THR A C 1
ATOM 6128 O O . THR A 1 809 ? 36.186 -13.109 -6.634 1.00 57.97 809 THR A O 1
ATOM 6131 N N . ASN A 1 810 ? 35.087 -11.545 -5.444 1.00 56.91 810 ASN A N 1
ATOM 6132 C CA . ASN A 1 810 ? 34.687 -12.422 -4.330 1.00 56.91 810 ASN A CA 1
ATOM 6133 C C . ASN A 1 810 ? 33.171 -12.488 -4.046 1.00 56.91 810 ASN A C 1
ATOM 6135 O O . ASN A 1 810 ? 32.779 -13.224 -3.142 1.00 56.91 810 ASN A O 1
ATOM 6139 N N . ASP A 1 811 ? 32.331 -11.777 -4.805 1.00 63.97 811 ASP A N 1
ATOM 6140 C CA . ASP A 1 811 ? 30.868 -11.895 -4.747 1.00 63.97 811 ASP A CA 1
ATOM 6141 C C . ASP A 1 811 ? 30.299 -11.944 -6.162 1.00 63.97 811 ASP A C 1
ATOM 6143 O O . ASP A 1 811 ? 30.635 -11.117 -7.003 1.00 63.97 811 ASP A O 1
ATOM 6147 N N . ALA A 1 812 ? 29.462 -12.941 -6.429 1.00 66.88 812 ALA A N 1
ATOM 6148 C CA . ALA A 1 812 ? 28.897 -13.178 -7.751 1.00 66.88 812 ALA A CA 1
ATOM 6149 C C . ALA A 1 812 ? 27.502 -12.548 -7.928 1.00 66.88 812 ALA A C 1
ATOM 6151 O O . ALA A 1 812 ? 26.878 -12.751 -8.973 1.00 66.88 812 ALA A O 1
ATOM 6152 N N . SER A 1 813 ? 26.959 -11.859 -6.914 1.00 87.38 813 SER A N 1
ATOM 6153 C CA . SER A 1 813 ? 25.560 -11.428 -6.928 1.00 87.38 813 SER A CA 1
ATOM 6154 C C . SER A 1 813 ? 25.307 -10.144 -6.143 1.00 87.38 813 SER A C 1
ATOM 6156 O O . SER A 1 813 ? 25.513 -10.113 -4.941 1.00 87.38 813 SER A O 1
ATOM 6158 N N . THR A 1 814 ? 24.685 -9.148 -6.781 1.00 91.69 814 THR A N 1
ATOM 6159 C CA . THR A 1 814 ? 24.232 -7.920 -6.109 1.00 91.69 814 THR A CA 1
ATOM 6160 C C . THR A 1 814 ? 23.014 -8.127 -5.202 1.00 91.69 814 THR A C 1
ATOM 6162 O O . THR A 1 814 ? 22.680 -7.284 -4.382 1.00 91.69 814 THR A O 1
ATOM 6165 N N . LEU A 1 815 ? 22.340 -9.279 -5.284 1.00 93.12 815 LEU A N 1
ATOM 6166 C CA . LEU A 1 815 ? 21.133 -9.569 -4.493 1.00 93.12 815 LEU A CA 1
ATOM 6167 C C . LEU A 1 815 ? 21.354 -9.663 -2.975 1.00 93.12 815 LEU A C 1
ATOM 6169 O O . LEU A 1 815 ? 20.370 -9.705 -2.239 1.00 93.12 815 LEU A O 1
ATOM 6173 N N . ALA A 1 816 ? 22.600 -9.775 -2.512 1.00 90.38 816 ALA A N 1
ATOM 6174 C CA . ALA A 1 816 ? 22.949 -9.820 -1.090 1.00 90.38 816 ALA A CA 1
ATOM 6175 C C . ALA A 1 816 ? 23.665 -8.543 -0.614 1.00 90.38 816 ALA A C 1
ATOM 6177 O O . ALA A 1 816 ? 24.056 -8.469 0.559 1.00 90.38 816 ALA A O 1
ATOM 6178 N N . ASP A 1 817 ? 23.821 -7.569 -1.515 1.00 92.75 817 ASP A N 1
ATOM 6179 C CA . ASP A 1 817 ? 24.523 -6.319 -1.263 1.00 92.75 817 ASP A CA 1
ATOM 6180 C C . ASP A 1 817 ? 23.804 -5.518 -0.174 1.00 92.75 817 ASP A C 1
ATOM 6182 O O . ASP A 1 817 ? 22.569 -5.441 -0.128 1.00 92.75 817 ASP A O 1
ATOM 6186 N N . GLN A 1 818 ? 24.592 -4.910 0.713 1.00 93.25 818 GLN A N 1
ATOM 6187 C CA . GLN A 1 818 ? 24.067 -3.941 1.674 1.00 93.25 818 GLN A CA 1
ATOM 6188 C C . GLN A 1 818 ? 23.588 -2.688 0.936 1.00 93.25 818 GLN A C 1
ATOM 6190 O O . GLN A 1 818 ? 24.090 -2.383 -0.144 1.00 93.25 818 GLN A O 1
ATOM 6195 N N . SER A 1 819 ? 22.672 -1.927 1.542 1.00 92.38 819 SER A N 1
ATOM 6196 C CA . SER A 1 819 ? 22.093 -0.724 0.916 1.00 92.38 819 SER A CA 1
ATOM 6197 C C . SER A 1 819 ? 23.129 0.354 0.571 1.00 92.38 819 SER A C 1
ATOM 6199 O O . SER A 1 819 ? 22.875 1.232 -0.242 1.00 92.38 819 SER A O 1
ATOM 6201 N N . TRP A 1 820 ? 24.299 0.312 1.213 1.00 90.19 820 TRP A N 1
ATOM 6202 C CA . TRP A 1 820 ? 25.380 1.274 1.030 1.00 90.19 820 TRP A CA 1
ATOM 6203 C C . TRP A 1 820 ? 26.456 0.818 0.037 1.00 90.19 820 TRP A C 1
ATOM 6205 O O . TRP A 1 820 ? 27.392 1.580 -0.211 1.00 90.19 820 TRP A O 1
ATOM 6215 N N . TYR A 1 821 ? 26.367 -0.397 -0.524 1.00 91.19 821 TYR A N 1
ATOM 6216 C CA . TYR A 1 821 ? 27.366 -0.892 -1.483 1.00 91.19 821 TYR A CA 1
ATOM 6217 C C . TYR A 1 821 ? 27.484 0.027 -2.703 1.00 91.19 821 TYR A C 1
ATOM 6219 O O . TYR A 1 821 ? 28.599 0.293 -3.156 1.00 91.19 821 TYR A O 1
ATOM 6227 N N . ASN A 1 822 ? 26.354 0.559 -3.179 1.00 90.75 822 ASN A N 1
ATOM 6228 C CA . ASN A 1 822 ? 26.328 1.735 -4.032 1.00 90.75 822 ASN A CA 1
ATOM 6229 C C . ASN A 1 822 ? 25.833 2.942 -3.216 1.00 90.75 822 ASN A C 1
ATOM 6231 O O . ASN A 1 822 ? 24.638 3.112 -3.016 1.00 90.75 822 ASN A O 1
ATOM 6235 N N . PRO A 1 823 ? 26.724 3.821 -2.731 1.00 88.75 823 PRO A N 1
ATOM 6236 C CA . PRO A 1 823 ? 26.315 4.965 -1.917 1.00 88.75 823 PRO A CA 1
ATOM 6237 C C . PRO A 1 823 ? 25.756 6.139 -2.739 1.00 88.75 823 PRO A C 1
ATOM 6239 O O . PRO A 1 823 ? 25.534 7.227 -2.195 1.00 88.75 823 PRO A O 1
ATOM 6242 N N . LEU A 1 824 ? 25.616 5.975 -4.057 1.00 90.06 824 LEU A N 1
ATOM 6243 C CA . LEU A 1 824 ? 25.238 7.045 -4.975 1.00 90.06 824 LEU A CA 1
ATOM 6244 C C . LEU A 1 824 ? 23.806 6.920 -5.480 1.00 90.06 824 LEU A C 1
ATOM 6246 O O . LEU A 1 824 ? 23.243 7.947 -5.847 1.00 90.06 824 LEU A O 1
ATOM 6250 N N . ASP A 1 825 ? 23.198 5.739 -5.464 1.00 92.38 825 ASP A N 1
ATOM 6251 C CA . ASP A 1 825 ? 21.909 5.514 -6.106 1.00 92.38 825 ASP A CA 1
ATOM 6252 C C . ASP A 1 825 ? 20.706 5.688 -5.169 1.00 92.38 825 ASP A C 1
ATOM 6254 O O . ASP A 1 825 ? 20.812 5.845 -3.949 1.00 92.38 825 ASP A O 1
ATOM 6258 N N . VAL A 1 826 ? 19.518 5.757 -5.766 1.00 92.06 826 VAL A N 1
ATOM 6259 C CA . VAL A 1 826 ? 18.265 5.830 -5.019 1.00 92.06 826 VAL A CA 1
ATOM 6260 C C . VAL A 1 826 ? 17.126 5.175 -5.782 1.00 92.06 826 VAL A C 1
ATOM 6262 O O . VAL A 1 826 ? 16.892 5.454 -6.956 1.00 92.06 826 VAL A O 1
ATOM 6265 N N . ALA A 1 827 ? 16.348 4.357 -5.074 1.00 92.75 827 ALA A N 1
ATOM 6266 C CA . ALA A 1 827 ? 15.112 3.770 -5.571 1.00 92.75 827 ALA A CA 1
ATOM 6267 C C . ALA A 1 827 ? 13.860 4.345 -4.879 1.00 92.75 827 ALA A C 1
ATOM 6269 O O . ALA A 1 827 ? 13.873 4.707 -3.693 1.00 92.75 827 ALA A O 1
ATOM 6270 N N . LYS A 1 828 ? 12.730 4.413 -5.595 1.00 89.19 828 LYS A N 1
ATOM 6271 C CA . LYS A 1 828 ? 11.404 4.780 -5.058 1.00 89.19 828 LYS A CA 1
ATOM 6272 C C . LYS A 1 828 ? 10.264 4.031 -5.768 1.00 89.19 828 LYS A C 1
ATOM 6274 O O . LYS A 1 828 ? 10.483 3.299 -6.725 1.00 89.19 828 LYS A O 1
ATOM 6279 N N . GLY A 1 829 ? 9.036 4.182 -5.262 1.00 87.38 829 GLY A N 1
ATOM 6280 C CA . GLY A 1 829 ? 7.820 3.708 -5.945 1.00 87.38 829 GLY A CA 1
ATOM 6281 C C . GLY A 1 829 ? 7.700 2.188 -6.127 1.00 87.38 829 GLY A C 1
ATOM 6282 O O . GLY A 1 829 ? 7.083 1.747 -7.087 1.00 87.38 829 GLY A O 1
ATOM 6283 N N . HIS A 1 830 ? 8.299 1.385 -5.245 1.00 93.69 830 HIS A N 1
ATOM 6284 C CA . HIS A 1 830 ? 8.420 -0.060 -5.436 1.00 93.69 830 HIS A CA 1
ATOM 6285 C C . HIS A 1 830 ? 7.088 -0.819 -5.219 1.00 93.69 830 HIS A C 1
ATOM 6287 O O . HIS A 1 830 ? 6.447 -0.701 -4.170 1.00 93.69 830 HIS A O 1
ATOM 6293 N N . ARG A 1 831 ? 6.647 -1.599 -6.217 1.00 91.75 831 ARG A N 1
ATOM 6294 C CA . ARG A 1 831 ? 5.365 -2.332 -6.234 1.00 91.75 831 ARG A CA 1
ATOM 6295 C C . ARG A 1 831 ? 5.475 -3.631 -7.034 1.00 91.75 831 ARG A C 1
ATOM 6297 O O . ARG A 1 831 ? 6.345 -3.756 -7.885 1.00 91.75 831 ARG A O 1
ATOM 6304 N N . GLY A 1 832 ? 4.571 -4.587 -6.829 1.00 92.94 832 GLY A N 1
ATOM 6305 C CA . GLY A 1 832 ? 4.560 -5.802 -7.645 1.00 92.94 832 GLY A CA 1
ATOM 6306 C C . GLY A 1 832 ? 3.494 -6.815 -7.252 1.00 92.94 832 GLY A C 1
ATOM 6307 O O . GLY A 1 832 ? 2.626 -6.535 -6.426 1.00 92.94 832 GLY A O 1
ATOM 6308 N N . PHE A 1 833 ? 3.574 -8.017 -7.821 1.00 93.62 833 PHE A N 1
ATOM 6309 C CA . PHE A 1 833 ? 2.671 -9.120 -7.488 1.00 93.62 833 PHE A CA 1
ATOM 6310 C C . PHE A 1 833 ? 3.368 -10.484 -7.509 1.00 93.62 833 PHE A C 1
ATOM 6312 O O . PHE A 1 833 ? 4.422 -10.669 -8.124 1.00 93.62 833 PHE A O 1
ATOM 6319 N N . LEU A 1 834 ? 2.732 -11.451 -6.841 1.00 92.88 834 LEU A N 1
ATOM 6320 C CA . LEU A 1 834 ? 3.083 -12.868 -6.891 1.00 92.88 834 LEU A CA 1
ATOM 6321 C C . LEU A 1 834 ? 2.022 -13.657 -7.654 1.00 92.88 834 LEU A C 1
ATOM 6323 O O . LEU A 1 834 ? 0.825 -13.399 -7.511 1.00 92.88 834 LEU A O 1
ATOM 6327 N N . ASP A 1 835 ? 2.464 -14.654 -8.417 1.00 89.12 835 ASP A N 1
ATOM 6328 C CA . ASP A 1 835 ? 1.568 -15.624 -9.038 1.00 89.12 835 ASP A CA 1
ATOM 6329 C C . ASP A 1 835 ? 2.246 -16.987 -9.262 1.00 89.12 835 ASP A C 1
ATOM 6331 O O . ASP A 1 835 ? 3.020 -17.201 -10.198 1.00 89.12 835 ASP A O 1
ATOM 6335 N N . GLY A 1 836 ? 1.965 -17.938 -8.374 1.00 89.00 836 GLY A N 1
ATOM 6336 C CA . GLY A 1 836 ? 2.674 -19.210 -8.300 1.00 89.00 836 GLY A CA 1
ATOM 6337 C C . GLY A 1 836 ? 4.150 -18.991 -7.963 1.00 89.00 836 GLY A C 1
ATOM 6338 O O . GLY A 1 836 ? 4.477 -18.456 -6.906 1.00 89.00 836 GLY A O 1
ATOM 6339 N N . ASP A 1 837 ? 5.045 -19.410 -8.859 1.00 90.19 837 ASP A N 1
ATOM 6340 C CA . ASP A 1 837 ? 6.489 -19.160 -8.725 1.00 90.19 837 ASP A CA 1
ATOM 6341 C C . ASP A 1 837 ? 6.929 -17.827 -9.359 1.00 90.19 837 ASP A C 1
ATOM 6343 O O . ASP A 1 837 ? 8.099 -17.457 -9.222 1.00 90.19 837 ASP A O 1
ATOM 6347 N N . MET A 1 838 ? 6.027 -17.129 -10.065 1.00 92.38 838 MET A N 1
ATOM 6348 C CA . MET A 1 838 ? 6.332 -15.849 -10.693 1.00 92.38 838 MET A CA 1
ATOM 6349 C C . MET A 1 838 ? 6.334 -14.721 -9.659 1.00 92.38 838 MET A C 1
ATOM 6351 O O . MET A 1 838 ? 5.418 -14.605 -8.842 1.00 92.38 838 MET A O 1
ATOM 6355 N N . VAL A 1 839 ? 7.345 -13.865 -9.749 1.00 95.44 839 VAL A N 1
ATOM 6356 C CA . VAL A 1 839 ? 7.414 -12.556 -9.100 1.00 95.44 839 VAL A CA 1
ATOM 6357 C C . VAL A 1 839 ? 7.591 -11.519 -10.197 1.00 95.44 839 VAL A C 1
ATOM 6359 O O . VAL A 1 839 ? 8.500 -11.666 -11.015 1.00 95.44 839 VAL A O 1
ATOM 6362 N N . MET A 1 840 ? 6.760 -10.480 -10.195 1.00 95.19 840 MET A N 1
ATOM 6363 C CA . MET A 1 840 ? 6.996 -9.251 -10.952 1.00 95.19 840 MET A CA 1
ATOM 6364 C C . MET A 1 840 ? 7.120 -8.107 -9.961 1.00 95.19 840 MET A C 1
ATOM 6366 O O . MET A 1 840 ? 6.277 -7.971 -9.073 1.00 95.19 840 MET A O 1
ATOM 6370 N N . MET A 1 841 ? 8.181 -7.324 -10.099 1.00 95.31 841 MET A N 1
ATOM 6371 C CA . MET A 1 841 ? 8.510 -6.237 -9.198 1.00 95.31 841 MET A CA 1
ATOM 6372 C C . MET A 1 841 ? 8.999 -5.041 -10.012 1.00 95.31 841 MET A C 1
ATOM 6374 O O . MET A 1 841 ? 9.893 -5.201 -10.838 1.00 95.31 841 MET A O 1
ATOM 6378 N N . LEU A 1 842 ? 8.414 -3.866 -9.790 1.00 95.62 842 LEU A N 1
ATOM 6379 C CA . LEU A 1 842 ? 8.725 -2.627 -10.499 1.00 95.62 842 LEU A CA 1
ATOM 6380 C C . LEU A 1 842 ? 9.097 -1.498 -9.540 1.00 95.62 842 LEU A C 1
ATOM 6382 O O . LEU A 1 842 ? 8.492 -1.368 -8.479 1.00 95.62 842 LEU A O 1
ATOM 6386 N N . TYR A 1 843 ? 10.105 -0.702 -9.871 1.00 95.75 843 TYR A N 1
ATOM 6387 C CA . TYR A 1 843 ? 10.568 0.407 -9.038 1.00 95.75 843 TYR A CA 1
ATOM 6388 C C . TYR A 1 843 ? 11.210 1.492 -9.900 1.00 95.75 843 TYR A C 1
ATOM 6390 O O . TYR A 1 843 ? 11.834 1.201 -10.915 1.00 95.75 843 TYR A O 1
ATOM 6398 N N . ALA A 1 844 ? 11.072 2.744 -9.483 1.00 94.44 844 ALA A N 1
ATOM 6399 C CA . ALA A 1 844 ? 11.796 3.858 -10.077 1.00 94.44 844 ALA A CA 1
ATOM 6400 C C . ALA A 1 844 ? 13.210 3.914 -9.480 1.00 94.44 844 ALA A C 1
ATOM 6402 O O . ALA A 1 844 ? 13.349 3.775 -8.262 1.00 94.44 844 ALA A O 1
ATOM 6403 N N . TRP A 1 845 ? 14.246 4.118 -10.292 1.00 95.50 845 TRP A N 1
ATOM 6404 C CA . TRP A 1 845 ? 15.640 4.172 -9.829 1.00 95.50 845 TRP A CA 1
ATOM 6405 C C . TRP A 1 845 ? 16.455 5.239 -10.563 1.00 95.50 845 TRP A C 1
ATOM 6407 O O . TRP A 1 845 ? 16.216 5.503 -11.741 1.00 95.50 845 TRP A O 1
ATOM 6417 N N . SER A 1 846 ? 17.393 5.858 -9.845 1.00 93.12 846 SER A N 1
ATOM 6418 C CA . SER A 1 846 ? 18.338 6.854 -10.355 1.00 93.12 846 SER A CA 1
ATOM 6419 C C . SER A 1 846 ? 19.757 6.535 -9.857 1.00 93.12 846 SER A C 1
ATOM 6421 O O . SER A 1 846 ? 19.911 6.204 -8.676 1.00 93.12 846 SER A O 1
ATOM 6423 N N . PRO A 1 847 ? 20.791 6.661 -10.716 1.00 93.06 847 PRO A N 1
ATOM 6424 C CA . PRO A 1 847 ? 22.175 6.344 -10.358 1.00 93.06 847 PRO A CA 1
ATOM 6425 C C . PRO A 1 847 ? 22.824 7.353 -9.400 1.00 93.06 847 PRO A C 1
ATOM 6427 O O . PRO A 1 847 ? 23.817 7.021 -8.752 1.00 93.06 847 PRO A O 1
ATOM 6430 N N . ASN A 1 848 ? 22.300 8.582 -9.312 1.00 89.62 848 ASN A N 1
ATOM 6431 C CA . ASN A 1 848 ? 22.834 9.641 -8.464 1.00 89.62 848 ASN A CA 1
ATOM 6432 C C . ASN A 1 848 ? 21.738 10.399 -7.696 1.00 89.62 848 ASN A C 1
ATOM 6434 O O . ASN A 1 848 ? 21.221 11.418 -8.157 1.00 89.62 848 ASN A O 1
ATOM 6438 N N . TRP A 1 849 ? 21.489 10.019 -6.440 1.00 86.56 849 TRP A N 1
ATOM 6439 C CA . TRP A 1 849 ? 20.487 10.657 -5.577 1.00 86.56 849 TRP A CA 1
ATOM 6440 C C . TRP A 1 849 ? 20.695 12.172 -5.418 1.00 86.56 849 TRP A C 1
ATOM 6442 O O . TRP A 1 849 ? 19.739 12.940 -5.479 1.00 86.56 849 TRP A O 1
ATOM 6452 N N . ARG A 1 850 ? 21.950 12.629 -5.280 1.00 82.25 850 ARG A N 1
ATOM 6453 C CA . ARG A 1 850 ? 22.285 14.059 -5.109 1.00 82.25 850 ARG A CA 1
ATOM 6454 C C . ARG A 1 850 ? 22.023 14.906 -6.347 1.00 82.25 850 ARG A C 1
ATOM 6456 O O . ARG A 1 850 ? 21.720 16.090 -6.224 1.00 82.25 850 ARG A O 1
ATOM 6463 N N . LEU A 1 851 ? 22.222 14.332 -7.528 1.00 83.94 851 LEU A N 1
ATOM 6464 C CA . LEU A 1 851 ? 21.932 15.023 -8.781 1.00 83.94 851 LEU A CA 1
ATOM 6465 C C . LEU A 1 851 ? 20.422 15.012 -9.033 1.00 83.94 851 LEU A C 1
ATOM 6467 O O . LEU A 1 851 ? 19.864 16.027 -9.447 1.00 83.94 851 LEU A O 1
ATOM 6471 N N . ASN A 1 852 ? 19.760 13.912 -8.672 1.00 83.88 852 ASN A N 1
ATOM 6472 C CA . ASN A 1 852 ? 18.325 13.738 -8.822 1.00 83.88 852 ASN A CA 1
ATOM 6473 C C . ASN A 1 852 ? 17.510 14.753 -8.003 1.00 83.88 852 ASN A C 1
ATOM 6475 O O . ASN A 1 852 ? 16.516 15.265 -8.500 1.00 83.88 852 ASN A O 1
ATOM 6479 N N . VAL A 1 853 ? 17.931 15.112 -6.781 1.00 79.62 853 VAL A N 1
ATOM 6480 C CA . VAL A 1 853 ? 17.228 16.131 -5.959 1.00 79.62 853 VAL A CA 1
ATOM 6481 C C . VAL A 1 853 ? 17.281 17.557 -6.532 1.00 79.62 853 VAL A C 1
ATOM 6483 O O . VAL A 1 853 ? 16.701 18.465 -5.956 1.00 79.62 853 VAL A O 1
ATOM 6486 N N . LYS A 1 854 ? 18.009 17.786 -7.632 1.00 80.12 854 LYS A N 1
ATOM 6487 C CA . LYS A 1 854 ? 18.072 19.082 -8.332 1.00 80.12 854 LYS A CA 1
ATOM 6488 C C . LYS A 1 854 ? 17.666 18.981 -9.803 1.00 80.12 854 LYS A C 1
ATOM 6490 O O . LYS A 1 854 ? 17.959 19.900 -10.559 1.00 80.12 854 LYS A O 1
ATOM 6495 N N . GLY A 1 855 ? 17.102 17.848 -10.228 1.00 79.69 855 GLY A N 1
ATOM 6496 C CA . GLY A 1 855 ? 16.734 17.623 -11.630 1.00 79.69 855 GLY A CA 1
ATOM 6497 C C . GLY A 1 855 ? 17.916 17.399 -12.581 1.00 79.69 855 GLY A C 1
ATOM 6498 O O . GLY A 1 855 ? 17.744 17.391 -13.794 1.00 79.69 855 GLY A O 1
ATOM 6499 N N . ASN A 1 856 ? 19.131 17.203 -12.054 1.00 82.25 856 ASN A N 1
ATOM 6500 C CA . ASN A 1 856 ? 20.328 16.911 -12.858 1.00 82.25 856 ASN A CA 1
ATOM 6501 C C . ASN A 1 856 ? 20.536 15.404 -13.092 1.00 82.25 856 ASN A C 1
ATOM 6503 O O . ASN A 1 856 ? 21.472 15.002 -13.782 1.00 82.25 856 ASN A O 1
ATOM 6507 N N . ASP A 1 857 ? 19.693 14.577 -12.479 1.00 86.62 857 ASP A N 1
ATOM 6508 C CA . ASP A 1 857 ? 19.527 13.156 -12.766 1.00 86.62 857 ASP A CA 1
ATOM 6509 C C . ASP A 1 857 ? 18.020 12.841 -12.792 1.00 86.62 857 ASP A C 1
ATOM 6511 O O . ASP A 1 857 ? 17.226 13.670 -12.343 1.00 86.62 857 ASP A O 1
ATOM 6515 N N . ARG A 1 858 ? 17.615 11.695 -13.344 1.00 88.31 858 ARG A N 1
ATOM 6516 C CA . ARG A 1 858 ? 16.203 11.306 -13.484 1.00 88.31 858 ARG A CA 1
ATOM 6517 C C . ARG A 1 858 ? 15.960 9.872 -13.033 1.00 88.31 858 ARG A C 1
ATOM 6519 O O . ARG A 1 858 ? 16.846 9.019 -13.124 1.00 88.31 858 ARG A O 1
ATOM 6526 N N . TYR A 1 859 ? 14.722 9.602 -12.638 1.00 92.19 859 TYR A N 1
ATOM 6527 C CA . TYR A 1 859 ? 14.232 8.258 -12.391 1.00 92.19 859 TYR A CA 1
ATOM 6528 C C . TYR A 1 859 ? 13.807 7.576 -13.692 1.00 92.19 859 TYR A C 1
ATOM 6530 O O . TYR A 1 859 ? 12.973 8.095 -14.435 1.00 92.19 859 TYR A O 1
ATOM 6538 N N . GLU A 1 860 ? 14.304 6.365 -13.907 1.00 93.56 860 GLU A N 1
ATOM 6539 C CA . GLU A 1 860 ? 13.785 5.422 -14.904 1.00 93.56 860 GLU A CA 1
ATOM 6540 C C . GLU A 1 860 ? 12.965 4.333 -14.202 1.00 93.56 860 GLU A C 1
ATOM 6542 O O . GLU A 1 860 ? 13.229 4.002 -13.039 1.00 93.56 860 GLU A O 1
ATOM 6547 N N . LEU A 1 861 ? 11.986 3.752 -14.896 1.00 95.06 861 LEU A N 1
ATOM 6548 C CA . LEU A 1 861 ? 11.232 2.608 -14.394 1.00 95.06 861 LEU A CA 1
ATOM 6549 C C . LEU A 1 861 ? 11.982 1.310 -14.676 1.00 95.06 861 LEU A C 1
ATOM 6551 O O . LEU A 1 861 ? 12.185 0.937 -15.830 1.00 95.06 861 LEU A O 1
ATOM 6555 N N . TYR A 1 862 ? 12.299 0.575 -13.617 1.00 97.00 862 TYR A N 1
ATOM 6556 C CA . TYR A 1 862 ? 12.899 -0.746 -13.696 1.00 97.00 862 TYR A CA 1
ATOM 6557 C C . TYR A 1 862 ? 11.905 -1.842 -13.344 1.00 97.00 862 TYR A C 1
ATOM 6559 O O . TYR A 1 862 ? 11.130 -1.707 -12.397 1.00 97.00 862 TYR A O 1
ATOM 6567 N N . ILE A 1 863 ? 11.976 -2.964 -14.062 1.00 96.94 863 ILE A N 1
ATOM 6568 C CA . ILE A 1 863 ? 11.217 -4.184 -13.768 1.00 96.94 863 ILE A CA 1
ATOM 6569 C C . ILE A 1 863 ? 12.172 -5.360 -13.560 1.00 96.94 863 ILE A C 1
ATOM 6571 O O . ILE A 1 863 ? 13.032 -5.642 -14.394 1.00 96.94 863 ILE A O 1
ATOM 6575 N N . ARG A 1 864 ? 11.994 -6.088 -12.454 1.00 95.00 864 ARG A N 1
ATOM 6576 C CA . ARG A 1 864 ? 12.744 -7.297 -12.098 1.00 95.00 864 ARG A CA 1
ATOM 6577 C C . ARG A 1 864 ? 11.795 -8.475 -11.913 1.00 95.00 864 ARG A C 1
ATOM 6579 O O . ARG A 1 864 ? 10.735 -8.338 -11.296 1.00 95.00 864 ARG A O 1
ATOM 6586 N N . ARG A 1 865 ? 12.166 -9.650 -12.431 1.00 95.62 865 ARG A N 1
ATOM 6587 C CA . ARG A 1 865 ? 11.285 -10.827 -12.423 1.00 95.62 865 ARG A CA 1
ATOM 6588 C C . ARG A 1 865 ? 11.976 -12.099 -11.964 1.00 95.62 865 ARG A C 1
ATOM 6590 O O . ARG A 1 865 ? 13.166 -12.321 -12.180 1.00 95.62 865 ARG A O 1
ATOM 6597 N N . SER A 1 866 ? 11.195 -12.955 -11.320 1.00 96.00 866 SER A N 1
ATOM 6598 C CA . SER A 1 866 ? 11.619 -14.282 -10.885 1.00 96.00 866 SER A CA 1
ATOM 6599 C C . SER A 1 866 ? 10.596 -15.307 -11.337 1.00 96.00 866 SER A C 1
ATOM 6601 O O . SER A 1 866 ? 9.402 -15.062 -11.242 1.00 96.00 866 SER A O 1
ATOM 6603 N N . PHE A 1 867 ? 11.062 -16.480 -11.754 1.00 95.25 867 PHE A N 1
ATOM 6604 C CA . PHE A 1 867 ? 10.220 -17.652 -12.030 1.00 95.25 867 PHE A CA 1
ATOM 6605 C C . PHE A 1 867 ? 10.469 -18.780 -11.020 1.00 95.25 867 PHE A C 1
ATOM 6607 O O . PHE A 1 867 ? 10.118 -19.937 -11.261 1.00 95.25 867 PHE A O 1
ATOM 6614 N N . ALA A 1 868 ? 11.127 -18.442 -9.907 1.00 93.94 868 ALA A N 1
ATOM 6615 C CA . ALA A 1 868 ? 11.620 -19.373 -8.904 1.00 93.94 868 ALA A CA 1
ATOM 6616 C C . ALA A 1 868 ? 11.293 -18.921 -7.471 1.00 93.94 868 ALA A C 1
ATOM 6618 O O . ALA A 1 868 ? 12.079 -19.145 -6.542 1.00 93.94 868 ALA A O 1
ATOM 6619 N N . GLY A 1 869 ? 10.171 -18.215 -7.288 1.00 93.12 869 GLY A N 1
ATOM 6620 C CA . GLY A 1 869 ? 9.724 -17.718 -5.988 1.00 93.12 869 GLY A CA 1
ATOM 6621 C C . GLY A 1 869 ? 10.789 -16.876 -5.281 1.00 93.12 869 GLY A C 1
ATOM 6622 O O . GLY A 1 869 ? 11.080 -17.132 -4.108 1.00 93.12 869 GLY A O 1
ATOM 6623 N N . ALA A 1 870 ? 11.395 -15.931 -6.012 1.00 95.56 870 ALA A N 1
ATOM 6624 C CA . ALA A 1 870 ? 12.448 -15.011 -5.564 1.00 95.56 870 ALA A CA 1
ATOM 6625 C C . ALA A 1 870 ? 13.758 -15.675 -5.090 1.00 95.56 870 ALA A C 1
ATOM 6627 O O . ALA A 1 870 ? 14.505 -15.082 -4.319 1.00 95.56 870 ALA A O 1
ATOM 6628 N N . THR A 1 871 ? 14.060 -16.907 -5.518 1.00 94.00 871 THR A N 1
ATOM 6629 C CA . THR A 1 871 ? 15.383 -17.525 -5.260 1.00 94.00 871 THR A CA 1
ATOM 6630 C C . THR A 1 871 ? 16.411 -17.245 -6.356 1.00 94.00 871 THR A C 1
ATOM 6632 O O . THR A 1 871 ? 17.608 -17.376 -6.127 1.00 94.00 871 THR A O 1
ATOM 6635 N N . SER A 1 872 ? 15.947 -16.871 -7.547 1.00 94.25 872 SER A N 1
ATOM 6636 C CA . SER A 1 872 ? 16.757 -16.467 -8.701 1.00 94.25 872 SER A CA 1
ATOM 6637 C C . SER A 1 872 ? 15.940 -15.540 -9.599 1.00 94.25 872 SER A C 1
ATOM 6639 O O . SER A 1 872 ? 14.707 -15.581 -9.555 1.00 94.25 872 SER A O 1
ATOM 6641 N N . TRP A 1 873 ? 16.614 -14.711 -10.394 1.00 95.94 873 TRP A N 1
ATOM 6642 C CA . TRP A 1 873 ? 16.004 -13.676 -11.234 1.00 95.94 873 TRP A CA 1
ATOM 6643 C C . TRP A 1 873 ? 16.465 -13.890 -12.670 1.00 95.94 873 TRP A C 1
ATOM 6645 O O . TRP A 1 873 ? 17.667 -13.886 -12.939 1.00 95.94 873 TRP A O 1
ATOM 6655 N N . THR A 1 874 ? 15.526 -14.208 -13.557 1.00 96.50 874 THR A N 1
ATOM 6656 C CA . THR A 1 874 ? 15.825 -14.727 -14.897 1.00 96.50 874 THR A CA 1
ATOM 6657 C C . THR A 1 874 ? 14.797 -14.255 -15.912 1.00 96.50 874 THR A C 1
ATOM 6659 O O . THR A 1 874 ? 13.653 -13.993 -15.545 1.00 96.50 874 THR A O 1
ATOM 6662 N N . THR A 1 875 ? 15.160 -14.293 -17.195 1.00 96.75 875 THR A N 1
ATOM 6663 C CA . THR A 1 875 ? 14.183 -14.278 -18.298 1.00 96.75 875 THR A CA 1
ATOM 6664 C C . THR A 1 875 ? 13.232 -15.480 -18.219 1.00 96.75 875 THR A C 1
ATOM 6666 O O . THR A 1 875 ? 13.465 -16.414 -17.432 1.00 96.75 875 THR A O 1
ATOM 6669 N N . LEU A 1 876 ? 12.178 -15.508 -19.048 1.00 96.00 876 LEU A N 1
ATOM 6670 C CA . LEU A 1 876 ? 11.256 -16.644 -19.099 1.00 96.00 876 LEU A CA 1
ATOM 6671 C C . LEU A 1 876 ? 12.018 -17.953 -19.386 1.00 96.00 876 LEU A C 1
ATOM 6673 O O . LEU A 1 876 ? 12.718 -18.068 -20.398 1.00 96.00 876 LEU A O 1
ATOM 6677 N N . PRO A 1 877 ? 11.895 -18.990 -18.535 1.00 95.19 877 PRO A N 1
ATOM 6678 C CA . PRO A 1 877 ? 12.566 -20.257 -18.786 1.00 95.19 877 PRO A CA 1
ATOM 6679 C C . PRO A 1 877 ? 12.116 -20.927 -20.092 1.00 95.19 877 PRO A C 1
ATOM 6681 O O . PRO A 1 877 ? 10.926 -21.000 -20.400 1.00 95.19 877 PRO A O 1
ATOM 6684 N N . ALA A 1 878 ? 13.057 -21.570 -20.796 1.00 93.56 878 ALA A N 1
ATOM 6685 C CA . ALA A 1 878 ? 12.794 -22.294 -22.053 1.00 93.56 878 ALA A CA 1
ATOM 6686 C C . ALA A 1 878 ? 11.699 -23.375 -21.946 1.00 93.56 878 ALA A C 1
ATOM 6688 O O . ALA A 1 878 ? 11.135 -23.834 -22.939 1.00 93.56 878 ALA A O 1
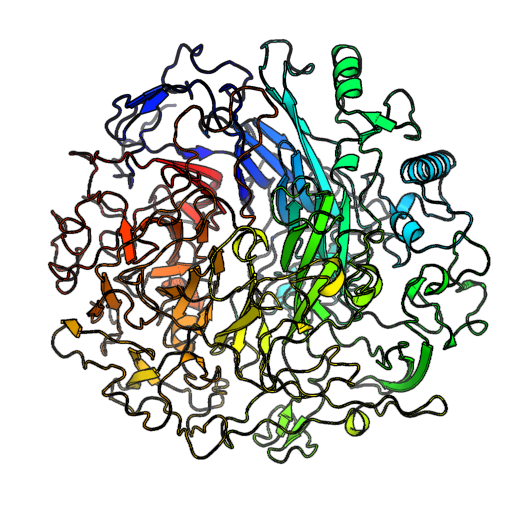ATOM 6689 N N . LYS A 1 879 ? 11.428 -23.844 -20.725 1.00 86.31 879 LYS A N 1
ATOM 6690 C CA . LYS A 1 879 ? 10.325 -24.751 -20.398 1.00 86.31 879 LYS A CA 1
ATOM 6691 C C . LYS A 1 879 ? 9.656 -24.287 -19.116 1.00 86.31 879 LYS A C 1
ATOM 6693 O O . LYS A 1 879 ? 9.664 -25.011 -18.117 1.00 86.31 879 LYS A O 1
ATOM 6698 N N . TYR A 1 880 ? 9.100 -23.085 -19.140 1.00 87.56 880 TYR A N 1
ATOM 6699 C CA . TYR A 1 880 ? 8.287 -22.619 -18.038 1.00 87.56 880 TYR A CA 1
ATOM 6700 C C . TYR A 1 880 ? 6.932 -23.306 -18.092 1.00 87.56 880 TYR A C 1
ATOM 6702 O O . TYR A 1 880 ? 6.224 -23.314 -19.099 1.00 87.56 880 TYR A O 1
ATOM 6710 N N . LYS A 1 881 ? 6.561 -23.943 -16.994 1.00 79.62 881 LYS A N 1
ATOM 6711 C CA . LYS A 1 881 ? 5.200 -24.411 -16.854 1.00 79.62 881 LYS A CA 1
ATOM 6712 C C . LYS A 1 881 ? 4.559 -23.553 -15.794 1.00 79.62 881 LYS A C 1
ATOM 6714 O O . LYS A 1 881 ? 4.904 -23.668 -14.627 1.00 79.62 881 LYS A O 1
ATOM 6719 N N . TYR A 1 882 ? 3.656 -22.700 -16.241 1.00 78.62 882 TYR A N 1
ATOM 6720 C CA . TYR A 1 882 ? 2.805 -21.974 -15.333 1.00 78.62 882 TYR A CA 1
ATOM 6721 C C . TYR A 1 882 ? 1.818 -22.960 -14.695 1.00 78.62 882 TYR A C 1
ATOM 6723 O O . TYR A 1 882 ? 1.385 -23.934 -15.326 1.00 78.62 882 TYR A O 1
ATOM 6731 N N . TRP A 1 883 ? 1.541 -22.767 -13.410 1.00 69.94 883 TRP A N 1
ATOM 6732 C CA . TRP A 1 883 ? 0.771 -23.717 -12.619 1.00 69.94 883 TRP A CA 1
ATOM 6733 C C . TRP A 1 883 ? -0.492 -23.056 -12.088 1.00 69.94 883 TRP A C 1
ATOM 6735 O O . TRP A 1 883 ? -0.521 -22.556 -10.968 1.00 69.94 883 TRP A O 1
ATOM 6745 N N . ASP A 1 884 ? -1.556 -23.138 -12.876 1.00 64.19 884 ASP A N 1
ATOM 6746 C CA . ASP A 1 884 ? -2.921 -22.909 -12.417 1.00 64.19 884 ASP A CA 1
ATOM 6747 C C . ASP A 1 884 ? -3.716 -24.206 -12.614 1.00 64.19 884 ASP A C 1
ATOM 6749 O O . ASP A 1 884 ? -3.430 -25.032 -13.488 1.00 64.19 884 ASP A O 1
ATOM 6753 N N . SER A 1 885 ? -4.695 -24.456 -11.751 1.00 55.53 885 SER A N 1
ATOM 6754 C CA . SER A 1 885 ? -5.566 -25.622 -11.892 1.00 55.53 885 SER A CA 1
ATOM 6755 C C . SER A 1 885 ? -6.354 -25.574 -13.210 1.00 55.53 885 SER A C 1
ATOM 6757 O O . SER A 1 885 ? -6.645 -26.637 -13.778 1.00 55.53 885 SER A O 1
ATOM 6759 N N . ASN A 1 886 ? -6.602 -24.358 -13.710 1.00 57.84 886 ASN A N 1
ATOM 6760 C CA . ASN A 1 886 ? -7.341 -24.040 -14.928 1.00 57.84 886 ASN A CA 1
ATOM 6761 C C . ASN A 1 886 ? -6.445 -23.813 -16.154 1.00 57.84 886 ASN A C 1
ATOM 6763 O O . ASN A 1 886 ? -6.931 -23.946 -17.275 1.00 57.84 886 ASN A O 1
ATOM 6767 N N . ASP A 1 887 ? -5.147 -23.553 -15.963 1.00 64.12 887 ASP A N 1
ATOM 6768 C CA . ASP A 1 887 ? -4.174 -23.415 -17.048 1.00 64.12 887 ASP A CA 1
ATOM 6769 C C . ASP A 1 887 ? -2.986 -24.374 -16.862 1.00 64.12 887 ASP A C 1
ATOM 6771 O O . ASP A 1 887 ? -2.167 -24.256 -15.949 1.00 64.12 887 ASP A O 1
ATOM 6775 N N . ARG A 1 888 ? -2.901 -25.365 -17.757 1.00 63.38 888 ARG A N 1
ATOM 6776 C CA . ARG A 1 888 ? -1.828 -26.374 -17.785 1.00 63.38 888 ARG A CA 1
ATOM 6777 C C . ARG A 1 888 ? -0.856 -26.164 -18.940 1.00 63.38 888 ARG A C 1
ATOM 6779 O O . ARG A 1 888 ? -0.050 -27.077 -19.198 1.00 63.38 888 ARG A O 1
ATOM 6786 N N . ASN A 1 889 ? -0.962 -25.033 -19.631 1.00 70.88 889 ASN A N 1
ATOM 6787 C CA . ASN A 1 889 ? -0.133 -24.696 -20.767 1.00 70.88 889 ASN A CA 1
ATOM 6788 C C . ASN A 1 889 ? 1.338 -24.685 -20.361 1.00 70.88 889 ASN A C 1
ATOM 6790 O O . ASN A 1 889 ? 1.728 -24.475 -19.210 1.00 70.88 889 ASN A O 1
ATOM 6794 N N . ARG A 1 890 ? 2.173 -25.020 -21.336 1.00 77.56 890 ARG A N 1
ATOM 6795 C CA . ARG A 1 890 ? 3.614 -24.850 -21.220 1.00 77.56 890 ARG A CA 1
ATOM 6796 C C . ARG A 1 890 ? 3.954 -23.611 -22.010 1.00 77.56 890 ARG A C 1
ATOM 6798 O O . ARG A 1 890 ? 3.609 -23.539 -23.185 1.00 77.56 890 ARG A O 1
ATOM 6805 N N . TYR A 1 891 ? 4.642 -22.704 -21.352 1.00 84.19 891 TYR A N 1
ATOM 6806 C CA . TYR A 1 891 ? 5.189 -21.514 -21.955 1.00 84.19 891 TYR A CA 1
ATOM 6807 C C . TYR A 1 891 ? 6.647 -21.796 -22.296 1.00 84.19 891 TYR A C 1
ATOM 6809 O O . TYR A 1 891 ? 7.374 -22.473 -21.560 1.00 84.19 891 TYR A O 1
ATOM 6817 N N . VAL A 1 892 ? 7.047 -21.367 -23.480 1.00 84.50 892 VAL A N 1
ATOM 6818 C CA . VAL A 1 892 ? 8.389 -21.594 -23.998 1.00 84.50 892 VAL A CA 1
ATOM 6819 C C . VAL A 1 892 ? 9.024 -20.226 -24.094 1.00 84.50 892 VAL A C 1
ATOM 6821 O O . VAL A 1 892 ? 8.652 -19.467 -24.976 1.00 84.50 892 VAL A O 1
ATOM 6824 N N . GLY A 1 893 ? 9.943 -19.923 -23.180 1.00 89.94 893 GLY A N 1
ATOM 6825 C CA . GLY A 1 893 ? 10.825 -18.782 -23.371 1.00 89.94 893 GLY A CA 1
ATOM 6826 C C . GLY A 1 893 ? 11.756 -19.036 -24.549 1.00 89.94 893 GLY A C 1
ATOM 6827 O O . GLY A 1 893 ? 12.320 -20.126 -24.694 1.00 89.94 893 GLY A O 1
ATOM 6828 N N . ASP A 1 894 ? 11.925 -18.026 -25.379 1.00 91.88 894 ASP A N 1
ATOM 6829 C CA . ASP A 1 894 ? 12.860 -17.949 -26.499 1.00 91.88 894 ASP A CA 1
ATOM 6830 C C . ASP A 1 894 ? 14.012 -16.965 -26.231 1.00 91.88 894 ASP A C 1
ATOM 6832 O O . ASP A 1 894 ? 15.027 -16.992 -26.932 1.00 91.88 894 ASP A O 1
ATOM 6836 N N . GLY A 1 895 ? 13.922 -16.215 -25.132 1.00 93.56 895 GLY A N 1
ATOM 6837 C CA . GLY A 1 895 ? 14.863 -15.169 -24.767 1.00 93.56 895 GLY A CA 1
ATOM 6838 C C . GLY A 1 895 ? 14.318 -13.813 -25.184 1.00 93.56 895 GLY A C 1
ATOM 6839 O O . GLY A 1 895 ? 13.199 -13.695 -25.648 1.00 93.56 895 GLY A O 1
ATOM 6840 N N . THR A 1 896 ? 15.107 -12.774 -24.986 1.00 95.31 896 THR A N 1
ATOM 6841 C CA . THR A 1 896 ? 14.642 -11.392 -25.142 1.00 95.31 896 THR A CA 1
ATOM 6842 C C . THR A 1 896 ? 15.850 -10.476 -25.294 1.00 95.31 896 THR A C 1
ATOM 6844 O O . THR A 1 896 ? 16.985 -10.863 -24.976 1.00 95.31 896 THR A O 1
ATOM 6847 N N . VAL A 1 897 ? 15.626 -9.278 -25.812 1.00 96.31 897 VAL A N 1
ATOM 6848 C CA . VAL A 1 897 ? 16.618 -8.207 -25.845 1.00 96.31 897 VAL A CA 1
ATOM 6849 C C . VAL A 1 897 ? 16.095 -7.101 -24.957 1.00 96.31 897 VAL A C 1
ATOM 6851 O O . VAL A 1 897 ? 14.925 -6.758 -25.036 1.00 96.31 897 VAL A O 1
ATOM 6854 N N . THR A 1 898 ? 16.955 -6.545 -24.115 1.00 95.00 898 THR A N 1
ATOM 6855 C CA . THR A 1 898 ? 16.619 -5.392 -23.279 1.00 95.00 898 THR A CA 1
ATOM 6856 C C . THR A 1 898 ? 17.683 -4.333 -23.473 1.00 95.00 898 THR A C 1
ATOM 6858 O O . THR A 1 898 ? 18.865 -4.675 -23.586 1.00 95.00 898 THR A O 1
ATOM 6861 N N . CYS A 1 899 ? 17.292 -3.066 -23.494 1.00 94.62 899 CYS A N 1
ATOM 6862 C CA . CYS A 1 899 ? 18.235 -1.960 -23.597 1.00 94.62 899 CYS A CA 1
ATOM 6863 C C . CYS A 1 899 ? 18.364 -1.220 -22.263 1.00 94.62 899 CYS A C 1
ATOM 6865 O O . CYS A 1 899 ? 17.429 -1.186 -21.468 1.00 94.62 899 CYS A O 1
ATOM 6867 N N . GLU A 1 900 ? 19.542 -0.663 -22.014 1.00 93.81 900 GLU A N 1
ATOM 6868 C CA . GLU A 1 900 ? 19.812 0.254 -20.912 1.00 93.81 900 GLU A CA 1
ATOM 6869 C C . GLU A 1 900 ? 20.191 1.620 -21.477 1.00 93.81 900 GLU A C 1
ATOM 6871 O O . GLU A 1 900 ? 20.903 1.691 -22.485 1.00 93.81 900 GLU A O 1
ATOM 6876 N N . THR A 1 901 ? 19.729 2.681 -20.815 1.00 90.62 901 THR A N 1
ATOM 6877 C CA . THR A 1 901 ? 20.099 4.064 -21.123 1.00 90.62 901 THR A CA 1
ATOM 6878 C C . THR A 1 901 ? 21.022 4.582 -20.019 1.00 90.62 901 THR A C 1
ATOM 6880 O O . THR A 1 901 ? 20.605 4.798 -18.884 1.00 90.62 901 THR A O 1
ATOM 6883 N N . PHE A 1 902 ? 22.295 4.754 -20.365 1.00 91.50 902 PHE A N 1
ATOM 6884 C CA . PHE A 1 902 ? 23.370 5.237 -19.498 1.00 91.50 902 PHE A CA 1
ATOM 6885 C C . PHE A 1 902 ? 23.476 6.765 -19.511 1.00 91.50 902 PHE A C 1
ATOM 6887 O O . PHE A 1 902 ? 22.719 7.432 -20.204 1.00 91.50 902 PHE A O 1
ATOM 6894 N N . ARG A 1 903 ? 24.413 7.343 -18.747 1.00 87.75 903 ARG A N 1
ATOM 6895 C CA . ARG A 1 903 ? 24.655 8.795 -18.744 1.00 87.75 903 ARG A CA 1
ATOM 6896 C C . ARG A 1 903 ? 25.838 9.178 -19.627 1.00 87.75 903 ARG A C 1
ATOM 6898 O O . ARG A 1 903 ? 26.899 8.552 -19.600 1.00 87.75 903 ARG A O 1
ATOM 6905 N N . SER A 1 904 ? 25.680 10.278 -20.350 1.00 81.69 904 SER A N 1
ATOM 6906 C CA . SER A 1 904 ? 26.742 10.961 -21.075 1.00 81.69 904 SER A CA 1
ATOM 6907 C C . SER A 1 904 ? 27.702 11.666 -20.114 1.00 81.69 904 SER A C 1
ATOM 6909 O O . SER A 1 904 ? 27.313 12.175 -19.054 1.00 81.69 904 SER A O 1
ATOM 6911 N N . ALA A 1 905 ? 28.975 11.737 -20.508 1.00 75.62 905 ALA A N 1
ATOM 6912 C CA . ALA A 1 905 ? 29.975 12.567 -19.837 1.00 75.62 905 ALA A CA 1
ATOM 6913 C C . ALA A 1 905 ? 29.736 14.071 -20.075 1.00 75.62 905 ALA A C 1
ATOM 6915 O O . ALA A 1 905 ? 30.247 14.903 -19.328 1.00 75.62 905 ALA A O 1
ATOM 6916 N N . GLU A 1 906 ? 28.953 14.430 -21.095 1.00 70.94 906 GLU A N 1
ATOM 6917 C CA . GLU A 1 906 ? 28.605 15.818 -21.383 1.00 70.94 906 GLU A CA 1
ATOM 6918 C C . GLU A 1 906 ? 27.592 16.350 -20.356 1.00 70.94 906 GLU A C 1
ATOM 6920 O O . GLU A 1 906 ? 26.625 15.681 -19.982 1.00 70.94 906 GLU A O 1
ATOM 6925 N N . THR A 1 907 ? 27.825 17.568 -19.868 1.00 63.19 907 THR A N 1
ATOM 6926 C CA . THR A 1 907 ? 26.890 18.317 -19.021 1.00 63.19 907 THR A CA 1
ATOM 6927 C C . THR A 1 907 ? 26.023 19.225 -19.890 1.00 63.19 907 THR A C 1
ATOM 6929 O O . THR A 1 907 ? 26.517 19.909 -20.787 1.00 63.19 907 THR A O 1
ATOM 6932 N N . GLN A 1 908 ? 24.714 19.229 -19.638 1.00 59.19 908 GLN A N 1
ATOM 6933 C CA . GLN A 1 908 ? 23.738 19.923 -20.477 1.00 59.19 908 GLN A CA 1
ATOM 6934 C C . GLN A 1 908 ? 23.956 21.447 -20.423 1.00 59.19 908 GLN A C 1
ATOM 6936 O O . GLN A 1 908 ? 23.811 22.067 -19.372 1.00 59.19 908 GLN A O 1
ATOM 6941 N N . ALA A 1 909 ? 24.325 22.056 -21.558 1.00 45.44 909 ALA A N 1
ATOM 6942 C CA . ALA A 1 909 ? 24.477 23.511 -21.691 1.00 45.44 909 ALA A CA 1
ATOM 6943 C C . ALA A 1 909 ? 23.257 24.187 -22.358 1.00 45.44 909 ALA A C 1
ATOM 6945 O O . ALA A 1 909 ? 23.021 25.369 -22.109 1.00 45.44 909 ALA A O 1
ATOM 6946 N N . SER A 1 910 ? 22.508 23.459 -23.207 1.00 43.66 910 SER A N 1
ATOM 6947 C CA . SER A 1 910 ? 21.188 23.791 -23.792 1.00 43.66 910 SER A CA 1
ATOM 6948 C C . SER A 1 910 ? 20.767 22.687 -24.788 1.00 43.66 910 SER A C 1
ATOM 6950 O O . SER A 1 910 ? 21.609 22.270 -25.583 1.00 43.66 910 SER A O 1
ATOM 6952 N N . GLY A 1 911 ? 19.496 22.259 -24.790 1.00 53.72 911 GLY A N 1
ATOM 6953 C CA . GLY A 1 911 ? 18.955 21.200 -25.672 1.00 53.72 911 GLY A CA 1
ATOM 6954 C C . GLY A 1 911 ? 19.078 19.781 -25.100 1.00 53.72 911 GLY A C 1
ATOM 6955 O O . GLY A 1 911 ? 19.772 19.586 -24.103 1.00 53.72 911 GLY A O 1
ATOM 6956 N N . ASP A 1 912 ? 18.391 18.803 -25.692 1.00 60.53 912 ASP A N 1
ATOM 6957 C CA . ASP A 1 912 ? 18.438 17.403 -25.246 1.00 60.53 912 ASP A CA 1
ATOM 6958 C C . ASP A 1 912 ? 19.777 16.747 -25.624 1.00 60.53 912 ASP A C 1
ATOM 6960 O O . ASP A 1 912 ? 20.275 16.911 -26.738 1.00 60.53 912 ASP A O 1
ATOM 6964 N N . LEU A 1 913 ? 20.391 16.038 -24.671 1.00 65.38 913 LEU A N 1
ATOM 6965 C CA . LEU A 1 913 ? 21.607 15.255 -24.901 1.00 65.38 913 LEU A CA 1
ATOM 6966 C C . LEU A 1 913 ? 21.219 13.813 -25.221 1.00 65.38 913 LEU A C 1
ATOM 6968 O O . LEU A 1 913 ? 20.442 13.204 -24.487 1.00 65.38 913 LEU A O 1
ATOM 6972 N N . LEU A 1 914 ? 21.803 13.248 -26.279 1.00 71.56 914 LEU A N 1
ATOM 6973 C CA . LEU A 1 914 ? 21.618 11.836 -26.582 1.00 71.56 914 LEU A CA 1
ATOM 6974 C C . LEU A 1 914 ? 22.404 10.987 -25.579 1.00 71.56 914 LEU A C 1
ATOM 6976 O O . LEU A 1 914 ? 23.636 10.959 -25.583 1.00 71.56 914 LEU A O 1
ATOM 6980 N N . GLU A 1 915 ? 21.670 10.282 -24.729 1.00 84.06 915 GLU A N 1
ATOM 6981 C CA . GLU A 1 915 ? 22.246 9.382 -23.738 1.00 84.06 915 GLU A CA 1
ATOM 6982 C C . GLU A 1 915 ? 22.793 8.086 -24.380 1.00 84.06 915 GLU A C 1
ATOM 6984 O O . GLU A 1 915 ? 22.139 7.531 -25.276 1.00 84.06 915 GLU A O 1
ATOM 6989 N N . PRO A 1 916 ? 23.968 7.571 -23.951 1.00 89.50 916 PRO A N 1
ATOM 6990 C CA . PRO A 1 916 ? 24.511 6.316 -24.463 1.00 89.50 916 PRO A CA 1
ATOM 6991 C C . PRO A 1 916 ? 23.595 5.135 -24.148 1.00 89.50 916 PRO A C 1
ATOM 6993 O O . PRO A 1 916 ? 23.057 5.031 -23.048 1.00 89.50 916 PRO A O 1
ATOM 6996 N N . ARG A 1 917 ? 23.457 4.200 -25.087 1.00 91.56 917 ARG A N 1
ATOM 6997 C CA . ARG A 1 917 ? 22.562 3.045 -24.956 1.00 91.56 917 ARG A CA 1
ATOM 6998 C C . ARG A 1 917 ? 23.278 1.737 -25.211 1.00 91.56 917 ARG A C 1
ATOM 7000 O O . ARG A 1 917 ? 24.180 1.660 -26.044 1.00 91.56 917 ARG A O 1
ATOM 7007 N N . VAL A 1 918 ? 22.857 0.687 -24.513 1.00 95.00 918 VAL A N 1
ATOM 7008 C CA . VAL A 1 918 ? 23.372 -0.675 -24.702 1.00 95.00 918 VAL A CA 1
ATOM 7009 C C . VAL A 1 918 ? 22.222 -1.666 -24.700 1.00 95.00 918 VAL A C 1
ATOM 7011 O O . VAL A 1 918 ? 21.507 -1.785 -23.714 1.00 95.00 918 VAL A O 1
ATOM 7014 N N . CYS A 1 919 ? 22.089 -2.430 -25.780 1.00 96.31 919 CYS A N 1
ATOM 7015 C CA . CYS A 1 919 ? 21.092 -3.484 -25.907 1.00 96.31 919 CYS A CA 1
ATOM 7016 C C . CYS A 1 919 ? 21.739 -4.858 -25.758 1.00 96.31 919 CYS A C 1
ATOM 7018 O O . CYS A 1 919 ? 22.664 -5.233 -26.489 1.00 96.31 919 CYS A O 1
ATOM 7020 N N . ASN A 1 920 ? 21.214 -5.632 -24.816 1.00 96.81 920 ASN A N 1
ATOM 7021 C CA . ASN A 1 920 ? 21.741 -6.915 -24.390 1.00 96.81 920 ASN A CA 1
ATOM 7022 C C . ASN A 1 920 ? 20.734 -8.024 -24.680 1.00 96.81 920 ASN A C 1
ATOM 7024 O O . ASN A 1 920 ? 19.570 -7.947 -24.297 1.00 96.81 920 ASN A O 1
ATOM 7028 N N . LYS A 1 921 ? 21.201 -9.080 -25.347 1.00 97.19 921 LYS A N 1
ATOM 7029 C CA . LYS A 1 921 ? 20.410 -10.271 -25.643 1.00 97.19 921 LYS A CA 1
ATOM 7030 C C . LYS A 1 921 ? 20.614 -11.333 -24.576 1.00 97.19 921 LYS A C 1
ATOM 7032 O O . LYS A 1 921 ? 21.736 -11.798 -24.370 1.00 97.19 921 LYS A O 1
ATOM 7037 N N . TYR A 1 922 ? 19.513 -11.781 -23.994 1.00 97.38 922 TYR A N 1
ATOM 7038 C CA . TYR A 1 922 ? 19.462 -12.855 -23.014 1.00 97.38 922 TYR A CA 1
ATOM 7039 C C . TYR A 1 922 ? 18.856 -14.111 -23.639 1.00 97.38 922 TYR A C 1
ATOM 7041 O O . TYR A 1 922 ? 17.879 -14.053 -24.387 1.00 97.38 922 TYR A O 1
ATOM 7049 N N . ALA A 1 923 ? 19.422 -15.273 -23.316 1.00 97.69 923 ALA A N 1
ATOM 7050 C CA . ALA A 1 923 ? 18.792 -16.549 -23.639 1.00 97.69 923 ALA A CA 1
ATOM 7051 C C . ALA A 1 923 ? 17.602 -16.817 -22.701 1.00 97.69 923 ALA A C 1
ATOM 7053 O O . ALA A 1 923 ? 17.506 -16.241 -21.618 1.00 97.69 923 ALA A O 1
ATOM 7054 N N . ALA A 1 924 ? 16.716 -17.735 -23.082 1.00 96.88 924 ALA A N 1
ATOM 7055 C CA . ALA A 1 924 ? 15.616 -18.175 -22.227 1.00 96.88 924 ALA A CA 1
ATOM 7056 C C . ALA A 1 924 ? 16.113 -18.809 -20.912 1.00 96.88 924 ALA A C 1
ATOM 7058 O O . ALA A 1 924 ? 16.920 -19.745 -20.926 1.00 96.88 924 ALA A O 1
ATOM 7059 N N . GLY A 1 925 ? 15.595 -18.340 -19.776 1.00 96.31 925 GLY A N 1
ATOM 7060 C CA . GLY A 1 925 ? 16.005 -18.743 -18.429 1.00 96.31 925 GLY A CA 1
ATOM 7061 C C . GLY A 1 925 ? 17.403 -18.271 -18.017 1.00 96.31 925 GLY A C 1
ATOM 7062 O O . GLY A 1 925 ? 17.936 -18.779 -17.030 1.00 96.31 925 GLY A O 1
ATOM 7063 N N . ALA A 1 926 ? 18.017 -17.352 -18.766 1.00 96.88 926 ALA A N 1
ATOM 7064 C CA . ALA A 1 926 ? 19.277 -16.733 -18.372 1.00 96.88 926 ALA A CA 1
ATOM 7065 C C . ALA A 1 926 ? 19.054 -15.796 -17.181 1.00 96.88 926 ALA A C 1
ATOM 7067 O O . ALA A 1 926 ? 18.002 -15.165 -17.081 1.00 96.88 926 ALA A O 1
ATOM 7068 N N . ALA A 1 927 ? 20.047 -15.698 -16.293 1.00 95.88 927 ALA A N 1
ATOM 7069 C CA . ALA A 1 927 ? 20.040 -14.688 -15.240 1.00 95.88 927 ALA A CA 1
ATOM 7070 C C . ALA A 1 927 ? 19.948 -13.291 -15.868 1.00 95.88 927 ALA A C 1
ATOM 7072 O O . ALA A 1 927 ? 20.656 -13.015 -16.842 1.00 95.88 927 ALA A O 1
ATOM 7073 N N . GLU A 1 928 ? 19.075 -12.443 -15.331 1.00 94.62 928 GLU A N 1
ATOM 7074 C CA . GLU A 1 928 ? 18.808 -11.115 -15.884 1.00 94.62 928 GLU A CA 1
ATOM 7075 C C . GLU A 1 928 ? 18.993 -10.003 -14.854 1.00 94.62 928 GLU A C 1
ATOM 7077 O O . GLU A 1 928 ? 18.741 -10.179 -13.657 1.00 94.62 928 GLU A O 1
ATOM 7082 N N . GLN A 1 929 ? 19.403 -8.844 -15.363 1.00 94.75 929 GLN A N 1
ATOM 7083 C CA . GLN A 1 929 ? 19.351 -7.582 -14.634 1.00 94.75 929 GLN A CA 1
ATOM 7084 C C . GLN A 1 929 ? 17.901 -7.093 -14.558 1.00 94.75 929 GLN A C 1
ATOM 7086 O O . GLN A 1 929 ? 17.048 -7.528 -15.340 1.00 94.75 929 GLN A O 1
ATOM 7091 N N . ALA A 1 930 ? 17.617 -6.168 -13.641 1.00 95.69 930 ALA A N 1
ATOM 7092 C CA . ALA A 1 930 ? 16.401 -5.376 -13.765 1.00 95.69 930 ALA A CA 1
ATOM 7093 C C . ALA A 1 930 ? 16.421 -4.589 -15.088 1.00 95.69 930 ALA A C 1
ATOM 7095 O O . ALA A 1 930 ? 17.474 -4.144 -15.538 1.00 95.69 930 ALA A O 1
ATOM 7096 N N . ARG A 1 931 ? 15.261 -4.453 -15.726 1.00 94.19 931 ARG A N 1
ATOM 7097 C CA . ARG A 1 931 ? 15.126 -3.878 -17.068 1.00 94.19 931 ARG A CA 1
ATOM 7098 C C . ARG A 1 931 ? 14.566 -2.473 -16.983 1.00 94.19 931 ARG A C 1
ATOM 7100 O O . ARG A 1 931 ? 13.469 -2.324 -16.450 1.00 94.19 931 ARG A O 1
ATOM 7107 N N . ASN A 1 932 ? 15.261 -1.498 -17.548 1.00 94.69 932 ASN A N 1
ATOM 7108 C CA . ASN A 1 932 ? 14.721 -0.166 -17.780 1.00 94.69 932 ASN A CA 1
ATOM 7109 C C . ASN A 1 932 ? 13.651 -0.229 -18.891 1.00 94.69 932 ASN A C 1
ATOM 7111 O O . ASN A 1 932 ? 13.958 -0.626 -20.015 1.00 94.69 932 ASN A O 1
ATOM 7115 N N . VAL A 1 933 ? 12.399 0.117 -18.586 1.00 93.00 933 VAL A N 1
ATOM 7116 C CA . VAL A 1 933 ? 11.278 0.062 -19.550 1.00 93.00 933 VAL A CA 1
ATOM 7117 C C . VAL A 1 933 ? 10.807 1.435 -20.028 1.00 93.00 933 VAL A C 1
ATOM 7119 O O . VAL A 1 933 ? 10.095 1.506 -21.022 1.00 93.00 933 VAL A O 1
ATOM 7122 N N . THR A 1 934 ? 11.212 2.520 -19.367 1.00 90.44 934 THR A N 1
ATOM 7123 C CA . THR A 1 934 ? 10.850 3.893 -19.761 1.00 90.44 934 THR A CA 1
ATOM 7124 C C . THR A 1 934 ? 11.736 4.433 -20.872 1.00 90.44 934 THR A C 1
ATOM 7126 O O . THR A 1 934 ? 11.234 5.112 -21.759 1.00 90.44 934 THR A O 1
ATOM 7129 N N . GLN A 1 935 ? 13.036 4.109 -20.855 1.00 87.00 935 GLN A N 1
ATOM 7130 C CA . GLN A 1 935 ? 13.996 4.508 -21.895 1.00 87.00 935 GLN A CA 1
ATOM 7131 C C . GLN A 1 935 ? 13.955 6.012 -22.223 1.00 87.00 935 GLN A C 1
ATOM 7133 O O . GLN A 1 935 ? 14.073 6.393 -23.394 1.00 87.00 935 GLN A O 1
ATOM 7138 N N . HIS A 1 936 ? 13.791 6.868 -21.203 1.00 83.12 936 HIS A N 1
ATOM 7139 C CA . HIS A 1 936 ? 13.606 8.308 -21.406 1.00 83.12 936 HIS A CA 1
ATOM 7140 C C . HIS A 1 936 ? 14.717 8.883 -22.294 1.00 83.12 936 HIS A C 1
ATOM 7142 O O . HIS A 1 936 ? 15.900 8.563 -22.144 1.00 83.12 936 HIS A O 1
ATOM 7148 N N . GLN A 1 937 ? 14.364 9.747 -23.243 1.00 73.31 937 GLN A N 1
ATOM 7149 C CA . GLN A 1 937 ? 15.362 10.332 -24.143 1.00 73.31 937 GLN A CA 1
ATOM 7150 C C . GLN A 1 937 ? 16.000 11.601 -23.558 1.00 73.31 937 GLN A C 1
ATOM 7152 O O . GLN A 1 937 ? 17.194 11.807 -23.757 1.00 73.31 937 GLN A O 1
ATOM 7157 N N . SER A 1 938 ? 15.263 12.384 -22.757 1.00 75.25 938 SER A N 1
ATOM 7158 C CA . SER A 1 938 ? 15.726 13.658 -22.178 1.00 75.25 938 SER A CA 1
ATOM 7159 C C . SER A 1 938 ? 15.834 13.642 -20.657 1.00 75.25 938 SER A C 1
ATOM 7161 O O . SER A 1 938 ? 15.077 12.968 -19.960 1.00 75.25 938 SER A O 1
ATOM 7163 N N . MET A 1 939 ? 16.784 14.410 -20.119 1.00 78.31 939 MET A N 1
ATOM 7164 C CA . MET A 1 939 ? 16.929 14.661 -18.679 1.00 78.31 939 MET A CA 1
ATOM 7165 C C . MET A 1 939 ? 15.821 15.538 -18.094 1.00 78.31 939 MET A C 1
ATOM 7167 O O . MET A 1 939 ? 15.714 15.633 -16.875 1.00 78.31 939 MET A O 1
ATOM 7171 N N . ARG A 1 940 ? 14.994 16.157 -18.945 1.00 79.75 940 ARG A N 1
ATOM 7172 C CA . ARG A 1 940 ? 13.837 16.962 -18.536 1.00 79.75 940 ARG A CA 1
ATOM 7173 C C . ARG A 1 940 ? 12.652 16.118 -18.077 1.00 79.75 940 ARG A C 1
ATOM 7175 O O . ARG A 1 940 ? 11.772 16.652 -17.421 1.00 79.75 940 ARG A O 1
ATOM 7182 N N . ILE A 1 941 ? 12.630 14.827 -18.404 1.00 82.50 941 ILE A N 1
ATOM 7183 C CA . ILE A 1 941 ? 11.544 13.916 -18.042 1.00 82.50 941 ILE A CA 1
ATOM 7184 C C . ILE A 1 941 ? 12.052 12.935 -16.992 1.00 82.50 941 ILE A C 1
ATOM 7186 O O . ILE A 1 941 ? 13.171 12.427 -17.077 1.00 82.50 941 ILE A O 1
ATOM 7190 N N . THR A 1 942 ? 11.222 12.661 -15.994 1.00 88.06 942 THR A N 1
ATOM 7191 C CA . THR A 1 942 ? 11.495 11.678 -14.945 1.00 88.06 942 THR A CA 1
ATOM 7192 C C . THR A 1 942 ? 10.272 10.803 -14.711 1.00 88.06 942 THR A C 1
ATOM 7194 O O . THR A 1 942 ? 9.152 11.193 -15.024 1.00 88.06 942 THR A O 1
ATOM 7197 N N . THR A 1 943 ? 10.475 9.601 -14.180 1.00 90.62 943 THR A N 1
ATOM 7198 C CA . THR A 1 943 ? 9.371 8.687 -13.867 1.00 90.62 943 THR A CA 1
ATOM 7199 C C . THR A 1 943 ? 8.771 9.006 -12.501 1.00 90.62 943 THR A C 1
ATOM 7201 O O . THR A 1 943 ? 9.472 9.011 -11.479 1.00 90.62 943 THR A O 1
ATOM 7204 N N . LEU A 1 944 ? 7.455 9.171 -12.479 1.00 85.50 944 LEU A N 1
ATOM 7205 C CA . LEU A 1 944 ? 6.613 9.275 -11.298 1.00 85.50 944 LEU A CA 1
ATOM 7206 C C . LEU A 1 944 ? 5.713 8.033 -11.154 1.00 85.50 944 LEU A C 1
ATOM 7208 O O . LEU A 1 944 ? 5.550 7.227 -12.069 1.00 85.50 944 LEU A O 1
ATOM 7212 N N . ASP A 1 945 ? 5.234 7.836 -9.926 1.00 80.31 945 ASP A N 1
ATOM 7213 C CA . ASP A 1 945 ? 4.343 6.770 -9.448 1.00 80.31 945 ASP A CA 1
ATOM 7214 C C . ASP A 1 945 ? 3.972 5.617 -10.408 1.00 80.31 945 ASP A C 1
ATOM 7216 O O . ASP A 1 945 ? 2.857 5.558 -10.930 1.00 80.31 945 ASP A O 1
ATOM 7220 N N . PRO A 1 946 ? 4.830 4.593 -10.567 1.00 88.19 946 PRO A N 1
ATOM 7221 C CA . PRO A 1 946 ? 4.517 3.481 -11.454 1.00 88.19 946 PRO A CA 1
ATOM 7222 C C . PRO A 1 946 ? 3.447 2.553 -10.852 1.00 88.19 946 PRO A C 1
ATOM 7224 O O . PRO A 1 946 ? 3.360 2.367 -9.635 1.00 88.19 946 PRO A O 1
ATOM 7227 N N . ARG A 1 947 ? 2.626 1.940 -11.707 1.00 91.12 947 ARG A N 1
ATOM 7228 C CA . ARG A 1 947 ? 1.438 1.133 -11.382 1.00 91.12 947 ARG A CA 1
ATOM 7229 C C . ARG A 1 947 ? 1.390 -0.130 -12.248 1.00 91.12 947 ARG A C 1
ATOM 7231 O O . ARG A 1 947 ? 2.008 -0.212 -13.306 1.00 91.12 947 ARG A O 1
ATOM 7238 N N . PHE A 1 948 ? 0.641 -1.136 -11.800 1.00 93.69 948 PHE A N 1
ATOM 7239 C CA . PHE A 1 948 ? 0.428 -2.363 -12.568 1.00 93.69 948 PHE A CA 1
ATOM 7240 C C . PHE A 1 948 ? -0.985 -2.916 -12.378 1.00 93.69 948 PHE A C 1
ATOM 7242 O O . PHE A 1 948 ? -1.619 -2.681 -11.350 1.00 93.69 948 PHE A O 1
ATOM 7249 N N . ALA A 1 949 ? -1.439 -3.720 -13.339 1.00 93.50 949 ALA A N 1
ATOM 7250 C CA . ALA A 1 949 ? -2.615 -4.571 -13.188 1.00 93.50 949 ALA A CA 1
ATOM 7251 C C . ALA A 1 949 ? -2.299 -6.005 -13.622 1.00 93.50 949 ALA A C 1
ATOM 7253 O O . ALA A 1 949 ? -1.813 -6.254 -14.725 1.00 93.50 949 ALA A O 1
ATOM 7254 N N . ILE A 1 950 ? -2.592 -6.971 -12.752 1.00 90.06 950 ILE A N 1
ATOM 7255 C CA . ILE A 1 950 ? -2.479 -8.397 -13.067 1.00 90.06 950 ILE A CA 1
ATOM 7256 C C . ILE A 1 950 ? -3.716 -8.866 -13.840 1.00 90.06 950 ILE A C 1
ATOM 7258 O O . ILE A 1 950 ? -4.848 -8.521 -13.502 1.00 90.06 950 ILE A O 1
ATOM 7262 N N . THR A 1 951 ? -3.520 -9.734 -14.829 1.00 87.00 951 THR A N 1
ATOM 7263 C CA . THR A 1 951 ? -4.620 -10.471 -15.455 1.00 87.00 951 THR A CA 1
ATOM 7264 C C . THR A 1 951 ? -5.110 -11.556 -14.487 1.00 87.00 951 THR A C 1
ATOM 7266 O O . THR A 1 951 ? -4.496 -12.608 -14.292 1.00 87.00 951 THR A O 1
ATOM 7269 N N . GLY A 1 952 ? -6.196 -11.285 -13.765 1.00 79.00 952 GLY A N 1
ATOM 7270 C CA . GLY A 1 952 ? -6.751 -12.192 -12.755 1.00 79.00 952 GLY A CA 1
ATOM 7271 C C . GLY A 1 952 ? -6.523 -11.709 -11.324 1.00 79.00 952 GLY A C 1
ATOM 7272 O O . GLY A 1 952 ? -6.767 -10.551 -11.013 1.00 79.00 952 GLY A O 1
ATOM 7273 N N . SER A 1 953 ? -6.167 -12.610 -10.403 1.00 72.81 953 SER A N 1
ATOM 7274 C CA . SER A 1 953 ? -6.092 -12.253 -8.984 1.00 72.81 953 SER A CA 1
ATOM 7275 C C . SER A 1 953 ? -5.022 -13.038 -8.222 1.00 72.81 953 SER A C 1
ATOM 7277 O O . SER A 1 953 ? -4.959 -14.265 -8.380 1.00 72.81 953 SER A O 1
ATOM 7279 N N . PRO A 1 954 ? -4.270 -12.376 -7.316 1.00 64.88 954 PRO A N 1
ATOM 7280 C CA . PRO A 1 954 ? -3.376 -13.052 -6.372 1.00 64.88 954 PRO A CA 1
ATOM 7281 C C . PRO A 1 954 ? -4.120 -14.029 -5.451 1.00 64.88 954 PRO A C 1
ATOM 7283 O O . PRO A 1 954 ? -3.521 -14.944 -4.895 1.00 64.88 954 PRO A O 1
ATOM 7286 N N . GLN A 1 955 ? -5.445 -13.877 -5.328 1.00 66.31 955 GLN A N 1
ATOM 7287 C CA . GLN A 1 955 ? -6.309 -14.745 -4.528 1.00 66.31 955 GLN A CA 1
ATOM 7288 C C . GLN A 1 955 ? -6.467 -16.153 -5.133 1.00 66.31 955 GLN A C 1
ATOM 7290 O O . GLN A 1 955 ? -6.958 -17.055 -4.471 1.00 66.31 955 GLN A O 1
ATOM 7295 N N . GLY A 1 956 ? -6.103 -16.365 -6.406 1.00 55.34 956 GLY A N 1
ATOM 7296 C CA . GLY A 1 956 ? -6.091 -17.692 -7.040 1.00 55.34 956 GLY A CA 1
ATOM 7297 C C . GLY A 1 956 ? -7.429 -18.418 -7.183 1.00 55.34 956 GLY A C 1
ATOM 7298 O O . GLY A 1 956 ? -7.455 -19.501 -7.763 1.00 55.34 956 GLY A O 1
ATOM 7299 N N . VAL A 1 957 ? -8.536 -17.831 -6.733 1.00 55.81 957 VAL A N 1
ATOM 7300 C CA . VAL A 1 957 ? -9.870 -18.405 -6.897 1.00 55.81 957 VAL A CA 1
ATOM 7301 C C . VAL A 1 957 ? -10.375 -18.117 -8.311 1.00 55.81 957 VAL A C 1
ATOM 7303 O O . VAL A 1 957 ? -10.426 -16.963 -8.744 1.00 55.81 957 VAL A O 1
ATOM 7306 N N . GLY A 1 958 ? -10.739 -19.174 -9.041 1.00 56.75 958 GLY A N 1
ATOM 7307 C CA . GLY A 1 958 ? -11.384 -19.046 -10.348 1.00 56.75 958 GLY A CA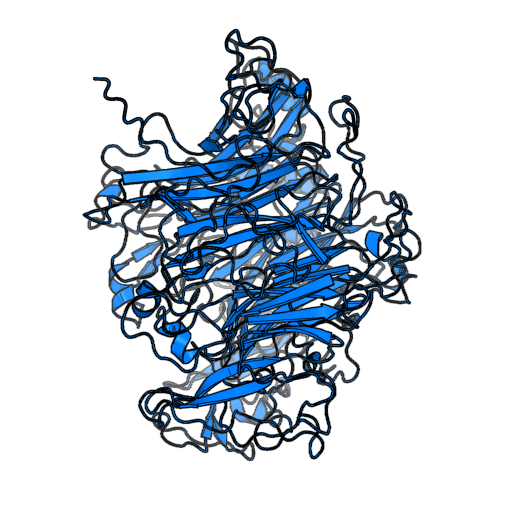 1
ATOM 7308 C C . GLY A 1 958 ? -12.703 -18.279 -10.241 1.00 56.75 958 GLY A C 1
ATOM 7309 O O . GLY A 1 958 ? -13.367 -18.318 -9.204 1.00 56.75 958 GLY A O 1
ATOM 7310 N N . ASN A 1 959 ? -13.098 -17.589 -11.312 1.00 65.19 959 ASN A N 1
ATOM 7311 C CA . ASN A 1 959 ? -14.386 -16.910 -11.341 1.00 65.19 959 ASN A CA 1
ATOM 7312 C C . ASN A 1 959 ? -15.534 -17.935 -11.337 1.00 65.19 959 ASN A C 1
ATOM 7314 O O . ASN A 1 959 ? -15.913 -18.474 -12.374 1.00 65.19 959 ASN A O 1
ATOM 7318 N N . THR A 1 960 ? -16.067 -18.237 -10.157 1.00 67.69 960 THR A N 1
ATOM 7319 C CA . THR A 1 960 ? -17.222 -19.129 -9.970 1.00 67.69 960 THR A CA 1
ATOM 7320 C C . THR A 1 960 ? -18.503 -18.358 -9.666 1.00 67.69 960 THR A C 1
ATOM 7322 O O . THR A 1 960 ? -19.572 -18.956 -9.528 1.00 67.69 960 THR A O 1
ATOM 7325 N N . LEU A 1 961 ? -18.413 -17.032 -9.557 1.00 74.44 961 LEU A N 1
ATOM 7326 C CA . LEU A 1 961 ? -19.519 -16.191 -9.142 1.00 74.44 961 LEU A CA 1
ATOM 7327 C C . LEU A 1 961 ? -20.487 -15.988 -10.304 1.00 74.44 961 LEU A C 1
ATOM 7329 O O . LEU A 1 961 ? -20.171 -15.367 -11.312 1.00 74.44 961 LEU A O 1
ATOM 7333 N N . ASN A 1 962 ? -21.713 -16.471 -10.123 1.00 84.69 962 ASN A N 1
ATOM 7334 C CA . ASN A 1 962 ? -22.838 -16.159 -10.998 1.00 84.69 962 ASN A CA 1
ATOM 7335 C C . ASN A 1 962 ? -24.067 -15.692 -10.191 1.00 84.69 962 ASN A C 1
ATOM 7337 O O . ASN A 1 962 ? -25.140 -16.288 -10.320 1.00 84.69 962 ASN A O 1
ATOM 7341 N N . PRO A 1 963 ? -23.938 -14.660 -9.330 1.00 85.12 963 PRO A N 1
ATOM 7342 C CA . PRO A 1 963 ? -25.034 -14.224 -8.464 1.00 85.12 963 PRO A CA 1
ATOM 7343 C C . PRO A 1 963 ? -26.282 -13.780 -9.244 1.00 85.12 963 PRO A C 1
ATOM 7345 O O . PRO A 1 963 ? -27.392 -13.854 -8.725 1.00 85.12 963 PRO A O 1
ATOM 7348 N N . PHE A 1 964 ? -26.123 -13.372 -10.508 1.00 87.94 964 PHE A N 1
ATOM 7349 C CA . PHE A 1 964 ? -27.210 -12.844 -11.333 1.00 87.94 964 PHE A CA 1
ATOM 7350 C C . PHE A 1 964 ? -27.761 -13.846 -12.361 1.00 87.94 964 PHE A C 1
ATOM 7352 O O . PHE A 1 964 ? -28.843 -13.615 -12.908 1.00 87.94 964 PHE A O 1
ATOM 7359 N N . GLY A 1 965 ? -27.101 -14.991 -12.564 1.00 87.31 965 GLY A N 1
ATOM 7360 C CA . GLY A 1 965 ? -27.571 -16.072 -13.436 1.00 87.31 965 GLY A CA 1
ATOM 7361 C C . GLY A 1 965 ? -27.167 -15.961 -14.912 1.00 87.31 965 GLY A C 1
ATOM 7362 O O . GLY A 1 965 ? -27.655 -16.753 -15.713 1.00 87.31 965 GLY A O 1
ATOM 7363 N N . TYR A 1 966 ? -26.272 -15.039 -15.276 1.00 86.69 966 TYR A N 1
ATOM 7364 C CA . TYR A 1 966 ? -25.839 -14.785 -16.659 1.00 86.69 966 TYR A CA 1
ATOM 7365 C C . TYR A 1 966 ? -24.602 -15.581 -17.108 1.00 86.69 966 TYR A C 1
ATOM 7367 O O . TYR A 1 966 ? -24.166 -15.471 -18.250 1.00 86.69 966 TYR A O 1
ATOM 7375 N N . GLY A 1 967 ? -24.069 -16.437 -16.235 1.00 83.06 967 GLY A N 1
ATOM 7376 C CA . GLY A 1 967 ? -22.893 -17.261 -16.509 1.00 83.06 967 GLY A CA 1
ATOM 7377 C C . GLY A 1 967 ? -21.597 -16.615 -16.018 1.00 83.06 967 GLY A C 1
ATOM 7378 O O . GLY A 1 967 ? -21.584 -15.472 -15.574 1.00 83.06 967 GLY A O 1
ATOM 7379 N N . ILE A 1 968 ? -20.510 -17.388 -16.059 1.00 83.94 968 ILE A N 1
ATOM 7380 C CA . ILE A 1 968 ? -19.193 -17.002 -15.511 1.00 83.94 968 ILE A CA 1
ATOM 7381 C C . ILE A 1 968 ? -18.184 -16.560 -16.579 1.00 83.94 968 ILE A C 1
ATOM 7383 O O . ILE A 1 968 ? -17.153 -15.998 -16.242 1.00 83.94 968 ILE A O 1
ATOM 7387 N N . ASN A 1 969 ? -18.453 -16.860 -17.853 1.00 86.56 969 ASN A N 1
ATOM 7388 C CA . ASN A 1 969 ? -17.607 -16.484 -18.987 1.00 86.56 969 ASN A CA 1
ATOM 7389 C C . ASN A 1 969 ? -18.418 -16.507 -20.305 1.00 86.56 969 ASN A C 1
ATOM 7391 O O . ASN A 1 969 ? -18.199 -17.380 -21.148 1.00 86.56 969 ASN A O 1
ATOM 7395 N N . PRO A 1 970 ? -19.422 -15.628 -20.464 1.00 88.88 970 PRO A N 1
ATOM 7396 C CA . PRO A 1 970 ? -20.287 -15.614 -21.642 1.00 88.88 970 PRO A CA 1
ATOM 7397 C C . PRO A 1 970 ? -19.545 -15.252 -22.941 1.00 88.88 970 PRO A C 1
ATOM 7399 O O . PRO A 1 970 ? -19.969 -15.704 -24.002 1.00 88.88 970 PRO A O 1
ATOM 7402 N N . TYR A 1 971 ? -18.437 -14.502 -22.864 1.00 87.56 971 TYR A N 1
ATOM 7403 C CA . TYR A 1 971 ? -17.687 -14.010 -24.034 1.00 87.56 971 TYR A CA 1
ATOM 7404 C C . TYR A 1 971 ? -16.339 -14.704 -24.277 1.00 87.56 971 TYR A C 1
ATOM 7406 O O . TYR A 1 971 ? -15.646 -14.390 -25.237 1.00 87.56 971 TYR A O 1
ATOM 7414 N N . GLY A 1 972 ? -15.933 -15.649 -23.427 1.00 85.25 972 GLY A N 1
ATOM 7415 C CA . GLY A 1 972 ? -14.636 -16.332 -23.528 1.00 85.25 972 GLY A CA 1
ATOM 7416 C C . GLY A 1 972 ? -13.453 -15.573 -22.904 1.00 85.25 972 GLY A C 1
ATOM 7417 O O . GLY A 1 972 ? -12.467 -16.213 -22.545 1.00 85.25 972 GLY A O 1
ATOM 7418 N N . GLU A 1 973 ? -13.570 -14.263 -22.686 1.00 83.69 973 GLU A N 1
ATOM 7419 C CA . GLU A 1 973 ? -12.523 -13.356 -22.173 1.00 83.69 973 GLU A CA 1
ATOM 7420 C C . GLU A 1 973 ? -12.118 -13.568 -20.701 1.00 83.69 973 GLU A C 1
ATOM 7422 O O . GLU A 1 973 ? -11.074 -13.086 -20.260 1.00 83.69 973 GLU A O 1
ATOM 7427 N N . ASP A 1 974 ? -12.918 -14.317 -19.934 1.00 84.75 974 ASP A N 1
ATOM 7428 C CA . ASP A 1 974 ? -12.623 -14.659 -18.536 1.00 84.75 974 ASP A CA 1
ATOM 7429 C C . ASP A 1 974 ? -11.761 -15.916 -18.383 1.00 84.75 974 ASP A C 1
ATOM 7431 O O . ASP A 1 974 ? -11.537 -16.403 -17.269 1.00 84.75 974 ASP A O 1
ATOM 7435 N N . VAL A 1 975 ? -11.238 -16.444 -19.494 1.00 84.19 975 VAL A N 1
ATOM 7436 C CA . VAL A 1 975 ? -10.145 -17.413 -19.440 1.00 84.19 975 VAL A CA 1
ATOM 7437 C C . VAL A 1 975 ? -8.857 -16.659 -19.162 1.00 84.19 975 VAL A C 1
ATOM 7439 O O . VAL A 1 975 ? -8.401 -15.850 -19.963 1.00 84.19 975 VAL A O 1
ATOM 7442 N N . ARG A 1 976 ? -8.265 -16.946 -18.006 1.00 84.62 976 ARG A N 1
ATOM 7443 C CA . ARG A 1 976 ? -7.050 -16.279 -17.564 1.00 84.62 976 ARG A CA 1
ATOM 7444 C C . ARG A 1 976 ? -5.873 -16.528 -18.512 1.00 84.62 976 ARG A C 1
ATOM 7446 O O . ARG A 1 976 ? -5.589 -17.687 -18.803 1.00 84.62 976 ARG A O 1
ATOM 7453 N N . ASN A 1 977 ? -5.148 -15.470 -18.889 1.00 86.69 977 ASN A N 1
ATOM 7454 C CA . ASN A 1 977 ? -3.846 -15.583 -19.548 1.00 86.69 977 ASN A CA 1
ATOM 7455 C C . ASN A 1 977 ? -2.705 -15.077 -18.638 1.00 86.69 977 ASN A C 1
ATOM 7457 O O . ASN A 1 977 ? -2.411 -13.884 -18.627 1.00 86.69 977 ASN A O 1
ATOM 7461 N N . PRO A 1 978 ? -2.022 -15.971 -17.905 1.00 87.25 978 PRO A N 1
ATOM 7462 C CA . PRO A 1 978 ? -0.998 -15.611 -16.923 1.00 87.25 978 PRO A CA 1
ATOM 7463 C C . PRO A 1 978 ? 0.274 -15.012 -17.536 1.00 87.25 978 PRO A C 1
ATOM 7465 O O . PRO A 1 978 ? 1.066 -14.425 -16.806 1.00 87.25 978 PRO A O 1
ATOM 7468 N N . SER A 1 979 ? 0.490 -15.138 -18.852 1.00 89.44 979 SER A N 1
ATOM 7469 C CA . SER A 1 979 ? 1.648 -14.527 -19.512 1.00 89.44 979 SER A CA 1
ATOM 7470 C C . SER A 1 979 ? 1.470 -13.034 -19.782 1.00 89.44 979 SER A C 1
ATOM 7472 O O . 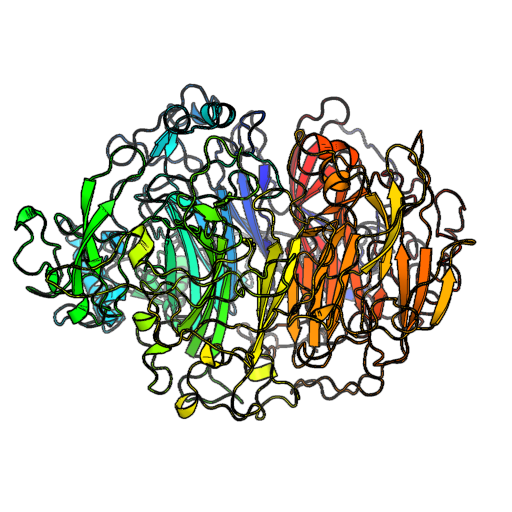SER A 1 979 ? 2.378 -12.435 -20.354 1.00 89.44 979 SER A O 1
ATOM 7474 N N . ARG A 1 980 ? 0.311 -12.456 -19.433 1.00 92.06 980 ARG A N 1
ATOM 7475 C CA . ARG A 1 980 ? -0.035 -11.054 -19.674 1.00 92.06 980 ARG A CA 1
ATOM 7476 C C . ARG A 1 980 ? -0.232 -10.290 -18.365 1.00 92.06 980 ARG A C 1
ATOM 7478 O O . ARG A 1 980 ? -0.832 -10.814 -17.429 1.00 92.06 980 ARG A O 1
ATOM 7485 N N . PHE A 1 981 ? 0.218 -9.045 -18.308 1.00 94.88 981 PHE A N 1
ATOM 7486 C CA . PHE A 1 981 ? -0.124 -8.063 -17.269 1.00 94.88 981 PHE A CA 1
ATOM 7487 C C . PHE A 1 981 ? 0.048 -6.655 -17.844 1.00 94.88 981 PHE A C 1
ATOM 7489 O O . PHE A 1 981 ? 0.538 -6.509 -18.958 1.00 94.88 981 PHE A O 1
ATOM 7496 N N . PHE A 1 982 ? -0.367 -5.628 -17.116 1.00 95.38 982 PHE A N 1
ATOM 7497 C CA . PHE A 1 982 ? -0.298 -4.247 -17.582 1.00 95.38 982 PHE A CA 1
ATOM 7498 C C . PHE A 1 982 ? 0.595 -3.420 -16.676 1.00 95.38 982 PHE A C 1
ATOM 7500 O O . PHE A 1 982 ? 0.626 -3.648 -15.463 1.00 95.38 982 PHE A O 1
ATOM 7507 N N . VAL A 1 983 ? 1.290 -2.462 -17.273 1.00 94.62 983 VAL A N 1
ATOM 7508 C CA . VAL A 1 983 ? 2.108 -1.465 -16.584 1.00 94.62 983 VAL A CA 1
ATOM 7509 C C . VAL A 1 983 ? 1.605 -0.098 -17.012 1.00 94.62 983 VAL A C 1
ATOM 7511 O O . VAL A 1 983 ? 1.354 0.106 -18.196 1.00 94.62 983 VAL A O 1
ATOM 7514 N N . VAL A 1 984 ? 1.450 0.807 -16.048 1.00 93.00 984 VAL A N 1
ATOM 7515 C CA . VAL A 1 984 ? 1.221 2.232 -16.303 1.00 93.00 984 VAL A CA 1
ATOM 7516 C C . VAL A 1 984 ? 2.222 3.022 -15.480 1.00 93.00 984 VAL A C 1
ATOM 7518 O O . VAL A 1 984 ? 2.495 2.644 -14.343 1.00 93.00 984 VAL A O 1
ATOM 7521 N N . TYR A 1 985 ? 2.778 4.093 -16.018 1.00 91.06 985 TYR A N 1
ATOM 7522 C CA . TYR A 1 985 ? 3.617 5.011 -15.256 1.00 91.06 985 TYR A CA 1
ATOM 7523 C C . TYR A 1 985 ? 3.293 6.454 -15.603 1.00 91.06 985 TYR A C 1
ATOM 7525 O O . TYR A 1 985 ? 2.722 6.732 -16.653 1.00 91.06 985 TYR A O 1
ATOM 7533 N N . GLU A 1 986 ? 3.661 7.347 -14.699 1.00 88.94 986 GLU A N 1
ATOM 7534 C CA . GLU A 1 986 ? 3.492 8.786 -14.837 1.00 88.94 986 GLU A CA 1
ATOM 7535 C C . GLU A 1 986 ? 4.842 9.409 -15.209 1.00 88.94 986 GLU A C 1
ATOM 7537 O O . GLU A 1 986 ? 5.896 8.942 -14.759 1.00 88.94 986 GLU A O 1
ATOM 7542 N N . THR A 1 987 ? 4.842 10.424 -16.064 1.00 87.69 987 THR A N 1
ATOM 7543 C CA . THR A 1 987 ? 6.013 11.270 -16.311 1.00 87.69 987 THR A CA 1
ATOM 7544 C C . THR A 1 987 ? 5.922 12.543 -15.482 1.00 87.69 987 THR A C 1
ATOM 7546 O O . THR A 1 987 ? 4.836 12.985 -15.134 1.00 87.69 987 THR A O 1
ATOM 7549 N N . GLY A 1 988 ? 7.068 13.133 -15.150 1.00 86.44 988 GLY A N 1
ATOM 7550 C CA . GLY A 1 988 ? 7.130 14.429 -14.481 1.00 86.44 988 GLY A CA 1
ATOM 7551 C C . GLY A 1 988 ? 8.172 15.359 -15.088 1.00 86.44 988 GLY A C 1
ATOM 7552 O O . GLY A 1 988 ? 9.153 14.886 -15.679 1.00 86.44 988 GLY A O 1
ATOM 7553 N N . ASP A 1 989 ? 7.973 16.667 -14.914 1.00 84.69 989 ASP A N 1
ATOM 7554 C CA . ASP A 1 989 ? 8.935 17.698 -15.303 1.00 84.69 989 ASP A CA 1
ATOM 7555 C C . ASP A 1 989 ? 10.097 17.722 -14.307 1.00 84.69 989 ASP A C 1
ATOM 7557 O O . ASP A 1 989 ? 10.026 18.235 -13.192 1.00 84.69 989 ASP A O 1
ATOM 7561 N N . ASN A 1 990 ? 11.222 17.155 -14.721 1.00 85.06 990 ASN A N 1
ATOM 7562 C CA . ASN A 1 990 ? 12.408 17.059 -13.889 1.00 85.06 990 ASN A CA 1
ATOM 7563 C C . ASN A 1 990 ? 13.055 18.429 -13.615 1.00 85.06 990 ASN A C 1
ATOM 7565 O O . ASN A 1 990 ? 13.878 18.540 -12.709 1.00 85.06 990 ASN A O 1
ATOM 7569 N N . THR A 1 991 ? 12.705 19.479 -14.367 1.00 81.69 991 THR A N 1
ATOM 7570 C CA . THR A 1 991 ? 13.248 20.829 -14.154 1.00 81.69 991 THR A CA 1
ATOM 7571 C C . THR A 1 991 ? 12.697 21.500 -12.896 1.00 81.69 991 THR A C 1
ATOM 7573 O O . THR A 1 991 ? 13.362 22.376 -12.341 1.00 81.69 991 THR A O 1
ATOM 7576 N N . THR A 1 992 ? 11.549 21.042 -12.389 1.00 81.69 992 THR A N 1
ATOM 7577 C CA . THR A 1 992 ? 10.926 21.552 -11.157 1.00 81.69 992 THR A CA 1
ATOM 7578 C C . THR A 1 992 ? 11.361 20.787 -9.905 1.00 81.69 992 THR A C 1
ATOM 7580 O O . THR A 1 992 ? 11.072 21.204 -8.787 1.00 81.69 992 THR A O 1
ATOM 7583 N N . ALA A 1 993 ? 12.180 19.737 -10.052 1.00 80.12 993 ALA A N 1
ATOM 7584 C CA . ALA A 1 993 ? 12.687 18.927 -8.940 1.00 80.12 993 ALA A CA 1
ATOM 7585 C C . ALA A 1 993 ? 13.478 19.725 -7.881 1.00 80.12 993 ALA A C 1
ATOM 7587 O O . ALA A 1 993 ? 13.596 19.293 -6.738 1.00 80.12 993 ALA A O 1
ATOM 7588 N N . ALA A 1 994 ? 14.056 20.875 -8.247 1.00 77.12 994 ALA A N 1
ATOM 7589 C CA . ALA A 1 994 ? 14.753 21.746 -7.298 1.00 77.12 994 ALA A CA 1
ATOM 7590 C C . ALA A 1 994 ? 13.797 22.511 -6.360 1.00 77.12 994 ALA A C 1
ATOM 7592 O O . ALA A 1 994 ? 14.224 22.946 -5.291 1.00 77.12 994 ALA A O 1
ATOM 7593 N N . GLU A 1 995 ? 12.532 22.657 -6.758 1.00 73.44 995 GLU A N 1
ATOM 7594 C CA . GLU A 1 995 ? 11.476 23.337 -6.002 1.00 73.44 995 GLU A CA 1
ATOM 7595 C C . GLU A 1 995 ? 10.630 22.346 -5.174 1.00 73.44 995 GLU A C 1
ATOM 7597 O O . GLU A 1 995 ? 9.865 22.763 -4.306 1.00 73.44 995 GLU A O 1
ATOM 7602 N N . GLY A 1 996 ? 10.777 21.031 -5.394 1.00 72.00 996 GLY A N 1
ATOM 7603 C CA . GLY A 1 996 ? 10.012 20.002 -4.689 1.00 72.00 996 GLY A CA 1
ATOM 7604 C C . GLY A 1 996 ? 9.973 18.650 -5.405 1.00 72.00 996 GLY A C 1
ATOM 7605 O O . GLY A 1 996 ? 10.959 18.191 -5.980 1.00 72.00 996 GLY A O 1
ATOM 7606 N N . GLU A 1 997 ? 8.829 17.967 -5.331 1.00 73.88 997 GLU A N 1
ATOM 7607 C CA . GLU A 1 997 ? 8.582 16.811 -6.198 1.00 73.88 997 GLU A CA 1
ATOM 7608 C C . GLU A 1 997 ? 8.360 17.303 -7.643 1.00 73.88 997 GLU A C 1
ATOM 7610 O O . GLU A 1 997 ? 7.731 18.345 -7.810 1.00 73.88 997 GLU A O 1
ATOM 7615 N N . PRO A 1 998 ? 8.886 16.605 -8.672 1.00 80.25 998 PRO A N 1
ATOM 7616 C CA . PRO A 1 998 ? 8.627 16.956 -10.067 1.00 80.25 998 PRO A CA 1
ATOM 7617 C C . PRO A 1 998 ? 7.128 17.089 -10.350 1.00 80.25 998 PRO A C 1
ATOM 7619 O O . PRO A 1 998 ? 6.349 16.244 -9.906 1.00 80.25 998 PRO A O 1
ATOM 7622 N N . GLU A 1 999 ? 6.754 18.119 -11.106 1.00 82.12 999 GLU A N 1
ATOM 7623 C CA . GLU A 1 999 ? 5.364 18.363 -11.512 1.00 82.12 999 GLU A CA 1
ATOM 7624 C C . GLU A 1 999 ? 4.875 17.220 -12.422 1.00 82.12 999 GLU A C 1
ATOM 7626 O O . GLU A 1 999 ? 5.601 16.862 -13.359 1.00 82.12 999 GLU A O 1
ATOM 7631 N N . PRO A 1 1000 ? 3.701 16.613 -12.157 1.00 84.00 1000 PRO A N 1
ATOM 7632 C CA . PRO A 1 1000 ? 3.110 15.582 -13.008 1.00 84.00 1000 PRO A CA 1
ATOM 7633 C C . PRO A 1 1000 ? 2.886 16.047 -14.448 1.00 84.00 1000 PRO A C 1
ATOM 7635 O O . PRO A 1 1000 ? 2.523 17.191 -14.698 1.00 84.00 1000 PRO A O 1
ATOM 7638 N N . LEU A 1 1001 ? 3.059 15.137 -15.403 1.00 84.69 1001 LEU A N 1
ATOM 7639 C CA . LEU A 1 1001 ? 2.789 15.364 -16.821 1.00 84.69 1001 LEU A CA 1
ATOM 7640 C C . LEU A 1 1001 ? 1.743 14.352 -17.316 1.00 84.69 1001 LEU A C 1
ATOM 7642 O O . LEU A 1 1001 ? 0.560 14.475 -16.996 1.00 84.69 1001 LEU A O 1
ATOM 7646 N N . ASP A 1 1002 ? 2.181 13.343 -18.070 1.00 84.50 1002 ASP A N 1
ATOM 7647 C CA . ASP A 1 1002 ? 1.329 12.400 -18.789 1.00 84.50 1002 ASP A CA 1
ATOM 7648 C C . ASP A 1 1002 ? 1.403 10.991 -18.180 1.00 84.50 1002 ASP A C 1
ATOM 7650 O O . ASP A 1 1002 ? 2.372 10.605 -17.516 1.00 84.50 1002 ASP A O 1
ATOM 7654 N N . LEU A 1 1003 ? 0.394 10.170 -18.472 1.00 87.94 1003 LEU A N 1
ATOM 7655 C CA . LEU A 1 1003 ? 0.394 8.748 -18.130 1.00 87.94 1003 LEU A CA 1
ATOM 7656 C C . LEU A 1 1003 ? 0.739 7.917 -19.368 1.00 87.94 1003 LEU A C 1
ATOM 7658 O O . LEU A 1 1003 ? 0.234 8.178 -20.452 1.00 87.94 1003 LEU A O 1
ATOM 7662 N N . PHE A 1 1004 ? 1.520 6.851 -19.204 1.00 89.25 1004 PHE A N 1
ATOM 7663 C CA . PHE A 1 1004 ? 1.866 5.899 -20.268 1.00 89.25 1004 PHE A CA 1
ATOM 7664 C C . PHE A 1 1004 ? 1.512 4.479 -19.867 1.00 89.25 1004 PHE A C 1
ATOM 7666 O O . PHE A 1 1004 ? 1.667 4.121 -18.705 1.00 89.25 1004 PHE A O 1
ATOM 7673 N N . TYR A 1 1005 ? 1.079 3.650 -20.814 1.00 91.56 1005 TYR A N 1
ATOM 7674 C CA . TYR A 1 1005 ? 0.641 2.278 -20.570 1.00 91.56 1005 TYR A CA 1
ATOM 7675 C C . TYR A 1 1005 ? 1.242 1.278 -21.558 1.00 91.56 1005 TYR A C 1
ATOM 7677 O O . TYR A 1 1005 ? 1.590 1.613 -22.687 1.00 91.56 1005 TYR A O 1
ATOM 7685 N N . SER A 1 1006 ? 1.314 0.018 -21.131 1.00 92.69 1006 SER A N 1
ATOM 7686 C CA . SER A 1 1006 ? 1.629 -1.115 -22.001 1.00 92.69 1006 SER A CA 1
ATOM 7687 C C . SER A 1 1006 ? 1.065 -2.431 -21.467 1.00 92.69 1006 SER A C 1
ATOM 7689 O O . SER A 1 1006 ? 0.814 -2.584 -20.263 1.00 92.69 1006 SER A O 1
ATOM 7691 N N . ARG A 1 1007 ? 0.899 -3.412 -22.361 1.00 93.62 1007 ARG A N 1
ATOM 7692 C CA . ARG A 1 1007 ? 0.607 -4.806 -22.024 1.00 93.62 1007 ARG A CA 1
ATOM 7693 C C . ARG A 1 1007 ? 1.890 -5.627 -22.114 1.00 93.62 1007 ARG A C 1
ATOM 7695 O O . ARG A 1 1007 ? 2.393 -5.915 -23.194 1.00 93.62 1007 ARG A O 1
ATOM 7702 N N . ALA A 1 1008 ? 2.371 -6.090 -20.969 1.00 94.75 1008 ALA A N 1
ATOM 7703 C CA . ALA A 1 1008 ? 3.406 -7.106 -20.909 1.00 94.75 1008 ALA A CA 1
ATOM 7704 C C . ALA A 1 1008 ? 2.898 -8.423 -21.510 1.00 94.75 1008 ALA A C 1
ATOM 7706 O O . ALA A 1 1008 ? 1.785 -8.865 -21.204 1.00 94.75 1008 ALA A O 1
ATOM 7707 N N . VAL A 1 1009 ? 3.739 -9.087 -22.299 1.00 92.25 1009 VAL A N 1
ATOM 7708 C CA . VAL A 1 1009 ? 3.518 -10.440 -22.830 1.00 92.25 1009 VAL A CA 1
ATOM 7709 C C . VAL A 1 1009 ? 4.713 -11.334 -22.528 1.00 92.25 1009 VAL A C 1
ATOM 7711 O O . VAL A 1 1009 ? 5.746 -10.870 -22.050 1.00 92.25 1009 VAL A O 1
ATOM 7714 N N . ASN A 1 1010 ? 4.562 -12.651 -22.715 1.00 91.88 1010 ASN A N 1
ATOM 7715 C CA . ASN A 1 1010 ? 5.598 -13.628 -22.358 1.00 91.88 1010 ASN A CA 1
ATOM 7716 C C . ASN A 1 1010 ? 6.115 -13.436 -20.920 1.00 91.88 1010 ASN A C 1
ATOM 7718 O O . ASN A 1 1010 ? 7.302 -13.571 -20.637 1.00 91.88 1010 ASN A O 1
ATOM 7722 N N . PHE A 1 1011 ? 5.201 -13.116 -19.995 1.00 93.62 1011 PHE A N 1
ATOM 7723 C CA . PHE A 1 1011 ? 5.512 -12.803 -18.600 1.00 93.62 1011 PHE A CA 1
ATOM 7724 C C . PHE A 1 1011 ? 6.409 -11.561 -18.433 1.00 93.62 1011 PHE A C 1
ATOM 7726 O O . PHE A 1 1011 ? 7.168 -11.479 -17.469 1.00 93.62 1011 PHE A O 1
ATOM 7733 N N . GLY A 1 1012 ? 6.312 -10.583 -19.337 1.00 94.50 1012 GLY A N 1
ATOM 7734 C CA . GLY A 1 1012 ? 7.097 -9.344 -19.339 1.00 94.50 1012 GLY A CA 1
ATOM 7735 C C . GLY A 1 1012 ? 8.477 -9.484 -19.973 1.00 94.50 1012 GLY A C 1
ATOM 7736 O O . GLY A 1 1012 ? 9.380 -8.732 -19.610 1.00 94.50 1012 GLY A O 1
ATOM 7737 N N . ASP A 1 1013 ? 8.672 -10.492 -20.836 1.00 94.00 1013 ASP A N 1
ATOM 7738 C CA . ASP A 1 1013 ? 9.861 -10.524 -21.694 1.00 94.00 1013 ASP A CA 1
ATOM 7739 C C . ASP A 1 1013 ? 9.772 -9.424 -22.755 1.00 94.00 1013 ASP A C 1
ATOM 7741 O O . ASP A 1 1013 ? 10.817 -8.894 -23.123 1.00 94.00 1013 ASP A O 1
ATOM 7745 N N . ASP A 1 1014 ? 8.551 -9.037 -23.137 1.00 93.00 1014 ASP A N 1
ATOM 7746 C CA . ASP A 1 1014 ? 8.243 -8.009 -24.129 1.00 93.00 1014 ASP A CA 1
ATOM 7747 C C . ASP A 1 1014 ? 7.025 -7.179 -23.673 1.00 93.00 1014 ASP A C 1
ATOM 7749 O O . ASP A 1 1014 ? 6.188 -7.663 -22.893 1.00 93.00 1014 ASP A O 1
ATOM 7753 N N . TYR A 1 1015 ? 6.919 -5.943 -24.163 1.00 93.31 1015 TYR A N 1
ATOM 7754 C CA . TYR A 1 1015 ? 5.837 -4.994 -23.861 1.00 93.31 1015 TYR A CA 1
ATOM 7755 C C . TYR A 1 1015 ? 5.233 -4.493 -25.172 1.00 93.31 1015 TYR A C 1
ATOM 7757 O O . TYR A 1 1015 ? 5.978 -4.042 -26.039 1.00 93.31 1015 TYR A O 1
ATOM 7765 N N . GLN A 1 1016 ? 3.910 -4.605 -25.325 1.00 90.69 1016 GLN A N 1
ATOM 7766 C CA . GLN A 1 1016 ? 3.221 -4.319 -26.584 1.00 90.69 1016 GLN A CA 1
ATOM 7767 C C . GLN A 1 1016 ? 1.966 -3.460 -26.406 1.00 90.69 1016 GLN A C 1
ATOM 7769 O O . GLN A 1 1016 ? 1.201 -3.614 -25.444 1.00 90.69 1016 GLN A O 1
ATOM 7774 N N . VAL A 1 1017 ? 1.722 -2.624 -27.409 1.00 88.62 1017 VAL A N 1
ATOM 7775 C CA . VAL A 1 1017 ? 0.471 -1.904 -27.651 1.00 88.62 1017 VAL A CA 1
ATOM 7776 C C . VAL A 1 1017 ? -0.115 -2.391 -28.975 1.00 88.62 1017 VAL A C 1
ATOM 7778 O O . VAL A 1 1017 ? -1.218 -2.928 -28.952 1.00 88.62 1017 VAL A O 1
ATOM 7781 N N . TRP A 1 1018 ? 0.662 -2.320 -30.063 1.00 86.88 1018 TRP A N 1
ATOM 7782 C CA . TRP A 1 1018 ? 0.278 -2.691 -31.431 1.00 86.88 1018 TRP A CA 1
ATOM 7783 C C . TRP A 1 1018 ? 0.919 -3.991 -31.911 1.00 86.88 1018 TRP A C 1
ATOM 7785 O O . TRP A 1 1018 ? 0.323 -4.704 -32.719 1.00 86.88 1018 TRP A O 1
ATOM 7795 N N . ALA A 1 1019 ? 2.132 -4.318 -31.451 1.00 83.81 1019 ALA A N 1
ATOM 7796 C CA . ALA A 1 1019 ? 2.761 -5.575 -31.826 1.00 83.81 1019 ALA A CA 1
ATOM 7797 C C . ALA A 1 1019 ? 1.891 -6.762 -31.388 1.00 83.81 1019 ALA A C 1
ATOM 7799 O O . ALA A 1 1019 ? 1.503 -6.913 -30.228 1.00 83.81 1019 ALA A O 1
ATOM 7800 N N . GLU A 1 1020 ? 1.583 -7.613 -32.362 1.00 83.00 1020 GLU A N 1
ATOM 7801 C CA . GLU A 1 1020 ? 0.739 -8.786 -32.184 1.00 83.00 1020 GLU A CA 1
ATOM 7802 C C . GLU A 1 1020 ? 1.609 -10.034 -31.945 1.00 83.00 1020 GLU A C 1
ATOM 7804 O O . GLU A 1 1020 ? 2.460 -10.070 -31.062 1.00 83.00 1020 GLU A O 1
ATOM 7809 N N . ASN A 1 1021 ? 1.420 -11.104 -32.722 1.00 77.69 1021 ASN A N 1
ATOM 7810 C CA . ASN A 1 1021 ? 2.205 -12.335 -32.580 1.00 77.69 1021 ASN A CA 1
ATOM 7811 C C . ASN A 1 1021 ? 3.575 -12.276 -33.282 1.00 77.69 1021 ASN A C 1
ATOM 7813 O O . ASN A 1 1021 ? 4.349 -13.228 -33.173 1.00 77.69 1021 ASN A O 1
ATOM 7817 N N . ASP A 1 1022 ? 3.849 -11.217 -34.048 1.00 82.88 1022 ASP A N 1
ATOM 7818 C CA . ASP A 1 1022 ? 5.128 -11.000 -34.724 1.00 82.88 1022 ASP A CA 1
ATOM 7819 C C . ASP A 1 1022 ? 5.908 -9.888 -34.020 1.00 82.88 1022 ASP A C 1
ATOM 7821 O O . ASP A 1 1022 ? 5.762 -8.709 -34.323 1.00 82.88 1022 ASP A O 1
ATOM 7825 N N . LEU A 1 1023 ? 6.761 -10.278 -33.074 1.00 84.56 1023 LEU A N 1
ATOM 7826 C CA . LEU A 1 1023 ? 7.597 -9.336 -32.327 1.00 84.56 1023 LEU A CA 1
ATOM 7827 C C . LEU A 1 1023 ? 8.748 -8.759 -33.171 1.00 84.56 1023 LEU A C 1
ATOM 7829 O O . LEU A 1 1023 ? 9.483 -7.900 -32.692 1.00 84.56 1023 LEU A O 1
ATOM 7833 N N . SER A 1 1024 ? 8.936 -9.208 -34.422 1.00 84.00 1024 SER A N 1
ATOM 7834 C CA . SER A 1 1024 ? 9.969 -8.638 -35.297 1.00 84.00 1024 SER A CA 1
ATOM 7835 C C . SER A 1 1024 ? 9.625 -7.240 -35.816 1.00 84.00 1024 SER A C 1
ATOM 7837 O O . SER A 1 1024 ? 10.542 -6.519 -36.203 1.00 84.00 1024 SER A O 1
ATOM 7839 N N . THR A 1 1025 ? 8.346 -6.852 -35.771 1.00 86.88 1025 THR A N 1
ATOM 7840 C CA . THR A 1 1025 ? 7.849 -5.515 -36.147 1.00 86.88 1025 THR A CA 1
ATOM 7841 C C . THR A 1 1025 ? 7.587 -4.625 -34.929 1.00 86.88 1025 THR A C 1
ATOM 7843 O O . THR A 1 1025 ? 6.901 -3.613 -35.041 1.00 86.88 1025 THR A O 1
ATOM 7846 N N . CYS A 1 1026 ? 8.051 -5.042 -33.750 1.00 88.44 1026 CYS A N 1
ATOM 7847 C CA . CYS A 1 1026 ? 7.768 -4.355 -32.498 1.00 88.44 1026 CYS A CA 1
ATOM 7848 C C . CYS A 1 1026 ? 8.621 -3.093 -32.339 1.00 88.44 1026 CYS A C 1
ATOM 7850 O O . CYS A 1 1026 ? 9.837 -3.117 -32.580 1.00 88.44 1026 CYS A O 1
ATOM 7852 N N . TYR A 1 1027 ? 7.996 -2.010 -31.881 1.00 87.81 1027 TYR A N 1
ATOM 7853 C CA . TYR A 1 1027 ? 8.690 -0.769 -31.545 1.00 87.81 1027 TYR A CA 1
ATOM 7854 C C . TYR A 1 1027 ? 9.482 -0.936 -30.227 1.00 87.81 1027 TYR A C 1
ATOM 7856 O O . TYR A 1 1027 ? 9.037 -1.647 -29.321 1.00 87.81 1027 TYR A O 1
ATOM 7864 N N . PRO A 1 1028 ? 10.674 -0.332 -30.067 1.00 89.56 1028 PRO A N 1
ATOM 7865 C CA . PRO A 1 1028 ? 11.400 0.507 -31.026 1.00 89.56 1028 PRO A CA 1
ATOM 7866 C C . PRO A 1 1028 ? 12.350 -0.266 -31.963 1.00 89.56 1028 PRO A C 1
ATOM 7868 O O . PRO A 1 1028 ? 13.098 0.347 -32.722 1.00 89.56 1028 PRO A O 1
ATOM 7871 N N . SER A 1 1029 ? 12.405 -1.603 -31.916 1.00 91.31 1029 SER A N 1
ATOM 7872 C CA . SER A 1 1029 ? 13.316 -2.350 -32.799 1.00 91.31 1029 SER A CA 1
ATOM 7873 C C . SER A 1 1029 ? 12.985 -2.170 -34.280 1.00 91.31 1029 SER A C 1
ATOM 7875 O O . SER A 1 1029 ? 13.905 -2.077 -35.100 1.00 91.31 1029 SER A O 1
ATOM 7877 N N . ASP A 1 1030 ? 11.701 -2.141 -34.617 1.00 90.88 1030 ASP A N 1
ATOM 7878 C CA . ASP A 1 1030 ? 11.207 -1.624 -35.886 1.00 90.88 1030 ASP A CA 1
ATOM 7879 C C . ASP A 1 1030 ? 10.660 -0.206 -35.648 1.00 90.88 1030 ASP A C 1
ATOM 7881 O O . ASP A 1 1030 ? 9.614 -0.057 -35.016 1.00 90.88 1030 ASP A O 1
ATOM 7885 N N . PRO A 1 1031 ? 11.381 0.846 -36.074 1.00 85.06 1031 PRO A N 1
ATOM 7886 C CA . PRO A 1 1031 ? 10.961 2.226 -35.845 1.00 85.06 1031 PRO A CA 1
ATOM 7887 C C . PRO A 1 1031 ? 9.816 2.664 -36.768 1.00 85.06 1031 PRO A C 1
ATOM 7889 O O . PRO A 1 1031 ? 9.299 3.764 -36.602 1.00 85.06 1031 PRO A O 1
ATOM 7892 N N . HIS A 1 1032 ? 9.436 1.852 -37.764 1.00 86.62 1032 HIS A N 1
ATOM 7893 C CA . HIS A 1 1032 ? 8.502 2.248 -38.821 1.00 86.62 1032 HIS A CA 1
ATOM 7894 C C . HIS A 1 1032 ? 8.918 3.580 -39.474 1.00 86.62 1032 HIS A C 1
ATOM 7896 O O . HIS A 1 1032 ? 9.991 3.659 -40.079 1.00 86.62 1032 HIS A O 1
ATOM 7902 N N . GLU A 1 1033 ? 8.086 4.620 -39.380 1.00 81.00 1033 GLU A N 1
ATOM 7903 C CA . GLU A 1 1033 ? 8.372 5.950 -39.932 1.00 81.00 1033 GLU A CA 1
ATOM 7904 C C . GLU A 1 1033 ? 9.181 6.845 -38.966 1.00 81.00 1033 GLU A C 1
ATOM 7906 O O . GLU A 1 1033 ? 9.776 7.832 -39.406 1.00 81.00 1033 GLU A O 1
ATOM 7911 N N . ASP A 1 1034 ? 9.306 6.460 -37.689 1.00 75.81 1034 ASP A N 1
ATOM 7912 C CA . ASP A 1 1034 ? 9.954 7.223 -36.611 1.00 75.81 1034 ASP A CA 1
ATOM 7913 C C . ASP A 1 1034 ? 11.489 7.063 -36.600 1.00 75.81 1034 ASP A C 1
ATOM 7915 O O . ASP A 1 1034 ? 12.115 6.526 -35.684 1.00 75.81 1034 ASP A O 1
ATOM 7919 N N . THR A 1 1035 ? 12.118 7.495 -37.692 1.00 71.00 1035 THR A N 1
ATOM 7920 C CA . THR A 1 1035 ? 13.570 7.361 -37.926 1.00 71.00 1035 THR A CA 1
ATOM 7921 C C . THR A 1 1035 ? 14.336 8.680 -37.803 1.00 71.00 1035 THR A C 1
ATOM 7923 O O . THR A 1 1035 ? 15.485 8.770 -38.249 1.00 71.00 1035 THR A O 1
ATOM 7926 N N . ASP A 1 1036 ? 13.710 9.714 -37.233 1.00 71.88 1036 ASP A N 1
ATOM 7927 C CA . ASP A 1 1036 ? 14.352 11.012 -37.032 1.00 71.88 1036 ASP A CA 1
ATOM 7928 C C . ASP A 1 1036 ? 15.560 10.864 -36.078 1.00 71.88 1036 ASP A C 1
ATOM 7930 O O . ASP A 1 1036 ? 15.426 10.305 -34.992 1.00 71.88 1036 ASP A O 1
ATOM 7934 N N . PRO A 1 1037 ? 16.763 11.320 -36.462 1.00 63.50 1037 PRO A N 1
ATOM 7935 C CA . PRO A 1 1037 ? 17.961 11.156 -35.640 1.00 63.50 1037 PRO A CA 1
ATOM 7936 C C . PRO A 1 1037 ? 17.991 12.043 -34.385 1.00 63.50 1037 PRO A C 1
ATOM 7938 O O . PRO A 1 1037 ? 18.762 11.743 -33.474 1.00 63.50 1037 PRO A O 1
ATOM 7941 N N . ASP A 1 1038 ? 17.203 13.121 -34.348 1.00 61.59 1038 ASP A N 1
ATOM 7942 C CA . ASP A 1 1038 ? 17.157 14.092 -33.252 1.00 61.59 1038 ASP A CA 1
ATOM 7943 C C . ASP A 1 1038 ? 15.932 13.880 -32.343 1.00 61.59 1038 ASP A C 1
ATOM 7945 O O . ASP A 1 1038 ? 15.993 14.214 -31.162 1.00 61.59 1038 ASP A O 1
ATOM 7949 N N . LYS A 1 1039 ? 14.825 13.346 -32.882 1.00 65.62 1039 LYS A N 1
ATOM 7950 C CA . LYS A 1 1039 ? 13.548 13.170 -32.157 1.00 65.62 1039 LYS A CA 1
ATOM 7951 C C . LYS A 1 1039 ? 12.951 11.763 -32.213 1.00 65.62 1039 LYS A C 1
ATOM 7953 O O . LYS A 1 1039 ? 11.963 11.502 -31.532 1.00 65.62 1039 LYS A O 1
ATOM 7958 N N . GLY A 1 1040 ? 13.493 10.890 -33.051 1.00 70.62 1040 GLY A N 1
ATOM 7959 C CA . GLY A 1 1040 ? 12.926 9.571 -33.292 1.00 70.62 1040 GLY A CA 1
ATOM 7960 C C . GLY A 1 1040 ? 13.616 8.467 -32.512 1.00 70.62 1040 GLY A C 1
ATOM 7961 O O . GLY A 1 1040 ? 14.258 8.688 -31.480 1.00 70.62 1040 GLY A O 1
ATOM 7962 N N . VAL A 1 1041 ? 13.478 7.237 -33.000 1.00 82.00 1041 VAL A N 1
ATOM 7963 C CA . VAL A 1 1041 ? 14.051 6.068 -32.337 1.00 82.00 1041 VAL A CA 1
ATOM 7964 C C . VAL A 1 1041 ? 15.589 6.114 -32.337 1.00 82.00 1041 VAL A C 1
ATOM 7966 O O . VAL A 1 1041 ? 16.205 6.186 -33.405 1.00 82.00 1041 VAL A O 1
ATOM 7969 N N . PRO A 1 1042 ? 16.247 5.948 -31.169 1.00 83.50 1042 PRO A N 1
ATOM 7970 C CA . PRO A 1 1042 ? 17.700 5.834 -31.088 1.00 83.50 1042 PRO A CA 1
ATOM 7971 C C . PRO A 1 1042 ? 18.262 4.716 -31.979 1.00 83.50 1042 PRO A C 1
ATOM 7973 O O . PRO A 1 1042 ? 17.749 3.594 -32.007 1.00 83.50 1042 PRO A O 1
ATOM 7976 N N . ALA A 1 1043 ? 19.369 4.987 -32.674 1.00 86.62 1043 ALA A N 1
ATOM 7977 C CA . ALA A 1 1043 ? 19.954 4.073 -33.661 1.00 86.62 1043 ALA A CA 1
ATOM 7978 C C . ALA A 1 1043 ? 20.343 2.693 -33.088 1.00 86.62 1043 ALA A C 1
ATOM 7980 O O . ALA A 1 1043 ? 20.375 1.692 -33.812 1.00 86.62 1043 ALA A O 1
ATOM 7981 N N . GLU A 1 1044 ? 20.647 2.626 -31.792 1.00 90.00 1044 GLU A N 1
ATOM 7982 C CA . GLU A 1 1044 ? 20.964 1.401 -31.062 1.00 90.00 1044 GLU A CA 1
ATOM 7983 C C . GLU A 1 1044 ? 19.751 0.487 -30.890 1.00 90.00 1044 GLU A C 1
ATOM 7985 O O . GLU A 1 1044 ? 19.925 -0.731 -30.829 1.00 90.00 1044 GLU A O 1
ATOM 7990 N N . HIS A 1 1045 ? 18.540 1.045 -30.839 1.00 90.25 1045 HIS A N 1
ATOM 7991 C CA . HIS A 1 1045 ? 17.306 0.271 -30.750 1.00 90.25 1045 HIS A CA 1
ATOM 7992 C C . HIS A 1 1045 ? 16.963 -0.377 -32.095 1.00 90.25 1045 HIS A C 1
ATOM 7994 O O . HIS A 1 1045 ? 16.537 -1.533 -32.118 1.00 90.25 1045 HIS A O 1
ATOM 8000 N N . ILE A 1 1046 ? 17.236 0.302 -33.213 1.00 91.06 1046 ILE A N 1
ATOM 8001 C CA . ILE A 1 1046 ? 16.868 -0.153 -34.560 1.00 91.06 1046 ILE A CA 1
ATOM 8002 C C . ILE A 1 1046 ? 17.542 -1.492 -34.908 1.00 91.06 1046 ILE A C 1
ATOM 8004 O O . ILE A 1 1046 ? 18.774 -1.632 -34.967 1.00 91.06 1046 ILE A O 1
ATOM 8008 N N . GLY A 1 1047 ? 16.711 -2.502 -35.176 1.00 92.88 1047 GLY A N 1
ATOM 8009 C CA . GLY A 1 1047 ? 17.128 -3.867 -35.495 1.00 92.88 1047 GLY A CA 1
ATOM 8010 C C . GLY A 1 1047 ? 17.825 -4.596 -34.341 1.00 92.88 1047 GLY A C 1
ATOM 8011 O O . GLY A 1 1047 ? 18.542 -5.571 -34.584 1.00 92.88 1047 GLY A O 1
ATOM 8012 N N . SER A 1 1048 ? 17.672 -4.118 -33.103 1.00 93.56 1048 SER A N 1
ATOM 8013 C CA . SER A 1 1048 ? 18.232 -4.762 -31.909 1.00 93.56 1048 SER A CA 1
ATOM 8014 C C . SER A 1 1048 ? 17.455 -6.015 -31.495 1.00 93.56 1048 SER A C 1
ATOM 8016 O O . SER A 1 1048 ? 18.051 -6.926 -30.922 1.00 93.56 1048 SER A O 1
ATOM 8018 N N . GLY A 1 1049 ? 16.157 -6.080 -31.812 1.00 92.88 1049 GLY A N 1
ATOM 8019 C CA . GLY A 1 1049 ? 15.207 -7.065 -31.292 1.00 92.88 1049 GLY A CA 1
ATOM 8020 C C . GLY A 1 1049 ? 14.554 -6.665 -29.963 1.00 92.88 1049 GLY A C 1
ATOM 8021 O O . GLY A 1 1049 ? 13.901 -7.505 -29.355 1.00 92.88 1049 GLY A O 1
ATOM 8022 N N . PHE A 1 1050 ? 14.760 -5.433 -29.487 1.00 93.75 1050 PHE A N 1
ATOM 8023 C CA . PHE A 1 1050 ? 14.111 -4.890 -28.292 1.00 93.75 1050 PHE A CA 1
ATOM 8024 C C . PHE A 1 1050 ? 12.646 -4.528 -28.573 1.00 93.75 1050 PHE A C 1
ATOM 8026 O O . PHE A 1 1050 ? 12.376 -3.652 -29.394 1.00 93.75 1050 PHE A O 1
ATOM 8033 N N . CYS A 1 1051 ? 11.723 -5.204 -27.889 1.00 93.00 1051 CYS A N 1
ATOM 8034 C CA . CYS A 1 1051 ? 10.285 -4.977 -27.999 1.00 93.00 1051 CYS A CA 1
ATOM 8035 C C . CYS A 1 1051 ? 9.754 -4.313 -26.723 1.00 93.00 1051 CYS A C 1
ATOM 8037 O O . CYS A 1 1051 ? 9.659 -4.954 -25.671 1.00 93.00 1051 CYS A O 1
ATOM 8039 N N . ASN A 1 1052 ? 9.480 -3.012 -26.805 1.00 91.88 1052 ASN A N 1
ATOM 8040 C CA . ASN A 1 1052 ? 9.139 -2.179 -25.658 1.00 91.88 1052 ASN A CA 1
ATOM 8041 C C . ASN A 1 1052 ? 8.219 -1.026 -26.066 1.00 91.88 1052 ASN A C 1
ATOM 8043 O O . ASN A 1 1052 ? 8.628 0.133 -26.095 1.00 91.88 1052 ASN A O 1
ATOM 8047 N N . GLU A 1 1053 ? 6.979 -1.366 -26.393 1.00 90.31 1053 GLU A N 1
ATOM 8048 C CA . GLU A 1 1053 ? 5.959 -0.402 -26.791 1.00 90.31 1053 GLU A CA 1
ATOM 8049 C C . GLU A 1 1053 ? 5.240 0.125 -25.560 1.00 90.31 1053 GLU A C 1
ATOM 8051 O O . GLU A 1 1053 ? 4.659 -0.650 -24.796 1.00 90.31 1053 GLU A O 1
ATOM 8056 N N . PHE A 1 1054 ? 5.244 1.438 -25.391 1.00 88.75 1054 PHE A N 1
ATOM 8057 C CA . PHE A 1 1054 ? 4.430 2.134 -24.413 1.00 88.75 1054 PHE A CA 1
ATOM 8058 C C . PHE A 1 1054 ? 3.761 3.304 -25.123 1.00 88.75 1054 PHE A C 1
ATOM 8060 O O . PHE A 1 1054 ? 4.382 3.999 -25.921 1.00 88.75 1054 PHE A O 1
ATOM 8067 N N . ASP A 1 1055 ? 2.482 3.498 -24.849 1.00 85.19 1055 ASP A N 1
ATOM 8068 C CA . ASP A 1 1055 ? 1.686 4.540 -25.481 1.00 85.19 1055 ASP A CA 1
ATOM 8069 C C . ASP A 1 1055 ? 1.035 5.423 -24.419 1.00 85.19 1055 ASP A C 1
ATOM 8071 O O . ASP A 1 1055 ? 0.978 5.052 -23.244 1.00 85.19 1055 ASP A O 1
ATOM 8075 N N . GLN A 1 1056 ? 0.582 6.611 -24.797 1.00 83.50 1056 GLN A N 1
ATOM 8076 C CA . GLN A 1 1056 ? 0.015 7.557 -23.849 1.00 83.50 1056 GLN A CA 1
ATOM 8077 C C . GLN A 1 1056 ? -1.415 7.168 -23.433 1.00 83.50 1056 GLN A C 1
ATOM 8079 O O . GLN A 1 1056 ? -2.306 6.906 -24.244 1.00 83.50 1056 GLN A O 1
ATOM 8084 N N . PHE A 1 1057 ? -1.627 7.118 -22.119 1.00 85.06 1057 PHE A N 1
ATOM 8085 C CA . PHE A 1 1057 ? -2.840 6.674 -21.442 1.00 85.06 1057 PHE A CA 1
ATOM 8086 C C . PHE A 1 1057 ? -3.858 7.802 -21.219 1.00 85.06 1057 PHE A C 1
ATOM 8088 O O . PHE A 1 1057 ? -5.057 7.535 -21.149 1.00 85.06 1057 PHE A O 1
ATOM 8095 N N . ASP A 1 1058 ? -3.432 9.055 -21.162 1.00 81.88 1058 ASP A N 1
ATOM 8096 C CA . ASP A 1 1058 ? -4.304 10.222 -21.029 1.00 81.88 1058 ASP A CA 1
ATOM 8097 C C . ASP A 1 1058 ? -4.444 10.985 -22.376 1.00 81.88 1058 ASP A C 1
ATOM 8099 O O . ASP A 1 1058 ? -4.527 10.336 -23.418 1.00 81.88 1058 ASP A O 1
ATOM 8103 N N . GLN A 1 1059 ? -4.585 12.322 -22.387 1.00 70.00 1059 GLN A N 1
ATOM 8104 C CA . GLN A 1 1059 ? -4.893 13.108 -23.600 1.00 70.00 1059 GLN A CA 1
ATOM 8105 C C . GLN A 1 1059 ? -3.703 13.860 -24.219 1.00 70.00 1059 GLN A C 1
ATOM 8107 O O . GLN A 1 1059 ? -3.892 14.443 -25.290 1.00 70.00 1059 GLN A O 1
ATOM 8112 N N . GLY A 1 1060 ? -2.533 13.924 -23.574 1.00 64.69 1060 GLY A N 1
ATOM 8113 C CA . GLY A 1 1060 ? -1.343 14.572 -24.157 1.00 64.69 1060 GLY A CA 1
ATOM 8114 C C . GLY A 1 1060 ? -1.527 16.048 -24.425 1.00 64.69 1060 GLY A C 1
ATOM 8115 O O . GLY A 1 1060 ? -1.025 16.592 -25.408 1.00 64.69 1060 GLY A O 1
ATOM 8116 N N . THR A 1 1061 ? -2.338 16.703 -23.600 1.00 69.06 1061 THR A N 1
ATOM 8117 C CA . THR A 1 1061 ? -2.669 18.111 -23.776 1.00 69.06 1061 THR A CA 1
ATOM 8118 C C . THR A 1 1061 ? -1.785 18.931 -22.843 1.00 69.06 1061 THR A C 1
ATOM 8120 O O . THR A 1 1061 ? -1.918 18.799 -21.634 1.00 69.06 1061 THR A O 1
ATOM 8123 N N . PRO A 1 1062 ? -0.915 19.825 -23.353 1.00 61.69 1062 PRO A N 1
ATOM 8124 C CA . PRO A 1 1062 ? -0.084 20.648 -22.478 1.00 61.69 1062 PRO A CA 1
ATOM 8125 C C . PRO A 1 1062 ? -0.946 21.454 -21.498 1.00 61.69 1062 PRO A C 1
ATOM 8127 O O . PRO A 1 1062 ? -1.934 22.054 -21.935 1.00 61.69 1062 PRO A O 1
ATOM 8130 N N . GLY A 1 1063 ? -0.551 21.500 -20.224 1.00 64.25 1063 GLY A N 1
ATOM 8131 C CA . GLY A 1 1063 ? -1.323 22.114 -19.133 1.00 64.25 1063 GLY A CA 1
ATOM 8132 C C . GLY A 1 1063 ? -2.464 21.243 -18.594 1.00 64.25 1063 GLY A C 1
ATOM 8133 O O . GLY A 1 1063 ? -3.260 21.728 -17.799 1.00 64.25 1063 GLY A O 1
ATOM 8134 N N . LEU A 1 1064 ? -2.581 19.991 -19.045 1.00 79.75 1064 LEU A N 1
ATOM 8135 C CA . LEU A 1 1064 ? -3.527 19.011 -18.527 1.00 79.75 1064 LEU A CA 1
ATOM 8136 C C . LEU A 1 1064 ? -2.745 17.868 -17.883 1.00 79.75 1064 LEU A C 1
ATOM 8138 O O . LEU A 1 1064 ? -2.304 16.952 -18.566 1.00 79.75 1064 LEU A O 1
ATOM 8142 N N . GLU A 1 1065 ? -2.575 17.944 -16.575 1.00 83.50 1065 GLU A N 1
ATOM 8143 C CA . GLU A 1 1065 ? -1.780 17.000 -15.799 1.00 83.50 1065 GLU A CA 1
ATOM 8144 C C . GLU A 1 1065 ? -2.627 15.790 -15.411 1.00 83.50 1065 GLU A C 1
ATOM 8146 O O . GLU A 1 1065 ? -3.817 15.912 -15.094 1.00 83.50 1065 GLU A O 1
ATOM 8151 N N . ALA A 1 1066 ? -2.019 14.608 -15.431 1.00 83.38 1066 ALA A N 1
ATOM 8152 C CA . ALA A 1 1066 ? -2.648 13.365 -15.019 1.00 83.38 1066 ALA A CA 1
ATOM 8153 C C . ALA A 1 1066 ? -1.823 12.712 -13.910 1.00 83.38 1066 ALA A C 1
ATOM 8155 O O . ALA A 1 1066 ? -0.715 12.242 -14.155 1.00 83.38 1066 ALA A O 1
ATOM 8156 N N . SER A 1 1067 ? -2.385 12.642 -12.702 1.00 80.44 1067 SER A N 1
ATOM 8157 C CA . SER A 1 1067 ? -1.682 12.103 -11.542 1.00 80.44 1067 SER A CA 1
ATOM 8158 C C . SER A 1 1067 ? -2.371 10.881 -10.944 1.00 80.44 1067 SER A C 1
ATOM 8160 O O . SER A 1 1067 ? -3.598 10.740 -10.916 1.00 80.44 1067 SER A O 1
ATOM 8162 N N . GLU A 1 1068 ? -1.538 9.974 -10.443 1.00 75.94 1068 GLU A N 1
ATOM 8163 C CA . GLU A 1 1068 ? -1.929 8.850 -9.600 1.00 75.94 1068 GLU A CA 1
ATOM 8164 C C . GLU A 1 1068 ? -2.993 7.899 -10.194 1.00 75.94 1068 GLU A C 1
ATOM 8166 O O . GLU A 1 1068 ? -4.135 7.821 -9.740 1.00 75.94 1068 GLU A O 1
ATOM 8171 N N . ALA A 1 1069 ? -2.599 7.068 -11.165 1.00 86.00 1069 ALA A N 1
ATOM 8172 C CA . ALA A 1 1069 ? -3.513 6.080 -11.739 1.00 86.00 1069 ALA A CA 1
ATOM 8173 C C . ALA A 1 1069 ? -3.807 4.875 -10.811 1.00 86.00 1069 ALA A C 1
ATOM 8175 O O . ALA A 1 1069 ? -2.922 4.272 -10.188 1.00 86.00 1069 ALA A O 1
ATOM 8176 N N . SER A 1 1070 ? -5.064 4.438 -10.801 1.00 93.81 1070 SER A N 1
ATOM 8177 C CA . SER A 1 1070 ? -5.528 3.155 -10.270 1.00 93.81 1070 SER A CA 1
ATOM 8178 C C . SER A 1 1070 ? -6.018 2.269 -11.406 1.00 93.81 1070 SER A C 1
ATOM 8180 O O . SER A 1 1070 ? -6.669 2.759 -12.324 1.00 93.81 1070 SER A O 1
ATOM 8182 N N . LEU A 1 1071 ? -5.709 0.969 -11.366 1.00 94.44 1071 LEU A N 1
ATOM 8183 C CA . LEU A 1 1071 ? -5.869 0.074 -12.514 1.00 94.44 1071 LEU A CA 1
ATOM 8184 C C . LEU A 1 1071 ? -6.648 -1.200 -12.174 1.00 94.44 1071 LEU A C 1
ATOM 8186 O O . LEU A 1 1071 ? -6.459 -1.807 -11.119 1.00 94.44 1071 LEU A O 1
ATOM 8190 N N . ALA A 1 1072 ? -7.440 -1.676 -13.131 1.00 93.25 1072 ALA A N 1
ATOM 8191 C CA . ALA A 1 1072 ? -8.058 -2.998 -13.129 1.00 93.25 1072 ALA A CA 1
ATOM 8192 C C . ALA A 1 1072 ? -7.918 -3.650 -14.511 1.00 93.25 1072 ALA A C 1
ATOM 8194 O O . ALA A 1 1072 ? -7.837 -2.966 -15.524 1.00 93.25 1072 ALA A O 1
ATOM 8195 N N . ALA A 1 1073 ? -7.910 -4.980 -14.574 1.00 92.00 1073 ALA A N 1
ATOM 8196 C CA . ALA A 1 1073 ? -7.776 -5.704 -15.835 1.00 92.00 1073 ALA A CA 1
ATOM 8197 C C . ALA A 1 1073 ? -8.649 -6.957 -15.876 1.00 92.00 1073 ALA A C 1
ATOM 8199 O O . ALA A 1 1073 ? -8.900 -7.595 -14.847 1.00 92.00 1073 ALA A O 1
ATOM 8200 N N . ASN A 1 1074 ? -9.072 -7.350 -17.079 1.00 90.56 1074 ASN A N 1
ATOM 8201 C CA . ASN A 1 1074 ? -9.789 -8.608 -17.251 1.00 90.56 1074 ASN A CA 1
ATOM 8202 C C . ASN A 1 1074 ? -8.828 -9.822 -17.194 1.00 90.56 1074 ASN A C 1
ATOM 8204 O O . ASN A 1 1074 ? -7.631 -9.702 -17.475 1.00 90.56 1074 ASN A O 1
ATOM 8208 N N . PRO A 1 1075 ? -9.328 -11.031 -16.871 1.00 87.88 1075 PRO A N 1
ATOM 8209 C CA . PRO A 1 1075 ? -8.484 -12.222 -16.774 1.00 87.88 1075 PRO A CA 1
ATOM 8210 C C . PRO A 1 1075 ? -7.736 -12.587 -18.066 1.00 87.88 1075 PRO A C 1
ATOM 8212 O O . PRO A 1 1075 ? -6.616 -13.084 -17.983 1.00 87.88 1075 PRO A O 1
ATOM 8215 N N . GLY A 1 1076 ? -8.319 -12.361 -19.247 1.00 86.88 1076 GLY A N 1
ATOM 8216 C CA . GLY A 1 1076 ? -7.686 -12.687 -20.531 1.00 86.88 1076 GLY A CA 1
ATOM 8217 C C . GLY A 1 1076 ? -6.568 -11.733 -20.973 1.00 86.88 1076 GLY A C 1
ATOM 8218 O O . GLY A 1 1076 ? -5.828 -12.051 -21.908 1.00 86.88 1076 GLY A O 1
ATOM 8219 N N . GLY A 1 1077 ? -6.425 -10.571 -20.325 1.00 89.88 1077 GLY A N 1
ATOM 8220 C CA . GLY A 1 1077 ? -5.476 -9.533 -20.743 1.00 89.88 1077 GLY A CA 1
ATOM 8221 C C . GLY A 1 1077 ? -5.856 -8.860 -22.062 1.00 89.88 1077 GLY A C 1
ATOM 8222 O O . GLY A 1 1077 ? -4.984 -8.576 -22.882 1.00 89.88 1077 GLY A O 1
ATOM 8223 N N . GLN A 1 1078 ? -7.156 -8.674 -22.281 1.00 89.88 1078 GLN A N 1
ATOM 8224 C CA . GLN A 1 1078 ? -7.731 -7.955 -23.422 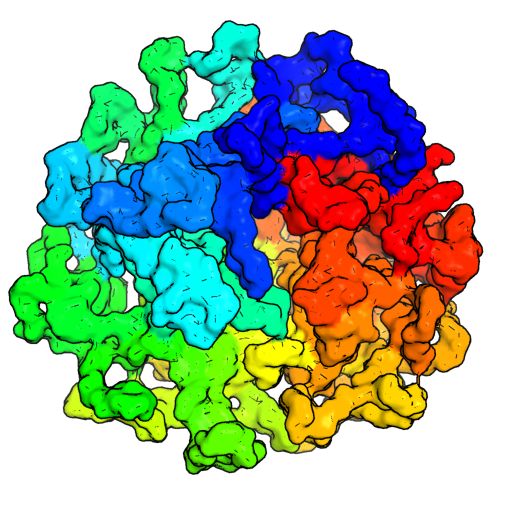1.00 89.88 1078 GLN A CA 1
ATOM 8225 C C . GLN A 1 1078 ? -8.183 -6.545 -23.036 1.00 89.88 1078 GLN A C 1
ATOM 8227 O O . GLN A 1 1078 ? -8.188 -5.676 -23.892 1.00 89.88 1078 GLN A O 1
ATOM 8232 N N . PHE A 1 1079 ? -8.542 -6.314 -21.772 1.00 91.94 1079 PHE A N 1
ATOM 8233 C CA . PHE A 1 1079 ? -9.028 -5.030 -21.279 1.00 91.94 1079 PHE A CA 1
ATOM 8234 C C . PHE A 1 1079 ? -8.195 -4.546 -20.096 1.00 91.94 1079 PHE A C 1
ATOM 8236 O O . PHE A 1 1079 ? -7.996 -5.292 -19.128 1.00 91.94 1079 PHE A O 1
ATOM 8243 N N . LEU A 1 1080 ? -7.786 -3.283 -20.171 1.00 94.00 1080 LEU A N 1
ATOM 8244 C CA . LEU A 1 1080 ? -7.260 -2.489 -19.067 1.00 94.00 1080 LEU A CA 1
ATOM 8245 C C . LEU A 1 1080 ? -8.253 -1.362 -18.782 1.00 94.00 1080 LEU A C 1
ATOM 8247 O O . LEU A 1 1080 ? -8.750 -0.714 -19.697 1.00 94.00 1080 LEU A O 1
ATOM 8251 N N . TYR A 1 1081 ? -8.525 -1.121 -17.511 1.00 94.56 1081 TYR A N 1
ATOM 8252 C CA . TYR A 1 1081 ? -9.303 0.012 -17.038 1.00 94.56 1081 TYR A CA 1
ATOM 8253 C C . TYR A 1 1081 ? -8.414 0.820 -16.108 1.00 94.56 1081 TYR A C 1
ATOM 8255 O O . TYR A 1 1081 ? -7.764 0.235 -15.238 1.00 94.56 1081 TYR A O 1
ATOM 8263 N N . GLY A 1 1082 ? -8.397 2.137 -16.266 1.00 94.62 1082 GLY A N 1
ATOM 8264 C CA . GLY A 1 1082 ? -7.674 3.024 -15.365 1.00 94.62 1082 GLY A CA 1
ATOM 8265 C C . GLY A 1 1082 ? -8.503 4.234 -14.982 1.00 94.62 1082 GLY A C 1
ATOM 8266 O O . GLY A 1 1082 ? -9.312 4.698 -15.783 1.00 94.62 1082 GLY A O 1
ATOM 8267 N N . VAL A 1 1083 ? -8.301 4.715 -13.758 1.00 95.25 1083 VAL A N 1
ATOM 8268 C CA . VAL A 1 1083 ? -8.842 5.988 -13.274 1.00 95.25 1083 VAL A CA 1
ATOM 8269 C C . VAL A 1 1083 ? -7.725 6.815 -12.650 1.00 95.25 1083 VAL A C 1
ATOM 8271 O O . VAL A 1 1083 ? -6.858 6.234 -12.002 1.00 95.25 1083 VAL A O 1
ATOM 8274 N N . TRP A 1 1084 ? -7.730 8.130 -12.856 1.00 93.62 1084 TRP A N 1
ATOM 8275 C CA . TRP A 1 1084 ? -6.743 9.067 -12.308 1.00 93.62 1084 TRP A CA 1
ATOM 8276 C C . TRP A 1 1084 ? -7.376 10.425 -11.979 1.00 93.62 1084 TRP A C 1
ATOM 8278 O O . TRP A 1 1084 ? -8.493 10.716 -12.424 1.00 93.62 1084 TRP A O 1
ATOM 8288 N N . ALA A 1 1085 ? -6.659 11.244 -11.209 1.00 91.31 1085 ALA A N 1
ATOM 8289 C CA . ALA A 1 1085 ? -6.995 12.647 -10.999 1.00 91.31 1085 ALA A CA 1
ATOM 8290 C C . ALA A 1 1085 ? -6.384 13.491 -12.122 1.00 91.31 1085 ALA A C 1
ATOM 8292 O O . ALA A 1 1085 ? -5.205 13.354 -12.441 1.00 91.31 1085 ALA A O 1
ATOM 8293 N N . GLN A 1 1086 ? -7.192 14.341 -12.747 1.00 90.00 1086 GLN A N 1
ATOM 8294 C CA . GLN A 1 1086 ? -6.776 15.202 -13.845 1.00 90.00 1086 GLN A CA 1
ATOM 8295 C C . GLN A 1 1086 ? -6.931 16.668 -13.452 1.00 90.00 1086 GLN A C 1
ATOM 8297 O O . GLN A 1 1086 ? -8.012 17.069 -13.014 1.00 90.00 1086 GLN A O 1
ATOM 8302 N N . LEU A 1 1087 ? -5.873 17.454 -13.649 1.00 87.25 1087 LEU A N 1
ATOM 8303 C CA . LEU A 1 1087 ? -5.805 18.877 -13.317 1.00 87.25 1087 LEU A CA 1
ATOM 8304 C C . LEU A 1 1087 ? -5.549 19.694 -14.586 1.00 87.25 1087 LEU A C 1
ATOM 8306 O O . LEU A 1 1087 ? -4.632 19.415 -15.348 1.00 87.25 1087 LEU A O 1
ATOM 8310 N N . GLU A 1 1088 ? -6.395 20.685 -14.847 1.00 87.25 1088 GLU A N 1
ATOM 8311 C CA . GLU A 1 1088 ? -6.262 21.601 -15.980 1.00 87.25 1088 GLU A CA 1
ATOM 8312 C C . GLU A 1 1088 ? -5.745 22.944 -15.470 1.00 87.25 1088 GLU A C 1
ATOM 8314 O O . GLU A 1 1088 ? -6.448 23.625 -14.724 1.00 87.25 1088 GLU A O 1
ATOM 8319 N N . HIS A 1 1089 ? -4.551 23.339 -15.900 1.00 82.50 1089 HIS A N 1
ATOM 8320 C CA . HIS A 1 1089 ? -3.899 24.595 -15.543 1.00 82.50 1089 HIS A CA 1
ATOM 8321 C C . HIS A 1 1089 ? -3.936 25.596 -16.701 1.00 82.50 1089 HIS A C 1
ATOM 8323 O O . HIS A 1 1089 ? -3.811 25.248 -17.881 1.00 82.50 1089 HIS A O 1
ATOM 8329 N N . ASP A 1 1090 ? -4.070 26.878 -16.368 1.00 81.12 1090 ASP A N 1
ATOM 8330 C CA . ASP A 1 1090 ? -3.841 27.953 -17.324 1.00 81.12 1090 ASP A CA 1
ATOM 8331 C C . ASP A 1 1090 ? -2.358 27.997 -17.703 1.00 81.12 1090 ASP A C 1
ATOM 8333 O O . ASP A 1 1090 ? -1.478 28.076 -16.848 1.00 81.12 1090 ASP A O 1
ATOM 8337 N N . LYS A 1 1091 ? -2.075 27.975 -19.005 1.00 71.31 1091 LYS A N 1
ATOM 8338 C CA . LYS A 1 1091 ? -0.703 27.887 -19.524 1.00 71.31 1091 LYS A CA 1
ATOM 8339 C C . LYS A 1 1091 ? 0.163 29.102 -19.197 1.00 71.31 1091 LYS A C 1
ATOM 8341 O O . LYS A 1 1091 ? 1.384 28.976 -19.203 1.00 71.31 1091 LYS A O 1
ATOM 8346 N N . ASP A 1 1092 ? -0.447 30.266 -18.984 1.00 74.00 1092 ASP A N 1
ATOM 8347 C CA . ASP A 1 1092 ? 0.272 31.519 -18.770 1.00 74.00 1092 ASP A CA 1
ATOM 8348 C C . ASP A 1 1092 ? 0.367 31.869 -17.276 1.00 74.00 1092 ASP A C 1
ATOM 8350 O O . ASP A 1 1092 ? 1.379 32.430 -16.847 1.00 74.00 1092 ASP A O 1
ATOM 8354 N N . SER A 1 1093 ? -0.675 31.579 -16.486 1.00 73.69 1093 SER A N 1
ATOM 8355 C CA . SER A 1 1093 ? -0.715 31.900 -15.051 1.00 73.69 1093 SER A CA 1
ATOM 8356 C C . SER A 1 1093 ? -0.388 30.731 -14.120 1.00 73.69 1093 SER A C 1
ATOM 8358 O O . SER A 1 1093 ? -0.057 30.987 -12.963 1.00 73.69 1093 SER A O 1
ATOM 8360 N N . GLY A 1 1094 ? -0.486 29.482 -14.588 1.00 72.62 1094 GLY A N 1
ATOM 8361 C CA . GLY A 1 1094 ? -0.390 28.273 -13.760 1.00 72.62 1094 GLY A CA 1
ATOM 8362 C C . GLY A 1 1094 ? -1.609 28.035 -12.858 1.00 72.62 1094 GLY A C 1
ATOM 8363 O O . GLY A 1 1094 ? -1.642 27.058 -12.113 1.00 72.62 1094 GLY A O 1
ATOM 8364 N N . GLU A 1 1095 ? -2.621 28.911 -12.905 1.00 79.88 1095 GLU A N 1
ATOM 8365 C CA . GLU A 1 1095 ? -3.822 28.786 -12.076 1.00 79.88 1095 GLU A CA 1
ATOM 8366 C C . GLU A 1 1095 ? -4.656 27.572 -12.498 1.00 79.88 1095 GLU A C 1
ATOM 8368 O O . GLU A 1 1095 ? -4.873 27.336 -13.687 1.00 79.88 1095 GLU A O 1
ATOM 8373 N N . LEU A 1 1096 ? -5.180 26.836 -11.517 1.00 82.00 1096 LEU A N 1
ATOM 8374 C CA . LEU A 1 1096 ? -6.056 25.697 -11.761 1.00 82.00 1096 LEU A CA 1
ATOM 8375 C C . LEU A 1 1096 ? -7.408 26.167 -12.339 1.00 82.00 1096 LEU A C 1
ATOM 8377 O O . LEU A 1 1096 ? -8.159 26.913 -11.707 1.00 82.00 1096 LEU A O 1
ATOM 8381 N N . LEU A 1 1097 ? -7.718 25.723 -13.555 1.00 86.12 1097 LEU A N 1
ATOM 8382 C CA . LEU A 1 1097 ? -8.944 26.016 -14.304 1.00 86.12 1097 LEU A CA 1
ATOM 8383 C C . LEU A 1 1097 ? -10.009 24.927 -14.145 1.00 86.12 1097 LEU A C 1
ATOM 8385 O O . LEU A 1 1097 ? -11.208 25.213 -14.237 1.00 86.12 1097 LEU A O 1
ATOM 8389 N N . GLY A 1 1098 ? -9.583 23.684 -13.924 1.00 87.75 1098 GLY A N 1
ATOM 8390 C CA . GLY A 1 1098 ? -10.460 22.523 -13.889 1.00 87.75 1098 GLY A CA 1
ATOM 8391 C C . GLY A 1 1098 ? -9.830 21.336 -13.174 1.00 87.75 1098 GLY A C 1
ATOM 8392 O O . GLY A 1 1098 ? -8.618 21.169 -13.180 1.00 87.75 1098 GLY A O 1
ATOM 8393 N N . SER A 1 1099 ? -10.665 20.490 -12.576 1.00 91.19 1099 SER A N 1
ATOM 8394 C CA . SER A 1 1099 ? -10.235 19.220 -11.995 1.00 91.19 1099 SER A CA 1
ATOM 8395 C C . SER A 1 1099 ? -11.321 18.153 -12.167 1.00 91.19 1099 SER A C 1
ATOM 8397 O O . SER A 1 1099 ? -12.522 18.460 -12.196 1.00 91.19 1099 SER A O 1
ATOM 8399 N N . ASP A 1 1100 ? -10.910 16.904 -12.377 1.00 91.88 1100 ASP A N 1
ATOM 8400 C CA . ASP A 1 1100 ? -11.800 15.772 -12.648 1.00 91.88 1100 ASP A CA 1
ATOM 8401 C C . ASP A 1 1100 ? -11.162 14.442 -12.240 1.00 91.88 1100 ASP A C 1
ATOM 8403 O O . ASP A 1 1100 ? -9.946 14.292 -12.266 1.00 91.88 1100 ASP A O 1
ATOM 8407 N N . ALA A 1 1101 ? -11.993 13.452 -11.925 1.00 94.19 1101 ALA A N 1
ATOM 8408 C CA . ALA A 1 1101 ? -11.572 12.059 -11.920 1.00 94.19 1101 ALA A CA 1
ATOM 8409 C C . ALA A 1 1101 ? -11.927 11.479 -13.291 1.00 94.19 1101 ALA A C 1
ATOM 8411 O O . ALA A 1 1101 ? -13.079 11.560 -13.728 1.00 94.19 1101 ALA A O 1
ATOM 8412 N N . MET A 1 1102 ? -10.941 10.925 -13.989 1.00 93.38 1102 MET A N 1
ATOM 8413 C CA . MET A 1 1102 ? -11.085 10.468 -15.370 1.00 93.38 1102 MET A CA 1
ATOM 8414 C C . MET A 1 1102 ? -10.915 8.965 -15.457 1.00 93.38 1102 MET A C 1
ATOM 8416 O O . MET A 1 1102 ? -9.986 8.430 -14.874 1.00 93.38 1102 MET A O 1
ATOM 8420 N N . ALA A 1 1103 ? -11.780 8.293 -16.214 1.00 93.31 1103 ALA A N 1
ATOM 8421 C CA . ALA A 1 1103 ? -11.720 6.861 -16.473 1.00 93.31 1103 ALA A CA 1
ATOM 8422 C C . ALA A 1 1103 ? -11.412 6.569 -17.944 1.00 93.31 1103 ALA A C 1
ATOM 8424 O O . ALA A 1 1103 ? -12.118 7.071 -18.824 1.00 93.31 1103 ALA A O 1
ATOM 8425 N N . ARG A 1 1104 ? -10.438 5.687 -18.203 1.00 91.06 1104 ARG A N 1
ATOM 8426 C CA . ARG A 1 1104 ? -10.151 5.112 -19.526 1.00 91.06 1104 ARG A CA 1
ATOM 8427 C C . ARG A 1 1104 ? -10.368 3.605 -19.531 1.00 91.06 1104 ARG A C 1
ATOM 8429 O O . ARG A 1 1104 ? -9.931 2.903 -18.618 1.00 91.06 1104 ARG A O 1
ATOM 8436 N N . ARG A 1 1105 ? -11.002 3.105 -20.591 1.00 91.44 1105 ARG A N 1
ATOM 8437 C CA . ARG A 1 1105 ? -10.969 1.688 -20.976 1.00 91.44 1105 ARG A CA 1
ATOM 8438 C C . ARG A 1 1105 ? -10.027 1.555 -22.164 1.00 91.44 1105 ARG A C 1
ATOM 8440 O O . ARG A 1 1105 ? -10.138 2.339 -23.087 1.00 91.44 1105 ARG A O 1
ATOM 8447 N N . VAL A 1 1106 ? -9.154 0.558 -22.147 1.00 91.25 1106 VAL A N 1
ATOM 8448 C CA . VAL A 1 1106 ? -8.282 0.190 -23.266 1.00 91.25 1106 VAL A CA 1
ATOM 8449 C C . VAL A 1 1106 ? -8.592 -1.244 -23.660 1.00 91.25 1106 VAL A C 1
ATOM 8451 O O . VAL A 1 1106 ? -8.691 -2.114 -22.789 1.00 91.25 1106 VAL A O 1
ATOM 8454 N N . TRP A 1 1107 ? -8.750 -1.494 -24.958 1.00 89.88 1107 TRP A N 1
ATOM 8455 C CA . TRP A 1 1107 ? -9.048 -2.811 -25.515 1.00 89.88 1107 TRP A CA 1
ATOM 8456 C C . TRP A 1 1107 ? -7.960 -3.220 -26.507 1.00 89.88 1107 TRP A C 1
ATOM 8458 O O . TRP A 1 1107 ? -7.667 -2.465 -27.421 1.00 89.88 1107 TRP A O 1
ATOM 8468 N N . TRP A 1 1108 ? -7.392 -4.415 -26.334 1.00 89.88 1108 TRP A N 1
ATOM 8469 C CA . TRP A 1 1108 ? -6.520 -5.065 -27.315 1.00 89.88 1108 TRP A CA 1
ATOM 8470 C C . TRP A 1 1108 ? -7.321 -6.065 -28.150 1.00 89.88 1108 TRP A C 1
ATOM 8472 O O . TRP A 1 1108 ? -7.934 -6.996 -27.604 1.00 89.88 1108 TRP A O 1
ATOM 8482 N N . ILE A 1 1109 ? -7.278 -5.904 -29.469 1.00 87.94 1109 ILE A N 1
ATOM 8483 C CA . ILE A 1 1109 ? -7.995 -6.712 -30.451 1.00 87.94 1109 ILE A CA 1
ATOM 8484 C C . ILE A 1 1109 ? -6.989 -7.611 -31.169 1.00 87.94 1109 ILE A C 1
ATOM 8486 O O . ILE A 1 1109 ? -6.445 -7.259 -32.209 1.00 87.94 1109 ILE A O 1
ATOM 8490 N N . ASP A 1 1110 ? -6.794 -8.818 -30.629 1.00 81.31 1110 ASP A N 1
ATOM 8491 C CA . ASP A 1 1110 ? -5.826 -9.772 -31.179 1.00 81.31 1110 ASP A CA 1
ATOM 8492 C C . ASP A 1 1110 ? -6.027 -9.969 -32.710 1.00 81.31 1110 ASP A C 1
ATOM 8494 O O . ASP A 1 1110 ? -7.108 -10.348 -33.182 1.00 81.31 1110 ASP A O 1
ATOM 8498 N N . GLY A 1 1111 ? -4.960 -9.757 -33.485 1.00 83.12 1111 GLY A N 1
ATOM 8499 C CA . GLY A 1 1111 ? -4.938 -9.857 -34.949 1.00 83.12 1111 GLY A CA 1
ATOM 8500 C C . GLY A 1 1111 ? -5.409 -8.615 -35.718 1.00 83.12 1111 GLY A C 1
ATOM 8501 O O . GLY A 1 1111 ? -5.652 -8.725 -36.924 1.00 83.12 1111 GLY A O 1
ATOM 8502 N N . TYR A 1 1112 ? -5.547 -7.467 -35.059 1.00 87.06 1112 TYR A N 1
ATOM 8503 C CA . TYR A 1 1112 ? -5.870 -6.185 -35.678 1.00 87.06 1112 TYR A CA 1
ATOM 8504 C C . TYR A 1 1112 ? -4.793 -5.146 -35.345 1.00 87.06 1112 TYR A C 1
ATOM 8506 O O . TYR A 1 1112 ? -4.292 -5.108 -34.235 1.00 87.06 1112 TYR A O 1
ATOM 8514 N N . ILE A 1 1113 ? -4.434 -4.340 -36.342 1.00 87.50 1113 ILE A N 1
ATOM 8515 C CA . ILE A 1 1113 ? -3.570 -3.161 -36.227 1.00 87.50 1113 ILE A CA 1
ATOM 8516 C C . ILE A 1 1113 ? -4.191 -2.126 -37.167 1.00 87.50 1113 ILE A C 1
ATOM 8518 O O . ILE A 1 1113 ? -4.568 -2.482 -38.289 1.00 87.50 1113 ILE A O 1
ATOM 8522 N N . SER A 1 1114 ? -4.351 -0.880 -36.720 1.00 86.50 1114 SER A N 1
ATOM 8523 C CA . SER A 1 1114 ? -4.901 0.182 -37.571 1.00 86.50 1114 SER A CA 1
ATOM 8524 C C . SER A 1 1114 ? -3.890 0.606 -38.639 1.00 86.50 1114 SER A C 1
ATOM 8526 O O . SER A 1 1114 ? -2.735 0.880 -38.329 1.00 86.50 1114 SER A O 1
ATOM 8528 N N . ASP A 1 1115 ? -4.344 0.743 -39.888 1.00 86.12 1115 ASP A N 1
ATOM 8529 C CA . ASP A 1 1115 ? -3.539 1.321 -40.978 1.00 86.12 1115 ASP A CA 1
ATOM 8530 C C . ASP A 1 1115 ? -3.353 2.847 -40.825 1.00 86.12 1115 ASP A C 1
ATOM 8532 O O . ASP A 1 1115 ? -2.549 3.444 -41.538 1.00 86.12 1115 ASP A O 1
ATOM 8536 N N . THR A 1 1116 ? -4.154 3.495 -39.969 1.00 84.19 1116 THR A N 1
ATOM 8537 C CA . THR A 1 1116 ? -4.189 4.963 -39.808 1.00 84.19 1116 THR A CA 1
ATOM 8538 C C . THR A 1 1116 ? -3.548 5.419 -38.505 1.00 84.19 1116 THR A C 1
ATOM 8540 O O . THR A 1 1116 ? -2.859 6.432 -38.496 1.00 84.19 1116 THR A O 1
ATOM 8543 N N . TRP A 1 1117 ? -3.808 4.693 -37.420 1.00 81.88 1117 TRP A N 1
ATOM 8544 C CA . TRP A 1 1117 ? -3.420 5.063 -36.057 1.00 81.88 1117 TRP A CA 1
ATOM 8545 C C . TRP A 1 1117 ? -2.372 4.122 -35.458 1.00 81.88 1117 TRP A C 1
ATOM 8547 O O . TRP A 1 1117 ? -1.819 4.413 -34.404 1.00 81.88 1117 TRP A O 1
ATOM 8557 N N . GLY A 1 1118 ? -2.120 2.979 -36.105 1.00 82.38 1118 GLY A N 1
ATOM 8558 C CA . GLY A 1 1118 ? -1.110 2.032 -35.656 1.00 82.38 1118 GLY A CA 1
ATOM 8559 C C . GLY A 1 1118 ? 0.285 2.640 -35.730 1.00 82.38 1118 GLY A C 1
ATOM 8560 O O . GLY A 1 1118 ? 0.596 3.352 -36.684 1.00 82.38 1118 GLY A O 1
ATOM 8561 N N . TRP A 1 1119 ? 1.125 2.308 -34.749 1.00 80.19 1119 TRP A N 1
ATOM 8562 C CA . TRP A 1 1119 ? 2.531 2.735 -34.664 1.00 80.19 1119 TRP A CA 1
ATOM 8563 C C . TRP A 1 1119 ? 2.763 4.236 -34.431 1.00 80.19 1119 TRP A C 1
ATOM 8565 O O . TRP A 1 1119 ? 3.917 4.655 -34.390 1.00 80.19 1119 TRP A O 1
ATOM 8575 N N . ASP A 1 1120 ? 1.704 5.029 -34.243 1.00 74.25 1120 ASP A N 1
ATOM 8576 C CA . ASP A 1 1120 ? 1.803 6.398 -33.730 1.00 74.25 1120 ASP A CA 1
ATOM 8577 C C . ASP A 1 1120 ? 1.785 6.333 -32.197 1.00 74.25 1120 ASP A C 1
ATOM 8579 O O . ASP A 1 1120 ? 0.756 6.038 -31.585 1.00 74.25 1120 ASP A O 1
ATOM 8583 N N . PHE A 1 1121 ? 2.954 6.513 -31.584 1.00 71.19 1121 PHE A N 1
ATOM 8584 C CA . PHE A 1 1121 ? 3.120 6.486 -30.135 1.00 71.19 1121 PHE A CA 1
ATOM 8585 C C . PHE A 1 1121 ? 3.268 7.908 -29.607 1.00 71.19 1121 PHE A C 1
ATOM 8587 O O . PHE A 1 1121 ? 4.131 8.662 -30.062 1.00 71.19 1121 PHE A O 1
ATOM 8594 N N . GLY A 1 1122 ? 2.539 8.239 -28.538 1.00 58.41 1122 GLY A N 1
ATOM 8595 C CA . GLY A 1 1122 ? 2.696 9.525 -27.838 1.00 58.41 1122 GLY A CA 1
ATOM 8596 C C . GLY A 1 1122 ? 4.080 9.746 -27.201 1.00 58.41 1122 GLY A C 1
ATOM 8597 O O . GLY A 1 1122 ? 4.339 10.801 -26.634 1.00 58.41 1122 GLY A O 1
ATOM 8598 N N . GLN A 1 1123 ? 4.982 8.762 -27.280 1.00 54.59 1123 GLN A N 1
ATOM 8599 C CA . GLN A 1 1123 ? 6.350 8.819 -26.752 1.00 54.59 1123 GLN A CA 1
ATOM 8600 C C . GLN A 1 1123 ? 7.344 9.590 -27.634 1.00 54.59 1123 GLN A C 1
ATOM 8602 O O . GLN A 1 1123 ? 8.496 9.765 -27.230 1.00 54.59 1123 GLN A O 1
ATOM 8607 N N . GLY A 1 1124 ? 6.929 10.035 -28.824 1.00 41.50 1124 GLY A N 1
ATOM 8608 C CA . GLY A 1 1124 ? 7.812 10.685 -29.790 1.00 41.50 1124 GLY A CA 1
ATOM 8609 C C . GLY A 1 1124 ? 8.382 12.024 -29.303 1.00 41.50 1124 GLY A C 1
ATOM 8610 O O . GLY A 1 1124 ? 7.615 12.949 -29.054 1.00 41.50 1124 GLY A O 1
ATOM 8611 N N . SER A 1 1125 ? 9.726 12.089 -29.270 1.00 37.56 1125 SER A N 1
ATOM 8612 C CA . SER A 1 1125 ? 10.671 13.224 -29.124 1.00 37.56 1125 SER A CA 1
ATOM 8613 C C . SER A 1 1125 ? 11.451 13.336 -27.814 1.00 37.56 1125 SER A C 1
ATOM 8615 O O . SER A 1 1125 ? 12.525 13.938 -27.814 1.00 37.56 1125 SER A O 1
ATOM 8617 N N . GLY A 1 1126 ? 10.925 12.851 -26.685 1.00 42.00 1126 GLY A N 1
ATOM 8618 C CA . GLY A 1 1126 ? 11.537 13.110 -25.378 1.00 42.00 1126 GLY A CA 1
ATOM 8619 C C . GLY A 1 1126 ? 11.693 14.591 -24.998 1.00 42.00 1126 GLY A C 1
ATOM 8620 O O . GLY A 1 1126 ? 12.260 14.863 -23.946 1.00 42.00 1126 GLY A O 1
ATOM 8621 N N . ASP A 1 1127 ? 11.194 15.548 -25.786 1.00 38.09 1127 ASP A N 1
ATOM 8622 C CA . ASP A 1 1127 ? 11.385 16.988 -25.550 1.00 38.09 1127 ASP A CA 1
ATOM 8623 C C . ASP A 1 1127 ? 10.287 17.604 -24.656 1.00 38.09 1127 ASP A C 1
ATOM 8625 O O . ASP A 1 1127 ? 10.283 18.817 -24.399 1.00 38.09 1127 ASP A O 1
ATOM 8629 N N . GLY A 1 1128 ? 9.379 16.764 -24.141 1.00 38.56 1128 GLY A N 1
ATOM 8630 C CA . GLY A 1 1128 ? 8.220 17.173 -23.343 1.00 38.56 1128 GLY A CA 1
ATOM 8631 C C . GLY A 1 1128 ? 7.146 17.889 -24.165 1.00 38.56 1128 GLY A C 1
ATOM 8632 O O . GLY A 1 1128 ? 6.226 18.477 -23.602 1.00 38.56 1128 GLY A O 1
ATOM 8633 N N . THR A 1 1129 ? 7.257 17.869 -25.493 1.00 36.47 1129 THR A N 1
ATOM 8634 C CA . THR A 1 1129 ? 6.198 18.288 -26.407 1.00 36.47 1129 THR A CA 1
ATOM 8635 C C . THR A 1 1129 ? 5.594 17.017 -26.997 1.00 36.47 1129 THR A C 1
ATOM 8637 O O . THR A 1 1129 ? 6.356 16.215 -27.534 1.00 36.47 1129 THR A O 1
ATOM 8640 N N . PRO A 1 1130 ? 4.263 16.818 -26.943 1.00 33.59 1130 PRO A N 1
ATOM 8641 C CA . PRO A 1 1130 ? 3.622 15.735 -27.680 1.00 33.59 1130 PRO A CA 1
ATOM 8642 C C . PRO A 1 1130 ? 4.118 15.762 -29.122 1.00 33.59 1130 PRO A C 1
ATOM 8644 O O . PRO A 1 1130 ? 4.226 16.858 -29.696 1.00 33.59 1130 PRO A O 1
ATOM 8647 N N . ALA A 1 1131 ? 4.418 14.589 -29.687 1.00 31.38 1131 ALA A N 1
ATOM 8648 C CA . ALA A 1 1131 ? 4.772 14.448 -31.091 1.00 31.38 1131 ALA A CA 1
ATOM 8649 C C . ALA A 1 1131 ? 3.760 15.244 -31.928 1.00 31.38 1131 ALA A C 1
ATOM 8651 O O . ALA A 1 1131 ? 2.589 14.891 -32.058 1.00 31.38 1131 ALA A O 1
ATOM 8652 N N . THR A 1 1132 ? 4.186 16.408 -32.414 1.00 27.41 1132 THR A N 1
ATOM 8653 C CA . THR A 1 1132 ? 3.387 17.192 -33.346 1.00 27.41 1132 THR A CA 1
ATOM 8654 C C . THR A 1 1132 ? 3.812 16.712 -34.724 1.00 27.41 1132 THR A C 1
ATOM 8656 O O . THR A 1 1132 ? 5.010 16.779 -35.006 1.00 27.41 1132 THR A O 1
ATOM 8659 N N . PRO A 1 1133 ? 2.884 16.198 -35.547 1.00 28.83 1133 PRO A N 1
ATOM 8660 C CA . PRO A 1 1133 ? 3.225 15.685 -36.869 1.00 28.83 1133 PRO A CA 1
ATOM 8661 C C . PRO A 1 1133 ? 3.846 16.750 -37.783 1.00 28.83 1133 PRO A C 1
ATOM 8663 O O . PRO A 1 1133 ? 3.485 17.951 -37.661 1.00 28.83 1133 PRO A O 1
#